Protein AF-0000000084883493 (afdb_homodimer)

pLDDT: mean 83.19, std 15.55, range [22.94, 98.25]

Radius of gyration: 39.5 Å; Cα contacts (8 Å, |Δi|>4): 1509; chains: 2; bounding box: 116×111×92 Å

Nearest PDB structures (foldseek):
  8zsb-assembly1_B  TM=2.677E-01  e=6.516E+00  Homo sapiens
  8zsb-assembly1_B  TM=2.677E-01  e=6.451E+00  Homo sapiens
  4o9y-assembly2_G  TM=1.688E-01  e=7.300E+00  Photorhabdus luminescens

Sequence (1136 aa):
MTTHQEIVRIITDSEWGIKVLGTSVLQPDTGTILRQTISETWWTFSQLDKDPIPSRAKPVTLIHGACPGRDTFSSETNCTQVCTNPDSLFASWKTLWQCLSLAALTIGNATFSDSLKQPHKELGALSPSVQINDALWEFGILYDSDFDGREVLNLTYQCAAASCREMSMGECSIGQLDAGFFQSENLEWIEMSKSLQFLCRGLESDINIDIAGPGVLITYITQTAMAVFAWLFFLVLAASNLIQNSISIFSRVFGKKNLGSDVLARRESVLEFLGRTNLAHATSTFLAEFHEAQCFFVAAIEIALINANSRPAIFTGADNWQSLLWNRDSVRFLAGMGVWPIILAQISLRRAQLNSMYYLLLSTIAVVLAGVAADTASRPDPDSIYKMFKNLNNLEECGGHPSLRTFCVDQRDGIYWVVFPAEIIYAFLGLLAILWWIKLWDLIVGSSWFIQRHKSLSNEQHEHWERLKRIAFGFSLALIHAAEVGVFVCMCIGLVAIRGPLLNLLLRGESGTWSVGQLVAVLIWAPVISKYAHLVILGVEKGFRLRLSRAFEIVKKPEIGVMNNHDLMTTHQEIVRIITDSEWGIKVLGTSVLQPDTGTILRQTISETWWTFSQLDKDPIPSRAKPVTLIHGACPGRDTFSSETNCTQVCTNPDSLFASWKTLWQCLSLAALTIGNATFSDSLKQPHKELGALSPSVQINDALWEFGILYDSDFDGREVLNLTYQCAAASCREMSMGECSIGQLDAGFFQSENLEWIEMSKSLQFLCRGLESDINIDIAGPGVLITYITQTAMAVFAWLFFLVLAASNLIQNSISIFSRVFGKKNLGSDVLARRESVLEFLGRTNLAHATSTFLAEFHEAQCFFVAAIEIALINANSRPAIFTGADNWQSLLWNRDSVRFLAGMGVWPIILAQISLRRAQLNSMYYLLLSTIAVVLAGVAADTASRPDPDSIYKMFKNLNNLEECGGHPSLRTFCVDQRDGIYWVVFPAEIIYAFLGLLAILWWIKLWDLIVGSSWFIQRHKSLSNEQHEHWERLKRIAFGFSLALIHAAEVGVFVCMCIGLVAIRGPLLNLLLRGESGTWSVGQLVAVLIWAPVISKYAHLVILGVEKGFRLRLSRAFEIVKKPEIGVMNNHDL

Secondary structure (DSSP, 8-state):
---PPPSEEEE-HHHIIIIITSSTTPPP-HHHHHIIIIIHHHHHHHHTTSSSPPTT-PPEEEETT-S----SS-----HHHHHTSHHHHTS-HHHHHHHHHHHHHHHHHHHTHHHHTS--GGG-SS-HHHHHHHHHHHTT--SGGG--HHHHHHHHHHHHHHHHHT-TTS----PPPPTTGGG-SS--THHHHHHHTTTTTT------HHHH-HHHHHHHHHHHHHHHHHHHHHHHHHHHHHHHHHHHHHHHHS---SSTHHHHHHHHHHHHHHHTSHHHHHHHHHHHHHHHHHHHHHHHHHHHHHHHTTS-HHHHT--SHHHHHHHHHHHHHHHHHHHHHHHHHHHHHHHTT---HHHHHHHHHHHHHHHHHHHHHHS--HHHHHHHTTTSSB-GGGTTSBPGGGG--S--S-SSS----HHHHHHHHHHHHHHHHHHHHHHHHTSHHHHHHHHTS-HHHHHHHHHHHHHHHHHHHHHHHHHHHHHHHHHHHHHHHHHHHHHHHHHTTTSS---HHHHHHHTTTHHHHHHHHHHHHH-HHHHHHTTS-TTEEEEEPP------TT--/---PPPSEEEE-HHHIIIIITSSTTPPP-HHHHHIIIIIHHHHHHHHTTSSSPPTT-PPEEEETT-S----SS-----HHHHHTSHHHHTS-HHHHHHHHHHHHHHHHHHHTHHHHTS--GGG-SS-HHHHHHHHHHHTT--SGGG--HHHHHHHHHHHHHHHHHT-TTS----PPPPTTGGG-SS--THHHHHHHTTTTTT------HHHH-HHHHHHHHHHHHHHHHHHHHHHHHHHHHHHHHHHHHHHHHS---SSTHHHHHHHHHHHHHHHTSHHHHHHHHHHHHHHHHHHHHHHHHHHHHHHHTTS-HHHHT--SHHHHHHHHHHHHHHHHHHHHHHHHHHHHHHHTT---HHHHHHHHHHHHHHHHHHHHHHS--HHHHHHHTTTSSB-GGGTTSBPGGGG--S--S-SSS----HHHHHHHHHHHHHHHHHHHHHHHHTSHHHHHHHHTS-HHHHHHHHHHHHHHHHHHHHHHHHHHHHHHHHHHHHHHHHHHHHHHHHHTTTTT---HHHHHHHGGGHHHHHHHHHHHHH-HHHHHHTTS-TTEEEEEPP------TT--

Foldseek 3Di:
DQPFAAQEAEDEPVCCCPPLVPHVADFDALLSLLCLLQVLLLVQLVQLLPPPRDPPRHHLYAYPCLQDDPPVPDPQLPLQVQLLALQRCLLASNSVSRLSNLLSLLLSCQQSVPSQCDDDVSNPDHGNSVSSQVVCVVNNCNDSVSHLSLSSLVLLLLLLVVLQVVCPFFHAAFDDDDDCQSVDSNRNSVVVSRRCNCSQPGGHWDAQCLLPFLLQLLLLVVLLVLLVVLLVLLVVLVVLVVVVVVCVVCCVVVVDPDDPCVVNVVVNCVSVCCCVDLQVVLSLVLLVVSLLLLLVVLLVSLVVLLVVLQAAPVSRPTQADQNLLQSLQSLQLVLLSSLLSNLSSQLSCVSVVNRDPVSLVSSLSSLVSSLSSNVSSRDDDSRSNLVSCQQHCADVSSVRGHRSNRRHDDDPDHQFPDGHHSVVSVVCVVLSVLVVVVVVVVVVCPDPVVVVVVVPDDPVVVVVVVVVVVVSVVVSVVVSVVVNVVSVVSNVSSVVRSVRNSVVSVVVPPPPSDDPVSVVSNCSCVVSVVLSVVCSVVNPQVSCVVVDDPVDHDDDDPPPPPPPVPVD/DQPFAAQEAEDEPVCCCPPLVPHVADFDALLSLLCLLQVLLLVQLVQLLPPPRDPPRHHLYAYPCLQPDPPVPDPQLVLQVQLLALQRCLLASNSVSRLSNLLSLLLSCQQSVPSQCDDDVRNPDHGNNVSSQVVCVVNNNNDSVSHLSLSSLVLLLLLLVVLQVVCPFFHAAFDDDDDCQSVDSNRNSNVVSRRCNCSQPGGHWDAQCLLPFLLQLLLLVVLLVLLVVLLVLLVVLVVLVVVVVVCVVCCVVVVDPDDPCPVNVVVNCVSVCCCVDLQVVLSLVLLVVSLLLLLVVLLVSLVVLLVVLQAAPVSRPTQADQNLLQSLQSLQLVLLSSLLSNLSSQLSCVSVVNRDPVSLVSSLSSLVSSLSSNVSSRDDDSRSNLVSCQQHCADVSSVRGHRSNRRHDDDPDHQFPDGHHSVVSVVCSVLSVLVVVVVVVVVVCPDPVVVVVVVPDDPVVVVVVVVVVVVSVVVSVVVSVVVNVVSVVSNVSSVVRSVRNSVVSVVVPPPPSDDPVSVVSNCSCVVSVVLSVVCSVVNDQVSCVVVDDPVDHDDDDDPPPPPPVPVD

Solvent-accessible surface area (backbone atoms only — not comparable to full-atom values): 59844 Å² total; per-residue (Å²): 128,80,81,57,51,57,66,61,42,80,42,51,59,87,40,44,69,44,58,74,42,65,43,88,78,45,74,91,30,44,58,57,48,48,40,58,30,39,40,46,45,49,49,34,61,64,37,55,70,40,90,73,62,60,87,77,56,66,45,49,64,40,52,49,77,36,62,81,72,77,52,87,76,70,82,74,52,57,44,48,63,35,36,71,29,46,56,48,23,52,65,39,71,54,27,37,47,37,42,41,30,52,19,43,51,56,44,40,52,64,55,41,41,76,52,26,62,46,66,38,81,67,47,37,90,51,20,55,45,55,52,50,47,55,56,35,42,76,47,56,35,80,48,76,83,61,44,67,29,48,56,34,52,49,48,49,49,47,20,48,52,53,38,34,68,64,46,84,51,32,63,45,62,64,56,84,76,62,92,56,54,71,71,44,89,71,56,64,61,53,59,55,36,64,24,50,66,39,53,34,44,61,59,60,67,54,67,31,49,72,75,65,15,59,24,47,52,49,35,49,51,50,50,41,49,52,29,49,50,53,35,51,53,52,47,51,53,49,46,50,49,48,50,50,50,46,48,52,47,43,37,62,68,65,63,65,84,72,75,68,51,60,66,50,44,47,53,44,46,50,49,52,40,42,63,77,25,58,56,40,44,24,47,46,28,36,48,42,53,44,47,56,50,50,31,49,51,41,35,35,47,26,55,24,49,46,54,50,71,74,43,44,28,61,40,54,60,29,82,31,45,45,14,44,51,44,40,29,48,45,45,15,30,48,31,45,57,53,39,36,34,52,53,49,37,51,52,38,28,47,76,68,71,46,66,44,71,67,58,50,48,42,49,50,51,26,44,52,40,24,24,51,29,14,50,62,39,69,70,71,53,67,70,56,52,56,58,30,39,48,89,40,67,57,30,72,62,27,38,53,21,39,32,52,56,36,36,20,60,67,69,82,68,65,75,44,90,59,66,43,56,31,65,63,51,50,51,52,49,54,53,51,48,50,53,49,48,52,53,51,48,54,53,45,62,69,30,69,69,45,48,57,57,55,67,69,49,53,74,68,56,50,52,52,50,50,51,51,50,51,50,52,49,51,52,49,51,51,50,50,53,49,47,52,54,49,40,50,51,51,46,52,51,45,56,61,38,48,47,58,51,46,50,53,51,60,65,59,43,92,72,54,57,58,35,50,50,29,51,32,39,57,45,64,59,46,62,58,53,49,51,38,53,48,16,55,74,67,23,55,63,63,51,46,54,54,40,44,42,90,58,51,42,74,42,69,60,77,76,76,70,78,72,71,65,68,81,108,128,81,82,57,52,56,67,62,40,79,40,50,62,86,40,44,70,46,54,74,39,64,44,90,77,48,72,90,30,43,58,57,48,49,40,59,33,38,39,44,45,48,51,36,63,63,38,55,71,40,88,73,63,60,87,78,53,66,46,50,64,39,52,50,76,38,62,77,72,74,52,87,75,70,82,73,48,58,44,49,63,35,35,70,28,46,56,49,23,52,67,39,71,55,26,36,46,36,42,42,32,50,20,44,51,56,45,41,52,64,56,40,40,78,52,27,62,45,68,38,81,66,48,37,89,51,21,54,44,56,52,50,48,54,56,36,44,74,47,54,36,80,48,76,84,60,44,66,29,51,55,34,52,49,47,51,49,50,19,47,51,53,38,36,68,64,47,82,51,32,63,45,62,62,56,85,75,62,92,56,54,72,71,46,87,70,55,62,61,52,59,55,38,63,23,50,65,38,53,33,43,60,59,59,69,53,67,33,48,70,76,66,14,59,23,45,50,48,35,49,51,50,49,41,49,52,28,49,52,50,35,52,52,54,48,52,52,51,47,49,49,48,49,51,49,46,48,51,47,44,39,64,68,63,63,64,85,72,75,69,49,60,67,49,44,47,53,44,46,49,48,51,40,42,63,74,25,56,56,41,44,24,48,46,28,36,50,42,53,44,48,54,49,50,30,50,49,43,34,34,49,25,53,24,49,46,53,49,68,73,43,46,30,60,40,54,60,29,82,32,44,45,14,44,50,45,40,28,47,45,46,17,30,48,31,45,57,54,39,36,36,52,53,50,39,53,54,39,29,46,74,68,71,45,65,46,71,68,57,51,50,42,48,49,52,25,41,52,37,24,22,50,30,15,50,64,39,68,70,70,53,66,70,57,51,55,59,30,37,51,91,40,67,56,31,71,64,28,37,52,21,42,30,54,55,36,36,20,59,66,70,82,67,64,75,44,90,61,66,42,57,31,65,64,50,49,54,51,49,54,53,50,48,50,54,48,49,54,55,51,47,54,52,45,61,68,29,68,69,46,48,56,56,55,66,69,49,54,73,67,55,51,53,52,51,52,51,51,48,51,49,52,50,50,52,49,50,52,51,51,52,49,45,51,52,50,40,52,51,51,47,51,52,45,56,62,38,48,45,57,50,47,50,52,50,61,66,59,43,91,73,53,58,59,36,49,52,28,50,32,39,55,45,66,56,48,62,60,53,49,51,37,53,47,17,54,73,66,23,57,62,62,50,47,53,54,41,45,42,90,58,51,43,73,41,70,60,76,77,75,71,79,71,70,67,68,84,107

Structure (mmCIF, N/CA/C/O backbone):
data_AF-0000000084883493-model_v1
#
loop_
_entity.id
_entity.type
_entity.pdbx_description
1 polymer 'Uncharacterized protein'
#
loop_
_atom_site.group_PDB
_atom_site.id
_atom_site.type_symbol
_atom_site.label_atom_id
_atom_site.label_alt_id
_atom_site.label_comp_id
_atom_site.label_asym_id
_atom_site.label_entity_id
_atom_site.label_seq_id
_atom_site.pdbx_PDB_ins_code
_atom_site.Cartn_x
_atom_site.Cartn_y
_atom_site.Cartn_z
_atom_site.occupancy
_atom_site.B_iso_or_equiv
_atom_site.auth_seq_id
_atom_site.auth_comp_id
_atom_site.auth_asym_id
_atom_site.auth_atom_id
_atom_site.pdbx_PDB_model_num
ATOM 1 N N . MET A 1 1 ? 59.812 -11.172 -10.633 1 29.02 1 MET A N 1
ATOM 2 C CA . MET A 1 1 ? 58.938 -12.273 -10.188 1 29.02 1 MET A CA 1
ATOM 3 C C . MET A 1 1 ? 57.844 -12.539 -11.195 1 29.02 1 MET A C 1
ATOM 5 O O . MET A 1 1 ? 57 -11.656 -11.469 1 29.02 1 MET A O 1
ATOM 9 N N . THR A 1 2 ? 58 -13.242 -12.18 1 39.44 2 THR A N 1
ATOM 10 C CA . THR A 1 2 ? 57.031 -13.539 -13.25 1 39.44 2 THR A CA 1
ATOM 11 C C . THR A 1 2 ? 55.688 -13.977 -12.672 1 39.44 2 THR A C 1
ATOM 13 O O . THR A 1 2 ? 55.625 -14.938 -11.906 1 39.44 2 THR A O 1
ATOM 16 N N . THR A 1 3 ? 54.875 -13.172 -12.508 1 48.91 3 THR A N 1
ATOM 17 C CA . THR A 1 3 ? 53.531 -13.438 -11.984 1 48.91 3 THR A CA 1
ATOM 18 C C . THR A 1 3 ? 52.875 -14.594 -12.742 1 48.91 3 THR A C 1
ATOM 20 O O . THR A 1 3 ? 52.562 -14.469 -13.93 1 48.91 3 THR A O 1
ATOM 23 N N . HIS A 1 4 ? 53.219 -15.812 -12.484 1 58 4 HIS A N 1
ATOM 24 C CA . HIS A 1 4 ? 52.625 -17 -13.094 1 58 4 HIS A CA 1
ATOM 25 C C . HIS A 1 4 ? 51.125 -17.047 -12.867 1 58 4 HIS A C 1
ATOM 27 O O . HIS A 1 4 ? 50.625 -16.641 -11.805 1 58 4 HIS A O 1
ATOM 33 N N . GLN A 1 5 ? 50.438 -17.25 -13.992 1 70.62 5 GLN A N 1
ATOM 34 C CA . GLN A 1 5 ? 49 -17.422 -13.938 1 70.62 5 GLN A CA 1
ATOM 35 C C . GLN A 1 5 ? 48.625 -18.781 -13.359 1 70.62 5 GLN A C 1
ATOM 37 O O . GLN A 1 5 ? 49.281 -19.797 -13.648 1 70.62 5 GLN A O 1
ATOM 42 N N . GLU A 1 6 ? 47.875 -18.906 -12.297 1 81.75 6 GLU A N 1
ATOM 43 C CA . GLU A 1 6 ? 47.375 -20.156 -11.734 1 81.75 6 GLU A CA 1
ATOM 44 C C . GLU A 1 6 ? 46.031 -20.562 -12.359 1 81.75 6 GLU A C 1
ATOM 46 O O . GLU A 1 6 ? 45.25 -19.703 -12.758 1 81.75 6 GLU A O 1
ATOM 51 N N . ILE A 1 7 ? 45.875 -21.828 -12.656 1 87 7 ILE A N 1
ATOM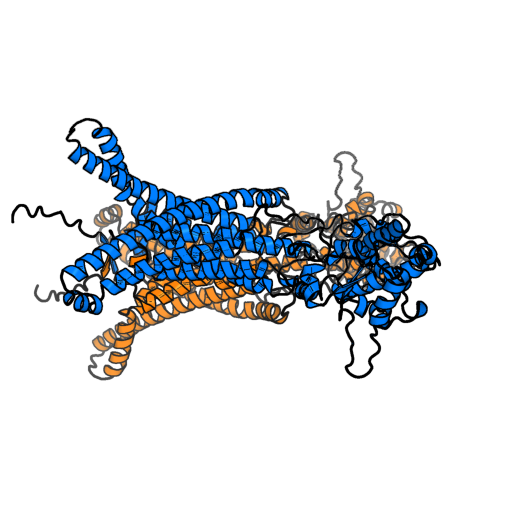 52 C CA . ILE A 1 7 ? 44.656 -22.328 -13.242 1 87 7 ILE A CA 1
ATOM 53 C C . ILE A 1 7 ? 43.562 -22.391 -12.18 1 87 7 ILE A C 1
ATOM 55 O O . ILE A 1 7 ? 42.375 -22.328 -12.492 1 87 7 ILE A O 1
ATOM 59 N N . VAL A 1 8 ? 44.031 -22.625 -10.961 1 91.19 8 VAL A N 1
ATOM 60 C CA . VAL A 1 8 ? 43.094 -22.656 -9.844 1 91.19 8 VAL A CA 1
ATOM 61 C C . VAL A 1 8 ? 43.531 -21.656 -8.781 1 91.19 8 VAL A C 1
ATOM 63 O O . VAL A 1 8 ? 44.719 -21.516 -8.484 1 91.19 8 VAL A O 1
ATOM 66 N N . ARG A 1 9 ? 42.594 -20.922 -8.312 1 89.06 9 ARG A N 1
ATOM 67 C CA . ARG A 1 9 ? 42.844 -19.953 -7.246 1 89.06 9 ARG A CA 1
ATOM 68 C C . ARG A 1 9 ? 41.906 -20.219 -6.066 1 89.06 9 ARG A C 1
ATOM 70 O O . ARG A 1 9 ? 40.719 -20.438 -6.25 1 89.06 9 ARG A O 1
ATOM 77 N N . ILE A 1 10 ? 42.438 -20.266 -4.848 1 87.94 10 ILE A N 1
ATOM 78 C CA . ILE A 1 10 ? 41.656 -20.453 -3.641 1 87.94 10 ILE A CA 1
ATOM 79 C C . ILE A 1 10 ? 41.562 -19.141 -2.867 1 87.94 10 ILE A C 1
ATOM 81 O O . ILE A 1 10 ? 42.562 -18.516 -2.559 1 87.94 10 ILE A O 1
ATOM 85 N N . ILE A 1 11 ? 40.344 -18.719 -2.629 1 85.56 11 ILE A N 1
ATOM 86 C CA . ILE A 1 11 ? 40.125 -17.453 -1.92 1 85.56 11 ILE A CA 1
ATOM 87 C C . ILE A 1 11 ? 39.469 -17.734 -0.576 1 85.56 11 ILE A C 1
ATOM 89 O O . ILE A 1 11 ? 38.969 -18.828 -0.339 1 85.56 11 ILE A O 1
ATOM 93 N N . THR A 1 12 ? 39.469 -16.688 0.311 1 81.88 12 THR A N 1
ATOM 94 C CA . THR A 1 12 ? 38.812 -16.781 1.602 1 81.88 12 THR A CA 1
ATOM 95 C C . THR A 1 12 ? 37.344 -16.344 1.49 1 81.88 12 THR A C 1
ATOM 97 O O . THR A 1 12 ? 36.969 -15.688 0.517 1 81.88 12 THR A O 1
ATOM 100 N N . ASP A 1 13 ? 36.562 -16.734 2.465 1 75.88 13 ASP A N 1
ATOM 101 C CA . ASP A 1 13 ? 35.125 -16.438 2.5 1 75.88 13 ASP A CA 1
ATOM 102 C C . ASP A 1 13 ? 34.875 -14.93 2.482 1 75.88 13 ASP A C 1
ATOM 104 O O . ASP A 1 13 ? 33.938 -14.453 1.822 1 75.88 13 ASP A O 1
ATOM 108 N N . SER A 1 14 ? 35.688 -14.25 3.227 1 69.94 14 SER A N 1
ATOM 109 C CA . SER A 1 14 ? 35.531 -12.805 3.352 1 69.94 14 SER A CA 1
ATOM 110 C C . SER A 1 14 ? 35.781 -12.102 2.023 1 69.94 14 SER A C 1
ATOM 112 O O . SER A 1 14 ? 35.25 -11 1.79 1 69.94 14 SER A O 1
ATOM 114 N N . GLU A 1 15 ? 36.438 -12.836 1.118 1 69.31 15 GLU A N 1
ATOM 115 C CA . GLU A 1 15 ? 36.844 -12.234 -0.156 1 69.31 15 GLU A CA 1
ATOM 116 C C . GLU A 1 15 ? 35.781 -12.5 -1.231 1 69.31 15 GLU A C 1
ATOM 118 O O . GLU A 1 15 ? 35.812 -11.883 -2.297 1 69.31 15 GLU A O 1
ATOM 123 N N . TRP A 1 16 ? 34.906 -13.375 -0.909 1 70.19 16 TRP A N 1
ATOM 124 C CA . TRP A 1 16 ? 33.938 -13.828 -1.89 1 70.19 16 TRP A CA 1
ATOM 125 C C . TRP A 1 16 ? 33.125 -12.656 -2.41 1 70.19 16 TRP A C 1
ATOM 127 O O . TRP A 1 16 ? 32.906 -12.523 -3.619 1 70.19 16 TRP A O 1
ATOM 137 N N . GLY A 1 17 ? 32.656 -11.867 -1.551 1 60.38 17 GLY A N 1
ATOM 138 C CA . GLY A 1 17 ? 31.828 -10.75 -1.981 1 60.38 17 GLY A CA 1
ATOM 139 C C . GLY A 1 17 ? 32.562 -9.797 -2.908 1 60.38 17 GLY A C 1
ATOM 140 O O . GLY A 1 17 ? 31.984 -9.32 -3.891 1 60.38 17 GLY A O 1
ATOM 141 N N . ILE A 1 18 ? 33.906 -9.664 -2.643 1 55.31 18 ILE A N 1
ATOM 142 C CA . ILE A 1 18 ? 34.688 -8.656 -3.359 1 55.31 18 ILE A CA 1
ATOM 143 C C . ILE A 1 18 ? 35.281 -9.273 -4.621 1 55.31 18 ILE A C 1
ATOM 145 O O . ILE A 1 18 ? 35.25 -8.664 -5.695 1 55.31 18 ILE A O 1
ATOM 149 N N . LYS A 1 19 ? 35.938 -10.344 -4.523 1 54.56 19 LYS A N 1
ATOM 150 C CA . LYS A 1 19 ? 36.812 -10.828 -5.586 1 54.56 19 LYS A CA 1
ATOM 151 C C . LYS A 1 19 ? 36.031 -11.594 -6.645 1 54.56 19 LYS A C 1
ATOM 153 O O . LYS A 1 19 ? 36.406 -11.609 -7.816 1 54.56 19 LYS A O 1
ATOM 158 N N . VAL A 1 20 ? 35.219 -12.5 -6.195 1 53.28 20 VAL A N 1
ATOM 159 C CA . VAL A 1 20 ? 34.562 -13.289 -7.23 1 53.28 20 VAL A CA 1
ATOM 160 C C . VAL A 1 20 ? 33.75 -12.367 -8.156 1 53.28 20 VAL A C 1
ATOM 162 O O . VAL A 1 20 ? 33.656 -12.625 -9.359 1 53.28 20 VAL A O 1
ATOM 165 N N . LEU A 1 21 ? 33.219 -11.359 -7.625 1 52.19 21 LEU A N 1
ATOM 166 C CA . LEU A 1 21 ? 32.375 -10.617 -8.555 1 52.19 21 LEU A CA 1
ATOM 167 C C . LEU A 1 21 ? 33.156 -9.492 -9.219 1 52.19 21 LEU A C 1
ATOM 169 O O . LEU A 1 21 ? 32.594 -8.758 -10.047 1 52.19 21 LEU A O 1
ATOM 173 N N . GLY A 1 22 ? 34.469 -9.844 -9.172 1 49.03 22 GLY A N 1
ATOM 174 C CA . GLY A 1 22 ? 35.438 -8.953 -9.797 1 49.03 22 GLY A CA 1
ATOM 175 C C . GLY A 1 22 ? 35.25 -7.5 -9.391 1 49.03 22 GLY A C 1
ATOM 176 O O . GLY A 1 22 ? 36.219 -6.727 -9.391 1 49.03 22 GLY A O 1
ATOM 177 N N . THR A 1 23 ? 34.125 -6.828 -9.805 1 45.78 23 THR A N 1
ATOM 178 C CA . THR A 1 23 ? 33.844 -5.414 -9.539 1 45.78 23 THR A CA 1
ATOM 179 C C . THR A 1 23 ? 32.938 -5.25 -8.336 1 45.78 23 THR A C 1
ATOM 181 O O . THR A 1 23 ? 32.031 -6.074 -8.117 1 45.78 23 THR A O 1
ATOM 184 N N . SER A 1 24 ? 33.531 -4.551 -7.309 1 44.97 24 SER A N 1
ATOM 185 C CA . SER A 1 24 ? 32.844 -4.125 -6.102 1 44.97 24 SER A CA 1
ATOM 186 C C . SER A 1 24 ? 31.344 -3.922 -6.371 1 44.97 24 SER A C 1
ATOM 188 O O . SER A 1 24 ? 30.547 -3.824 -5.434 1 44.97 24 SER A O 1
ATOM 190 N N . VAL A 1 25 ? 30.984 -3.896 -7.668 1 51.97 25 VAL A N 1
ATOM 191 C CA . VAL A 1 25 ? 29.672 -3.367 -7.98 1 51.97 25 VAL A CA 1
ATOM 192 C C . VAL A 1 25 ? 28.703 -4.52 -8.273 1 51.97 25 VAL A C 1
ATOM 194 O O . VAL A 1 25 ? 27.5 -4.406 -8.031 1 51.97 25 VAL A O 1
ATOM 197 N N . LEU A 1 26 ? 29.281 -5.777 -8.609 1 59.06 26 LEU A N 1
ATOM 198 C CA . LEU A 1 26 ? 28.266 -6.676 -9.148 1 59.06 26 LEU A CA 1
ATOM 199 C C . LEU A 1 26 ? 27.828 -7.691 -8.102 1 59.06 26 LEU A C 1
ATOM 201 O O . LEU A 1 26 ? 28.672 -8.289 -7.418 1 59.06 26 LEU A O 1
ATOM 205 N N . GLN A 1 27 ? 26.672 -7.734 -7.742 1 72.81 27 GLN A N 1
ATOM 206 C CA . GLN A 1 27 ? 26.031 -8.695 -6.852 1 72.81 27 GLN A CA 1
ATOM 207 C C . GLN A 1 27 ? 25.859 -10.047 -7.535 1 72.81 27 GLN A C 1
ATOM 209 O O . GLN A 1 27 ? 25.656 -10.109 -8.75 1 72.81 27 GLN A O 1
ATOM 214 N N . PRO A 1 28 ? 26.203 -11.047 -6.742 1 83.38 28 PRO A N 1
ATOM 215 C CA . PRO A 1 28 ? 26.031 -12.375 -7.344 1 83.38 28 PRO A CA 1
ATOM 216 C C . PRO A 1 28 ? 24.594 -12.664 -7.734 1 83.38 28 PRO A C 1
ATOM 218 O O . PRO A 1 28 ? 23.656 -12.172 -7.094 1 83.38 28 PRO A O 1
ATOM 221 N N . ASP A 1 29 ? 24.484 -13.336 -8.859 1 90.31 29 ASP A N 1
ATOM 222 C CA . ASP A 1 29 ? 23.188 -13.844 -9.305 1 90.31 29 ASP A CA 1
ATOM 223 C C . ASP A 1 29 ? 23.344 -15.203 -9.984 1 90.31 29 ASP A C 1
ATOM 225 O O . ASP A 1 29 ? 24.453 -15.648 -10.258 1 90.31 29 ASP A O 1
ATOM 229 N N . THR A 1 30 ? 22.297 -15.852 -10.18 1 93.94 30 THR A N 1
ATOM 230 C CA . THR A 1 30 ? 22.312 -17.203 -10.75 1 93.94 30 THR A CA 1
ATOM 231 C C . THR A 1 30 ? 22.984 -17.188 -12.125 1 93.94 30 THR A C 1
ATOM 233 O O . THR A 1 30 ? 23.812 -18.062 -12.414 1 93.94 30 THR A O 1
ATOM 236 N N . GLY A 1 31 ? 22.688 -16.234 -12.922 1 91.19 31 GLY A N 1
ATOM 237 C CA . GLY A 1 31 ? 23.297 -16.156 -14.242 1 91.19 31 GLY A CA 1
ATOM 238 C C . GLY A 1 31 ? 24.797 -16.016 -14.211 1 91.19 31 GLY A C 1
ATOM 239 O O . GLY A 1 31 ? 25.5 -16.703 -14.945 1 91.19 31 GLY A O 1
ATOM 240 N N . THR A 1 32 ? 25.266 -15.211 -13.375 1 89.12 32 THR A N 1
ATOM 241 C CA . THR A 1 32 ? 26.703 -14.992 -13.242 1 89.12 32 THR A CA 1
ATOM 242 C C . THR A 1 32 ? 27.391 -16.219 -12.672 1 89.12 32 THR A C 1
ATOM 244 O O . THR A 1 32 ? 28.5 -16.578 -13.094 1 89.12 32 THR A O 1
ATOM 247 N N . ILE A 1 33 ? 26.797 -16.844 -11.742 1 91.62 33 ILE A N 1
ATOM 248 C CA . ILE A 1 33 ? 27.375 -18.031 -11.125 1 91.62 33 ILE A CA 1
ATOM 249 C C . ILE A 1 33 ? 27.5 -19.156 -12.164 1 91.62 33 ILE A C 1
ATOM 251 O O . ILE A 1 33 ? 28.547 -19.766 -12.312 1 91.62 33 ILE A O 1
ATOM 255 N N . LEU A 1 34 ? 26.469 -19.359 -12.898 1 94.25 34 LEU A N 1
ATOM 256 C CA . LEU A 1 34 ? 26.484 -20.406 -13.914 1 94.25 34 LEU A CA 1
ATOM 257 C C . LEU A 1 34 ? 27.484 -20.094 -15.016 1 94.25 34 LEU A C 1
ATOM 259 O O . LEU A 1 34 ? 28.203 -20.969 -15.492 1 94.25 34 LEU A O 1
ATOM 263 N N . ARG A 1 35 ? 27.578 -18.875 -15.406 1 91.94 35 ARG A N 1
ATOM 264 C CA . ARG A 1 35 ? 28.5 -18.469 -16.453 1 91.94 35 ARG A CA 1
ATOM 265 C C . ARG A 1 35 ? 29.953 -18.656 -16 1 91.94 35 ARG A C 1
ATOM 267 O O . ARG A 1 35 ? 30.766 -19.203 -16.734 1 91.94 35 ARG A O 1
ATOM 274 N N . GLN A 1 36 ? 30.188 -18.281 -14.805 1 90.25 36 GLN A N 1
ATOM 275 C CA . GLN A 1 36 ? 31.562 -18.281 -14.32 1 90.25 36 GLN A CA 1
ATOM 276 C C . GLN A 1 36 ? 32 -19.672 -13.914 1 90.25 36 GLN A C 1
ATOM 278 O O . GLN A 1 36 ? 33.188 -20.031 -14.055 1 90.25 36 GLN A O 1
ATOM 283 N N . THR A 1 37 ? 31.125 -20.484 -13.508 1 94.12 37 THR A N 1
ATOM 284 C CA . THR A 1 37 ? 31.531 -21.797 -12.992 1 94.12 37 THR A CA 1
ATOM 285 C C . THR A 1 37 ? 31.375 -22.875 -14.062 1 94.12 37 THR A C 1
ATOM 287 O O . THR A 1 37 ? 32.031 -23.922 -13.984 1 94.12 37 THR A O 1
ATOM 290 N N . ILE A 1 38 ? 30.562 -22.672 -15.016 1 94.56 38 ILE A N 1
ATOM 291 C CA . ILE A 1 38 ? 30.328 -23.719 -16.016 1 94.56 38 ILE A CA 1
ATOM 292 C C . ILE A 1 38 ? 30.859 -23.266 -17.375 1 94.56 38 ILE A C 1
ATOM 294 O O . ILE A 1 38 ? 31.812 -23.844 -17.906 1 94.56 38 ILE A O 1
ATOM 298 N N . SER A 1 39 ? 30.438 -22.172 -17.812 1 93.19 39 SER A N 1
ATOM 299 C CA . SER A 1 39 ? 30.797 -21.703 -19.156 1 93.19 39 SER A CA 1
ATOM 300 C C . SER A 1 39 ? 32.25 -21.281 -19.203 1 93.19 39 SER A C 1
ATOM 302 O O . SER A 1 39 ? 33 -21.734 -20.078 1 93.19 39 SER A O 1
ATOM 304 N N . GLU A 1 40 ? 32.656 -20.484 -18.344 1 91.38 40 GLU A N 1
ATOM 305 C CA . GLU A 1 40 ? 34 -19.938 -18.375 1 91.38 40 GLU A CA 1
ATOM 306 C C . GLU A 1 40 ? 35.031 -21.031 -18.094 1 91.38 40 GLU A C 1
ATOM 308 O O . GLU A 1 40 ? 36.125 -20.984 -18.641 1 91.38 40 GLU A O 1
ATOM 313 N N . THR A 1 41 ? 34.719 -21.938 -17.281 1 92.81 41 THR A N 1
ATOM 314 C CA . THR A 1 41 ? 35.656 -23 -16.984 1 92.81 41 THR A CA 1
ATOM 315 C C . THR A 1 41 ? 35.875 -23.875 -18.219 1 92.81 41 THR A C 1
ATOM 317 O O . THR A 1 41 ? 37 -24.312 -18.484 1 92.81 41 THR A O 1
ATOM 320 N N . TRP A 1 42 ? 34.812 -24.203 -18.891 1 92.81 42 TRP A N 1
ATOM 321 C CA . TRP A 1 42 ? 34.969 -24.938 -20.125 1 92.81 42 TRP A CA 1
ATOM 322 C C . TRP A 1 42 ? 35.906 -24.203 -21.094 1 92.81 42 TRP A C 1
ATOM 324 O O . TRP A 1 42 ? 36.781 -24.797 -21.719 1 92.81 42 TRP A O 1
ATOM 334 N N . TRP A 1 43 ? 35.594 -22.938 -21.188 1 90.88 43 TRP A N 1
ATOM 335 C CA . TRP A 1 43 ? 36.406 -22.109 -22.078 1 90.88 43 TRP A CA 1
ATOM 336 C C . TRP A 1 43 ? 37.875 -22.156 -21.672 1 90.88 43 TRP A C 1
ATOM 338 O O . TRP A 1 43 ? 38.75 -22.312 -22.531 1 90.88 43 TRP A O 1
ATOM 348 N N . THR A 1 44 ? 38.094 -22.016 -20.438 1 89.12 44 THR A N 1
ATOM 349 C CA . THR A 1 44 ? 39.469 -22.031 -19.938 1 89.12 44 THR A CA 1
ATOM 350 C C . THR A 1 44 ? 40.156 -23.359 -20.266 1 89.12 44 THR A C 1
ATOM 352 O O . THR A 1 44 ? 41.281 -23.391 -20.75 1 89.12 44 THR A O 1
ATOM 355 N N . PHE A 1 45 ? 39.531 -24.484 -20.094 1 90.31 45 PHE A N 1
ATOM 356 C CA . PHE A 1 45 ? 40.094 -25.797 -20.328 1 90.31 45 PHE A CA 1
ATOM 357 C C . PHE A 1 45 ? 40.281 -26.031 -21.828 1 90.31 45 PHE A C 1
ATOM 359 O O . PHE A 1 45 ? 41.25 -26.688 -22.234 1 90.31 45 PHE A O 1
ATOM 366 N N . SER A 1 46 ? 39.344 -25.469 -22.531 1 87.81 46 SER A N 1
ATOM 367 C CA . SER A 1 46 ? 39.438 -25.656 -23.969 1 87.81 46 SER A CA 1
ATOM 368 C C . SER A 1 46 ? 40.594 -24.859 -24.562 1 87.81 46 SER A C 1
ATOM 370 O O . SER A 1 46 ? 41.125 -25.219 -25.625 1 87.81 46 SER A O 1
ATOM 372 N N . GLN A 1 47 ? 40.969 -23.812 -23.906 1 84.56 47 GLN A N 1
ATOM 373 C CA . GLN A 1 47 ? 42.031 -22.969 -24.422 1 84.56 47 GLN A CA 1
ATOM 374 C C . GLN A 1 47 ? 43.406 -23.484 -24 1 84.56 47 GLN A C 1
ATOM 376 O O . GLN A 1 47 ? 44.406 -23.062 -24.562 1 84.56 47 GLN A O 1
ATOM 381 N N . LEU A 1 48 ? 43.438 -24.359 -23.109 1 80.62 48 LEU A N 1
ATOM 382 C CA . LEU A 1 48 ? 44.719 -24.828 -22.609 1 80.62 48 LEU A CA 1
ATOM 383 C C . LEU A 1 48 ? 45.438 -25.656 -23.656 1 80.62 48 LEU A C 1
ATOM 385 O O . LEU A 1 48 ? 46.656 -25.859 -23.562 1 80.62 48 LEU A O 1
ATOM 389 N N . ASP A 1 49 ? 44.656 -26.094 -24.656 1 71.62 49 ASP A N 1
ATOM 390 C CA . ASP A 1 49 ? 45.312 -26.844 -25.734 1 71.62 49 ASP A CA 1
ATOM 391 C C . ASP A 1 49 ? 46 -25.906 -26.719 1 71.62 49 ASP A C 1
ATOM 393 O O . ASP A 1 49 ? 46.781 -26.344 -27.562 1 71.62 49 ASP A O 1
ATOM 397 N N . LYS A 1 50 ? 45.625 -24.609 -26.438 1 71.12 50 LYS A N 1
ATOM 398 C CA . LYS A 1 50 ? 46.219 -23.641 -27.359 1 71.12 50 LYS A CA 1
ATOM 399 C C . LYS A 1 50 ? 47.531 -23.078 -26.828 1 71.12 50 LYS A C 1
ATOM 401 O O . LYS A 1 50 ? 47.719 -22.953 -25.625 1 71.12 50 LYS A O 1
ATOM 406 N N . ASP A 1 51 ? 48.562 -23.047 -27.531 1 63.97 51 ASP A N 1
ATOM 407 C CA . ASP A 1 51 ? 49.844 -22.438 -27.219 1 63.97 51 ASP A CA 1
ATOM 408 C C . ASP A 1 51 ? 50.062 -21.141 -28 1 63.97 51 ASP A C 1
ATOM 410 O O . ASP A 1 51 ? 50.188 -21.156 -29.234 1 63.97 51 ASP A O 1
ATOM 414 N N . PRO A 1 52 ? 50.031 -19.859 -27.234 1 65.94 52 PRO A N 1
ATOM 415 C CA . PRO A 1 52 ? 50.031 -19.688 -25.781 1 65.94 52 PRO A CA 1
ATOM 416 C C . PRO A 1 52 ? 48.625 -19.594 -25.188 1 65.94 52 PRO A C 1
ATOM 418 O O . PRO A 1 52 ? 47.656 -19.328 -25.922 1 65.94 52 PRO A O 1
ATOM 421 N N . ILE A 1 53 ? 48.625 -19.938 -23.906 1 69.44 53 ILE A N 1
ATOM 422 C CA . ILE A 1 53 ? 47.344 -19.797 -23.219 1 69.44 53 ILE A CA 1
ATOM 423 C C . ILE A 1 53 ? 46.906 -18.328 -23.234 1 69.44 53 ILE A C 1
ATOM 425 O O . ILE A 1 53 ? 47.656 -17.453 -22.828 1 69.44 53 ILE A O 1
ATOM 429 N N . PRO A 1 54 ? 45.719 -18.031 -23.781 1 70.38 54 PRO A N 1
ATOM 430 C CA . PRO A 1 54 ? 45.25 -16.656 -23.859 1 70.38 54 PRO A CA 1
ATOM 431 C C . PRO A 1 54 ? 45.188 -15.961 -22.5 1 70.38 54 PRO A C 1
ATOM 433 O O . PRO A 1 54 ? 44.938 -16.609 -21.484 1 70.38 54 PRO A O 1
ATOM 436 N N . SER A 1 55 ? 45.562 -14.672 -22.453 1 63.97 55 SER A N 1
ATOM 437 C CA . SER A 1 55 ? 45.562 -13.844 -21.266 1 63.97 55 SER A CA 1
ATOM 438 C C . SER A 1 55 ? 44.188 -13.766 -20.625 1 63.97 55 SER A C 1
ATOM 440 O O . SER A 1 55 ? 44.062 -13.492 -19.438 1 63.97 55 SER A O 1
ATOM 442 N N . ARG A 1 56 ? 43.219 -14.133 -21.359 1 65.69 56 ARG A N 1
ATOM 443 C CA . ARG A 1 56 ? 41.875 -13.984 -20.891 1 65.69 56 ARG A CA 1
ATOM 444 C C . ARG A 1 56 ? 41.406 -15.195 -20.078 1 65.69 56 ARG A C 1
ATOM 446 O O . ARG A 1 56 ? 40.344 -15.195 -19.484 1 65.69 56 ARG A O 1
ATOM 453 N N . ALA A 1 57 ? 42.188 -16.156 -20 1 74.31 57 ALA A N 1
ATOM 454 C CA . ALA A 1 57 ? 41.781 -17.344 -19.234 1 74.31 57 ALA A CA 1
ATOM 455 C C . ALA A 1 57 ? 41.812 -17.062 -17.734 1 74.31 57 ALA A C 1
ATOM 457 O O . ALA A 1 57 ? 42.844 -16.688 -17.188 1 74.31 57 ALA A O 1
ATOM 458 N N . LYS A 1 58 ? 40.625 -17.031 -17.125 1 81.75 58 LYS A N 1
ATOM 459 C CA . LYS A 1 58 ? 40.5 -16.812 -15.68 1 81.75 58 LYS A CA 1
ATOM 460 C C . LYS A 1 58 ? 40.656 -18.125 -14.914 1 81.75 58 LYS A C 1
ATOM 462 O O . LYS A 1 58 ? 40.156 -19.156 -15.352 1 81.75 58 LYS A O 1
ATOM 467 N N . PRO A 1 59 ? 41.375 -18.047 -13.898 1 87.81 59 PRO A N 1
ATOM 468 C CA . PRO A 1 59 ? 41.469 -19.266 -13.086 1 87.81 59 PRO A CA 1
ATOM 469 C C . PRO A 1 59 ? 40.156 -19.656 -12.445 1 87.81 59 PRO A C 1
ATOM 471 O O . PRO A 1 59 ? 39.281 -18.812 -12.234 1 87.81 59 PRO A O 1
ATOM 474 N N . VAL A 1 60 ? 40.031 -20.922 -12.273 1 91.5 60 VAL A N 1
ATOM 475 C CA . VAL A 1 60 ? 38.875 -21.406 -11.539 1 91.5 60 VAL A CA 1
ATOM 476 C C . VAL A 1 60 ? 39.031 -21.078 -10.055 1 91.5 60 VAL A C 1
ATOM 478 O O . VAL A 1 60 ? 40.031 -21.391 -9.438 1 91.5 60 VAL A O 1
ATOM 481 N N . THR A 1 61 ? 38.062 -20.406 -9.492 1 90.69 61 THR A N 1
ATOM 482 C CA . THR A 1 61 ? 38.156 -19.906 -8.125 1 90.69 61 THR A CA 1
ATOM 483 C C . THR A 1 61 ? 37.438 -20.844 -7.16 1 90.69 61 THR A C 1
ATOM 485 O O . THR A 1 61 ? 36.281 -21.203 -7.387 1 90.69 61 THR A O 1
ATOM 488 N N . LEU A 1 62 ? 38.094 -21.266 -6.164 1 91.62 62 LEU A N 1
ATOM 489 C CA . LEU A 1 62 ? 37.5 -22.031 -5.062 1 91.62 62 LEU A CA 1
ATOM 490 C C . LEU A 1 62 ? 37.5 -21.203 -3.779 1 91.62 62 LEU A C 1
ATOM 492 O O . LEU A 1 62 ? 38.25 -20.25 -3.635 1 91.62 62 LEU A O 1
ATOM 496 N N . ILE A 1 63 ? 36.562 -21.5 -2.943 1 88.5 63 ILE A N 1
ATOM 497 C CA . ILE A 1 63 ? 36.375 -20.719 -1.719 1 88.5 63 ILE A CA 1
ATOM 498 C C . ILE A 1 63 ? 36.688 -21.609 -0.507 1 88.5 63 ILE A C 1
ATOM 500 O O . ILE A 1 63 ? 36.031 -22.641 -0.316 1 88.5 63 ILE A O 1
ATOM 504 N N . HIS A 1 64 ? 37.469 -21.016 0.287 1 84.12 64 HIS A N 1
ATOM 505 C CA . HIS A 1 64 ? 37.75 -21.734 1.523 1 84.12 64 HIS A CA 1
ATOM 506 C C . HIS A 1 64 ? 36.594 -21.656 2.496 1 84.12 64 HIS A C 1
ATOM 508 O O . HIS A 1 64 ? 36.031 -20.578 2.734 1 84.12 64 HIS A O 1
ATOM 514 N N . GLY A 1 65 ? 36.062 -22.672 2.986 1 77.69 65 GLY A N 1
ATOM 515 C CA . GLY A 1 65 ? 35.031 -22.688 3.996 1 77.69 65 GLY A CA 1
ATOM 516 C C . GLY A 1 65 ? 33.625 -22.703 3.404 1 77.69 65 GLY A C 1
ATOM 517 O O . GLY A 1 65 ? 32.625 -22.547 4.129 1 77.69 65 GLY A O 1
ATOM 518 N N . ALA A 1 66 ? 33.469 -22.75 2.109 1 80.56 66 ALA A N 1
ATOM 519 C CA . ALA A 1 66 ? 32.188 -22.703 1.458 1 80.56 66 ALA A CA 1
ATOM 520 C C . ALA A 1 66 ? 31.406 -24 1.687 1 80.56 66 ALA A C 1
ATOM 522 O O . ALA A 1 66 ? 30.188 -24.031 1.56 1 80.56 66 ALA A O 1
ATOM 523 N N . CYS A 1 67 ? 31.969 -25.078 1.966 1 78.81 67 CYS A N 1
ATOM 524 C CA . CYS A 1 67 ? 31.297 -26.328 2.309 1 78.81 67 CYS A CA 1
ATOM 525 C C . CYS A 1 67 ? 31.156 -26.484 3.82 1 78.81 67 CYS A C 1
ATOM 527 O O . CYS A 1 67 ? 32.156 -26.734 4.516 1 78.81 67 CYS A O 1
ATOM 529 N N . PRO A 1 68 ? 29.781 -26.016 4.273 1 63.12 68 PRO A N 1
ATOM 530 C CA . PRO A 1 68 ? 29.578 -26.094 5.719 1 63.12 68 PRO A CA 1
ATOM 531 C C . PRO A 1 68 ? 29.609 -27.516 6.25 1 63.12 68 PRO A C 1
ATOM 533 O O . PRO A 1 68 ? 29.297 -28.453 5.516 1 63.12 68 PRO A O 1
ATOM 536 N N . GLY A 1 69 ? 30 -27.875 7.695 1 57.22 69 GLY A N 1
ATOM 537 C CA . GLY A 1 69 ? 30 -29.156 8.383 1 57.22 69 GLY A CA 1
ATOM 538 C C . GLY A 1 69 ? 31.344 -29.484 9.008 1 57.22 69 GLY A C 1
ATOM 539 O O . GLY A 1 69 ? 31.609 -30.641 9.359 1 57.22 69 GLY A O 1
ATOM 540 N N . ARG A 1 70 ? 32.219 -28.578 9.086 1 45.66 70 ARG A N 1
ATOM 541 C CA . ARG A 1 70 ? 33.344 -29.016 9.922 1 45.66 70 ARG A CA 1
ATOM 542 C C . ARG A 1 70 ? 32.844 -29.438 11.305 1 45.66 70 ARG A C 1
ATOM 544 O O . ARG A 1 70 ? 32.438 -28.594 12.109 1 45.66 70 ARG A O 1
ATOM 551 N N . ASP A 1 71 ? 32.125 -30.453 11.438 1 40.66 71 ASP A N 1
ATOM 552 C CA . ASP A 1 71 ? 32.281 -30.922 12.812 1 40.66 71 ASP A CA 1
ATOM 553 C C . ASP A 1 71 ? 33.75 -30.75 13.281 1 40.66 71 ASP A C 1
ATOM 555 O O . ASP A 1 71 ? 34.688 -30.969 12.516 1 40.66 71 ASP A O 1
ATOM 559 N N . THR A 1 72 ? 34 -29.953 14.227 1 39.38 72 THR A N 1
ATOM 560 C CA . THR A 1 72 ? 35.281 -29.781 14.891 1 39.38 72 THR A CA 1
ATOM 561 C C . THR A 1 72 ? 36.125 -31.047 14.805 1 39.38 72 THR A C 1
ATOM 563 O O . THR A 1 72 ? 37.344 -31.016 15.008 1 39.38 72 THR A O 1
ATOM 566 N N . PHE A 1 73 ? 35.625 -32.219 15.242 1 37 73 PHE A N 1
ATOM 567 C CA . PHE A 1 73 ? 36.5 -33.375 15.477 1 37 73 PHE A CA 1
ATOM 568 C C . PHE A 1 73 ? 36.969 -33.969 14.156 1 37 73 PHE A C 1
ATOM 570 O O . PHE A 1 73 ? 38 -34.625 14.102 1 37 73 PHE A O 1
ATOM 577 N N . SER A 1 74 ? 36.062 -34.688 13.297 1 38.41 74 SER A N 1
ATOM 578 C CA . SER A 1 74 ? 36.688 -35.469 12.227 1 38.41 74 SER A CA 1
ATOM 579 C C . SER A 1 74 ? 37.125 -34.562 11.07 1 38.41 74 SER A C 1
ATOM 581 O O . SER A 1 74 ? 36.406 -33.656 10.688 1 38.41 74 SER A O 1
ATOM 583 N N . SER A 1 75 ? 38.375 -34.219 10.711 1 41.16 75 SER A N 1
ATOM 584 C CA . SER A 1 75 ? 39.219 -33.594 9.711 1 41.16 75 SER A CA 1
ATOM 585 C C . SER A 1 75 ? 38.562 -33.594 8.336 1 41.16 75 SER A C 1
ATOM 587 O O . SER A 1 75 ? 39.156 -33.094 7.363 1 41.16 75 SER A O 1
ATOM 589 N N . GLU A 1 76 ? 37.938 -34.688 7.664 1 44.16 76 GLU A N 1
ATOM 590 C CA . GLU A 1 76 ? 37.719 -34.906 6.234 1 44.16 76 GLU A CA 1
ATOM 591 C C . GLU A 1 76 ? 36.719 -33.906 5.66 1 44.16 76 GLU A C 1
ATOM 593 O O . GLU A 1 76 ? 35.625 -33.75 6.172 1 44.16 76 GLU A O 1
ATOM 598 N N . THR A 1 77 ? 37.25 -32.781 5.086 1 54.25 77 THR A N 1
ATOM 599 C CA . THR A 1 77 ? 36.531 -31.781 4.301 1 54.25 77 THR A CA 1
ATOM 600 C C . THR A 1 77 ? 35.469 -32.406 3.412 1 54.25 77 THR A C 1
ATOM 602 O O . THR A 1 77 ? 35.812 -33.188 2.506 1 54.25 77 THR A O 1
ATOM 605 N N . ASN A 1 78 ? 34.188 -32.688 3.797 1 73.69 78 ASN A N 1
ATOM 606 C CA . ASN A 1 78 ? 33 -33.406 3.377 1 73.69 78 ASN A CA 1
ATOM 607 C C . ASN A 1 78 ? 32.219 -32.625 2.314 1 73.69 78 ASN A C 1
ATOM 609 O O . ASN A 1 78 ? 30.984 -32.594 2.332 1 73.69 78 ASN A O 1
ATOM 613 N N . CYS A 1 79 ? 32.906 -31.922 1.296 1 86.44 79 CYS A N 1
ATOM 614 C CA . CYS A 1 79 ? 32.25 -31.234 0.193 1 86.44 79 CYS A CA 1
ATOM 615 C C . CYS A 1 79 ? 31.484 -32.219 -0.686 1 86.44 79 CYS A C 1
ATOM 617 O O . CYS A 1 79 ? 30.5 -31.859 -1.335 1 86.44 79 CYS A O 1
ATOM 619 N N . THR A 1 80 ? 31.938 -33.469 -0.59 1 87.38 80 THR A N 1
ATOM 620 C CA . THR A 1 80 ? 31.281 -34.469 -1.396 1 87.38 80 THR A CA 1
ATOM 621 C C . THR A 1 80 ? 29.844 -34.688 -0.94 1 87.38 80 THR A C 1
ATOM 623 O O . THR A 1 80 ? 28.922 -34.688 -1.761 1 87.38 80 THR A O 1
ATOM 626 N N . GLN A 1 81 ? 29.688 -34.75 0.312 1 86.69 81 GLN A N 1
ATOM 627 C CA . GLN A 1 81 ? 28.344 -34.938 0.852 1 86.69 81 GLN A CA 1
ATOM 628 C C . GLN A 1 81 ? 27.484 -33.688 0.649 1 86.69 81 GLN A C 1
ATOM 630 O O . GLN A 1 81 ? 26.297 -33.812 0.336 1 86.69 81 GLN A O 1
ATOM 635 N N . VAL A 1 82 ? 28.062 -32.562 0.764 1 91.75 82 VAL A N 1
ATOM 636 C CA . VAL A 1 82 ? 27.344 -31.297 0.648 1 91.75 82 VAL A CA 1
ATOM 637 C C . VAL A 1 82 ? 26.859 -31.109 -0.789 1 91.75 82 VAL A C 1
ATOM 639 O O . VAL A 1 82 ? 25.734 -30.656 -1.02 1 91.75 82 VAL A O 1
ATOM 642 N N . CYS A 1 83 ? 27.656 -31.469 -1.691 1 94.44 83 CYS A N 1
ATOM 643 C CA . CYS A 1 83 ? 27.406 -31.141 -3.094 1 94.44 83 CYS A CA 1
ATOM 644 C C . CYS A 1 83 ? 26.516 -32.188 -3.734 1 94.44 83 CYS A C 1
ATOM 646 O O . CYS A 1 83 ? 25.969 -31.984 -4.816 1 94.44 83 CYS A O 1
ATOM 648 N N . THR A 1 84 ? 26.359 -33.344 -3.143 1 91.81 84 THR A N 1
ATOM 649 C CA . THR A 1 84 ? 25.547 -34.406 -3.744 1 91.81 84 THR A CA 1
ATOM 650 C C . THR A 1 84 ? 24.188 -34.5 -3.07 1 91.81 84 THR A C 1
ATOM 652 O O . THR A 1 84 ? 23.422 -35.438 -3.316 1 91.81 84 THR A O 1
ATOM 655 N N . ASN A 1 85 ? 23.891 -33.531 -2.234 1 92.31 85 ASN A N 1
ATOM 656 C CA . ASN A 1 85 ? 22.594 -33.406 -1.59 1 92.31 85 ASN A CA 1
ATOM 657 C C . ASN A 1 85 ? 21.953 -32.062 -1.937 1 92.31 85 ASN A C 1
ATOM 659 O O . ASN A 1 85 ? 22.5 -31 -1.623 1 92.31 85 ASN A O 1
ATOM 663 N N . PRO A 1 86 ? 20.781 -32.156 -2.518 1 94.12 86 PRO A N 1
ATOM 664 C CA . PRO A 1 86 ? 20.141 -30.891 -2.936 1 94.12 86 PRO A CA 1
ATOM 665 C C . PRO A 1 86 ? 19.875 -29.953 -1.766 1 94.12 86 PRO A C 1
ATOM 667 O O . PRO A 1 86 ? 19.875 -28.734 -1.939 1 94.12 86 PRO A O 1
ATOM 670 N N . ASP A 1 87 ? 19.688 -30.453 -0.556 1 92.69 87 ASP A N 1
ATOM 671 C CA . ASP A 1 87 ? 19.406 -29.625 0.615 1 92.69 87 ASP A CA 1
ATOM 672 C C . ASP A 1 87 ? 20.594 -28.75 0.972 1 92.69 87 ASP A C 1
ATOM 674 O O . ASP A 1 87 ? 20.422 -27.625 1.459 1 92.69 87 ASP A O 1
ATOM 678 N N . SER A 1 88 ? 21.719 -29.234 0.731 1 92.75 88 SER A N 1
ATOM 679 C CA . SER A 1 88 ? 22.922 -28.484 1.087 1 92.75 88 SER A CA 1
ATOM 680 C C . SER A 1 88 ? 23.5 -27.766 -0.129 1 92.75 88 SER A C 1
ATOM 682 O O . SER A 1 88 ? 24.062 -26.688 -0.008 1 92.75 88 SER A O 1
ATOM 684 N N . LEU A 1 89 ? 23.359 -28.312 -1.27 1 95 89 LEU A N 1
ATOM 685 C CA . LEU A 1 89 ? 23.938 -27.781 -2.498 1 95 89 LEU A CA 1
ATOM 686 C C . LEU A 1 89 ? 23.391 -26.375 -2.791 1 95 89 LEU A C 1
ATOM 688 O O . LEU A 1 89 ? 24.156 -25.484 -3.154 1 95 89 LEU A O 1
ATOM 692 N N . PHE A 1 90 ? 22.094 -26.219 -2.551 1 95.38 90 PHE A N 1
ATOM 693 C CA . PHE A 1 90 ? 21.438 -24.969 -2.936 1 95.38 90 PHE A CA 1
ATOM 694 C C . PHE A 1 90 ? 21.188 -24.094 -1.717 1 95.38 90 PHE A C 1
ATOM 696 O O . PHE A 1 90 ? 20.344 -23.203 -1.752 1 95.38 90 PHE A O 1
ATOM 703 N N . ALA A 1 91 ? 21.953 -24.312 -0.676 1 90.94 91 ALA A N 1
ATOM 704 C CA . ALA A 1 91 ? 21.719 -23.609 0.587 1 90.94 91 ALA A CA 1
ATOM 705 C C . ALA A 1 91 ? 22.25 -22.188 0.532 1 90.94 91 ALA A C 1
ATOM 707 O O . ALA A 1 91 ? 21.828 -21.328 1.302 1 90.94 91 ALA A O 1
ATOM 708 N N . SER A 1 92 ? 23.25 -21.969 -0.284 1 89.56 92 SER A N 1
ATOM 709 C CA . SER A 1 92 ? 23.812 -20.641 -0.436 1 89.56 92 SER A CA 1
ATOM 710 C C . SER A 1 92 ? 24.469 -20.453 -1.808 1 89.56 92 SER A C 1
ATOM 712 O O . SER A 1 92 ? 24.734 -21.438 -2.5 1 89.56 92 SER A O 1
ATOM 714 N N . TRP A 1 93 ? 24.688 -19.219 -2.143 1 89.44 93 TRP A N 1
ATOM 715 C CA . TRP A 1 93 ? 25.406 -18.938 -3.381 1 89.44 93 TRP A CA 1
ATOM 716 C C . TRP A 1 93 ? 26.828 -19.5 -3.326 1 89.44 93 TRP A C 1
ATOM 718 O O . TRP A 1 93 ? 27.344 -20.016 -4.324 1 89.44 93 TRP A O 1
ATOM 728 N N . LYS A 1 94 ? 27.391 -19.406 -2.213 1 88.81 94 LYS A N 1
ATOM 729 C CA . LYS A 1 94 ? 28.766 -19.844 -2.037 1 88.81 94 LYS A CA 1
ATOM 730 C C . LYS A 1 94 ? 28.906 -21.344 -2.217 1 88.81 94 LYS A C 1
ATOM 732 O O . LYS A 1 94 ? 29.828 -21.828 -2.869 1 88.81 94 LYS A O 1
ATOM 737 N N . THR A 1 95 ? 28 -21.984 -1.628 1 91.62 95 THR A N 1
ATOM 738 C CA . THR A 1 95 ? 28.031 -23.438 -1.742 1 91.62 95 THR A CA 1
ATOM 739 C C . THR A 1 95 ? 27.797 -23.875 -3.188 1 91.62 95 THR A C 1
ATOM 741 O O . THR A 1 95 ? 28.469 -24.781 -3.688 1 91.62 95 THR A O 1
ATOM 744 N N . LEU A 1 96 ? 26.891 -23.219 -3.77 1 93.81 96 LEU A N 1
ATOM 745 C CA . LEU A 1 96 ? 26.609 -23.531 -5.168 1 93.81 96 LEU A CA 1
ATOM 746 C C . LEU A 1 96 ? 27.844 -23.266 -6.031 1 93.81 96 LEU A C 1
ATOM 748 O O . LEU A 1 96 ? 28.234 -24.094 -6.852 1 93.81 96 LEU A O 1
ATOM 752 N N . TRP A 1 97 ? 28.438 -22.156 -5.84 1 92.75 97 TRP A N 1
ATOM 753 C CA . TRP A 1 97 ? 29.656 -21.797 -6.562 1 92.75 97 TRP A CA 1
ATOM 754 C C . TRP A 1 97 ? 30.75 -22.828 -6.352 1 92.75 97 TRP A C 1
ATOM 756 O O . TRP A 1 97 ? 31.375 -23.297 -7.309 1 92.75 97 TRP A O 1
ATOM 766 N N . GLN A 1 98 ? 30.938 -23.203 -5.145 1 93.06 98 GLN A N 1
ATOM 767 C CA . GLN A 1 98 ? 31.984 -24.141 -4.77 1 93.06 98 GLN A CA 1
ATOM 768 C C . GLN A 1 98 ? 31.75 -25.5 -5.414 1 93.06 98 GLN A C 1
ATOM 770 O O . GLN A 1 98 ? 32.688 -26.094 -5.984 1 93.06 98 GLN A O 1
ATOM 775 N N . CYS A 1 99 ? 30.578 -25.953 -5.281 1 95.62 99 CYS A N 1
ATOM 776 C CA . CYS A 1 99 ? 30.234 -27.281 -5.785 1 95.62 99 CYS A CA 1
ATOM 777 C C . CYS A 1 99 ? 30.359 -27.328 -7.305 1 95.62 99 CYS A C 1
ATOM 779 O O . CYS A 1 99 ? 30.875 -28.297 -7.863 1 95.62 99 CYS A O 1
ATOM 781 N N . LEU A 1 100 ? 29.938 -26.328 -7.965 1 96.38 100 LEU A N 1
ATOM 782 C CA . LEU A 1 100 ? 30.016 -26.281 -9.422 1 96.38 100 LEU A CA 1
ATOM 783 C C . LEU A 1 100 ? 31.469 -26.172 -9.883 1 96.38 100 LEU A C 1
ATOM 785 O O . LEU A 1 100 ? 31.859 -26.781 -10.867 1 96.38 100 LEU A O 1
ATOM 789 N N . SER A 1 101 ? 32.219 -25.359 -9.195 1 94.62 101 SER A N 1
ATOM 790 C CA . SER A 1 101 ? 33.625 -25.219 -9.531 1 94.62 101 SER A CA 1
ATOM 791 C C . SER A 1 101 ? 34.375 -26.547 -9.336 1 94.62 101 SER A C 1
ATOM 793 O O . SER A 1 101 ? 35.188 -26.922 -10.18 1 94.62 101 SER A O 1
ATOM 795 N N . LEU A 1 102 ? 34.062 -27.188 -8.25 1 94.62 102 LEU A N 1
ATOM 796 C CA . LEU A 1 102 ? 34.688 -28.484 -7.996 1 94.62 102 LEU A CA 1
ATOM 797 C C . LEU A 1 102 ? 34.281 -29.5 -9.055 1 94.62 102 LEU A C 1
ATOM 799 O O . LEU A 1 102 ? 35.094 -30.297 -9.5 1 94.62 102 LEU A O 1
ATOM 803 N N . ALA A 1 103 ? 33.031 -29.453 -9.406 1 95.38 103 ALA A N 1
ATOM 804 C CA . ALA A 1 103 ? 32.562 -30.344 -10.453 1 95.38 103 ALA A CA 1
ATOM 805 C C . ALA A 1 103 ? 33.281 -30.094 -11.766 1 95.38 103 ALA A C 1
ATOM 807 O O . ALA A 1 103 ? 33.719 -31.031 -12.438 1 95.38 103 ALA A O 1
ATOM 808 N N . ALA A 1 104 ? 33.469 -28.844 -12.125 1 94.25 104 ALA A N 1
ATOM 809 C CA . ALA A 1 104 ? 34.156 -28.484 -13.367 1 94.25 104 ALA A CA 1
ATOM 810 C C . ALA A 1 104 ? 35.594 -28.953 -13.344 1 94.25 104 ALA A C 1
ATOM 812 O O . ALA A 1 104 ? 36.094 -29.453 -14.352 1 94.25 104 ALA A O 1
ATOM 813 N N . LEU A 1 105 ? 36.219 -28.844 -12.234 1 93.56 105 LEU A N 1
ATOM 814 C CA . LEU A 1 105 ? 37.625 -29.234 -12.109 1 93.56 105 LEU A CA 1
ATOM 815 C C . LEU A 1 105 ? 37.75 -30.75 -12.219 1 93.56 105 LEU A C 1
ATOM 817 O O . LEU A 1 105 ? 38.625 -31.25 -12.93 1 93.56 105 LEU A O 1
ATOM 821 N N . THR A 1 106 ? 36.875 -31.469 -11.531 1 91.94 106 THR A N 1
ATOM 822 C CA . THR A 1 106 ? 36.969 -32.906 -11.523 1 91.94 106 THR A CA 1
ATOM 823 C C . THR A 1 106 ? 36.625 -33.5 -12.898 1 91.94 106 THR A C 1
ATOM 825 O O . THR A 1 106 ? 37.344 -34.344 -13.414 1 91.94 106 THR A O 1
ATOM 828 N N . ILE A 1 107 ? 35.594 -32.969 -13.469 1 91.81 107 ILE A N 1
ATOM 829 C CA . ILE A 1 107 ? 35.219 -33.438 -14.797 1 91.81 107 ILE A CA 1
ATOM 830 C C . ILE A 1 107 ? 36.219 -33 -15.828 1 91.81 107 ILE A C 1
ATOM 832 O O . ILE A 1 107 ? 36.562 -33.719 -16.766 1 91.81 107 ILE A O 1
ATOM 836 N N . GLY A 1 108 ? 36.719 -31.797 -15.672 1 90.62 108 GLY A N 1
ATOM 837 C CA . GLY A 1 108 ? 37.719 -31.266 -16.578 1 90.62 108 GLY A CA 1
ATOM 838 C C . GLY A 1 108 ? 39 -32.094 -16.594 1 90.62 108 GLY A C 1
ATOM 839 O O . GLY A 1 108 ? 39.594 -32.312 -17.656 1 90.62 108 GLY A O 1
ATOM 840 N N . ASN A 1 109 ? 39.406 -32.469 -15.43 1 87.38 109 ASN A N 1
ATOM 841 C CA . ASN A 1 109 ? 40.594 -33.281 -15.32 1 87.38 109 ASN A CA 1
ATOM 842 C C . ASN A 1 109 ? 40.469 -34.594 -16.109 1 87.38 109 ASN A C 1
ATOM 844 O O . ASN A 1 109 ? 41.438 -35.094 -16.688 1 87.38 109 ASN A O 1
ATOM 848 N N . ALA A 1 110 ? 39.219 -35.062 -16.141 1 84.88 110 ALA A N 1
ATOM 849 C CA . ALA A 1 110 ? 38.969 -36.312 -16.844 1 84.88 110 ALA A CA 1
ATOM 850 C C . ALA A 1 110 ? 38.781 -36.062 -18.344 1 84.88 110 ALA A C 1
ATOM 852 O O . ALA A 1 110 ? 39.312 -36.812 -19.172 1 84.88 110 ALA A O 1
ATOM 853 N N . THR A 1 111 ? 38.094 -35.062 -18.688 1 87.81 111 THR A N 1
ATOM 854 C CA . THR A 1 111 ? 37.719 -34.781 -20.062 1 87.81 111 THR A CA 1
ATOM 855 C C . THR A 1 111 ? 38.906 -34.25 -20.844 1 87.81 111 THR A C 1
ATOM 857 O O . THR A 1 111 ? 39.094 -34.594 -22.016 1 87.81 111 THR A O 1
ATOM 860 N N . PHE A 1 112 ? 39.781 -33.469 -20.203 1 89.44 112 PHE A N 1
ATOM 861 C CA . PHE A 1 112 ? 40.906 -32.812 -20.859 1 89.44 112 PHE A CA 1
ATOM 862 C C . PHE A 1 112 ? 42.219 -33.406 -20.359 1 89.44 112 PHE A C 1
ATOM 864 O O . PHE A 1 112 ? 43.219 -32.688 -20.234 1 89.44 112 PHE A O 1
ATOM 871 N N . SER A 1 113 ? 42.25 -34.656 -20.031 1 86.06 113 SER A N 1
ATOM 872 C CA . SER A 1 113 ? 43.406 -35.312 -19.391 1 86.06 113 SER A CA 1
ATOM 873 C C . SER A 1 113 ? 44.656 -35.125 -20.219 1 86.06 113 SER A C 1
ATOM 875 O O . SER A 1 113 ? 45.719 -34.875 -19.688 1 86.06 113 SER A O 1
ATOM 877 N N . ASP A 1 114 ? 44.625 -35.219 -21.531 1 84.81 114 ASP A N 1
ATOM 878 C CA . ASP A 1 114 ? 45.781 -35.156 -22.406 1 84.81 114 ASP A CA 1
ATOM 879 C C . ASP A 1 114 ? 46.375 -33.75 -22.422 1 84.81 114 ASP A C 1
ATOM 881 O O . ASP A 1 114 ? 47.594 -33.594 -22.344 1 84.81 114 ASP A O 1
ATOM 885 N N . SER A 1 115 ? 45.531 -32.812 -22.453 1 84.25 115 SER A N 1
ATOM 886 C CA . SER A 1 115 ? 45.969 -31.438 -22.547 1 84.25 115 SER A CA 1
ATOM 887 C C . SER A 1 115 ? 46.438 -30.922 -21.188 1 84.25 115 SER A C 1
ATOM 889 O O . SER A 1 115 ? 47.375 -30.109 -21.125 1 84.25 115 SER A O 1
ATOM 891 N N . LEU A 1 116 ? 45.938 -31.422 -20.094 1 88.12 116 LEU A N 1
ATOM 892 C CA . LEU A 1 116 ? 46.25 -30.906 -18.766 1 88.12 116 LEU A CA 1
ATOM 893 C C . LEU A 1 116 ? 47.531 -31.5 -18.203 1 88.12 116 LEU A C 1
ATOM 895 O O . LEU A 1 116 ? 48.156 -30.922 -17.312 1 88.12 116 LEU A O 1
ATOM 899 N N . LYS A 1 117 ? 47.938 -32.562 -18.688 1 86.38 117 LYS A N 1
ATOM 900 C CA . LYS A 1 117 ? 49.156 -33.219 -18.188 1 86.38 117 LYS A CA 1
ATOM 901 C C . LYS A 1 117 ? 50.406 -32.594 -18.781 1 86.38 117 LYS A C 1
ATOM 903 O O . LYS A 1 117 ? 51.5 -32.781 -18.266 1 86.38 117 LYS A O 1
ATOM 908 N N . GLN A 1 118 ? 50.188 -31.828 -19.812 1 82.5 118 GLN A N 1
ATOM 909 C CA . GLN A 1 118 ? 51.344 -31.188 -20.453 1 82.5 118 GLN A CA 1
ATOM 910 C C . GLN A 1 118 ? 51.719 -29.906 -19.719 1 82.5 118 GLN A C 1
ATOM 912 O O . GLN A 1 118 ? 50.844 -29.094 -19.406 1 82.5 118 GLN A O 1
ATOM 917 N N . PRO A 1 119 ? 53 -29.812 -19.406 1 79.75 119 PRO A N 1
ATOM 918 C CA . PRO A 1 119 ? 53.438 -28.578 -18.734 1 79.75 119 PRO A CA 1
ATOM 919 C C . PRO A 1 119 ? 53.375 -27.375 -19.672 1 79.75 119 PRO A C 1
ATOM 921 O O . PRO A 1 119 ? 53.656 -27.5 -20.875 1 79.75 119 PRO A O 1
ATOM 924 N N . HIS A 1 120 ? 52.906 -26.344 -19.188 1 78.31 120 HIS A N 1
ATOM 925 C CA . HIS A 1 120 ? 52.875 -25.078 -19.922 1 78.31 120 HIS A CA 1
ATOM 926 C C . HIS A 1 120 ? 53.75 -24.031 -19.25 1 78.31 120 HIS A C 1
ATOM 928 O O . HIS A 1 120 ? 53.688 -23.859 -18.031 1 78.31 120 HIS A O 1
ATOM 934 N N . LYS A 1 121 ? 54.5 -23.297 -19.984 1 73.94 121 LYS A N 1
ATOM 935 C CA . LYS A 1 121 ? 55.469 -22.312 -19.469 1 73.94 121 LYS A CA 1
ATOM 936 C C . LYS A 1 121 ? 54.75 -21.172 -18.75 1 73.94 121 LYS A C 1
ATOM 938 O O . LYS A 1 121 ? 55.25 -20.672 -17.734 1 73.94 121 LYS A O 1
ATOM 943 N N . GLU A 1 122 ? 53.594 -20.828 -19.234 1 76.56 122 GLU A N 1
ATOM 944 C CA . GLU A 1 122 ? 52.844 -19.672 -18.703 1 76.56 122 GLU A CA 1
ATOM 945 C C . GLU A 1 122 ? 52.25 -20 -17.328 1 76.56 122 GLU A C 1
ATOM 947 O O . GLU A 1 122 ? 51.969 -19.094 -16.547 1 76.56 122 GLU A O 1
ATOM 952 N N . LEU A 1 123 ? 52.125 -21.344 -17.062 1 78 123 LEU A N 1
ATOM 953 C CA . LEU A 1 123 ? 51.438 -21.734 -15.836 1 78 123 LEU A CA 1
ATOM 954 C C . LEU A 1 123 ? 52.406 -22.203 -14.781 1 78 123 LEU A C 1
ATOM 956 O O . LEU A 1 123 ? 52.031 -22.609 -13.68 1 78 123 LEU A O 1
ATOM 960 N N . GLY A 1 124 ? 53.656 -21.969 -15.086 1 73.06 124 GLY A N 1
ATOM 961 C CA . GLY A 1 124 ? 54.688 -22.328 -14.125 1 73.06 124 GLY A CA 1
ATOM 962 C C . GLY A 1 124 ? 55.312 -23.703 -14.383 1 73.06 124 GLY A C 1
ATOM 963 O O . GLY A 1 124 ? 55.156 -24.25 -15.477 1 73.06 124 GLY A O 1
ATOM 964 N N . ALA A 1 125 ? 55.906 -24.203 -13.305 1 74.38 125 ALA A N 1
ATOM 965 C CA . ALA A 1 125 ? 56.688 -25.422 -13.406 1 74.38 125 ALA A CA 1
ATOM 966 C C . ALA A 1 125 ? 55.781 -26.656 -13.328 1 74.38 125 ALA A C 1
ATOM 968 O O . ALA A 1 125 ? 56.125 -27.719 -13.875 1 74.38 125 ALA A O 1
ATOM 969 N N . LEU A 1 126 ? 54.625 -26.438 -12.766 1 83.25 126 LEU A N 1
ATOM 970 C CA . LEU A 1 126 ? 53.719 -27.578 -12.578 1 83.25 126 LEU A CA 1
ATOM 971 C C . LEU A 1 126 ? 52.719 -27.641 -13.711 1 83.25 126 LEU A C 1
ATOM 973 O O . LEU A 1 126 ? 52.25 -26.609 -14.188 1 83.25 126 LEU A O 1
ATOM 977 N N . SER A 1 127 ? 52.438 -28.812 -14.117 1 87.94 127 SER A N 1
ATOM 978 C CA . SER A 1 127 ? 51.375 -29 -15.109 1 87.94 127 SER A CA 1
ATOM 979 C C . SER A 1 127 ? 50 -28.625 -14.539 1 87.94 127 SER A C 1
ATOM 981 O O . SER A 1 127 ? 49.812 -28.656 -13.32 1 87.94 127 SER A O 1
ATOM 983 N N . PRO A 1 128 ? 49.125 -28.219 -15.359 1 88.56 128 PRO A N 1
ATOM 984 C CA . PRO A 1 128 ? 47.781 -27.859 -14.891 1 88.56 128 PRO A CA 1
ATOM 985 C C . PRO A 1 128 ? 47.094 -29 -14.141 1 88.56 128 PRO A C 1
ATOM 987 O O . PRO A 1 128 ? 46.375 -28.75 -13.164 1 88.56 128 PRO A O 1
ATOM 990 N N . SER A 1 129 ? 47.25 -30.219 -14.555 1 90.06 129 SER A N 1
ATOM 991 C CA . SER A 1 129 ? 46.656 -31.359 -13.898 1 90.06 129 SER A CA 1
ATOM 992 C C . SER A 1 129 ? 47.125 -31.484 -12.453 1 90.06 129 SER A C 1
ATOM 994 O O . SER A 1 129 ? 46.344 -31.828 -11.562 1 90.06 129 SER A O 1
ATOM 996 N N . VAL A 1 130 ? 48.406 -31.219 -12.234 1 90.12 130 VAL A N 1
ATOM 997 C CA . VAL A 1 130 ? 48.969 -31.297 -10.891 1 90.12 130 VAL A CA 1
ATOM 998 C C . VAL A 1 130 ? 48.406 -30.156 -10.039 1 90.12 130 VAL A C 1
ATOM 1000 O O . VAL A 1 130 ? 48.094 -30.344 -8.859 1 90.12 130 VAL A O 1
ATOM 1003 N N . GLN A 1 131 ? 48.281 -29.031 -10.633 1 90.06 131 GLN A N 1
ATOM 1004 C CA . GLN A 1 131 ? 47.719 -27.875 -9.922 1 90.06 131 GLN A CA 1
ATOM 1005 C C . GLN A 1 131 ? 46.281 -28.156 -9.484 1 90.06 131 GLN A C 1
ATOM 1007 O O . GLN A 1 131 ? 45.906 -27.812 -8.367 1 90.06 131 GLN A O 1
ATOM 1012 N N . ILE A 1 132 ? 45.531 -28.672 -10.375 1 92.12 132 ILE A N 1
ATOM 1013 C CA . ILE A 1 132 ? 44.125 -29 -10.094 1 92.12 132 ILE A CA 1
ATOM 1014 C C . ILE A 1 132 ? 44.062 -30.047 -8.977 1 92.12 132 ILE A C 1
ATOM 1016 O O . ILE A 1 132 ? 43.281 -29.891 -8.023 1 92.12 132 ILE A O 1
ATOM 1020 N N . ASN A 1 133 ? 44.875 -31.062 -9.078 1 91.44 133 ASN A N 1
ATOM 1021 C CA . ASN A 1 133 ? 44.875 -32.125 -8.062 1 91.44 133 ASN A CA 1
ATOM 1022 C C . ASN A 1 133 ? 45.312 -31.578 -6.703 1 91.44 133 ASN A C 1
ATOM 1024 O O . ASN A 1 133 ? 44.75 -31.969 -5.676 1 91.44 133 ASN A O 1
ATOM 1028 N N . ASP A 1 134 ? 46.281 -30.75 -6.68 1 89.94 134 ASP A N 1
ATOM 1029 C CA . ASP A 1 134 ? 46.688 -30.141 -5.43 1 89.94 134 ASP A CA 1
ATOM 1030 C C . ASP A 1 134 ? 45.562 -29.359 -4.777 1 89.94 134 ASP A C 1
ATOM 1032 O O . ASP A 1 134 ? 45.344 -29.438 -3.564 1 89.94 134 ASP A O 1
ATOM 1036 N N . ALA A 1 135 ? 44.844 -28.609 -5.594 1 90.19 135 ALA A N 1
ATOM 1037 C CA . ALA A 1 135 ? 43.688 -27.844 -5.086 1 90.19 135 ALA A CA 1
ATOM 1038 C C . ALA A 1 135 ? 42.594 -28.766 -4.566 1 90.19 135 ALA A C 1
ATOM 1040 O O . ALA A 1 135 ? 42.031 -28.5 -3.508 1 90.19 135 ALA A O 1
ATOM 1041 N N . LEU A 1 136 ? 42.281 -29.828 -5.285 1 90.56 136 LEU A N 1
ATOM 1042 C CA . LEU A 1 136 ? 41.25 -30.781 -4.879 1 90.56 136 LEU A CA 1
ATOM 1043 C C . LEU A 1 136 ? 41.625 -31.469 -3.58 1 90.56 136 LEU A C 1
ATOM 1045 O O . LEU A 1 136 ? 40.781 -31.734 -2.732 1 90.56 136 LEU A O 1
ATOM 1049 N N . TRP A 1 137 ? 42.938 -31.719 -3.383 1 89.19 137 TRP A N 1
ATOM 1050 C CA . TRP A 1 137 ? 43.406 -32.375 -2.174 1 89.19 137 TRP A CA 1
ATOM 1051 C C . TRP A 1 137 ? 43.188 -31.5 -0.95 1 89.19 137 TRP A C 1
ATOM 1053 O O . TRP A 1 137 ? 42.969 -32 0.151 1 89.19 137 TRP A O 1
ATOM 1063 N N . GLU A 1 138 ? 43.219 -30.281 -1.189 1 85.44 138 GLU A N 1
ATOM 1064 C CA . GLU A 1 138 ? 43 -29.344 -0.09 1 85.44 138 GLU A CA 1
ATOM 1065 C C . GLU A 1 138 ? 41.562 -29.453 0.425 1 85.44 138 GLU A C 1
ATOM 1067 O O . GLU A 1 138 ? 41.281 -29.109 1.575 1 85.44 138 GLU A O 1
ATOM 1072 N N . PHE A 1 139 ? 40.688 -29.922 -0.433 1 87.31 139 PHE A N 1
ATOM 1073 C CA . PHE A 1 139 ? 39.281 -30.031 -0.045 1 87.31 139 PHE A CA 1
ATOM 1074 C C . PHE A 1 139 ? 38.906 -31.484 0.205 1 87.31 139 PHE A C 1
ATOM 1076 O O . PHE A 1 139 ? 37.719 -31.844 0.189 1 87.31 139 PHE A O 1
ATOM 1083 N N . GLY A 1 140 ? 39.875 -32.281 0.347 1 82.44 140 GLY A N 1
ATOM 1084 C CA . GLY A 1 140 ? 39.688 -33.688 0.741 1 82.44 140 GLY A CA 1
ATOM 1085 C C . GLY A 1 140 ? 39.312 -34.594 -0.416 1 82.44 140 GLY A C 1
ATOM 1086 O O . GLY A 1 140 ? 38.781 -35.688 -0.208 1 82.44 140 GLY A O 1
ATOM 1087 N N . ILE A 1 141 ? 39.5 -34.094 -1.606 1 88.12 141 ILE A N 1
ATOM 1088 C CA . ILE A 1 141 ? 39.219 -34.906 -2.789 1 88.12 141 ILE A CA 1
ATOM 1089 C C . ILE A 1 141 ? 40.5 -35.469 -3.35 1 88.12 141 ILE A C 1
ATOM 1091 O O . ILE A 1 141 ? 41.25 -34.812 -4.082 1 88.12 141 ILE A O 1
ATOM 1095 N N . LEU A 1 142 ? 40.719 -36.719 -2.969 1 84.44 142 LEU A N 1
ATOM 1096 C CA . LEU A 1 142 ? 42 -37.312 -3.279 1 84.44 142 LEU A CA 1
ATOM 1097 C C . LEU A 1 142 ? 41.938 -38.062 -4.613 1 84.44 142 LEU A C 1
ATOM 1099 O O . LEU A 1 142 ? 42.938 -38.062 -5.363 1 84.44 142 LEU A O 1
ATOM 1103 N N . TYR A 1 143 ? 40.781 -38.688 -4.781 1 81.06 143 TYR A N 1
ATOM 1104 C CA . TYR A 1 143 ? 40.625 -39.438 -6.027 1 81.06 143 TYR A CA 1
ATOM 1105 C C . TYR A 1 143 ? 39.406 -38.938 -6.809 1 81.06 143 TYR A C 1
ATOM 1107 O O . TYR A 1 143 ? 38.531 -38.25 -6.25 1 81.06 143 TYR A O 1
ATOM 1115 N N . ASP A 1 144 ? 39.438 -39.156 -8.078 1 75.62 144 ASP A N 1
ATOM 1116 C CA . ASP A 1 144 ? 38.344 -38.75 -8.945 1 75.62 144 ASP A CA 1
ATOM 1117 C C . ASP A 1 144 ? 37 -39.344 -8.484 1 75.62 144 ASP A C 1
ATOM 1119 O O . ASP A 1 144 ? 35.969 -38.719 -8.609 1 75.62 144 ASP A O 1
ATOM 1123 N N . SER A 1 145 ? 37.125 -40.469 -7.887 1 78.94 145 SER A N 1
ATOM 1124 C CA . SER A 1 145 ? 35.938 -41.219 -7.469 1 78.94 145 SER A CA 1
ATOM 1125 C C . SER A 1 145 ? 35.344 -40.625 -6.184 1 78.94 145 SER A C 1
ATOM 1127 O O . SER A 1 145 ? 34.188 -40.875 -5.844 1 78.94 145 SER A O 1
ATOM 1129 N N . ASP A 1 146 ? 36.094 -39.781 -5.57 1 85.06 146 ASP A N 1
ATOM 1130 C CA . ASP A 1 146 ? 35.688 -39.25 -4.273 1 85.06 146 ASP A CA 1
ATOM 1131 C C . ASP A 1 146 ? 34.625 -38.156 -4.441 1 85.06 146 ASP A C 1
ATOM 1133 O O . ASP A 1 146 ? 33.875 -37.875 -3.506 1 85.06 146 ASP A O 1
ATOM 1137 N N . PHE A 1 147 ? 34.625 -37.562 -5.602 1 91.25 147 PHE A N 1
ATOM 1138 C CA . PHE A 1 147 ? 33.688 -36.469 -5.863 1 91.25 147 PHE A CA 1
ATOM 1139 C C . PHE A 1 147 ? 32.938 -36.688 -7.168 1 91.25 147 PHE A C 1
ATOM 1141 O O . PHE A 1 147 ? 33.531 -36.719 -8.242 1 91.25 147 PHE A O 1
ATOM 1148 N N . ASP A 1 148 ? 31.641 -36.844 -7.043 1 90.44 148 ASP A N 1
ATOM 1149 C CA . ASP A 1 148 ? 30.812 -37.062 -8.227 1 90.44 148 ASP A CA 1
ATOM 1150 C C . ASP A 1 148 ? 30.359 -35.75 -8.836 1 90.44 148 ASP A C 1
ATOM 1152 O O . ASP A 1 148 ? 29.25 -35.25 -8.531 1 90.44 148 ASP A O 1
ATOM 1156 N N . GLY A 1 149 ? 31.141 -35.188 -9.688 1 93 149 GLY A N 1
ATOM 1157 C CA . GLY A 1 149 ? 30.828 -33.938 -10.336 1 93 149 GLY A CA 1
ATOM 1158 C C . GLY A 1 149 ? 29.625 -34.031 -11.266 1 93 149 GLY A C 1
ATOM 1159 O O . GLY A 1 149 ? 28.906 -33.062 -11.477 1 93 149 GLY A O 1
ATOM 1160 N N . ARG A 1 150 ? 29.422 -35.188 -11.852 1 93.44 150 ARG A N 1
ATOM 1161 C CA . ARG A 1 150 ? 28.312 -35.406 -12.766 1 93.44 150 ARG A CA 1
ATOM 1162 C C . ARG A 1 150 ? 26.969 -35.281 -12.031 1 93.44 150 ARG A C 1
ATOM 1164 O O . ARG A 1 150 ? 26.016 -34.719 -12.562 1 93.44 150 ARG A O 1
ATOM 1171 N N . GLU A 1 151 ? 26.953 -35.844 -10.836 1 93.5 151 GLU A N 1
ATOM 1172 C CA . GLU A 1 151 ? 25.734 -35.719 -10.031 1 93.5 151 GLU A CA 1
ATOM 1173 C C . GLU A 1 151 ? 25.438 -34.281 -9.672 1 93.5 151 GLU A C 1
ATOM 1175 O O . GLU A 1 151 ? 24.266 -33.875 -9.664 1 93.5 151 GLU A O 1
ATOM 1180 N N . VAL A 1 152 ? 26.453 -33.531 -9.375 1 95.75 152 VAL A N 1
ATOM 1181 C CA . VAL A 1 152 ? 26.281 -32.125 -9.047 1 95.75 152 VAL A CA 1
ATOM 1182 C C . VAL A 1 152 ? 25.641 -31.406 -10.234 1 95.75 152 VAL A C 1
ATOM 1184 O O . VAL A 1 152 ? 24.703 -30.625 -10.062 1 95.75 152 VAL A O 1
ATOM 1187 N N . LEU A 1 153 ? 26.141 -31.609 -11.422 1 96.44 153 LEU A N 1
ATOM 1188 C CA . LEU A 1 153 ? 25.625 -30.969 -12.625 1 96.44 153 LEU A CA 1
ATOM 1189 C C . LEU A 1 153 ? 24.188 -31.422 -12.891 1 96.44 153 LEU A C 1
ATOM 1191 O O . LEU A 1 153 ? 23.344 -30.609 -13.273 1 96.44 153 LEU A O 1
ATOM 1195 N N . ASN A 1 154 ? 23.969 -32.719 -12.672 1 95.44 154 ASN A N 1
ATOM 1196 C CA . ASN A 1 154 ? 22.625 -33.25 -12.875 1 95.44 154 ASN A CA 1
ATOM 1197 C C . ASN A 1 154 ? 21.625 -32.594 -11.922 1 95.44 154 ASN A C 1
ATOM 1199 O O . ASN A 1 154 ? 20.547 -32.188 -12.344 1 95.44 154 ASN A O 1
ATOM 1203 N N . LEU A 1 155 ? 21.984 -32.531 -10.664 1 96.38 155 LEU A N 1
ATOM 1204 C CA . LEU A 1 155 ? 21.109 -31.906 -9.672 1 96.38 155 LEU A CA 1
ATOM 1205 C C . LEU A 1 155 ? 20.859 -30.438 -10.023 1 96.38 155 LEU A C 1
ATOM 1207 O O . LEU A 1 155 ? 19.734 -29.953 -9.875 1 96.38 155 LEU A O 1
ATOM 1211 N N . THR A 1 156 ? 21.859 -29.75 -10.461 1 97.19 156 THR A N 1
ATOM 1212 C CA . THR A 1 156 ? 21.719 -28.359 -10.852 1 97.19 156 THR A CA 1
ATOM 1213 C C . THR A 1 156 ? 20.781 -28.219 -12.055 1 97.19 156 THR A C 1
ATOM 1215 O O . THR A 1 156 ? 19.938 -27.328 -12.086 1 97.19 156 THR A O 1
ATOM 1218 N N . TYR A 1 157 ? 20.938 -29.078 -12.992 1 96.69 157 TYR A N 1
ATOM 1219 C CA . TYR A 1 157 ? 20.078 -29.062 -14.172 1 96.69 157 TYR A CA 1
ATOM 1220 C C . TYR A 1 157 ? 18.625 -29.328 -13.781 1 96.69 157 TYR A C 1
ATOM 1222 O O . TYR A 1 157 ? 17.703 -28.688 -14.289 1 96.69 157 TYR A O 1
ATOM 1230 N N . GLN A 1 158 ? 18.406 -30.266 -12.922 1 95.31 158 GLN A N 1
ATOM 1231 C CA . GLN A 1 158 ? 17.062 -30.594 -12.469 1 95.31 158 GLN A CA 1
ATOM 1232 C C . GLN A 1 158 ? 16.422 -29.406 -11.75 1 95.31 158 GLN A C 1
ATOM 1234 O O . GLN A 1 158 ? 15.242 -29.109 -11.953 1 95.31 158 GLN A O 1
ATOM 1239 N N . CYS A 1 159 ? 17.188 -28.797 -10.922 1 96.62 159 CYS A N 1
ATOM 1240 C CA . CYS A 1 159 ? 16.688 -27.625 -10.234 1 96.62 159 CYS A CA 1
ATOM 1241 C C . CYS A 1 159 ? 16.359 -26.5 -11.219 1 96.62 159 CYS A C 1
ATOM 1243 O O . CYS A 1 159 ? 15.32 -25.844 -11.102 1 96.62 159 CYS A O 1
ATOM 1245 N N . ALA A 1 160 ? 17.188 -26.266 -12.133 1 96.56 160 ALA A N 1
ATOM 1246 C CA . ALA A 1 160 ? 16.984 -25.234 -13.148 1 96.56 160 ALA A CA 1
ATOM 1247 C C . ALA A 1 160 ? 15.727 -25.531 -13.977 1 96.56 160 ALA A C 1
ATOM 1249 O O . ALA A 1 160 ? 14.922 -24.641 -14.242 1 96.56 160 ALA A O 1
ATOM 1250 N N . ALA A 1 161 ? 15.578 -26.75 -14.32 1 94.5 161 ALA A N 1
ATOM 1251 C CA . ALA A 1 161 ? 14.414 -27.156 -15.102 1 94.5 161 ALA A CA 1
ATOM 1252 C C . ALA A 1 161 ? 13.125 -26.953 -14.312 1 94.5 161 ALA A C 1
ATOM 1254 O O . ALA A 1 161 ? 12.141 -26.438 -14.852 1 94.5 161 ALA A O 1
ATOM 1255 N N . ALA A 1 162 ? 13.188 -27.344 -13.117 1 93.25 162 ALA A N 1
ATOM 1256 C CA . ALA A 1 162 ? 12.023 -27.141 -12.258 1 93.25 162 ALA A CA 1
ATOM 1257 C C . ALA A 1 162 ? 11.727 -25.656 -12.062 1 93.25 162 ALA A C 1
ATOM 1259 O O . ALA A 1 162 ? 10.57 -25.25 -12.023 1 93.25 162 ALA A O 1
ATOM 1260 N N . SER A 1 163 ? 12.781 -24.9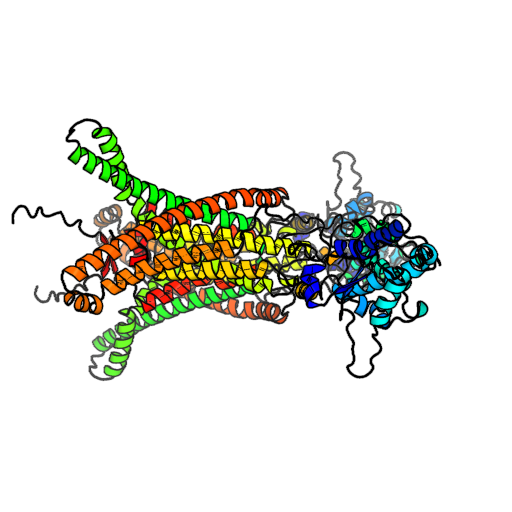06 -11.938 1 94.44 163 SER A N 1
ATOM 1261 C CA . SER A 1 163 ? 12.633 -23.453 -11.781 1 94.44 163 SER A CA 1
ATOM 1262 C C . SER A 1 163 ? 11.961 -22.844 -13 1 94.44 163 SER A C 1
ATOM 1264 O O . SER A 1 163 ? 11.18 -21.891 -12.875 1 94.44 163 SER A O 1
ATOM 1266 N N . CYS A 1 164 ? 12.211 -23.281 -14.078 1 92.31 164 CYS A N 1
ATOM 1267 C CA . CYS A 1 164 ? 11.648 -22.75 -15.312 1 92.31 164 CYS A CA 1
ATOM 1268 C C . CYS A 1 164 ? 10.219 -23.234 -15.516 1 92.31 164 CYS A C 1
ATOM 1270 O O . CYS A 1 164 ? 9.398 -22.531 -16.094 1 92.31 164 CYS A O 1
ATOM 1272 N N . 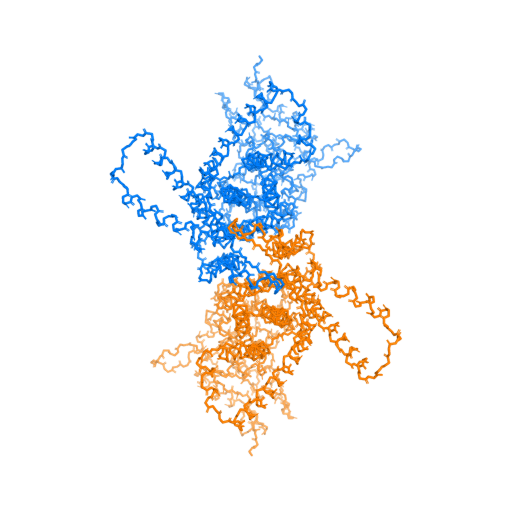ARG A 1 165 ? 9.867 -24.312 -15.047 1 84.81 165 ARG A N 1
ATOM 1273 C CA . ARG A 1 165 ? 8.531 -24.891 -15.211 1 84.81 165 ARG A CA 1
ATOM 1274 C C . ARG A 1 165 ? 7.512 -24.141 -14.367 1 84.81 165 ARG A C 1
ATOM 1276 O O . ARG A 1 165 ? 6.336 -24.047 -14.734 1 84.81 165 ARG A O 1
ATOM 1283 N N . GLU A 1 166 ? 7.809 -23.594 -13.219 1 77.81 166 GLU A N 1
ATOM 1284 C CA . GLU A 1 166 ? 6.895 -22.906 -12.32 1 77.81 166 GLU A CA 1
ATOM 1285 C C . GLU A 1 166 ? 6.41 -21.594 -12.93 1 77.81 166 GLU A C 1
ATOM 1287 O O . GLU A 1 166 ? 5.305 -21.141 -12.633 1 77.81 166 GLU A O 1
ATOM 1292 N N . MET A 1 167 ? 6.594 -21.047 -13.914 1 73.69 167 MET A N 1
ATOM 1293 C CA . MET A 1 167 ? 6.293 -19.891 -14.734 1 73.69 167 MET A CA 1
ATOM 1294 C C . MET A 1 167 ? 5.75 -18.75 -13.875 1 73.69 167 MET A C 1
ATOM 1296 O O . MET A 1 167 ? 5.156 -17.797 -14.398 1 73.69 167 MET A O 1
ATOM 1300 N N . SER A 1 168 ? 5.793 -18.719 -12.562 1 75.69 168 SER A N 1
ATOM 1301 C CA . SER A 1 168 ? 5.285 -17.672 -11.68 1 75.69 168 SER A CA 1
ATOM 1302 C C . SER A 1 168 ? 6.055 -16.375 -11.859 1 75.69 168 SER A C 1
ATOM 1304 O O . SER A 1 168 ? 5.523 -15.289 -11.602 1 75.69 168 SER A O 1
ATOM 1306 N N . MET A 1 169 ? 7.27 -16.5 -12.312 1 87.12 169 MET A N 1
ATOM 1307 C CA . MET A 1 169 ? 8.109 -15.312 -12.477 1 87.12 169 MET A CA 1
ATOM 1308 C C . MET A 1 169 ? 8.344 -15.008 -13.945 1 87.12 169 MET A C 1
ATOM 1310 O O . MET A 1 169 ? 9.438 -14.578 -14.336 1 87.12 169 MET A O 1
ATOM 1314 N N . GLY A 1 170 ? 7.43 -15.406 -14.75 1 85.69 170 GLY A N 1
ATOM 1315 C CA . GLY A 1 170 ? 7.539 -15.109 -16.172 1 85.69 170 GLY A CA 1
ATOM 1316 C C . GLY A 1 170 ? 7.832 -16.344 -17.016 1 85.69 170 GLY A C 1
ATOM 1317 O O . GLY A 1 170 ? 8.031 -17.438 -16.484 1 85.69 170 GLY A O 1
ATOM 1318 N N . GLU A 1 171 ? 7.883 -16.094 -18.281 1 86.62 171 GLU A N 1
ATOM 1319 C CA . GLU A 1 171 ? 8.125 -17.188 -19.219 1 86.62 171 GLU A CA 1
ATOM 1320 C C . GLU A 1 171 ? 9.586 -17.609 -19.203 1 86.62 171 GLU A C 1
ATOM 1322 O O . GLU A 1 171 ? 10.484 -16.766 -19.109 1 86.62 171 GLU A O 1
ATOM 1327 N N . CYS A 1 172 ? 9.781 -18.859 -19.188 1 91.25 172 CYS A N 1
ATOM 1328 C CA . CYS A 1 172 ? 11.117 -19.438 -19.141 1 91.25 172 CYS A CA 1
ATOM 1329 C C . CYS A 1 172 ? 11.219 -20.672 -20.016 1 91.25 172 CYS A C 1
ATOM 1331 O O . CYS A 1 172 ? 10.266 -21.438 -20.125 1 91.25 172 CYS A O 1
ATOM 1333 N N . SER A 1 173 ? 12.297 -20.734 -20.797 1 89.88 173 SER A N 1
ATOM 1334 C CA . SER A 1 173 ? 12.586 -21.906 -21.594 1 89.88 173 SER A CA 1
ATOM 1335 C C . SER A 1 173 ? 14.055 -22.297 -21.516 1 89.88 173 SER A C 1
ATOM 1337 O O . SER A 1 173 ? 14.938 -21.453 -21.625 1 89.88 173 SER A O 1
ATOM 1339 N N . ILE A 1 174 ? 14.258 -23.562 -21.203 1 91.75 174 ILE A N 1
ATOM 1340 C CA . ILE A 1 174 ? 15.633 -24.062 -21.203 1 91.75 174 ILE A CA 1
ATOM 1341 C C . ILE A 1 174 ? 15.781 -25.172 -22.234 1 91.75 174 ILE A C 1
ATOM 1343 O O . ILE A 1 174 ? 14.797 -25.766 -22.656 1 91.75 174 ILE A O 1
ATOM 1347 N N . GLY A 1 175 ? 17 -25.391 -22.656 1 90.56 175 GLY A N 1
ATOM 1348 C CA . GLY A 1 175 ? 17.281 -26.469 -23.578 1 90.56 175 GLY A CA 1
ATOM 1349 C C . GLY A 1 175 ? 17.156 -27.844 -22.969 1 90.56 175 GLY A C 1
ATOM 1350 O O . GLY A 1 175 ? 17.375 -28.016 -21.766 1 90.56 175 GLY A O 1
ATOM 1351 N N . GLN A 1 176 ? 16.688 -28.781 -23.812 1 89.88 176 GLN A N 1
ATOM 1352 C CA . GLN A 1 176 ? 16.594 -30.156 -23.359 1 89.88 176 GLN A CA 1
ATOM 1353 C C . GLN A 1 176 ? 17.891 -30.922 -23.625 1 89.88 176 GLN A C 1
ATOM 1355 O O . GLN A 1 176 ? 18.5 -30.766 -24.688 1 89.88 176 GLN A O 1
ATOM 1360 N N . LEU A 1 177 ? 18.391 -31.562 -22.562 1 91.62 177 LEU A N 1
ATOM 1361 C CA . LEU A 1 177 ? 19.562 -32.406 -22.703 1 91.62 177 LEU A CA 1
ATOM 1362 C C . LEU A 1 177 ? 19.172 -33.844 -23.031 1 91.62 177 LEU A C 1
ATOM 1364 O O . LEU A 1 177 ? 18.094 -34.312 -22.641 1 91.62 177 LEU A O 1
ATOM 1368 N N . ASP A 1 178 ? 20.016 -34.469 -23.906 1 85.44 178 ASP A N 1
ATOM 1369 C CA . ASP A 1 178 ? 19.75 -35.844 -24.281 1 85.44 178 ASP A CA 1
ATOM 1370 C C . ASP A 1 178 ? 19.703 -36.75 -23.062 1 85.44 178 ASP A C 1
ATOM 1372 O O . ASP A 1 178 ? 20.328 -36.469 -22.031 1 85.44 178 ASP A O 1
ATOM 1376 N N . ALA A 1 179 ? 18.938 -37.844 -23.438 1 79.94 179 ALA A N 1
ATOM 1377 C CA . ALA A 1 179 ? 18.859 -38.844 -22.375 1 79.94 179 ALA A CA 1
ATOM 1378 C C . ALA A 1 179 ? 20.219 -39.469 -22.094 1 79.94 179 ALA A C 1
ATOM 1380 O O . ALA A 1 179 ? 20.969 -39.781 -23.031 1 79.94 179 ALA A O 1
ATOM 1381 N N . GLY A 1 180 ? 20.844 -39.344 -21.062 1 83.38 180 GLY A N 1
ATOM 1382 C CA . GLY A 1 180 ? 22.125 -39.938 -20.688 1 83.38 180 GLY A CA 1
ATOM 1383 C C . GLY A 1 180 ? 23.266 -38.969 -20.688 1 83.38 180 GLY A C 1
ATOM 1384 O O . GLY A 1 180 ? 24.438 -39.344 -20.594 1 83.38 180 GLY A O 1
ATOM 1385 N N . PHE A 1 181 ? 22.984 -37.812 -20.984 1 89.88 181 PHE A N 1
ATOM 1386 C CA . PHE A 1 181 ? 24.016 -36.781 -21.062 1 89.88 181 PHE A CA 1
ATOM 1387 C C . PHE A 1 181 ? 24.953 -36.875 -19.844 1 89.88 181 PHE A C 1
ATOM 1389 O O . PHE A 1 181 ? 26.172 -36.875 -20 1 89.88 181 PHE A O 1
ATOM 1396 N N . PHE A 1 182 ? 24.469 -37.125 -18.688 1 89.5 182 PHE A N 1
ATOM 1397 C CA . PHE A 1 182 ? 25.25 -37.062 -17.469 1 89.5 182 PHE A CA 1
ATOM 1398 C C . PHE A 1 182 ? 25.969 -38.375 -17.219 1 89.5 182 PHE A C 1
ATOM 1400 O O . PHE A 1 182 ? 26.828 -38.438 -16.328 1 89.5 182 PHE A O 1
ATOM 1407 N N . GLN A 1 183 ? 25.688 -39.406 -18.047 1 84.75 183 GLN A N 1
ATOM 1408 C CA . GLN A 1 183 ? 26.328 -40.688 -17.891 1 84.75 183 GLN A CA 1
ATOM 1409 C C . GLN A 1 183 ? 27.469 -40.875 -18.891 1 84.75 183 GLN A C 1
ATOM 1411 O O . GLN A 1 183 ? 28.219 -41.844 -18.828 1 84.75 183 GLN A O 1
ATOM 1416 N N . SER A 1 184 ? 27.672 -39.844 -19.656 1 82.25 184 SER A N 1
ATOM 1417 C CA . SER A 1 184 ? 28.734 -39.938 -20.656 1 82.25 184 SER A CA 1
ATOM 1418 C C . SER A 1 184 ? 30.109 -39.875 -20 1 82.25 184 SER A C 1
ATOM 1420 O O . SER A 1 184 ? 30.297 -39.188 -19 1 82.25 184 SER A O 1
ATOM 1422 N N . GLU A 1 185 ? 31.047 -40.688 -20.469 1 76.62 185 GLU A N 1
ATOM 1423 C CA . GLU A 1 185 ? 32.406 -40.719 -19.938 1 76.62 185 GLU A CA 1
ATOM 1424 C C . GLU A 1 185 ? 33.125 -39.406 -20.172 1 76.62 185 GLU A C 1
ATOM 1426 O O . GLU A 1 185 ? 33.844 -38.906 -19.281 1 76.62 185 GLU A O 1
ATOM 1431 N N . ASN A 1 186 ? 32.969 -38.844 -21.453 1 82.94 186 ASN A N 1
ATOM 1432 C CA . ASN A 1 186 ? 33.531 -37.531 -21.766 1 82.94 186 ASN A CA 1
ATOM 1433 C C . ASN A 1 186 ? 32.438 -36.469 -21.766 1 82.94 186 ASN A C 1
ATOM 1435 O O . ASN A 1 186 ? 32 -36.031 -22.812 1 82.94 186 ASN A O 1
ATOM 1439 N N . LEU A 1 187 ? 32.188 -36 -20.562 1 89.31 187 LEU A N 1
ATOM 1440 C CA . LEU A 1 187 ? 31.078 -35.062 -20.406 1 89.31 187 LEU A CA 1
ATOM 1441 C C . LEU A 1 187 ? 31.484 -33.656 -20.844 1 89.31 187 LEU A C 1
ATOM 1443 O O . LEU A 1 187 ? 32.438 -33.094 -20.328 1 89.31 187 LEU A O 1
ATOM 1447 N N . GLU A 1 188 ? 30.875 -33.188 -21.906 1 90.44 188 GLU A N 1
ATOM 1448 C CA . GLU A 1 188 ? 31.047 -31.812 -22.328 1 90.44 188 GLU A CA 1
ATOM 1449 C C . GLU A 1 188 ? 30.016 -30.906 -21.672 1 90.44 188 GLU A C 1
ATOM 1451 O O . GLU A 1 188 ? 28.969 -30.625 -22.25 1 90.44 188 GLU A O 1
ATOM 1456 N N . TRP A 1 189 ? 30.422 -30.406 -20.562 1 92.75 189 TRP A N 1
ATOM 1457 C CA . TRP A 1 189 ? 29.453 -29.672 -19.75 1 92.75 189 TRP A CA 1
ATOM 1458 C C . TRP A 1 189 ? 29.125 -28.328 -20.391 1 92.75 189 TRP A C 1
ATOM 1460 O O . TRP A 1 189 ? 28.281 -27.578 -19.875 1 92.75 189 TRP A O 1
ATOM 1470 N N . ILE A 1 190 ? 29.75 -27.922 -21.547 1 92.25 190 ILE A N 1
ATOM 1471 C CA . ILE A 1 190 ? 29.375 -26.734 -22.297 1 92.25 190 ILE A CA 1
ATOM 1472 C C . ILE A 1 190 ? 27.953 -26.875 -22.828 1 92.25 190 ILE A C 1
ATOM 1474 O O . ILE A 1 190 ? 27.234 -25.875 -22.969 1 92.25 190 ILE A O 1
ATOM 1478 N N . GLU A 1 191 ? 27.609 -28.047 -23.156 1 93.38 191 GLU A N 1
ATOM 1479 C CA . GLU A 1 191 ? 26.25 -28.281 -23.625 1 93.38 191 GLU A CA 1
ATOM 1480 C C . GLU A 1 191 ? 25.219 -27.938 -22.562 1 93.38 191 GLU A C 1
ATOM 1482 O O . GLU A 1 191 ? 24.141 -27.422 -22.875 1 93.38 191 GLU A O 1
ATOM 1487 N N . MET A 1 192 ? 25.516 -28.219 -21.344 1 94.5 192 MET A N 1
ATOM 1488 C CA . MET A 1 192 ? 24.641 -27.828 -20.234 1 94.5 192 MET A CA 1
ATOM 1489 C C . MET A 1 192 ? 24.609 -26.297 -20.094 1 94.5 192 MET A C 1
ATOM 1491 O O . MET A 1 192 ? 23.547 -25.719 -19.859 1 94.5 192 MET A O 1
ATOM 1495 N N . SER A 1 193 ? 25.734 -25.719 -20.25 1 94.44 193 SER A N 1
ATOM 1496 C CA . SER A 1 193 ? 25.781 -24.266 -20.188 1 94.44 193 SER A CA 1
ATOM 1497 C C . SER A 1 193 ? 24.891 -23.625 -21.266 1 94.44 193 SER A C 1
ATOM 1499 O O . SER A 1 193 ? 24.172 -22.672 -20.984 1 94.44 193 SER A O 1
ATOM 1501 N N . LYS A 1 194 ? 24.969 -24.156 -22.438 1 93.5 194 LYS A N 1
ATOM 1502 C CA . LYS A 1 194 ? 24.141 -23.656 -23.531 1 93.5 194 LYS A CA 1
ATOM 1503 C C . LYS A 1 194 ? 22.656 -23.875 -23.234 1 93.5 194 LYS A C 1
ATOM 1505 O O . LYS A 1 194 ? 21.828 -23 -23.547 1 93.5 194 LYS A O 1
ATOM 1510 N N . SER A 1 195 ? 22.359 -24.969 -22.641 1 94.5 195 SER A N 1
ATOM 1511 C CA . SER A 1 195 ? 20.984 -25.281 -22.312 1 94.5 195 SER A CA 1
ATOM 1512 C C . SER A 1 195 ? 20.438 -24.328 -21.266 1 94.5 195 SER A C 1
ATOM 1514 O O . SER A 1 195 ? 19.234 -24.016 -21.25 1 94.5 195 SER A O 1
ATOM 1516 N N . LEU A 1 196 ? 21.281 -23.859 -20.391 1 95.38 196 LEU A N 1
ATOM 1517 C CA . LEU A 1 196 ? 20.844 -23.047 -19.266 1 95.38 196 LEU A CA 1
ATOM 1518 C C . LEU A 1 196 ? 21.062 -21.562 -19.531 1 95.38 196 LEU A C 1
ATOM 1520 O O . LEU A 1 196 ? 20.797 -20.719 -18.672 1 95.38 196 LEU A O 1
ATOM 1524 N N . GLN A 1 197 ? 21.484 -21.203 -20.672 1 91.31 197 GLN A N 1
ATOM 1525 C CA . GLN A 1 197 ? 21.891 -19.844 -21.016 1 91.31 197 GLN A CA 1
ATOM 1526 C C . GLN A 1 197 ? 20.703 -18.891 -20.891 1 91.31 197 GLN A C 1
ATOM 1528 O O . GLN A 1 197 ? 20.891 -17.719 -20.547 1 91.31 197 GLN A O 1
ATOM 1533 N N . PHE A 1 198 ? 19.484 -19.344 -21.094 1 92 198 PHE A N 1
ATOM 1534 C CA . PHE A 1 198 ? 18.328 -18.453 -21.141 1 92 198 PHE A CA 1
ATOM 1535 C C . PHE A 1 198 ? 17.484 -18.609 -19.875 1 92 198 PHE A C 1
ATOM 1537 O O . PHE A 1 198 ? 16.328 -18.188 -19.859 1 92 198 PHE A O 1
ATOM 1544 N N . LEU A 1 199 ? 18.062 -19.219 -18.875 1 95 199 LEU A N 1
ATOM 1545 C CA . LEU A 1 199 ? 17.328 -19.453 -17.625 1 95 199 LEU A CA 1
ATOM 1546 C C . LEU A 1 199 ? 16.828 -18.141 -17.047 1 95 199 LEU A C 1
ATOM 1548 O O . LEU A 1 199 ? 15.703 -18.062 -16.547 1 95 199 LEU A O 1
ATOM 1552 N N . CYS A 1 200 ? 17.656 -17.094 -17.109 1 94.12 200 CYS A N 1
ATOM 1553 C CA . CYS A 1 200 ? 17.328 -15.82 -16.469 1 94.12 200 CYS A CA 1
ATOM 1554 C C . CYS A 1 200 ? 16.641 -14.875 -17.453 1 94.12 200 CYS A C 1
ATOM 1556 O O . CYS A 1 200 ? 16.203 -13.789 -17.078 1 94.12 200 CYS A O 1
ATOM 1558 N N . ARG A 1 201 ? 16.531 -15.266 -18.656 1 92.38 201 ARG A N 1
ATOM 1559 C CA . ARG A 1 201 ? 15.875 -14.414 -19.656 1 92.38 201 ARG A CA 1
ATOM 1560 C C . ARG A 1 201 ? 14.359 -14.43 -19.484 1 92.38 201 ARG A C 1
ATOM 1562 O O . ARG A 1 201 ? 13.773 -15.477 -19.188 1 92.38 201 ARG A O 1
ATOM 1569 N N . GLY A 1 202 ? 13.773 -13.281 -19.688 1 91.06 202 GLY A N 1
ATOM 1570 C CA . GLY A 1 202 ? 12.32 -13.203 -19.609 1 91.06 202 GLY A CA 1
ATOM 1571 C C . GLY A 1 202 ? 11.812 -13.102 -18.188 1 91.06 202 GLY A C 1
ATOM 1572 O O . GLY A 1 202 ? 10.625 -13.312 -17.922 1 91.06 202 GLY A O 1
ATOM 1573 N N . LEU A 1 203 ? 12.672 -12.812 -17.281 1 92.81 203 LEU A N 1
ATOM 1574 C CA . LEU A 1 203 ? 12.312 -12.68 -15.875 1 92.81 203 LEU A CA 1
ATOM 1575 C C . LEU A 1 203 ? 11.383 -11.484 -15.664 1 92.81 203 LEU A C 1
ATOM 1577 O O . LEU A 1 203 ? 11.695 -10.375 -16.094 1 92.81 203 LEU A O 1
ATOM 1581 N N . GLU A 1 204 ? 10.211 -11.758 -15.086 1 89.56 204 GLU A N 1
ATOM 1582 C CA . GLU A 1 204 ? 9.297 -10.672 -14.75 1 89.56 204 GLU A CA 1
ATOM 1583 C C . GLU A 1 204 ? 9.562 -10.141 -13.344 1 89.56 204 GLU A C 1
ATOM 1585 O O . GLU A 1 204 ? 9.5 -10.891 -12.367 1 89.56 204 GLU A O 1
ATOM 1590 N N . SER A 1 205 ? 9.945 -8.953 -13.312 1 89.12 205 SER A N 1
ATOM 1591 C CA . SER A 1 205 ? 10.242 -8.297 -12.039 1 89.12 205 SER A CA 1
ATOM 1592 C C . SER A 1 205 ? 9.438 -7.008 -11.883 1 89.12 205 SER A C 1
ATOM 1594 O O . SER A 1 205 ? 9.148 -6.328 -12.867 1 89.12 205 SER A O 1
ATOM 1596 N N . ASP A 1 206 ? 8.984 -6.766 -10.609 1 85 206 ASP A N 1
ATOM 1597 C CA . ASP A 1 206 ? 8.211 -5.559 -10.336 1 85 206 ASP A CA 1
ATOM 1598 C C . ASP A 1 206 ? 8.781 -4.812 -9.125 1 85 206 ASP A C 1
ATOM 1600 O O . ASP A 1 206 ? 9.406 -5.422 -8.258 1 85 206 ASP A O 1
ATOM 1604 N N . ILE A 1 207 ? 8.547 -3.555 -9.227 1 88.19 207 ILE A N 1
ATOM 1605 C CA . ILE A 1 207 ? 8.891 -2.723 -8.078 1 88.19 207 ILE A CA 1
ATOM 1606 C C . ILE A 1 207 ? 7.742 -2.723 -7.07 1 88.19 207 ILE A C 1
ATOM 1608 O O . ILE A 1 207 ? 6.574 -2.791 -7.457 1 88.19 207 ILE A O 1
ATOM 1612 N N . ASN A 1 208 ? 8.148 -2.709 -5.852 1 90.31 208 ASN A N 1
ATOM 1613 C CA . ASN A 1 208 ? 7.109 -2.545 -4.84 1 90.31 208 ASN A CA 1
ATOM 1614 C C . ASN A 1 208 ? 6.426 -1.187 -4.953 1 90.31 208 ASN A C 1
ATOM 1616 O O . ASN A 1 208 ? 7.07 -0.147 -4.801 1 90.31 208 ASN A O 1
ATOM 1620 N N . ILE A 1 209 ? 5.188 -1.185 -5.102 1 89.31 209 ILE A N 1
ATOM 1621 C CA . ILE A 1 209 ? 4.445 0.035 -5.402 1 89.31 209 ILE A CA 1
ATOM 1622 C C . ILE A 1 209 ? 4.391 0.924 -4.164 1 89.31 209 ILE A C 1
ATOM 1624 O O . ILE A 1 209 ? 4.18 2.135 -4.27 1 89.31 209 ILE A O 1
ATOM 1628 N N . ASP A 1 210 ? 4.602 0.407 -2.975 1 89.19 210 ASP A N 1
ATOM 1629 C CA . ASP A 1 210 ? 4.652 1.219 -1.762 1 89.19 210 ASP A CA 1
ATOM 1630 C C . ASP A 1 210 ? 5.934 2.051 -1.712 1 89.19 210 ASP A C 1
ATOM 1632 O O . ASP A 1 210 ? 5.984 3.08 -1.034 1 89.19 210 ASP A O 1
ATOM 1636 N N . ILE A 1 211 ? 6.871 1.518 -2.385 1 90.5 211 ILE A N 1
ATOM 1637 C CA . ILE A 1 211 ? 8.156 2.201 -2.371 1 90.5 211 ILE A CA 1
ATOM 1638 C C . ILE A 1 211 ? 8.227 3.195 -3.527 1 90.5 211 ILE A C 1
ATOM 1640 O O . ILE A 1 211 ? 8.5 4.379 -3.318 1 90.5 211 ILE A O 1
ATOM 1644 N N . ALA A 1 212 ? 7.906 2.635 -4.684 1 92.12 212 ALA A N 1
ATOM 1645 C CA . ALA A 1 212 ? 8.078 3.488 -5.855 1 92.12 212 ALA A CA 1
ATOM 1646 C C . ALA A 1 212 ? 6.922 3.305 -6.84 1 92.12 212 ALA A C 1
ATOM 1648 O O . ALA A 1 212 ? 7.141 3.125 -8.039 1 92.12 212 ALA A O 1
ATOM 1649 N N . GLY A 1 213 ? 5.773 3.318 -6.363 1 91.81 213 GLY A N 1
ATOM 1650 C CA . GLY A 1 213 ? 4.609 3.309 -7.238 1 91.81 213 GLY A CA 1
ATOM 1651 C C . GLY A 1 213 ? 4.312 4.664 -7.852 1 91.81 213 GLY A C 1
ATOM 1652 O O . GLY A 1 213 ? 4.945 5.664 -7.496 1 91.81 213 GLY A O 1
ATOM 1653 N N . PRO A 1 214 ? 3.396 4.727 -8.75 1 92.56 214 PRO A N 1
ATOM 1654 C CA . PRO A 1 214 ? 3.111 5.988 -9.43 1 92.56 214 PRO A CA 1
ATOM 1655 C C . PRO A 1 214 ? 2.631 7.082 -8.477 1 92.56 214 PRO A C 1
ATOM 1657 O O . PRO A 1 214 ? 3.047 8.234 -8.594 1 92.56 214 PRO A O 1
ATOM 1660 N N . GLY A 1 215 ? 1.72 6.73 -7.605 1 93.5 215 GLY A N 1
ATOM 1661 C CA . GLY A 1 215 ? 1.25 7.711 -6.641 1 93.5 215 GLY A CA 1
ATOM 1662 C C . GLY A 1 215 ? 2.355 8.25 -5.754 1 93.5 215 GLY A C 1
ATOM 1663 O O . GLY A 1 215 ? 2.402 9.453 -5.469 1 93.5 215 GLY A O 1
ATOM 1664 N N . VAL A 1 216 ? 3.234 7.414 -5.297 1 94.31 216 VAL A N 1
ATOM 1665 C CA . VAL A 1 216 ? 4.359 7.805 -4.457 1 94.31 216 VAL A CA 1
ATOM 1666 C C . VAL A 1 216 ? 5.281 8.742 -5.227 1 94.31 216 VAL A C 1
ATOM 1668 O O . VAL A 1 216 ? 5.688 9.789 -4.711 1 94.31 216 VAL A O 1
ATOM 1671 N N . LEU A 1 217 ? 5.578 8.422 -6.473 1 95.88 217 LEU A N 1
ATOM 1672 C CA . LEU A 1 217 ? 6.461 9.25 -7.285 1 95.88 217 LEU A CA 1
ATOM 1673 C C . LEU A 1 217 ? 5.84 10.617 -7.535 1 95.88 217 LEU A C 1
ATOM 1675 O O . LEU A 1 217 ? 6.535 11.641 -7.48 1 95.88 217 LEU A O 1
ATOM 1679 N N . ILE A 1 218 ? 4.57 10.672 -7.707 1 95.94 218 ILE A N 1
ATOM 1680 C CA . ILE A 1 218 ? 3.869 11.93 -7.922 1 95.94 218 ILE A CA 1
ATOM 1681 C C . ILE A 1 218 ? 3.934 12.781 -6.656 1 95.94 218 ILE A C 1
ATOM 1683 O O . ILE A 1 218 ? 4.051 14 -6.727 1 95.94 218 ILE A O 1
ATOM 1687 N N . THR A 1 219 ? 3.857 12.117 -5.562 1 96.44 219 THR A N 1
ATOM 1688 C CA . THR A 1 219 ? 3.945 12.82 -4.289 1 96.44 219 THR A CA 1
ATOM 1689 C C . THR A 1 219 ? 5.285 13.539 -4.156 1 96.44 219 THR A C 1
ATOM 1691 O O . THR A 1 219 ? 5.344 14.688 -3.719 1 96.44 219 THR A O 1
ATOM 1694 N N . TYR A 1 220 ? 6.359 12.883 -4.555 1 97.25 220 TYR A N 1
ATOM 1695 C CA . TYR A 1 220 ? 7.676 13.508 -4.5 1 97.25 220 TYR A CA 1
ATOM 1696 C C . TYR A 1 220 ? 7.781 14.656 -5.496 1 97.25 220 TYR A C 1
ATOM 1698 O O . TYR A 1 220 ? 8.406 15.68 -5.211 1 97.25 220 TYR A O 1
ATOM 1706 N N . ILE A 1 221 ? 7.188 14.516 -6.594 1 96.88 221 ILE A N 1
ATOM 1707 C CA . ILE A 1 221 ? 7.199 15.57 -7.602 1 96.88 221 ILE A CA 1
ATOM 1708 C C . ILE A 1 221 ? 6.426 16.781 -7.082 1 96.88 221 ILE A C 1
ATOM 1710 O O . ILE A 1 221 ? 6.883 17.922 -7.223 1 96.88 221 ILE A O 1
ATOM 1714 N N . THR A 1 222 ? 5.289 16.531 -6.496 1 97.31 222 THR A N 1
ATOM 1715 C CA . THR A 1 222 ? 4.488 17.609 -5.941 1 97.31 222 THR A CA 1
ATOM 1716 C C . THR A 1 222 ? 5.227 18.297 -4.797 1 97.31 222 THR A C 1
ATOM 1718 O O . THR A 1 222 ? 5.184 19.531 -4.672 1 97.31 222 THR A O 1
ATOM 1721 N N . GLN A 1 223 ? 5.848 17.5 -3.971 1 97.62 223 GLN A N 1
ATOM 1722 C CA . GLN A 1 223 ? 6.688 18.047 -2.908 1 97.62 223 GLN A CA 1
ATOM 1723 C C . GLN A 1 223 ? 7.742 18.984 -3.471 1 97.62 223 GLN A C 1
ATOM 1725 O O . GLN A 1 223 ? 7.918 20.094 -2.967 1 97.62 223 GLN A O 1
ATOM 1730 N N . THR A 1 224 ? 8.383 18.531 -4.488 1 97.69 224 THR A N 1
ATOM 1731 C CA . THR A 1 224 ? 9.43 19.312 -5.129 1 97.69 224 THR A CA 1
ATOM 1732 C C . THR A 1 224 ? 8.859 20.594 -5.742 1 97.69 224 THR A C 1
ATOM 1734 O O . THR A 1 224 ? 9.438 21.672 -5.594 1 97.69 224 THR A O 1
ATOM 1737 N N . ALA A 1 225 ? 7.77 20.469 -6.336 1 96.88 225 ALA A N 1
ATOM 1738 C CA . ALA A 1 225 ? 7.133 21.625 -6.961 1 96.88 225 ALA A CA 1
ATOM 1739 C C . ALA A 1 225 ? 6.77 22.688 -5.918 1 96.88 225 ALA A C 1
ATOM 1741 O O . ALA A 1 225 ? 6.965 23.875 -6.145 1 96.88 225 ALA A O 1
ATOM 1742 N N . MET A 1 226 ? 6.258 22.25 -4.82 1 97.5 226 MET A N 1
ATOM 1743 C CA . MET A 1 226 ? 5.875 23.172 -3.762 1 97.5 226 MET A CA 1
ATOM 1744 C C . MET A 1 226 ? 7.102 23.844 -3.156 1 97.5 226 MET A C 1
ATOM 1746 O O . MET A 1 226 ? 7.078 25.047 -2.861 1 97.5 226 MET A O 1
ATOM 1750 N N . ALA A 1 227 ? 8.172 23.094 -2.988 1 97.31 227 ALA A N 1
ATOM 1751 C CA . ALA A 1 227 ? 9.406 23.672 -2.455 1 97.31 227 ALA A CA 1
ATOM 1752 C C . ALA A 1 227 ? 9.984 24.703 -3.412 1 97.31 227 ALA A C 1
ATOM 1754 O O . ALA A 1 227 ? 10.406 25.781 -2.988 1 97.31 227 ALA A O 1
ATOM 1755 N N . VAL A 1 228 ? 9.969 24.406 -4.688 1 96.44 228 VAL A N 1
ATOM 1756 C CA . VAL A 1 228 ? 10.5 25.312 -5.691 1 96.44 228 VAL A CA 1
ATOM 1757 C C . VAL A 1 228 ? 9.633 26.578 -5.762 1 96.44 228 VAL A C 1
ATOM 1759 O O . VAL A 1 228 ? 10.148 27.688 -5.887 1 96.44 228 VAL A O 1
ATOM 1762 N N . PHE A 1 229 ? 8.391 26.391 -5.672 1 95.69 229 PHE A N 1
ATOM 1763 C CA . PHE A 1 229 ? 7.473 27.516 -5.68 1 95.69 229 PHE A CA 1
ATOM 1764 C C . PHE A 1 229 ? 7.785 28.484 -4.539 1 95.69 229 PHE A C 1
ATOM 1766 O O . PHE A 1 229 ? 7.922 29.688 -4.758 1 95.69 229 PHE A O 1
ATOM 1773 N N . ALA A 1 230 ? 7.871 27.906 -3.352 1 94.69 230 ALA A N 1
ATOM 1774 C CA . ALA A 1 230 ? 8.164 28.734 -2.189 1 94.69 230 ALA A CA 1
ATOM 1775 C C . ALA A 1 230 ? 9.531 29.391 -2.312 1 94.69 230 ALA A C 1
ATOM 1777 O O . ALA A 1 230 ? 9.695 30.578 -2 1 94.69 230 ALA A O 1
ATOM 1778 N N . TRP A 1 231 ? 10.469 28.641 -2.732 1 95.12 231 TRP A N 1
ATOM 1779 C CA . TRP A 1 231 ? 11.828 29.141 -2.898 1 95.12 231 TRP A CA 1
ATOM 1780 C C . TRP A 1 231 ? 11.875 30.281 -3.91 1 95.12 231 TRP A C 1
ATOM 1782 O O . TRP A 1 231 ? 12.469 31.328 -3.648 1 95.12 231 TRP A O 1
ATOM 1792 N N . LEU A 1 232 ? 11.25 30.109 -5.086 1 93.19 232 LEU A N 1
ATOM 1793 C CA . LEU A 1 232 ? 11.227 31.141 -6.121 1 93.19 232 LEU A CA 1
ATOM 1794 C C . LEU A 1 232 ? 10.523 32.375 -5.617 1 93.19 232 LEU A C 1
ATOM 1796 O O . LEU A 1 232 ? 10.953 33.5 -5.914 1 93.19 232 LEU A O 1
ATOM 1800 N N . PHE A 1 233 ? 9.508 32.219 -4.898 1 91.81 233 PHE A N 1
ATOM 1801 C CA . PHE A 1 233 ? 8.742 33.312 -4.359 1 91.81 233 PHE A CA 1
ATOM 1802 C C . PHE A 1 233 ? 9.625 34.219 -3.479 1 91.81 233 PHE A C 1
ATOM 1804 O O . PHE A 1 233 ? 9.664 35.438 -3.654 1 91.81 233 PHE A O 1
ATOM 1811 N N . PHE A 1 234 ? 10.359 33.656 -2.58 1 89.88 234 PHE A N 1
ATOM 1812 C CA . PHE A 1 234 ? 11.148 34.438 -1.628 1 89.88 234 PHE A CA 1
ATOM 1813 C C . PHE A 1 234 ? 12.453 34.906 -2.262 1 89.88 234 PHE A C 1
ATOM 1815 O O . PHE A 1 234 ? 13.039 35.875 -1.82 1 89.88 234 PHE A O 1
ATOM 1822 N N . LEU A 1 235 ? 12.891 34.156 -3.285 1 88.12 235 LEU A N 1
ATOM 1823 C CA . LEU A 1 235 ? 14.047 34.625 -4.035 1 88.12 235 LEU A CA 1
ATOM 1824 C C . LEU A 1 235 ? 13.727 35.906 -4.785 1 88.12 235 LEU A C 1
ATOM 1826 O O . LEU A 1 235 ? 14.523 36.844 -4.785 1 88.12 235 LEU A O 1
ATOM 1830 N N . VAL A 1 236 ? 12.625 35.906 -5.387 1 83.94 236 VAL A N 1
ATOM 1831 C CA . VAL A 1 236 ? 12.195 37.094 -6.141 1 83.94 236 VAL A CA 1
ATOM 1832 C C . VAL A 1 236 ? 11.969 38.25 -5.188 1 83.94 236 VAL A C 1
ATOM 1834 O O . VAL A 1 236 ? 12.336 39.406 -5.492 1 83.94 236 VAL A O 1
ATOM 1837 N N . LEU A 1 237 ? 11.414 37.969 -4.035 1 80.25 237 LEU A N 1
ATOM 1838 C CA . LEU A 1 237 ? 11.195 39.031 -3.041 1 80.25 237 LEU A CA 1
ATOM 1839 C C . LEU A 1 237 ? 12.523 39.562 -2.531 1 80.25 237 LEU A C 1
ATOM 1841 O O . LEU A 1 237 ? 12.672 40.781 -2.355 1 80.25 237 LEU A O 1
ATOM 1845 N N . ALA A 1 238 ? 13.406 38.719 -2.316 1 76.25 238 ALA A N 1
ATOM 1846 C CA . ALA A 1 238 ? 14.727 39.156 -1.842 1 76.25 238 ALA A CA 1
ATOM 1847 C C . ALA A 1 238 ? 15.477 39.906 -2.924 1 76.25 238 ALA A C 1
ATOM 1849 O O . ALA A 1 238 ? 16.172 40.875 -2.629 1 76.25 238 ALA A O 1
ATOM 1850 N N . ALA A 1 239 ? 15.391 39.438 -4.137 1 70.19 239 ALA A N 1
ATOM 1851 C CA . ALA A 1 239 ? 16.047 40.094 -5.258 1 70.19 239 ALA A CA 1
ATOM 1852 C C . ALA A 1 239 ? 15.453 41.5 -5.484 1 70.19 239 ALA A C 1
ATOM 1854 O O . ALA A 1 239 ? 16.188 42.438 -5.777 1 70.19 239 ALA A O 1
ATOM 1855 N N . SER A 1 240 ? 14.203 41.531 -5.332 1 66.12 240 SER A N 1
ATOM 1856 C CA . SER A 1 240 ? 13.539 42.812 -5.496 1 66.12 240 SER A CA 1
ATOM 1857 C C . SER A 1 240 ? 13.984 43.812 -4.422 1 66.12 240 SER A C 1
ATOM 1859 O O . SER A 1 240 ? 14.227 44.969 -4.711 1 66.12 240 SER A O 1
ATOM 1861 N N . ASN A 1 241 ? 14.203 43.25 -3.32 1 60.25 241 ASN A N 1
ATOM 1862 C CA . ASN A 1 241 ? 14.711 44.094 -2.242 1 60.25 241 ASN A CA 1
ATOM 1863 C C . ASN A 1 241 ? 16.156 44.531 -2.498 1 60.25 241 ASN A C 1
ATOM 1865 O O . ASN A 1 241 ? 16.516 45.656 -2.229 1 60.25 241 ASN A O 1
ATOM 1869 N N . LEU A 1 242 ? 16.859 43.531 -3.053 1 54.78 242 LEU A N 1
ATOM 1870 C CA . LEU A 1 242 ? 18.25 43.844 -3.365 1 54.78 242 LEU A CA 1
ATOM 1871 C C . LEU A 1 242 ? 18.328 44.875 -4.488 1 54.78 242 LEU A C 1
ATOM 1873 O O . LEU A 1 242 ? 19.172 45.781 -4.441 1 54.78 242 LEU A O 1
ATOM 1877 N N . ILE A 1 243 ? 17.531 44.656 -5.508 1 51.5 243 ILE A N 1
ATOM 1878 C CA . ILE A 1 243 ? 17.531 45.594 -6.625 1 51.5 243 ILE A CA 1
ATOM 1879 C C . ILE A 1 243 ? 17.094 46.969 -6.133 1 51.5 243 ILE A C 1
ATOM 1881 O O . ILE A 1 243 ? 17.688 48 -6.508 1 51.5 243 ILE A O 1
ATOM 1885 N N . GLN A 1 244 ? 16.125 47 -5.285 1 54.25 244 GLN A N 1
ATOM 1886 C CA . GLN A 1 244 ? 15.664 48.281 -4.754 1 54.25 244 GLN A CA 1
ATOM 1887 C C . GLN A 1 244 ? 16.734 48.938 -3.896 1 54.25 244 GLN A C 1
ATOM 1889 O O . GLN A 1 244 ? 16.969 50.156 -3.996 1 54.25 244 GLN A O 1
ATOM 1894 N N . ASN A 1 245 ? 17.344 48.125 -3.184 1 53.5 245 ASN A N 1
ATOM 1895 C CA . ASN A 1 245 ? 18.422 48.656 -2.354 1 53.5 245 ASN A CA 1
ATOM 1896 C C . ASN A 1 245 ? 19.594 49.125 -3.197 1 53.5 245 ASN A C 1
ATOM 1898 O O . ASN A 1 245 ? 20.203 50.156 -2.91 1 53.5 245 ASN A O 1
ATOM 1902 N N . SER A 1 246 ? 19.859 48.406 -4.203 1 53.22 246 SER A N 1
ATOM 1903 C CA . SER A 1 246 ? 20.969 48.75 -5.074 1 53.22 246 SER A CA 1
ATOM 1904 C C . SER A 1 246 ? 20.656 50.031 -5.871 1 53.22 246 SER A C 1
ATOM 1906 O O . SER A 1 246 ? 21.516 50.875 -6.055 1 53.22 246 SER A O 1
ATOM 1908 N N . ILE A 1 247 ? 19.5 50.031 -6.387 1 52.94 247 ILE A N 1
ATOM 1909 C CA . ILE A 1 247 ? 19.094 51.219 -7.141 1 52.94 247 ILE A CA 1
ATOM 1910 C C . ILE A 1 247 ? 19.094 52.438 -6.223 1 52.94 247 ILE A C 1
ATOM 1912 O O . ILE A 1 247 ? 19.516 53.531 -6.621 1 52.94 247 ILE A O 1
ATOM 1916 N N . SER A 1 248 ? 18.625 52.219 -5.039 1 54.16 248 SER A N 1
ATOM 1917 C CA . SER A 1 248 ? 18.609 53.312 -4.09 1 54.16 248 SER A CA 1
ATOM 1918 C C . SER A 1 248 ? 20.031 53.781 -3.756 1 54.16 248 SER A C 1
ATOM 1920 O O . SER A 1 248 ? 20.297 54.969 -3.656 1 54.16 248 SER A O 1
ATOM 1922 N N . ILE A 1 249 ? 20.859 52.844 -3.648 1 51.62 249 ILE A N 1
ATOM 1923 C CA . ILE A 1 249 ? 22.266 53.156 -3.367 1 51.62 249 ILE A CA 1
ATOM 1924 C C . ILE A 1 249 ? 22.891 53.844 -4.586 1 51.62 249 ILE A C 1
ATOM 1926 O O . ILE A 1 249 ? 23.594 54.844 -4.453 1 51.62 249 ILE A O 1
ATOM 1930 N N . PHE A 1 250 ? 22.688 53.125 -5.684 1 51.53 250 PHE A N 1
ATOM 1931 C CA . PHE A 1 250 ? 23.25 53.656 -6.918 1 51.53 250 PHE A CA 1
ATOM 1932 C C . PHE A 1 250 ? 22.703 55.062 -7.195 1 51.53 250 PHE A C 1
ATOM 1934 O O . PHE A 1 250 ? 23.422 55.938 -7.645 1 51.53 250 PHE A O 1
ATOM 1941 N N . SER A 1 251 ? 21.375 55.094 -7.082 1 51.47 251 SER A N 1
ATOM 1942 C CA . SER A 1 251 ? 20.781 56.406 -7.289 1 51.47 251 SER A CA 1
ATOM 1943 C C . SER A 1 251 ? 21.328 57.406 -6.293 1 51.47 251 SER A C 1
ATOM 1945 O O . SER A 1 251 ? 21.5 58.594 -6.629 1 51.47 251 SER A O 1
ATOM 1947 N N . ARG A 1 252 ? 21.594 57.031 -5.125 1 55.31 252 ARG A N 1
ATOM 1948 C CA . ARG A 1 252 ? 22.219 57.938 -4.164 1 55.31 252 ARG A CA 1
ATOM 1949 C C . ARG A 1 252 ? 23.641 58.281 -4.578 1 55.31 252 ARG A C 1
ATOM 1951 O O . ARG A 1 252 ? 24.094 59.406 -4.414 1 55.31 252 ARG A O 1
ATOM 1958 N N . VAL A 1 253 ? 24.297 57.25 -4.996 1 52.28 253 VAL A N 1
ATOM 1959 C CA . VAL A 1 253 ? 25.703 57.438 -5.348 1 52.28 253 VAL A CA 1
ATOM 1960 C C . VAL A 1 253 ? 25.797 58.188 -6.676 1 52.28 253 VAL A C 1
ATOM 1962 O O . VAL A 1 253 ? 26.641 59.094 -6.832 1 52.28 253 VAL A O 1
ATOM 1965 N N . PHE A 1 254 ? 25.156 57.594 -7.691 1 52.06 254 PHE A N 1
ATOM 1966 C CA . PHE A 1 254 ? 25.375 58.219 -8.992 1 52.06 254 PHE A CA 1
ATOM 1967 C C . PHE A 1 254 ? 24.344 59.312 -9.227 1 52.06 254 PHE A C 1
ATOM 1969 O O . PHE A 1 254 ? 24.266 59.875 -10.328 1 52.06 254 PHE A O 1
ATOM 1976 N N . GLY A 1 255 ? 23.875 60.094 -8.242 1 46.09 255 GLY A N 1
ATOM 1977 C CA . GLY A 1 255 ? 23.156 61.375 -8.234 1 46.09 255 GLY A CA 1
ATOM 1978 C C . GLY A 1 255 ? 21.969 61.375 -9.172 1 46.09 255 GLY A C 1
ATOM 1979 O O . GLY A 1 255 ? 21.422 62.438 -9.469 1 46.09 255 GLY A O 1
ATOM 1980 N N . LYS A 1 256 ? 21.906 60.625 -10.219 1 49.41 256 LYS A N 1
ATOM 1981 C CA . LYS A 1 256 ? 20.969 60.938 -11.305 1 49.41 256 LYS A CA 1
ATOM 1982 C C . LYS A 1 256 ? 19.531 60.656 -10.883 1 49.41 256 LYS A C 1
ATOM 1984 O O . LYS A 1 256 ? 19.203 59.531 -10.508 1 49.41 256 LYS A O 1
ATOM 1989 N N . LYS A 1 257 ? 18.688 61.656 -10.672 1 48.91 257 LYS A N 1
ATOM 1990 C CA . LYS A 1 257 ? 17.328 61.938 -10.211 1 48.91 257 LYS A CA 1
ATOM 1991 C C . LYS A 1 257 ? 16.297 61.094 -10.938 1 48.91 257 LYS A C 1
ATOM 1993 O O . LYS A 1 257 ? 15.344 60.594 -10.328 1 48.91 257 LYS A O 1
ATOM 1998 N N . ASN A 1 258 ? 16 61.344 -12.406 1 39.59 258 ASN A N 1
ATOM 1999 C CA . ASN A 1 258 ? 14.734 61.344 -13.117 1 39.59 258 ASN A CA 1
ATOM 2000 C C . ASN A 1 258 ? 14.43 59.969 -13.695 1 39.59 258 ASN A C 1
ATOM 2002 O O . ASN A 1 258 ? 13.445 59.781 -14.422 1 39.59 258 ASN A O 1
ATOM 2006 N N . LEU A 1 259 ? 15.438 59.344 -14.273 1 39.44 259 LEU A N 1
ATOM 2007 C CA . LEU A 1 259 ? 15 58.5 -15.367 1 39.44 259 LEU A CA 1
ATOM 2008 C C . LEU A 1 259 ? 13.945 57.5 -14.891 1 39.44 259 LEU A C 1
ATOM 2010 O O . LEU A 1 259 ? 12.883 57.375 -15.508 1 39.44 259 LEU A O 1
ATOM 2014 N N . GLY A 1 260 ? 14.289 56.219 -14.758 1 42.44 260 GLY A N 1
ATOM 2015 C CA . GLY A 1 260 ? 13.516 55 -14.703 1 42.44 260 GLY A CA 1
ATOM 2016 C C . GLY A 1 260 ? 12.719 54.844 -13.422 1 42.44 260 GLY A C 1
ATOM 2017 O O . GLY A 1 260 ? 12.359 53.719 -13.039 1 42.44 260 GLY A O 1
ATOM 2018 N N . SER A 1 261 ? 12.406 55.844 -12.867 1 43.84 261 SER A N 1
ATOM 2019 C CA . SER A 1 261 ? 11.734 56 -11.578 1 43.84 261 SER A CA 1
ATOM 2020 C C . SER A 1 261 ? 10.32 55.438 -11.625 1 43.84 261 SER A C 1
ATOM 2022 O O . SER A 1 261 ? 9.867 54.844 -10.656 1 43.84 261 SER A O 1
ATOM 2024 N N . ASP A 1 262 ? 9.641 55.812 -12.75 1 45.81 262 ASP A N 1
ATOM 2025 C CA . ASP A 1 262 ? 8.219 55.469 -12.727 1 45.81 262 ASP A CA 1
ATOM 2026 C C . ASP A 1 262 ? 8.008 53.969 -12.82 1 45.81 262 ASP A C 1
ATOM 2028 O O . ASP A 1 262 ? 7.137 53.406 -12.148 1 45.81 262 ASP A O 1
ATOM 2032 N N . VAL A 1 263 ? 8.539 53.406 -14 1 45.91 263 VAL A N 1
ATOM 2033 C CA . VAL A 1 263 ? 8.289 51.969 -14.211 1 45.91 263 VAL A CA 1
ATOM 2034 C C . VAL A 1 263 ? 8.875 51.188 -13.055 1 45.91 263 VAL A C 1
ATOM 2036 O O . VAL A 1 263 ? 8.266 50.219 -12.586 1 45.91 263 VAL A O 1
ATOM 2039 N N . LEU A 1 264 ? 10.062 51.562 -12.688 1 45.88 264 LEU A N 1
ATOM 2040 C CA . LEU A 1 264 ? 10.664 50.938 -11.508 1 45.88 264 LEU A CA 1
ATOM 2041 C C . LEU A 1 264 ? 9.867 51.281 -10.25 1 45.88 264 LEU A C 1
ATOM 2043 O O . LEU A 1 264 ? 9.719 50.438 -9.359 1 45.88 264 LEU A O 1
ATOM 2047 N N . ALA A 1 265 ? 9.359 52.5 -10.164 1 46.59 265 ALA A N 1
ATOM 2048 C CA . ALA A 1 265 ? 8.445 52.844 -9.086 1 46.59 265 ALA A CA 1
ATOM 2049 C C . ALA A 1 265 ? 7.195 51.969 -9.109 1 46.59 265 ALA A C 1
ATOM 2051 O O . ALA A 1 265 ? 6.684 51.594 -8.055 1 46.59 265 ALA A O 1
ATOM 2052 N N . ARG A 1 266 ? 6.668 51.812 -10.242 1 49.94 266 ARG A N 1
ATOM 2053 C CA . ARG A 1 266 ? 5.473 51 -10.367 1 49.94 266 ARG A CA 1
ATOM 2054 C C . ARG A 1 266 ? 5.77 49.531 -10.039 1 49.94 266 ARG A C 1
ATOM 2056 O O . ARG A 1 266 ? 4.953 48.875 -9.414 1 49.94 266 ARG A O 1
ATOM 2063 N N . ARG A 1 267 ? 6.715 48.906 -10.719 1 47.44 267 ARG A N 1
ATOM 2064 C CA . ARG A 1 267 ? 7.164 47.562 -10.391 1 47.44 267 ARG A CA 1
ATOM 2065 C C . ARG A 1 267 ? 7.523 47.438 -8.914 1 47.44 267 ARG A C 1
ATOM 2067 O O . ARG A 1 267 ? 7.254 46.438 -8.289 1 47.44 267 ARG A O 1
ATOM 2074 N N . GLU A 1 268 ? 8.195 48.438 -8.43 1 50.38 268 GLU A N 1
ATOM 2075 C CA . GLU A 1 268 ? 8.508 48.562 -7.012 1 50.38 268 GLU A CA 1
ATOM 2076 C C . GLU A 1 268 ? 7.238 48.594 -6.164 1 50.38 268 GLU A C 1
ATOM 2078 O O . GLU A 1 268 ? 7.195 48 -5.078 1 50.38 268 GLU A O 1
ATOM 2083 N N . SER A 1 269 ? 6.266 49.281 -6.645 1 49.81 269 SER A N 1
ATOM 2084 C CA . SER A 1 269 ? 4.984 49.344 -5.953 1 49.81 269 SER A CA 1
ATOM 2085 C C . SER A 1 269 ? 4.312 47.969 -5.922 1 49.81 269 SER A C 1
ATOM 2087 O O . SER A 1 269 ? 3.721 47.594 -4.91 1 49.81 269 SER A O 1
ATOM 2089 N N . VAL A 1 270 ? 4.367 47.281 -6.992 1 48.47 270 VAL A N 1
ATOM 2090 C CA . VAL A 1 270 ? 3.67 46 -7.059 1 48.47 270 VAL A CA 1
ATOM 2091 C C . VAL A 1 270 ? 4.395 44.969 -6.195 1 48.47 270 VAL A C 1
ATOM 2093 O O . VAL A 1 270 ? 3.762 44.219 -5.477 1 48.47 270 VAL A O 1
ATOM 2096 N N . LEU A 1 271 ? 5.656 45 -6.34 1 49.41 271 LEU A N 1
ATOM 2097 C CA . LEU A 1 271 ? 6.43 44.031 -5.559 1 49.41 271 LEU A CA 1
ATOM 2098 C C . LEU A 1 271 ? 6.398 44.406 -4.074 1 49.41 271 LEU A C 1
ATOM 2100 O O . LEU A 1 271 ? 6.324 43.5 -3.221 1 49.41 271 LEU A O 1
ATOM 2104 N N . GLU A 1 272 ? 6.656 45.656 -3.742 1 51.56 272 GLU A N 1
ATOM 2105 C CA . GLU A 1 272 ? 6.395 46.125 -2.383 1 51.56 272 GLU A CA 1
ATOM 2106 C C . GLU A 1 272 ? 4.961 45.812 -1.961 1 51.56 272 GLU A C 1
ATOM 2108 O O . GLU A 1 272 ? 4.711 45.469 -0.804 1 51.56 272 GLU A O 1
ATOM 2113 N N . PHE A 1 273 ? 4.125 46 -2.932 1 47.97 273 PHE A N 1
ATOM 2114 C CA . PHE A 1 273 ? 2.73 45.625 -2.721 1 47.97 273 PHE A CA 1
ATOM 2115 C C . PHE A 1 273 ? 2.594 44.125 -2.479 1 47.97 273 PHE A C 1
ATOM 2117 O O . PHE A 1 273 ? 1.869 43.719 -1.575 1 47.97 273 PHE A O 1
ATOM 2124 N N . LEU A 1 274 ? 3.295 43.406 -3.258 1 50.53 274 LEU A N 1
ATOM 2125 C CA . LEU A 1 274 ? 3.221 41.938 -3.084 1 50.53 274 LEU A CA 1
ATOM 2126 C C . LEU A 1 274 ? 3.785 41.531 -1.73 1 50.53 274 LEU A C 1
ATOM 2128 O O . LEU A 1 274 ? 3.273 40.594 -1.097 1 50.53 274 LEU A O 1
ATOM 2132 N N . GLY A 1 275 ? 4.93 42.156 -1.298 1 50.53 275 GLY A N 1
ATOM 2133 C CA . GLY A 1 275 ? 5.559 41.906 -0.009 1 50.53 275 GLY A CA 1
ATOM 2134 C C . GLY A 1 275 ? 4.691 42.312 1.166 1 50.53 275 GLY A C 1
ATOM 2135 O O . GLY A 1 275 ? 4.797 41.75 2.252 1 50.53 275 GLY A O 1
ATOM 2136 N N . ARG A 1 276 ? 3.98 43.469 1.002 1 56.5 276 ARG A N 1
ATOM 2137 C CA . ARG A 1 276 ? 3.111 44 2.057 1 56.5 276 ARG A CA 1
ATOM 2138 C C . ARG A 1 276 ? 1.684 43.469 1.887 1 56.5 276 ARG A C 1
ATOM 2140 O O . ARG A 1 276 ? 0.779 43.906 2.611 1 56.5 276 ARG A O 1
ATOM 2147 N N . THR A 1 277 ? 1.625 42.406 0.967 1 68.44 277 THR A N 1
ATOM 2148 C CA . THR A 1 277 ? 0.298 41.906 0.594 1 68.44 277 THR A CA 1
ATOM 2149 C C . THR A 1 277 ? -0.033 40.625 1.322 1 68.44 277 THR A C 1
ATOM 2151 O O . THR A 1 277 ? 0.85 39.969 1.901 1 68.44 277 THR A O 1
ATOM 2154 N N . ASN A 1 278 ? -1.195 40.406 1.465 1 78.19 278 ASN A N 1
ATOM 2155 C CA . ASN A 1 278 ? -1.788 39.188 2.021 1 78.19 278 ASN A CA 1
ATOM 2156 C C . ASN A 1 278 ? -1.15 37.938 1.434 1 78.19 278 ASN A C 1
ATOM 2158 O O . ASN A 1 278 ? -0.992 36.938 2.131 1 78.19 278 ASN A O 1
ATOM 2162 N N . LEU A 1 279 ? -0.528 38.156 0.236 1 83.5 279 LEU A N 1
ATOM 2163 C CA . LEU A 1 279 ? 0.037 36.969 -0.439 1 83.5 279 LEU A CA 1
ATOM 2164 C C . LEU A 1 279 ? 1.387 36.594 0.162 1 83.5 279 LEU A C 1
ATOM 2166 O O . LEU A 1 279 ? 1.691 35.406 0.326 1 83.5 279 LEU A O 1
ATOM 2170 N N . ALA A 1 280 ? 2.23 37.531 0.484 1 84.81 280 ALA A N 1
ATOM 2171 C CA . ALA A 1 280 ? 3.545 37.25 1.062 1 84.81 280 ALA A CA 1
ATOM 2172 C C . ALA A 1 280 ? 3.416 36.625 2.451 1 84.81 280 ALA A C 1
ATOM 2174 O O . ALA A 1 280 ? 4.148 35.719 2.793 1 84.81 280 ALA A O 1
ATOM 2175 N N . HIS A 1 281 ? 2.471 37.188 3.197 1 86.25 281 HIS A N 1
ATOM 2176 C CA . HIS A 1 281 ? 2.246 36.625 4.535 1 86.25 281 HIS A CA 1
ATOM 2177 C C . HIS A 1 281 ? 1.665 35.219 4.473 1 86.25 281 HIS A C 1
ATOM 2179 O O . HIS A 1 281 ? 2.057 34.344 5.25 1 86.25 281 HIS A O 1
ATOM 2185 N N . ALA A 1 282 ? 0.781 35.031 3.533 1 89.69 282 ALA A N 1
ATOM 2186 C CA . ALA A 1 282 ? 0.203 33.719 3.346 1 89.69 282 ALA A CA 1
ATOM 2187 C C . ALA A 1 282 ? 1.264 32.719 2.895 1 89.69 282 ALA A C 1
ATOM 2189 O O . ALA A 1 282 ? 1.256 31.562 3.324 1 89.69 282 ALA A O 1
ATOM 2190 N N . THR A 1 283 ? 2.145 33.156 2.051 1 91.62 283 THR A N 1
ATOM 2191 C CA . THR A 1 283 ? 3.176 32.281 1.536 1 91.62 283 THR A CA 1
ATOM 2192 C C . THR A 1 283 ? 4.195 31.938 2.623 1 91.62 283 THR A C 1
ATOM 2194 O O . THR A 1 283 ? 4.738 30.828 2.65 1 91.62 283 THR A O 1
ATOM 2197 N N . SER A 1 284 ? 4.457 32.875 3.547 1 91.38 284 SER A N 1
ATOM 2198 C CA . SER A 1 284 ? 5.34 32.562 4.672 1 91.38 284 SER A CA 1
ATOM 2199 C C . SER A 1 284 ? 4.75 31.5 5.57 1 91.38 284 SER A C 1
ATOM 2201 O O . SER A 1 284 ? 5.453 30.578 5.992 1 91.38 284 SER A O 1
ATOM 2203 N N . THR A 1 285 ? 3.473 31.594 5.785 1 90.38 285 THR A N 1
ATOM 2204 C CA . THR A 1 285 ? 2.801 30.578 6.582 1 90.38 285 THR A CA 1
ATOM 2205 C C . THR A 1 285 ? 2.766 29.25 5.836 1 90.38 285 THR A C 1
ATOM 2207 O O . THR A 1 285 ? 2.93 28.188 6.441 1 90.38 285 THR A O 1
ATOM 2210 N N . PHE A 1 286 ? 2.566 29.375 4.582 1 93.44 286 PHE A N 1
ATOM 2211 C CA . PHE A 1 286 ? 2.578 28.188 3.744 1 93.44 286 PHE A CA 1
ATOM 2212 C C . PHE A 1 286 ? 3.928 27.484 3.822 1 93.44 286 PHE A C 1
ATOM 2214 O O . PHE A 1 286 ? 3.99 26.266 3.982 1 93.44 286 PHE A O 1
ATOM 2221 N N . LEU A 1 287 ? 4.961 28.219 3.709 1 95.44 287 LEU A N 1
ATOM 2222 C CA . LEU A 1 287 ? 6.309 27.656 3.74 1 95.44 287 LEU A CA 1
ATOM 2223 C C . LEU A 1 287 ? 6.562 26.938 5.059 1 95.44 287 LEU A C 1
ATOM 2225 O O . LEU A 1 287 ? 7.113 25.828 5.07 1 95.44 287 LEU A O 1
ATOM 2229 N N . ALA A 1 288 ? 6.168 27.516 6.137 1 93.06 288 ALA A N 1
ATOM 2230 C CA . ALA A 1 288 ? 6.367 26.922 7.453 1 93.06 288 ALA A CA 1
ATOM 2231 C C . ALA A 1 288 ? 5.559 25.641 7.598 1 93.06 288 ALA A C 1
ATOM 2233 O O . ALA A 1 288 ? 6.086 24.609 8.031 1 93.06 288 ALA A O 1
ATOM 2234 N N . GLU A 1 289 ? 4.316 25.656 7.184 1 92.31 289 GLU A N 1
ATOM 2235 C CA . GLU A 1 289 ? 3.443 24.5 7.289 1 92.31 289 GLU A CA 1
ATOM 2236 C C . GLU A 1 289 ? 3.904 23.375 6.363 1 92.31 289 GLU A C 1
ATOM 2238 O O . GLU A 1 289 ? 3.883 22.203 6.738 1 92.31 289 GLU A O 1
ATOM 2243 N N . PHE A 1 290 ? 4.238 23.781 5.234 1 95.75 290 PHE A N 1
ATOM 2244 C CA . PHE A 1 290 ? 4.719 22.812 4.254 1 95.75 290 PHE A CA 1
ATOM 2245 C C . PHE A 1 290 ? 6 22.141 4.738 1 95.75 290 PHE A C 1
ATOM 2247 O O . PHE A 1 290 ? 6.141 20.922 4.633 1 95.75 290 PHE A O 1
ATOM 2254 N N . HIS A 1 291 ? 6.902 22.953 5.238 1 96.5 291 HIS A N 1
ATOM 2255 C CA . HIS A 1 291 ? 8.18 22.422 5.695 1 96.5 291 HIS A CA 1
ATOM 2256 C C . HIS A 1 291 ? 7.992 21.422 6.824 1 96.5 291 HIS A C 1
ATOM 2258 O O . HIS A 1 291 ? 8.633 20.359 6.836 1 96.5 291 HIS A O 1
ATOM 2264 N N . GLU A 1 292 ? 7.164 21.766 7.707 1 94.38 292 GLU A N 1
ATOM 2265 C CA . GLU A 1 292 ? 6.867 20.828 8.789 1 94.38 292 GLU A CA 1
ATOM 2266 C C . GLU A 1 292 ? 6.266 19.531 8.25 1 94.38 292 GLU A C 1
ATOM 2268 O O . GLU A 1 292 ? 6.699 18.438 8.625 1 94.38 292 GLU A O 1
ATOM 2273 N N . ALA A 1 293 ? 5.352 19.688 7.363 1 94.56 293 ALA A N 1
ATOM 2274 C CA . ALA A 1 293 ? 4.664 18.531 6.801 1 94.56 293 ALA A CA 1
ATOM 2275 C C . ALA A 1 293 ? 5.633 17.656 6.02 1 94.56 293 ALA A C 1
ATOM 2277 O O . ALA A 1 293 ? 5.594 16.422 6.129 1 94.56 293 ALA A O 1
ATOM 2278 N N . GLN A 1 294 ? 6.445 18.203 5.223 1 97.44 294 GLN A N 1
ATOM 2279 C CA . GLN A 1 294 ? 7.336 17.391 4.387 1 97.44 294 GLN A CA 1
ATOM 2280 C C . GLN A 1 294 ? 8.398 16.703 5.227 1 97.44 294 GLN A C 1
ATOM 2282 O O . GLN A 1 294 ? 8.828 15.586 4.898 1 97.44 294 GLN A O 1
ATOM 2287 N N . CYS A 1 295 ? 8.852 17.359 6.32 1 97.5 295 CYS A N 1
ATOM 2288 C CA . CYS A 1 295 ? 9.82 16.703 7.195 1 97.5 295 CYS A CA 1
ATOM 2289 C C . CYS A 1 295 ? 9.234 15.445 7.82 1 97.5 295 CYS A C 1
ATOM 2291 O O . CYS A 1 295 ? 9.891 14.406 7.863 1 97.5 295 CYS A O 1
ATOM 2293 N N . PHE A 1 296 ? 8.039 15.523 8.25 1 95.75 296 PHE A N 1
ATOM 2294 C CA . PHE A 1 296 ? 7.402 14.352 8.836 1 95.75 296 PHE A CA 1
ATOM 2295 C C . PHE A 1 296 ? 7.102 13.305 7.766 1 95.75 296 PHE A C 1
ATOM 2297 O O . PHE A 1 296 ? 7.18 12.102 8.031 1 95.75 296 PHE A O 1
ATOM 2304 N N . PHE A 1 297 ? 6.73 13.789 6.637 1 95.06 297 PHE A N 1
ATOM 2305 C CA . PHE A 1 297 ? 6.484 12.891 5.516 1 95.06 297 PHE A CA 1
ATOM 2306 C C . PHE A 1 297 ? 7.73 12.07 5.199 1 95.06 297 PHE A C 1
ATOM 2308 O O . PHE A 1 297 ? 7.672 10.836 5.145 1 95.06 297 PHE A O 1
ATOM 2315 N N . VAL A 1 298 ? 8.812 12.734 5.023 1 97.06 298 VAL A N 1
ATOM 2316 C CA . VAL A 1 298 ? 10.055 12.078 4.66 1 97.06 298 VAL A CA 1
ATOM 2317 C C . VAL A 1 298 ? 10.539 11.203 5.816 1 97.06 298 VAL A C 1
ATOM 2319 O O . VAL A 1 298 ? 10.992 10.078 5.609 1 97.06 298 VAL A O 1
ATOM 2322 N N . ALA A 1 299 ? 10.43 11.688 7 1 96.5 299 ALA A N 1
ATOM 2323 C CA . ALA A 1 299 ? 10.844 10.906 8.156 1 96.5 299 ALA A CA 1
ATOM 2324 C C . ALA A 1 299 ? 10.062 9.602 8.242 1 96.5 299 ALA A C 1
ATOM 2326 O O . ALA A 1 299 ? 10.633 8.539 8.5 1 96.5 299 ALA A O 1
ATOM 2327 N N . ALA A 1 300 ? 8.812 9.688 8.031 1 94.81 300 ALA A N 1
ATOM 2328 C CA . ALA A 1 300 ? 7.969 8.5 8.102 1 94.81 300 ALA A CA 1
ATOM 2329 C C . ALA A 1 300 ? 8.367 7.477 7.047 1 94.81 300 ALA A C 1
ATOM 2331 O O . ALA A 1 300 ? 8.492 6.285 7.34 1 94.81 300 ALA A O 1
ATOM 2332 N N . ILE A 1 301 ? 8.547 7.918 5.875 1 95.81 301 ILE A N 1
ATOM 2333 C CA . ILE A 1 301 ? 8.906 7.027 4.777 1 95.81 301 ILE A CA 1
ATOM 2334 C C . ILE A 1 301 ? 10.273 6.402 5.043 1 95.81 301 ILE A C 1
ATOM 2336 O O . ILE A 1 301 ? 10.469 5.199 4.852 1 95.81 301 ILE A O 1
ATOM 2340 N N . GLU A 1 302 ? 11.195 7.262 5.504 1 97.12 302 GLU A N 1
ATOM 2341 C CA . GLU A 1 302 ? 12.547 6.762 5.727 1 97.12 302 GLU A CA 1
ATOM 2342 C C . GLU A 1 302 ? 12.586 5.746 6.863 1 97.12 302 GLU A C 1
ATOM 2344 O O . GLU A 1 302 ? 13.328 4.77 6.809 1 97.12 302 GLU A O 1
ATOM 2349 N N . ILE A 1 303 ? 11.812 5.93 7.844 1 94.88 303 ILE A N 1
ATOM 2350 C CA . ILE A 1 303 ? 11.719 4.949 8.922 1 94.88 303 ILE A CA 1
ATOM 2351 C C . ILE A 1 303 ? 11.188 3.627 8.367 1 94.88 303 ILE A C 1
ATOM 2353 O O . ILE A 1 303 ? 11.719 2.559 8.68 1 94.88 303 ILE A O 1
ATOM 2357 N N . ALA A 1 304 ? 10.227 3.676 7.551 1 93.56 304 ALA A N 1
ATOM 2358 C CA . ALA A 1 304 ? 9.648 2.482 6.938 1 93.56 304 ALA A CA 1
ATOM 2359 C C . ALA A 1 304 ? 10.656 1.78 6.039 1 93.56 304 ALA A C 1
ATOM 2361 O O . ALA A 1 304 ? 10.758 0.552 6.047 1 93.56 304 ALA A O 1
ATOM 2362 N N . LEU A 1 305 ? 11.391 2.572 5.316 1 93.62 305 LEU A N 1
ATOM 2363 C CA . LEU A 1 305 ? 12.344 2.004 4.367 1 93.62 305 LEU A CA 1
ATOM 2364 C C . LEU A 1 305 ? 13.539 1.393 5.09 1 93.62 305 LEU A C 1
ATOM 2366 O O . LEU A 1 305 ? 14.062 0.36 4.668 1 93.62 305 LEU A O 1
ATOM 2370 N N . ILE A 1 306 ? 14 1.988 6.141 1 93.44 306 ILE A N 1
ATOM 2371 C CA . ILE A 1 306 ? 15.078 1.429 6.953 1 93.44 306 ILE A CA 1
ATOM 2372 C C . ILE A 1 306 ? 14.641 0.077 7.52 1 93.44 306 ILE A C 1
ATOM 2374 O O . ILE A 1 306 ? 15.414 -0.887 7.492 1 93.44 306 ILE A O 1
ATOM 2378 N N . ASN A 1 307 ? 13.406 -0.021 7.922 1 89.5 307 ASN A N 1
ATOM 2379 C CA . ASN A 1 307 ? 12.875 -1.281 8.43 1 89.5 307 ASN A CA 1
ATOM 2380 C C . ASN A 1 307 ? 12.758 -2.324 7.32 1 89.5 307 ASN A C 1
ATOM 2382 O O . ASN A 1 307 ? 13.039 -3.502 7.539 1 89.5 307 ASN A O 1
ATOM 2386 N N . ALA A 1 308 ? 12.359 -1.899 6.195 1 86.25 308 ALA A N 1
ATOM 2387 C CA . ALA A 1 308 ? 12.164 -2.793 5.059 1 86.25 308 ALA A CA 1
ATOM 2388 C C . ALA A 1 308 ? 13.484 -3.42 4.621 1 86.25 308 ALA A C 1
ATOM 2390 O O . ALA A 1 308 ? 13.516 -4.562 4.16 1 86.25 308 ALA A O 1
ATOM 2391 N N . ASN A 1 309 ? 14.523 -2.727 4.766 1 85.56 309 ASN A N 1
ATOM 2392 C CA . ASN A 1 309 ? 15.828 -3.191 4.305 1 85.56 309 ASN A CA 1
ATOM 2393 C C . ASN A 1 309 ? 16.344 -4.355 5.148 1 85.56 309 ASN A C 1
ATOM 2395 O O . ASN A 1 309 ? 17.234 -5.094 4.719 1 85.56 309 ASN A O 1
ATOM 2399 N N . SER A 1 310 ? 15.773 -4.602 6.254 1 82.38 310 SER A N 1
ATOM 2400 C CA . SER A 1 310 ? 16.234 -5.68 7.121 1 82.38 310 SER A CA 1
ATOM 2401 C C . SER A 1 310 ? 15.195 -6.797 7.211 1 82.38 310 SER A C 1
ATOM 2403 O O . SER A 1 310 ? 15.406 -7.793 7.91 1 82.38 310 SER A O 1
ATOM 2405 N N . ARG A 1 311 ? 14.203 -6.707 6.484 1 85.5 311 ARG A N 1
ATOM 2406 C CA . ARG A 1 311 ? 13.125 -7.688 6.566 1 85.5 311 ARG A CA 1
ATOM 2407 C C . ARG A 1 311 ? 13.18 -8.664 5.395 1 85.5 311 ARG A C 1
ATOM 2409 O O . ARG A 1 311 ? 13.906 -8.438 4.426 1 85.5 311 ARG A O 1
ATOM 2416 N N . PRO A 1 312 ? 12.484 -9.727 5.605 1 86.62 312 PRO A N 1
ATOM 2417 C CA . PRO A 1 312 ? 12.43 -10.695 4.508 1 86.62 312 PRO A CA 1
ATOM 2418 C C . PRO A 1 312 ? 11.797 -10.117 3.244 1 86.62 312 PRO A C 1
ATOM 2420 O O . PRO A 1 312 ? 11.078 -9.117 3.314 1 86.62 312 PRO A O 1
ATOM 2423 N N . ALA A 1 313 ? 12.062 -10.734 2.152 1 86.19 313 ALA A N 1
ATOM 2424 C CA . ALA A 1 313 ? 11.633 -10.25 0.844 1 86.19 313 ALA A CA 1
ATOM 2425 C C . ALA A 1 313 ? 10.117 -10.164 0.758 1 86.19 313 ALA A C 1
ATOM 2427 O O . ALA A 1 313 ? 9.57 -9.305 0.06 1 86.19 313 ALA A O 1
ATOM 2428 N N . ILE A 1 314 ? 9.477 -10.977 1.473 1 79.31 314 ILE A N 1
ATOM 2429 C CA . ILE A 1 314 ? 8.016 -10.992 1.454 1 79.31 314 ILE A CA 1
ATOM 2430 C C . ILE A 1 314 ? 7.477 -9.664 1.984 1 79.31 314 ILE A C 1
ATOM 2432 O O . ILE A 1 314 ? 6.438 -9.18 1.53 1 79.31 314 ILE A O 1
ATOM 2436 N N . PHE A 1 315 ? 8.18 -9.023 2.828 1 81.06 315 PHE A N 1
ATOM 2437 C CA . PHE A 1 315 ? 7.801 -7.746 3.414 1 81.06 315 PHE A CA 1
ATOM 2438 C C . PHE A 1 315 ? 7.84 -6.637 2.367 1 81.06 315 PHE A C 1
ATOM 2440 O O . PHE A 1 315 ? 6.98 -5.754 2.359 1 81.06 315 PHE A O 1
ATOM 2447 N N . THR A 1 316 ? 8.82 -6.754 1.486 1 81.44 316 THR A N 1
ATOM 2448 C CA . THR A 1 316 ? 8.969 -5.727 0.462 1 81.44 316 THR A CA 1
ATOM 2449 C C . THR A 1 316 ? 8.227 -6.125 -0.813 1 81.44 316 THR A C 1
ATOM 2451 O O . THR A 1 316 ? 8.25 -5.391 -1.804 1 81.44 316 THR A O 1
ATOM 2454 N N . GLY A 1 317 ? 7.668 -7.195 -0.757 1 81.06 317 GLY A N 1
ATOM 2455 C CA . GLY A 1 317 ? 6.922 -7.652 -1.917 1 81.06 317 GLY A CA 1
ATOM 2456 C C . GLY A 1 317 ? 7.809 -8.039 -3.084 1 81.06 317 GLY A C 1
ATOM 2457 O O . GLY A 1 317 ? 7.371 -8.039 -4.234 1 81.06 317 GLY A O 1
ATOM 2458 N N . ALA A 1 318 ? 9.016 -8.281 -2.793 1 89 318 ALA A N 1
ATOM 2459 C CA . ALA A 1 318 ? 9.93 -8.695 -3.855 1 89 318 ALA A CA 1
ATOM 2460 C C . ALA A 1 318 ? 9.828 -10.195 -4.102 1 89 318 ALA A C 1
ATOM 2462 O O . ALA A 1 318 ? 10.031 -11 -3.186 1 89 318 ALA A O 1
ATOM 2463 N N . ASP A 1 319 ? 9.641 -10.516 -5.336 1 89.81 319 ASP A N 1
ATOM 2464 C CA . ASP A 1 319 ? 9.484 -11.93 -5.676 1 89.81 319 ASP A CA 1
ATOM 2465 C C . ASP A 1 319 ? 10.82 -12.547 -6.086 1 89.81 319 ASP A C 1
ATOM 2467 O O . ASP A 1 319 ? 10.977 -13.766 -6.066 1 89.81 319 ASP A O 1
ATOM 2471 N N . ASN A 1 320 ? 11.672 -11.734 -6.508 1 93.56 320 ASN A N 1
ATOM 2472 C CA . ASN A 1 320 ? 12.977 -12.211 -6.941 1 93.56 320 ASN A CA 1
ATOM 2473 C C . ASN A 1 320 ? 14.07 -11.188 -6.656 1 93.56 320 ASN A C 1
ATOM 2475 O O . ASN A 1 320 ? 13.789 -10.078 -6.203 1 93.56 320 ASN A O 1
ATOM 2479 N N . TRP A 1 321 ? 15.242 -11.562 -6.934 1 92.62 321 TRP A N 1
ATOM 2480 C CA . TRP A 1 321 ? 16.422 -10.781 -6.609 1 92.62 321 TRP A CA 1
ATOM 2481 C C . TRP A 1 321 ? 16.453 -9.477 -7.402 1 92.62 321 TRP A C 1
ATOM 2483 O O . TRP A 1 321 ? 16.781 -8.422 -6.867 1 92.62 321 TRP A O 1
ATOM 2493 N N . GLN A 1 322 ? 16.094 -9.531 -8.609 1 92.06 322 GLN A N 1
ATOM 2494 C CA . GLN A 1 322 ? 16.062 -8.328 -9.43 1 92.06 322 GLN A CA 1
ATOM 2495 C C . GLN A 1 322 ? 15.078 -7.305 -8.859 1 92.06 322 GLN A C 1
ATOM 2497 O O . GLN A 1 322 ? 15.375 -6.109 -8.812 1 92.06 322 GLN A O 1
ATOM 2502 N N . SER A 1 323 ? 13.938 -7.754 -8.453 1 92.19 323 SER A N 1
ATOM 2503 C CA . SER A 1 323 ? 12.953 -6.875 -7.82 1 92.19 323 SER A CA 1
ATOM 2504 C C . SER A 1 323 ? 13.523 -6.219 -6.566 1 92.19 323 SER A C 1
ATOM 2506 O O . SER A 1 323 ? 13.281 -5.039 -6.312 1 92.19 323 SER A O 1
ATOM 2508 N N . LEU A 1 324 ? 14.219 -7.008 -5.809 1 91.88 324 LEU A N 1
ATOM 2509 C CA . LEU A 1 324 ? 14.812 -6.473 -4.594 1 91.88 324 LEU A CA 1
ATOM 2510 C C . LEU A 1 324 ? 15.859 -5.414 -4.926 1 91.88 324 LEU A C 1
ATOM 2512 O O . LEU A 1 324 ? 15.953 -4.391 -4.242 1 91.88 324 LEU A O 1
ATOM 2516 N N . LEU A 1 325 ? 16.625 -5.645 -5.922 1 90 325 LEU A N 1
ATOM 2517 C CA . LEU A 1 325 ? 17.625 -4.672 -6.355 1 90 325 LEU A CA 1
ATOM 2518 C C . LEU A 1 325 ? 16.953 -3.381 -6.824 1 90 325 LEU A C 1
ATOM 2520 O O . LEU A 1 325 ? 17.422 -2.285 -6.5 1 90 325 LEU A O 1
ATOM 2524 N N . TRP A 1 326 ? 15.891 -3.523 -7.555 1 91 326 TRP A N 1
ATOM 2525 C CA . TRP A 1 326 ? 15.148 -2.357 -8.023 1 91 326 TRP A CA 1
ATOM 2526 C C . TRP A 1 326 ? 14.57 -1.578 -6.848 1 91 326 TRP A C 1
ATOM 2528 O O . TRP A 1 326 ? 14.562 -0.345 -6.855 1 91 326 TRP A O 1
ATOM 2538 N N . ASN A 1 327 ? 14.062 -2.275 -5.898 1 92.31 327 ASN A N 1
ATOM 2539 C CA . ASN A 1 327 ? 13.555 -1.627 -4.691 1 92.31 327 ASN A CA 1
ATOM 2540 C C . ASN A 1 327 ? 14.656 -0.847 -3.977 1 92.31 327 ASN A C 1
ATOM 2542 O O . ASN A 1 327 ? 14.438 0.283 -3.537 1 92.31 327 ASN A O 1
ATOM 2546 N N . ARG A 1 328 ? 15.758 -1.45 -3.842 1 91.31 328 ARG A N 1
ATOM 2547 C CA . ARG A 1 328 ? 16.875 -0.806 -3.152 1 91.31 328 ARG A CA 1
ATOM 2548 C C . ARG A 1 328 ? 17.359 0.414 -3.924 1 91.31 328 ARG A C 1
ATOM 2550 O O . ARG A 1 328 ? 17.703 1.438 -3.326 1 91.31 328 ARG A O 1
ATOM 2557 N N . ASP A 1 329 ? 17.391 0.325 -5.207 1 91.38 329 ASP A N 1
ATOM 2558 C CA . ASP A 1 329 ? 17.734 1.482 -6.035 1 91.38 329 ASP A CA 1
ATOM 2559 C C . ASP A 1 329 ? 16.719 2.605 -5.84 1 91.38 329 ASP A C 1
ATOM 2561 O O . ASP A 1 329 ? 17.078 3.779 -5.773 1 91.38 329 ASP A O 1
ATOM 2565 N N . SER A 1 330 ? 15.539 2.209 -5.793 1 93.56 330 SER A N 1
ATOM 2566 C CA . SER A 1 330 ? 14.477 3.195 -5.59 1 93.56 330 SER A CA 1
ATOM 2567 C C . SER A 1 330 ? 14.625 3.887 -4.238 1 93.56 330 SER A C 1
ATOM 2569 O O . SER A 1 330 ? 14.398 5.094 -4.129 1 93.56 330 SER A O 1
ATOM 2571 N N . VAL A 1 331 ? 14.984 3.115 -3.264 1 94.31 331 VAL A N 1
ATOM 2572 C CA . VAL A 1 331 ? 15.164 3.674 -1.928 1 94.31 331 VAL A CA 1
ATOM 2573 C C . VAL A 1 331 ? 16.266 4.727 -1.954 1 94.31 331 VAL A C 1
ATOM 2575 O O . VAL A 1 331 ? 16.109 5.828 -1.425 1 94.31 331 VAL A O 1
ATOM 2578 N N . ARG A 1 332 ? 17.328 4.441 -2.594 1 94.25 332 ARG A N 1
ATOM 2579 C CA . ARG A 1 332 ? 18.453 5.371 -2.676 1 94.25 332 ARG A CA 1
ATOM 2580 C C . ARG A 1 332 ? 18.062 6.617 -3.467 1 94.25 332 ARG A C 1
ATOM 2582 O O . ARG A 1 332 ? 18.422 7.734 -3.08 1 94.25 332 ARG A O 1
ATOM 2589 N N . PHE A 1 333 ? 17.438 6.418 -4.48 1 95.31 333 PHE A N 1
ATOM 2590 C CA . PHE A 1 333 ? 17.016 7.523 -5.328 1 95.31 333 PHE A CA 1
ATOM 2591 C C . PHE A 1 333 ? 16.031 8.43 -4.59 1 95.31 333 PHE A C 1
ATOM 2593 O O . PHE A 1 333 ? 16.188 9.648 -4.582 1 95.31 333 PHE A O 1
ATOM 2600 N N . LEU A 1 334 ? 15.039 7.859 -3.996 1 95.25 334 LEU A N 1
ATOM 2601 C CA . LEU A 1 334 ? 13.969 8.617 -3.363 1 95.25 334 LEU A CA 1
ATOM 2602 C C . LEU A 1 334 ? 14.453 9.266 -2.068 1 95.25 334 LEU A C 1
ATOM 2604 O O . LEU A 1 334 ? 13.906 10.289 -1.642 1 95.25 334 LEU A O 1
ATOM 2608 N N . ALA A 1 335 ? 15.414 8.641 -1.435 1 96.12 335 ALA A N 1
ATOM 2609 C CA . ALA A 1 335 ? 16.016 9.289 -0.27 1 96.12 335 ALA A CA 1
ATOM 2610 C C . ALA A 1 335 ? 16.562 10.672 -0.628 1 96.12 335 ALA A C 1
ATOM 2612 O O . ALA A 1 335 ? 16.344 11.641 0.099 1 96.12 335 ALA A O 1
ATOM 2613 N N . GLY A 1 336 ? 17.203 10.734 -1.742 1 94.56 336 GLY A N 1
ATOM 2614 C CA . GLY A 1 336 ? 17.688 12.023 -2.221 1 94.56 336 GLY A CA 1
ATOM 2615 C C . GLY A 1 336 ? 16.562 12.961 -2.639 1 94.56 336 GLY A C 1
ATOM 2616 O O . GLY A 1 336 ? 16.531 14.117 -2.227 1 94.56 336 GLY A O 1
ATOM 2617 N N . MET A 1 337 ? 15.609 12.438 -3.328 1 95.12 337 MET A N 1
ATOM 2618 C CA . MET A 1 337 ? 14.492 13.227 -3.83 1 95.12 337 MET A CA 1
ATOM 2619 C C . MET A 1 337 ? 13.711 13.867 -2.682 1 95.12 337 MET A C 1
ATOM 2621 O O . MET A 1 337 ? 13.164 14.953 -2.828 1 95.12 337 MET A O 1
ATOM 2625 N N . GLY A 1 338 ? 13.672 13.148 -1.587 1 95.94 338 GLY A N 1
ATOM 2626 C CA . GLY A 1 338 ? 12.93 13.648 -0.441 1 95.94 338 GLY A CA 1
ATOM 2627 C C . GLY A 1 338 ? 13.68 14.703 0.346 1 95.94 338 GLY A C 1
ATOM 2628 O O . GLY A 1 338 ? 13.07 15.586 0.959 1 95.94 338 GLY A O 1
ATOM 2629 N N . VAL A 1 339 ? 14.938 14.688 0.319 1 97.12 339 VAL A N 1
ATOM 2630 C CA . VAL A 1 339 ? 15.773 15.531 1.171 1 97.12 339 VAL A CA 1
ATOM 2631 C C . VAL A 1 339 ? 15.984 16.891 0.51 1 97.12 339 VAL A C 1
ATOM 2633 O O . VAL A 1 339 ? 16.016 17.922 1.19 1 97.12 339 VAL A O 1
ATOM 2636 N N . TRP A 1 340 ? 16.094 16.969 -0.754 1 97.31 340 TRP A N 1
ATOM 2637 C CA . TRP A 1 340 ? 16.453 18.188 -1.448 1 97.31 340 TRP A CA 1
ATOM 2638 C C . TRP A 1 340 ? 15.414 19.281 -1.216 1 97.31 340 TRP A C 1
ATOM 2640 O O . TRP A 1 340 ? 15.758 20.406 -0.858 1 97.31 340 TRP A O 1
ATOM 2650 N N . PRO A 1 341 ? 14.133 18.906 -1.361 1 97.81 341 PRO A N 1
ATOM 2651 C CA . PRO A 1 341 ? 13.141 19.953 -1.081 1 97.81 341 PRO A CA 1
ATOM 2652 C C . PRO A 1 341 ? 13.18 20.438 0.368 1 97.81 341 PRO A C 1
ATOM 2654 O O . PRO A 1 341 ? 12.883 21.594 0.645 1 97.81 341 PRO A O 1
ATOM 2657 N N . ILE A 1 342 ? 13.523 19.594 1.271 1 98.25 342 ILE A N 1
ATOM 2658 C CA . ILE A 1 342 ? 13.609 19.969 2.68 1 98.25 342 ILE A CA 1
ATOM 2659 C C . ILE A 1 342 ? 14.719 21 2.873 1 98.25 342 ILE A C 1
ATOM 2661 O O . ILE A 1 342 ? 14.523 22 3.562 1 98.25 342 ILE A O 1
ATOM 2665 N N . ILE A 1 343 ? 15.836 20.781 2.236 1 97.69 343 ILE A N 1
ATOM 2666 C CA . ILE A 1 343 ? 16.969 21.703 2.348 1 97.69 343 ILE A CA 1
ATOM 2667 C C . ILE A 1 343 ? 16.625 23.031 1.697 1 97.69 343 ILE A C 1
ATOM 2669 O O . ILE A 1 343 ? 16.906 24.094 2.262 1 97.69 343 ILE A O 1
ATOM 2673 N N . LEU A 1 344 ? 16.047 22.938 0.565 1 96.62 344 LEU A N 1
ATOM 2674 C CA . LEU A 1 344 ? 15.656 24.172 -0.126 1 96.62 344 LEU A CA 1
ATOM 2675 C C . LEU A 1 344 ? 14.664 24.969 0.706 1 96.62 344 LEU A C 1
ATOM 2677 O O . LEU A 1 344 ? 14.766 26.203 0.788 1 96.62 344 LEU A O 1
ATOM 2681 N N . ALA A 1 345 ? 13.711 24.281 1.293 1 96.94 345 ALA A N 1
ATOM 2682 C CA . ALA A 1 345 ? 12.719 24.938 2.131 1 96.94 345 ALA A CA 1
ATOM 2683 C C . ALA A 1 345 ? 13.359 25.531 3.383 1 96.94 345 ALA A C 1
ATOM 2685 O O . ALA A 1 345 ? 12.969 26.609 3.834 1 96.94 345 ALA A O 1
ATOM 2686 N N . GLN A 1 346 ? 14.305 24.844 3.938 1 96.81 346 GLN A N 1
ATOM 2687 C CA . GLN A 1 346 ? 14.992 25.344 5.125 1 96.81 346 GLN A CA 1
ATOM 2688 C C . GLN A 1 346 ? 15.742 26.641 4.82 1 96.81 346 GLN A C 1
ATOM 2690 O O . GLN A 1 346 ? 15.75 27.562 5.633 1 96.81 346 GLN A O 1
ATOM 2695 N N . ILE A 1 347 ? 16.375 26.688 3.695 1 94.88 347 ILE A N 1
ATOM 2696 C CA . ILE A 1 347 ? 17.078 27.891 3.27 1 94.88 347 ILE A CA 1
ATOM 2697 C C . ILE A 1 347 ? 16.062 29.016 3.049 1 94.88 347 ILE A C 1
ATOM 2699 O O . ILE A 1 347 ? 16.328 30.156 3.428 1 94.88 347 ILE A O 1
ATOM 2703 N N . SER A 1 348 ? 14.961 28.656 2.494 1 94.25 348 SER A N 1
ATOM 2704 C CA . SER A 1 348 ? 13.922 29.641 2.254 1 94.25 348 SER A CA 1
ATOM 2705 C C . SER A 1 348 ? 13.352 30.172 3.564 1 94.25 348 SER A C 1
ATOM 2707 O O . SER A 1 348 ? 12.984 31.344 3.656 1 94.25 348 SER A O 1
ATOM 2709 N N . LEU A 1 349 ? 13.242 29.297 4.527 1 94.62 349 LEU A N 1
ATOM 2710 C CA . LEU A 1 349 ? 12.781 29.719 5.844 1 94.62 349 LEU A CA 1
ATOM 2711 C C . LEU A 1 349 ? 13.734 30.75 6.449 1 94.62 349 LEU A C 1
ATOM 2713 O O . LEU A 1 349 ? 13.297 31.703 7.09 1 94.62 349 LEU A O 1
ATOM 2717 N N . ARG A 1 350 ? 14.984 30.547 6.266 1 90.62 350 ARG A N 1
ATOM 2718 C CA . ARG A 1 350 ? 15.977 31.5 6.75 1 90.62 350 ARG A CA 1
ATOM 2719 C C . ARG A 1 350 ? 15.82 32.844 6.047 1 90.62 350 ARG A C 1
ATOM 2721 O O . ARG A 1 350 ? 15.875 33.906 6.688 1 90.62 350 ARG A O 1
ATOM 2728 N N . ARG A 1 351 ? 15.617 32.781 4.766 1 87.25 351 ARG A N 1
ATOM 2729 C CA . ARG A 1 351 ? 15.438 34 3.988 1 87.25 351 ARG A CA 1
ATOM 2730 C C . ARG A 1 351 ? 14.188 34.75 4.434 1 87.25 351 ARG A C 1
ATOM 2732 O O . ARG A 1 351 ? 14.164 35.969 4.422 1 87.25 351 ARG A O 1
ATOM 2739 N N . ALA A 1 352 ? 13.188 34 4.863 1 87.81 352 ALA A N 1
ATOM 2740 C CA . ALA A 1 352 ? 11.93 34.594 5.32 1 87.81 352 ALA A CA 1
ATOM 2741 C C . ALA A 1 352 ? 12 34.938 6.801 1 87.81 352 ALA A C 1
ATOM 2743 O O . ALA A 1 352 ? 11.023 35.438 7.375 1 87.81 352 ALA A O 1
ATOM 2744 N N . GLN A 1 353 ? 13.125 34.688 7.484 1 87.06 353 GLN A N 1
ATOM 2745 C CA . GLN A 1 353 ? 13.359 34.969 8.891 1 87.06 353 GLN A CA 1
ATOM 2746 C C . GLN A 1 353 ? 12.406 34.188 9.781 1 87.06 353 GLN A C 1
ATOM 2748 O O . GLN A 1 353 ? 11.867 34.719 10.75 1 87.06 353 GLN A O 1
ATOM 2753 N N . LEU A 1 354 ? 12.133 33 9.32 1 88.06 354 LEU A N 1
ATOM 2754 C CA . LEU A 1 354 ? 11.281 32.094 10.078 1 88.06 354 LEU A CA 1
ATOM 2755 C C . LEU A 1 354 ? 12.062 30.875 10.539 1 88.06 354 LEU A C 1
ATOM 2757 O O . LEU A 1 354 ? 11.469 29.844 10.891 1 88.06 354 LEU A O 1
ATOM 2761 N N . ASN A 1 355 ? 13.305 31 10.438 1 85 355 ASN A N 1
ATOM 2762 C CA . ASN A 1 355 ? 14.125 29.859 10.828 1 85 355 ASN A CA 1
ATOM 2763 C C . ASN A 1 355 ? 14.102 29.641 12.336 1 85 355 ASN A C 1
ATOM 2765 O O . ASN A 1 355 ? 14.383 30.562 13.109 1 85 355 ASN A O 1
ATOM 2769 N N . SER A 1 356 ? 13.586 28.547 12.805 1 89 356 SER A N 1
ATOM 2770 C CA . SER A 1 356 ? 13.508 28.188 14.219 1 89 356 SER A CA 1
ATOM 2771 C C . SER A 1 356 ? 14.297 26.922 14.508 1 89 356 SER A C 1
ATOM 2773 O O . SER A 1 356 ? 14.648 26.172 13.594 1 89 356 SER A O 1
ATOM 2775 N N . MET A 1 357 ? 14.641 26.734 15.789 1 90.75 357 MET A N 1
ATOM 2776 C CA . MET A 1 357 ? 15.328 25.531 16.219 1 90.75 357 MET A CA 1
ATOM 2777 C C . MET A 1 357 ? 14.469 24.297 15.969 1 90.75 357 MET A C 1
ATOM 2779 O O . MET A 1 357 ? 14.984 23.219 15.664 1 90.75 357 MET A O 1
ATOM 2783 N N . TYR A 1 358 ? 13.172 24.469 16.047 1 91.06 358 TYR A N 1
ATOM 2784 C CA . TYR A 1 358 ? 12.227 23.375 15.82 1 91.06 358 TYR A CA 1
ATOM 2785 C C . TYR A 1 358 ? 12.328 22.859 14.391 1 91.06 358 TYR A C 1
ATOM 2787 O O . TYR A 1 358 ? 12.453 21.656 14.172 1 91.06 358 TYR A O 1
ATOM 2795 N N . TYR A 1 359 ? 12.312 23.734 13.422 1 94.19 359 TYR A N 1
ATOM 2796 C CA . TYR A 1 359 ? 12.375 23.344 12.016 1 94.19 359 TYR A CA 1
ATOM 2797 C C . TYR A 1 359 ? 13.75 22.797 11.664 1 94.19 359 TYR A C 1
ATOM 2799 O O . TYR A 1 359 ? 13.867 21.859 10.859 1 94.19 359 TYR A O 1
ATOM 2807 N N . LEU A 1 360 ? 14.758 23.375 12.273 1 95.75 360 LEU A N 1
ATOM 2808 C CA . LEU A 1 360 ? 16.109 22.875 12.039 1 95.75 360 LEU A CA 1
ATOM 2809 C C . LEU A 1 360 ? 16.266 21.453 12.578 1 95.75 360 LEU A C 1
ATOM 2811 O O . LEU A 1 360 ? 16.938 20.625 11.961 1 95.75 360 LEU A O 1
ATOM 2815 N N . LEU A 1 361 ? 15.672 21.234 13.703 1 95.75 361 LEU A N 1
ATOM 2816 C CA . LEU A 1 361 ? 15.711 19.891 14.273 1 95.75 361 LEU A CA 1
ATOM 2817 C C . LEU A 1 361 ? 14.984 18.906 13.367 1 95.75 361 LEU A C 1
ATOM 2819 O O . LEU A 1 361 ? 15.484 17.812 13.109 1 95.75 361 LEU A O 1
ATOM 2823 N N . LEU A 1 362 ? 13.828 19.297 12.906 1 96.06 362 LEU A N 1
ATOM 2824 C CA . LEU A 1 362 ? 13.055 18.422 12.031 1 96.06 362 LEU A CA 1
ATOM 2825 C C . LEU A 1 362 ? 13.805 18.141 10.742 1 96.06 362 LEU A C 1
ATOM 2827 O O . LEU A 1 362 ? 13.844 17 10.281 1 96.06 362 LEU A O 1
ATOM 2831 N N . SER A 1 363 ? 14.406 19.141 10.195 1 97.69 363 SER A N 1
ATOM 2832 C CA . SER A 1 363 ? 15.188 18.953 8.977 1 97.69 363 SER A CA 1
ATOM 2833 C C . SER A 1 363 ? 16.359 18.016 9.211 1 97.69 363 SER A C 1
ATOM 2835 O O . SER A 1 363 ? 16.641 17.156 8.375 1 97.69 363 SER A O 1
ATOM 2837 N N . THR A 1 364 ? 17.016 18.203 10.336 1 97.94 364 THR A N 1
ATOM 2838 C CA . THR A 1 364 ? 18.172 17.375 10.641 1 97.94 364 THR A CA 1
ATOM 2839 C C . THR A 1 364 ? 17.781 15.906 10.797 1 97.94 364 THR A C 1
ATOM 2841 O O . THR A 1 364 ? 18.438 15.016 10.25 1 97.94 364 THR A O 1
ATOM 2844 N N . ILE A 1 365 ? 16.688 15.695 11.461 1 97.56 365 ILE A N 1
ATOM 2845 C CA . ILE A 1 365 ? 16.203 14.336 11.664 1 97.56 365 ILE A CA 1
ATOM 2846 C C . ILE A 1 365 ? 15.852 13.703 10.32 1 97.56 365 ILE A C 1
ATOM 2848 O O . ILE A 1 365 ? 16.234 12.562 10.047 1 97.56 365 ILE A O 1
ATOM 2852 N N . ALA A 1 366 ? 15.148 14.406 9.484 1 97.81 366 ALA A N 1
ATOM 2853 C CA . ALA A 1 366 ? 14.734 13.891 8.18 1 97.81 366 ALA A CA 1
ATOM 2854 C C . ALA A 1 366 ? 15.938 13.562 7.305 1 97.81 366 ALA A C 1
ATOM 2856 O O . ALA A 1 366 ? 15.977 12.516 6.664 1 97.81 366 ALA A O 1
ATOM 2857 N N . VAL A 1 367 ? 16.953 14.406 7.32 1 97.94 367 VAL A N 1
ATOM 2858 C CA . VAL A 1 367 ? 18.125 14.211 6.477 1 97.94 367 VAL A CA 1
ATOM 2859 C C . VAL A 1 367 ? 18.953 13.039 6.996 1 97.94 367 VAL A C 1
ATOM 2861 O O . VAL A 1 367 ? 19.469 12.234 6.215 1 97.94 367 VAL A O 1
ATOM 2864 N N . VAL A 1 368 ? 19.094 12.938 8.281 1 98.06 368 VAL A N 1
ATOM 2865 C CA . VAL A 1 368 ? 19.844 11.828 8.867 1 98.06 368 VAL A CA 1
ATOM 2866 C C . VAL A 1 368 ? 19.156 10.508 8.523 1 98.06 368 VAL A C 1
ATOM 2868 O O . VAL A 1 368 ? 19.812 9.555 8.094 1 98.06 368 VAL A O 1
ATOM 2871 N N . LEU A 1 369 ? 17.891 10.5 8.664 1 97.81 369 LEU A N 1
ATOM 2872 C CA . LEU A 1 369 ? 17.156 9.273 8.375 1 97.81 369 LEU A CA 1
ATOM 2873 C C . LEU A 1 369 ? 17.266 8.914 6.898 1 97.81 369 LEU A C 1
ATOM 2875 O O . LEU A 1 369 ? 17.406 7.738 6.551 1 97.81 369 LEU A O 1
ATOM 2879 N N . ALA A 1 370 ? 17.188 9.891 6.074 1 97.69 370 ALA A N 1
ATOM 2880 C CA . ALA A 1 370 ? 17.328 9.641 4.641 1 97.69 370 ALA A CA 1
ATOM 2881 C C . ALA A 1 370 ? 18.719 9.102 4.312 1 97.69 370 ALA A C 1
ATOM 2883 O O . ALA A 1 370 ? 18.859 8.195 3.488 1 97.69 370 ALA A O 1
ATOM 2884 N N . GLY A 1 371 ? 19.703 9.656 4.922 1 96.69 371 GLY A N 1
ATOM 2885 C CA . GLY A 1 371 ? 21.062 9.156 4.738 1 96.69 371 GLY A CA 1
ATOM 2886 C C . GLY A 1 371 ? 21.234 7.715 5.176 1 96.69 371 GLY A C 1
ATOM 2887 O O . GLY A 1 371 ? 21.812 6.902 4.457 1 96.69 371 GLY A O 1
ATOM 2888 N N . VAL A 1 372 ? 20.672 7.402 6.281 1 95.81 372 VAL A N 1
ATOM 2889 C CA . VAL A 1 372 ? 20.766 6.047 6.812 1 95.81 372 VAL A CA 1
ATOM 2890 C C . VAL A 1 372 ? 20.016 5.082 5.898 1 95.81 372 VAL A C 1
ATOM 2892 O O . VAL A 1 372 ? 20.484 3.967 5.645 1 95.81 372 VAL A O 1
ATOM 2895 N N . ALA A 1 373 ? 18.859 5.488 5.434 1 95.31 373 ALA A N 1
ATOM 2896 C CA . ALA A 1 373 ? 18.094 4.652 4.516 1 95.31 373 ALA A CA 1
ATOM 2897 C C . ALA A 1 373 ? 18.891 4.355 3.244 1 95.31 373 ALA A C 1
ATOM 2899 O O . ALA A 1 373 ? 18.938 3.213 2.789 1 95.31 373 ALA A O 1
ATOM 2900 N N . ALA A 1 374 ? 19.5 5.355 2.723 1 95.06 374 ALA A N 1
ATOM 2901 C CA . ALA A 1 374 ? 20.312 5.184 1.516 1 95.06 374 ALA A CA 1
ATOM 2902 C C . ALA A 1 374 ? 21.516 4.293 1.784 1 95.06 374 ALA A C 1
ATOM 2904 O O . ALA A 1 374 ? 21.875 3.455 0.954 1 95.06 374 ALA A O 1
ATOM 2905 N N . ASP A 1 375 ? 22.078 4.41 2.904 1 92.94 375 ASP A N 1
ATOM 2906 C CA . ASP A 1 375 ? 23.266 3.633 3.277 1 92.94 375 ASP A CA 1
ATOM 2907 C C . ASP A 1 375 ? 22.906 2.154 3.439 1 92.94 375 ASP A C 1
ATOM 2909 O O . ASP A 1 375 ? 23.641 1.284 2.957 1 92.94 375 ASP A O 1
ATOM 2913 N N . THR A 1 376 ? 21.859 1.921 4.008 1 89.56 376 THR A N 1
ATOM 2914 C CA . THR A 1 376 ? 21.453 0.542 4.266 1 89.56 376 THR A CA 1
ATOM 2915 C C . THR A 1 376 ? 21.016 -0.144 2.973 1 89.56 376 THR A C 1
ATOM 2917 O O . THR A 1 376 ? 21.156 -1.362 2.836 1 89.56 376 THR A O 1
ATOM 2920 N N . ALA A 1 377 ? 20.578 0.614 2.039 1 89.81 377 ALA A N 1
ATOM 2921 C CA . ALA A 1 377 ? 20.109 0.057 0.771 1 89.81 377 ALA A CA 1
ATOM 2922 C C . ALA A 1 377 ? 21.266 -0.166 -0.192 1 89.81 377 ALA A C 1
ATOM 2924 O O . ALA A 1 377 ? 21.141 -0.905 -1.171 1 89.81 377 ALA A O 1
ATOM 2925 N N . SER A 1 378 ? 22.422 0.368 -0.188 1 84 378 SER A N 1
ATOM 2926 C CA . SER A 1 378 ? 23.5 0.39 -1.17 1 84 378 SER A CA 1
ATOM 2927 C C . SER A 1 378 ? 24.219 -0.95 -1.222 1 84 378 SER A C 1
ATOM 2929 O O . SER A 1 378 ? 24.594 -1.419 -2.301 1 84 378 SER A O 1
ATOM 2931 N N . ARG A 1 379 ? 24.734 -1.529 -0.162 1 73.81 379 ARG A N 1
ATOM 2932 C CA . ARG A 1 379 ? 25.562 -2.727 -0.296 1 73.81 379 ARG A CA 1
ATOM 2933 C C . ARG A 1 379 ? 25 -3.873 0.54 1 73.81 379 ARG A C 1
ATOM 2935 O O . ARG A 1 379 ? 25.453 -4.105 1.663 1 73.81 379 ARG A O 1
ATOM 2942 N N . PRO A 1 380 ? 24.141 -4.488 -0.295 1 74.31 380 PRO A N 1
ATOM 2943 C CA . PRO A 1 380 ? 23.578 -5.605 0.473 1 74.31 380 PRO A CA 1
ATOM 2944 C C . PRO A 1 380 ? 24.547 -6.789 0.573 1 74.31 380 PRO A C 1
ATOM 2946 O O . PRO A 1 380 ? 25.312 -7.047 -0.358 1 74.31 380 PRO A O 1
ATOM 2949 N N . ASP A 1 381 ? 24.578 -7.328 1.78 1 76.12 381 ASP A N 1
ATOM 2950 C CA . ASP A 1 381 ? 25.328 -8.562 1.972 1 76.12 381 ASP A CA 1
ATOM 2951 C C . ASP A 1 381 ? 24.688 -9.727 1.228 1 76.12 381 ASP A C 1
ATOM 2953 O O . ASP A 1 381 ? 23.516 -10.031 1.452 1 76.12 381 ASP A O 1
ATOM 2957 N N . PRO A 1 382 ? 25.453 -10.352 0.39 1 77.88 382 PRO A N 1
ATOM 2958 C CA . PRO A 1 382 ? 24.875 -11.445 -0.398 1 77.88 382 PRO A CA 1
ATOM 2959 C C . PRO A 1 382 ? 24.281 -12.547 0.471 1 77.88 382 PRO A C 1
ATOM 2961 O O . PRO A 1 382 ? 23.266 -13.148 0.109 1 77.88 382 PRO A O 1
ATOM 2964 N N . ASP A 1 383 ? 24.906 -12.82 1.538 1 79.75 383 ASP A N 1
ATOM 2965 C CA . ASP A 1 383 ? 24.391 -13.867 2.418 1 79.75 383 ASP A CA 1
ATOM 2966 C C . ASP A 1 383 ? 23.047 -13.477 3.021 1 79.75 383 ASP A C 1
ATOM 2968 O O . ASP A 1 383 ? 22.156 -14.312 3.174 1 79.75 383 ASP A O 1
ATOM 2972 N N . SER A 1 384 ? 23.016 -12.273 3.242 1 82.44 384 SER A N 1
ATOM 2973 C CA . SER A 1 384 ? 21.766 -11.781 3.816 1 82.44 384 SER A CA 1
ATOM 2974 C C . SER A 1 384 ? 20.641 -11.82 2.793 1 82.44 384 SER A C 1
ATOM 2976 O O . SER A 1 384 ? 19.484 -12.078 3.141 1 82.44 384 SER A O 1
ATOM 2978 N N . ILE A 1 385 ? 21.062 -11.648 1.626 1 84.31 385 ILE A N 1
ATOM 2979 C CA . ILE A 1 385 ? 20.062 -11.617 0.563 1 84.31 385 ILE A CA 1
ATOM 2980 C C . ILE A 1 385 ? 19.484 -13.016 0.351 1 84.31 385 ILE A C 1
ATOM 2982 O O . ILE A 1 385 ? 18.266 -13.18 0.177 1 84.31 385 ILE A O 1
ATOM 2986 N N . TYR A 1 386 ? 20.344 -13.922 0.342 1 87.69 386 TYR A N 1
ATOM 2987 C CA . TYR A 1 386 ? 19.875 -15.297 0.17 1 87.69 386 TYR A CA 1
ATOM 2988 C C . TYR A 1 386 ? 18.906 -15.688 1.27 1 87.69 386 TYR A C 1
ATOM 2990 O O . TYR A 1 386 ? 17.875 -16.312 1.002 1 87.69 386 TYR A O 1
ATOM 2998 N N . LYS A 1 387 ? 19.203 -15.227 2.43 1 86.31 387 LYS A N 1
ATOM 2999 C CA . LYS A 1 387 ? 18.359 -15.531 3.586 1 86.31 387 LYS A CA 1
ATOM 3000 C C . LYS A 1 387 ? 17.016 -14.828 3.49 1 86.31 387 LYS A C 1
ATOM 3002 O O . LYS A 1 387 ? 16 -15.352 3.963 1 86.31 387 LYS A O 1
ATOM 3007 N N . MET A 1 388 ? 17.016 -13.742 2.83 1 89 388 MET A N 1
ATOM 3008 C CA . MET A 1 388 ? 15.789 -12.969 2.699 1 89 388 MET A CA 1
ATOM 3009 C C . MET A 1 388 ? 14.758 -13.719 1.86 1 89 388 MET A C 1
ATOM 3011 O O . MET A 1 388 ? 13.555 -13.523 2.023 1 89 388 MET A O 1
ATOM 3015 N N . PHE A 1 389 ? 15.211 -14.602 0.999 1 92.12 389 PHE A N 1
ATOM 3016 C CA . PHE A 1 389 ? 14.305 -15.312 0.103 1 92.12 389 PHE A CA 1
ATOM 3017 C C . PHE A 1 389 ? 14.07 -16.734 0.582 1 92.12 389 PHE A C 1
ATOM 3019 O O . PHE A 1 389 ? 13.516 -17.562 -0.15 1 92.12 389 PHE A O 1
ATOM 3026 N N . LYS A 1 390 ? 14.445 -17.094 1.697 1 88.56 390 LYS A N 1
ATOM 3027 C CA . LYS A 1 390 ? 14.469 -18.469 2.188 1 88.56 390 LYS A CA 1
ATOM 3028 C C . LYS A 1 390 ? 13.078 -19.094 2.152 1 88.56 390 LYS A C 1
ATOM 3030 O O . LYS A 1 390 ? 12.93 -20.281 1.852 1 88.56 390 LYS A O 1
ATOM 3035 N N . ASN A 1 391 ? 12.055 -18.344 2.307 1 83.94 391 ASN A N 1
ATOM 3036 C CA . ASN A 1 391 ? 10.711 -18.922 2.393 1 83.94 391 ASN A CA 1
ATOM 3037 C C . ASN A 1 391 ? 9.859 -18.547 1.186 1 83.94 391 ASN A C 1
ATOM 3039 O O . ASN A 1 391 ? 8.633 -18.578 1.253 1 83.94 391 ASN A O 1
ATOM 3043 N N . LEU A 1 392 ? 10.578 -18.234 0.116 1 88 392 LEU A N 1
ATOM 3044 C CA . LEU A 1 392 ? 9.859 -17.844 -1.089 1 88 392 LEU A CA 1
ATOM 3045 C C . LEU A 1 392 ? 10.273 -18.703 -2.277 1 88 392 LEU A C 1
ATOM 3047 O O . LEU A 1 392 ? 11.461 -18.938 -2.5 1 88 392 LEU A O 1
ATOM 3051 N N . ASN A 1 393 ? 9.289 -19.141 -3.006 1 89.19 393 ASN A N 1
ATOM 3052 C CA . ASN A 1 393 ? 9.508 -19.875 -4.242 1 89.19 393 ASN A CA 1
ATOM 3053 C C . ASN A 1 393 ? 10.32 -21.141 -3.994 1 89.19 393 ASN A C 1
ATOM 3055 O O . ASN A 1 393 ? 11.289 -21.422 -4.711 1 89.19 393 ASN A O 1
ATOM 3059 N N . ASN A 1 394 ? 9.977 -21.859 -2.998 1 91.69 394 ASN A N 1
ATOM 3060 C CA . ASN A 1 394 ? 10.695 -23.078 -2.672 1 91.69 394 ASN A CA 1
ATOM 3061 C C . ASN A 1 394 ? 10.297 -24.234 -3.598 1 91.69 394 ASN A C 1
ATOM 3063 O O . ASN A 1 394 ? 9.125 -24.375 -3.943 1 91.69 394 ASN A O 1
ATOM 3067 N N . LEU A 1 395 ? 11.305 -24.969 -3.959 1 93.38 395 LEU A N 1
ATOM 3068 C CA . LEU A 1 395 ? 11.086 -26.125 -4.828 1 93.38 395 LEU A CA 1
ATOM 3069 C C . LEU A 1 395 ? 11.719 -27.375 -4.234 1 93.38 395 LEU A C 1
ATOM 3071 O O . LEU A 1 395 ? 12.82 -27.312 -3.676 1 93.38 395 LEU A O 1
ATOM 3075 N N . GLU A 1 396 ? 11.141 -28.484 -4.438 1 92.44 396 GLU A N 1
ATOM 3076 C CA . GLU A 1 396 ? 11.664 -29.75 -3.941 1 92.44 396 GLU A CA 1
ATOM 3077 C C . GLU A 1 396 ? 12.938 -30.156 -4.68 1 92.44 396 GLU A C 1
ATOM 3079 O O . GLU A 1 396 ? 13.883 -30.672 -4.074 1 92.44 396 GLU A O 1
ATOM 3084 N N . GLU A 1 397 ? 12.977 -29.906 -5.984 1 94.62 397 GLU A N 1
ATOM 3085 C CA . GLU A 1 397 ? 14.133 -30.266 -6.801 1 94.62 397 GLU A CA 1
ATOM 3086 C C . GLU A 1 397 ? 15.367 -29.469 -6.402 1 94.62 397 GLU A C 1
ATOM 3088 O O . GLU A 1 397 ? 16.5 -29.844 -6.734 1 94.62 397 GLU A O 1
ATOM 3093 N N . CYS A 1 398 ? 15.062 -28.422 -5.738 1 96.12 398 CYS A N 1
ATOM 3094 C CA . CYS A 1 398 ? 16.172 -27.594 -5.266 1 96.12 398 CYS A CA 1
ATOM 3095 C C . CYS A 1 398 ? 16.406 -27.797 -3.775 1 96.12 398 CYS A C 1
ATOM 3097 O O . CYS A 1 398 ? 16.922 -26.906 -3.09 1 96.12 398 CYS A O 1
ATOM 3099 N N . GLY A 1 399 ? 15.93 -28.891 -3.242 1 94.94 399 GLY A N 1
ATOM 3100 C CA . GLY A 1 399 ? 16.172 -29.25 -1.853 1 94.94 399 GLY A CA 1
ATOM 3101 C C . GLY A 1 399 ? 15.32 -28.469 -0.877 1 94.94 399 GLY A C 1
ATOM 3102 O O . GLY A 1 399 ? 15.711 -28.25 0.274 1 94.94 399 GLY A O 1
ATOM 3103 N N . GLY A 1 400 ? 14.336 -27.922 -1.333 1 93.44 400 GLY A N 1
ATOM 3104 C CA . GLY A 1 400 ? 13.477 -27.109 -0.475 1 93.44 400 GLY A CA 1
ATOM 3105 C C . GLY A 1 400 ? 13.914 -25.656 -0.386 1 93.44 400 GLY A C 1
ATOM 3106 O O . GLY A 1 400 ? 13.359 -24.891 0.403 1 93.44 400 GLY A O 1
ATOM 3107 N N . HIS A 1 401 ? 14.906 -25.359 -1.155 1 94.81 401 HIS A N 1
ATOM 3108 C CA . HIS A 1 401 ? 15.375 -23.984 -1.214 1 94.81 401 HIS A CA 1
ATOM 3109 C C . HIS A 1 401 ? 14.703 -23.219 -2.346 1 94.81 401 HIS A C 1
ATOM 3111 O O . HIS A 1 401 ? 13.984 -23.797 -3.158 1 94.81 401 HIS A O 1
ATOM 3117 N N . PRO A 1 402 ? 14.945 -21.891 -2.334 1 94.38 402 PRO A N 1
ATOM 3118 C CA . PRO A 1 402 ? 14.352 -21.094 -3.416 1 94.38 402 PRO A CA 1
ATOM 3119 C C . PRO A 1 402 ? 14.852 -21.516 -4.797 1 94.38 402 PRO A C 1
ATOM 3121 O O . PRO A 1 402 ? 15.984 -21.984 -4.93 1 94.38 402 PRO A O 1
ATOM 3124 N N . SER A 1 403 ? 14 -21.297 -5.738 1 95.38 403 SER A N 1
ATOM 3125 C CA . SER A 1 403 ? 14.344 -21.625 -7.121 1 95.38 403 SER A CA 1
ATOM 3126 C C . SER A 1 403 ? 15.578 -20.844 -7.578 1 95.38 403 SER A C 1
ATOM 3128 O O . SER A 1 403 ? 15.875 -19.781 -7.047 1 95.38 403 SER A O 1
ATOM 3130 N N . LEU A 1 404 ? 16.219 -21.344 -8.516 1 95.81 404 LEU A N 1
ATOM 3131 C CA . LEU A 1 404 ? 17.391 -20.672 -9.055 1 95.81 404 LEU A CA 1
ATOM 3132 C C . LEU A 1 404 ? 17 -19.375 -9.766 1 95.81 404 LEU A C 1
ATOM 3134 O O . LEU A 1 404 ? 17.766 -18.422 -9.805 1 95.81 404 LEU A O 1
ATOM 3138 N N . ARG A 1 405 ? 15.82 -19.406 -10.281 1 95.56 405 ARG A N 1
ATOM 3139 C CA . ARG A 1 405 ? 15.344 -18.234 -11.016 1 95.56 405 ARG A CA 1
ATOM 3140 C C . ARG A 1 405 ? 15.055 -17.078 -10.07 1 95.56 405 ARG A C 1
ATOM 3142 O O . ARG A 1 405 ? 15.008 -15.914 -10.492 1 95.56 405 ARG A O 1
ATOM 3149 N N . THR A 1 406 ? 14.812 -17.359 -8.805 1 95.06 406 THR A N 1
ATOM 3150 C CA . THR A 1 406 ? 14.586 -16.328 -7.801 1 95.06 406 THR A CA 1
ATOM 3151 C C . THR A 1 406 ? 15.797 -15.406 -7.695 1 95.06 406 THR A C 1
ATOM 3153 O O . THR A 1 406 ? 15.648 -14.211 -7.41 1 95.06 406 THR A O 1
ATOM 3156 N N . PHE A 1 407 ? 16.938 -15.961 -8.008 1 94.56 407 PHE A N 1
ATOM 3157 C CA . PHE A 1 407 ? 18.156 -15.203 -7.84 1 94.56 407 PHE A CA 1
ATOM 3158 C C . PHE A 1 407 ? 18.719 -14.758 -9.188 1 94.56 407 PHE A C 1
ATOM 3160 O O . PHE A 1 407 ? 19.906 -14.484 -9.312 1 94.56 407 PHE A O 1
ATOM 3167 N N . CYS A 1 408 ? 17.906 -14.711 -10.18 1 94.38 408 CYS A N 1
ATOM 3168 C CA . CYS A 1 408 ? 18.281 -14.25 -11.508 1 94.38 408 CYS A CA 1
ATOM 3169 C C . CYS A 1 408 ? 18.188 -12.727 -11.609 1 94.38 408 CYS A C 1
ATOM 3171 O O . CYS A 1 408 ? 17.406 -12.109 -10.891 1 94.38 408 CYS A O 1
ATOM 3173 N N . VAL A 1 409 ? 19.031 -12.211 -12.453 1 91.94 409 VAL A N 1
ATOM 3174 C CA . VAL A 1 409 ? 18.969 -10.805 -12.859 1 91.94 409 VAL A CA 1
ATOM 3175 C C . VAL A 1 409 ? 19.031 -10.703 -14.375 1 91.94 409 VAL A C 1
ATOM 3177 O O . VAL A 1 409 ? 20.031 -11.047 -14.992 1 91.94 409 VAL A O 1
ATOM 3180 N N . ASP A 1 410 ? 17.953 -10.266 -14.93 1 91.31 410 ASP A N 1
ATOM 3181 C CA . ASP A 1 410 ? 17.891 -10.156 -16.391 1 91.31 410 ASP A CA 1
ATOM 3182 C C . ASP A 1 410 ? 18.328 -8.773 -16.844 1 91.31 410 ASP A C 1
ATOM 3184 O O . ASP A 1 410 ? 19.109 -8.648 -17.797 1 91.31 410 ASP A O 1
ATOM 3188 N N . GLN A 1 411 ? 17.859 -7.789 -16.094 1 84.75 411 GLN A N 1
ATOM 3189 C CA . GLN A 1 411 ? 18.234 -6.414 -16.406 1 84.75 411 GLN A CA 1
ATOM 3190 C C . GLN A 1 411 ? 19.156 -5.836 -15.328 1 84.75 411 GLN A C 1
ATOM 3192 O O . GLN A 1 411 ? 18.703 -5.52 -14.227 1 84.75 411 GLN A O 1
ATOM 3197 N N . ARG A 1 412 ? 20.359 -5.699 -15.695 1 76.75 412 ARG A N 1
ATOM 3198 C CA . ARG A 1 412 ? 21.328 -5.242 -14.711 1 76.75 412 ARG A CA 1
ATOM 3199 C C . ARG A 1 412 ? 21.297 -3.723 -14.562 1 76.75 412 ARG A C 1
ATOM 3201 O O . ARG A 1 412 ? 21.672 -3.184 -13.523 1 76.75 412 ARG A O 1
ATOM 3208 N N . ASP A 1 413 ? 20.688 -3.209 -15.602 1 78.31 413 ASP A N 1
ATOM 3209 C CA . ASP A 1 413 ? 20.625 -1.754 -15.492 1 78.31 413 ASP A CA 1
ATOM 3210 C C . ASP A 1 413 ? 19.547 -1.326 -14.492 1 78.31 413 ASP A C 1
ATOM 3212 O O . ASP A 1 413 ? 18.5 -1.97 -14.375 1 78.31 413 ASP A O 1
ATOM 3216 N N . GLY A 1 414 ? 19.984 -0.432 -13.695 1 77.69 414 GLY A N 1
ATOM 3217 C CA . GLY A 1 414 ? 19.047 0.09 -12.719 1 77.69 414 GLY A CA 1
ATOM 3218 C C . GLY A 1 414 ? 17.828 0.75 -13.344 1 77.69 414 GLY A C 1
ATOM 3219 O O . GLY A 1 414 ? 17.828 1.045 -14.539 1 77.69 414 GLY A O 1
ATOM 3220 N N . ILE A 1 415 ? 16.844 0.856 -12.578 1 81.94 415 ILE A N 1
ATOM 3221 C CA . ILE A 1 415 ? 15.602 1.474 -13.031 1 81.94 415 ILE A CA 1
ATOM 3222 C C . ILE A 1 415 ? 15.797 2.98 -13.18 1 81.94 415 ILE A C 1
ATOM 3224 O O . ILE A 1 415 ? 15.18 3.611 -14.039 1 81.94 415 ILE A O 1
ATOM 3228 N N . TYR A 1 416 ? 16.688 3.467 -12.367 1 87.56 416 TYR A N 1
ATOM 3229 C CA . TYR A 1 416 ? 17.016 4.887 -12.422 1 87.56 416 TYR A CA 1
ATOM 3230 C C . TYR A 1 416 ? 18.391 5.105 -13.055 1 87.56 416 TYR A C 1
ATOM 3232 O O . TYR A 1 416 ? 19.328 4.355 -12.789 1 87.56 416 TYR A O 1
ATOM 3240 N N . TRP A 1 417 ? 18.453 6.074 -13.953 1 84.5 417 TRP A N 1
ATOM 3241 C CA . TRP A 1 417 ? 19.734 6.367 -14.594 1 84.5 417 TRP A CA 1
ATOM 3242 C C . TRP A 1 417 ? 20.75 6.863 -13.57 1 84.5 417 TRP A C 1
ATOM 3244 O O . TRP A 1 417 ? 21.953 6.691 -13.75 1 84.5 417 TRP A O 1
ATOM 3254 N N . VAL A 1 418 ? 20.188 7.426 -12.508 1 86.44 418 VAL A N 1
ATOM 3255 C CA . VAL A 1 418 ? 21.062 7.914 -11.445 1 86.44 418 VAL A CA 1
ATOM 3256 C C . VAL A 1 418 ? 20.453 7.617 -10.086 1 86.44 418 VAL A C 1
ATOM 3258 O O . VAL A 1 418 ? 19.234 7.695 -9.922 1 86.44 418 VAL A O 1
ATOM 3261 N N . VAL A 1 419 ? 21.328 7.148 -9.172 1 88.31 419 VAL A N 1
ATOM 3262 C CA . VAL A 1 419 ? 20.953 7.016 -7.77 1 88.31 419 VAL A CA 1
ATOM 3263 C C . VAL A 1 419 ? 21.812 7.922 -6.902 1 88.31 419 VAL A C 1
ATOM 3265 O O . VAL A 1 419 ? 22.938 8.258 -7.281 1 88.31 419 VAL A O 1
ATOM 3268 N N . PHE A 1 420 ? 21.266 8.344 -5.855 1 90.69 420 PHE A N 1
ATOM 3269 C CA . PHE A 1 420 ? 22 9.25 -4.98 1 90.69 420 PHE A CA 1
ATOM 3270 C C . PHE A 1 420 ? 22.672 8.484 -3.85 1 90.69 420 PHE A C 1
ATOM 3272 O O . PHE A 1 420 ? 22 7.922 -2.982 1 90.69 420 PHE A O 1
ATOM 3279 N N . PRO A 1 421 ? 23.984 8.539 -3.906 1 91.12 421 PRO A N 1
ATOM 3280 C CA . PRO A 1 421 ? 24.688 7.879 -2.801 1 91.12 421 PRO A CA 1
ATOM 3281 C C . PRO A 1 421 ? 24.469 8.586 -1.463 1 91.12 421 PRO A C 1
ATOM 3283 O O . PRO A 1 421 ? 24.172 9.781 -1.433 1 91.12 421 PRO A O 1
ATOM 3286 N N . ALA A 1 422 ? 24.609 7.852 -0.395 1 93 422 ALA A N 1
ATOM 3287 C CA . ALA A 1 422 ? 24.391 8.391 0.947 1 93 422 ALA A CA 1
ATOM 3288 C C . ALA A 1 422 ? 25.344 9.539 1.235 1 93 422 ALA A C 1
ATOM 3290 O O . ALA A 1 422 ? 25.016 10.461 1.98 1 93 422 ALA A O 1
ATOM 3291 N N . GLU A 1 423 ? 26.484 9.562 0.601 1 93.19 423 GLU A N 1
ATOM 3292 C CA . GLU A 1 423 ? 27.516 10.578 0.829 1 93.19 423 GLU A CA 1
ATOM 3293 C C . GLU A 1 423 ? 27.016 11.961 0.41 1 93.19 423 GLU A C 1
ATOM 3295 O O . GLU A 1 423 ? 27.328 12.961 1.061 1 93.19 423 GLU A O 1
ATOM 3300 N N . ILE A 1 424 ? 26.328 11.961 -0.636 1 93.12 424 ILE A N 1
ATOM 3301 C CA . ILE A 1 424 ? 25.797 13.242 -1.108 1 93.12 424 ILE A CA 1
ATOM 3302 C C . ILE A 1 424 ? 24.766 13.766 -0.118 1 93.12 424 ILE A C 1
ATOM 3304 O O . ILE A 1 424 ? 24.719 14.969 0.166 1 93.12 424 ILE A O 1
ATOM 3308 N N . ILE A 1 425 ? 23.953 12.953 0.42 1 94.56 425 ILE A N 1
ATOM 3309 C CA . ILE A 1 425 ? 22.953 13.336 1.398 1 94.56 425 ILE A CA 1
ATOM 3310 C C . ILE A 1 425 ? 23.625 13.828 2.674 1 94.56 425 ILE A C 1
ATOM 3312 O O . ILE A 1 425 ? 23.266 14.883 3.213 1 94.56 425 ILE A O 1
ATOM 3316 N N . TYR A 1 426 ? 24.703 13.109 3.039 1 94.12 426 TYR A N 1
ATOM 3317 C CA . TYR A 1 426 ? 25.422 13.492 4.25 1 94.12 426 TYR A CA 1
ATOM 3318 C C . TYR A 1 426 ? 26.141 14.82 4.059 1 94.12 426 TYR A C 1
ATOM 3320 O O . TYR A 1 426 ? 26.328 15.57 5.02 1 94.12 426 TYR A O 1
ATOM 3328 N N . ALA A 1 427 ? 26.516 15.086 2.871 1 93.44 427 ALA A N 1
ATOM 3329 C CA . ALA A 1 427 ? 27.156 16.375 2.592 1 93.44 427 ALA A CA 1
ATOM 3330 C C . ALA A 1 427 ? 26.25 17.531 2.975 1 93.44 427 ALA A C 1
ATOM 3332 O O . ALA A 1 427 ? 26.734 18.562 3.461 1 93.44 427 ALA A O 1
ATOM 3333 N N . PHE A 1 428 ? 25.031 17.391 2.852 1 94.06 428 PHE A N 1
ATOM 3334 C CA . PHE A 1 428 ? 24.109 18.469 3.164 1 94.06 428 PHE A CA 1
ATOM 3335 C C . PHE A 1 428 ? 23.859 18.547 4.664 1 94.06 428 PHE A C 1
ATOM 3337 O O . PHE A 1 428 ? 23.266 19.516 5.152 1 94.06 428 PHE A O 1
ATOM 3344 N N . LEU A 1 429 ? 24.266 17.531 5.387 1 94.5 429 LEU A N 1
ATOM 3345 C CA . LEU A 1 429 ? 24.297 17.656 6.84 1 94.5 429 LEU A CA 1
ATOM 3346 C C . LEU A 1 429 ? 25.297 18.719 7.281 1 94.5 429 LEU A C 1
ATOM 3348 O O . LEU A 1 429 ? 25.094 19.375 8.305 1 94.5 429 LEU A O 1
ATOM 3352 N N . GLY A 1 430 ? 26.375 18.844 6.461 1 92.25 430 GLY A N 1
ATOM 3353 C CA . GLY A 1 430 ? 27.297 19.938 6.707 1 92.25 430 GLY A CA 1
ATOM 3354 C C . GLY A 1 430 ? 26.656 21.312 6.629 1 92.25 430 GLY A C 1
ATOM 3355 O O . GLY A 1 430 ? 26.906 22.172 7.465 1 92.25 430 GLY A O 1
ATOM 3356 N N . LEU A 1 431 ? 25.781 21.484 5.641 1 93.38 431 LEU A N 1
ATOM 3357 C CA . LEU A 1 431 ? 25.047 22.734 5.52 1 93.38 431 LEU A CA 1
ATOM 3358 C C . LEU A 1 431 ? 24.156 22.953 6.742 1 93.38 431 LEU A C 1
ATOM 3360 O O . LEU A 1 431 ? 24.094 24.062 7.27 1 93.38 431 LEU A O 1
ATOM 3364 N N . LEU A 1 432 ? 23.469 21.953 7.176 1 95.81 432 LEU A N 1
ATOM 3365 C CA . LEU A 1 432 ? 22.609 22.078 8.352 1 95.81 432 LEU A CA 1
ATOM 3366 C C . LEU A 1 432 ? 23.438 22.406 9.594 1 95.81 432 LEU A C 1
ATOM 3368 O O . LEU A 1 432 ? 22.984 23.172 10.453 1 95.81 432 LEU A O 1
ATOM 3372 N N . ALA A 1 433 ? 24.625 21.875 9.617 1 95.12 433 ALA A N 1
ATOM 3373 C CA . ALA A 1 433 ? 25.516 22.203 10.727 1 95.12 433 ALA A CA 1
ATOM 3374 C C . ALA A 1 433 ? 25.859 23.688 10.734 1 95.12 433 ALA A C 1
ATOM 3376 O O . ALA A 1 433 ? 25.938 24.312 11.797 1 95.12 433 ALA A O 1
ATOM 3377 N N . ILE A 1 434 ? 26.047 24.203 9.602 1 94 434 ILE A N 1
ATOM 3378 C CA . ILE A 1 434 ? 26.328 25.625 9.484 1 94 434 ILE A CA 1
ATOM 3379 C C . ILE A 1 434 ? 25.125 26.438 9.945 1 94 434 ILE A C 1
ATOM 3381 O O . ILE A 1 434 ? 25.266 27.406 10.688 1 94 434 ILE A O 1
ATOM 3385 N N . LEU A 1 435 ? 23.969 26.031 9.516 1 93.88 435 LEU A N 1
ATOM 3386 C CA . LEU A 1 435 ? 22.75 26.734 9.922 1 93.88 435 LEU A CA 1
ATOM 3387 C C . LEU A 1 435 ? 22.547 26.625 11.422 1 93.88 435 LEU A C 1
ATOM 3389 O O . LEU A 1 435 ? 22.125 27.578 12.07 1 93.88 435 LEU A O 1
ATOM 3393 N N . TRP A 1 436 ? 22.812 25.438 11.953 1 94.5 436 TRP A N 1
ATOM 3394 C CA . TRP A 1 436 ? 22.766 25.266 13.398 1 94.5 436 TRP A CA 1
ATOM 3395 C C . TRP A 1 436 ? 23.75 26.203 14.094 1 94.5 436 TRP A C 1
ATOM 3397 O O . TRP A 1 436 ? 23.422 26.828 15.102 1 94.5 436 TRP A O 1
ATOM 3407 N N . TRP A 1 437 ? 24.938 26.312 13.555 1 91.69 437 TRP A N 1
ATOM 3408 C CA . TRP A 1 437 ? 25.969 27.172 14.141 1 91.69 437 TRP A CA 1
ATOM 3409 C C . TRP A 1 437 ? 25.531 28.625 14.148 1 91.69 437 TRP A C 1
ATOM 3411 O O . TRP A 1 437 ? 25.734 29.328 15.148 1 91.69 437 TRP A O 1
ATOM 3421 N N . ILE A 1 438 ? 24.969 29.047 13.117 1 89.31 438 ILE A N 1
ATOM 3422 C CA . ILE A 1 438 ? 24.516 30.422 13.031 1 89.31 438 ILE A CA 1
ATOM 3423 C C . ILE A 1 438 ? 23.422 30.672 14.07 1 89.31 438 ILE A C 1
ATOM 3425 O O . ILE A 1 438 ? 23.453 31.688 14.781 1 89.31 438 ILE A O 1
ATOM 3429 N N . LYS A 1 439 ? 22.531 29.781 14.156 1 89.31 439 LYS A N 1
ATOM 3430 C CA . LYS A 1 439 ? 21.406 29.938 15.078 1 89.31 439 LYS A CA 1
ATOM 3431 C C . LYS A 1 439 ? 21.891 29.906 16.531 1 89.31 439 LYS A C 1
ATOM 3433 O O . LYS A 1 439 ? 21.438 30.703 17.359 1 89.31 439 LYS A O 1
ATOM 3438 N N . LEU A 1 440 ? 22.734 29 16.812 1 89.44 440 LEU A N 1
ATOM 3439 C CA . LEU A 1 440 ? 23.25 28.875 18.172 1 89.44 440 LEU A CA 1
ATOM 3440 C C . LEU A 1 440 ? 24.141 30.062 18.516 1 89.44 440 LEU A C 1
ATOM 3442 O O . LEU A 1 440 ? 24.141 30.516 19.672 1 89.44 440 LEU A O 1
ATOM 3446 N N . TRP A 1 441 ? 24.859 30.547 17.578 1 85.56 441 TRP A N 1
ATOM 3447 C CA . TRP A 1 441 ? 25.688 31.719 17.797 1 85.56 441 TRP A CA 1
ATOM 3448 C C . TRP A 1 441 ? 24.828 32.938 18.156 1 85.56 441 TRP A C 1
ATOM 3450 O O . TRP A 1 441 ? 25.172 33.688 19.062 1 85.56 441 TRP A O 1
ATOM 3460 N N . ASP A 1 442 ? 23.75 33.062 17.453 1 82.44 442 ASP A N 1
ATOM 3461 C CA . ASP A 1 442 ? 22.828 34.156 17.734 1 82.44 442 ASP A CA 1
ATOM 3462 C C . ASP A 1 442 ? 22.266 34.031 19.156 1 82.44 442 ASP A C 1
ATOM 3464 O O . ASP A 1 442 ? 22.062 35.062 19.828 1 82.44 442 ASP A O 1
ATOM 3468 N N . LEU A 1 443 ? 22.078 32.875 19.562 1 84.19 443 LEU A N 1
ATOM 3469 C CA . LEU A 1 443 ? 21.531 32.625 20.906 1 84.19 443 LEU A CA 1
ATOM 3470 C C . LEU A 1 443 ? 22.578 32.906 21.969 1 84.19 443 LEU A C 1
ATOM 3472 O O . LEU A 1 443 ? 22.266 33.438 23.031 1 84.19 443 LEU A O 1
ATOM 3476 N N . ILE A 1 444 ? 23.75 32.594 21.672 1 83.12 444 ILE A N 1
ATOM 3477 C CA . ILE A 1 444 ? 24.828 32.719 22.641 1 83.12 444 ILE A CA 1
ATOM 3478 C C . ILE A 1 444 ? 25.203 34.188 22.766 1 83.12 444 ILE A C 1
ATOM 3480 O O . ILE A 1 444 ? 25.406 34.688 23.891 1 83.12 444 ILE A O 1
ATOM 3484 N N . VAL A 1 445 ? 25.297 34.875 21.688 1 80.69 445 VAL A N 1
ATOM 3485 C CA . VAL A 1 445 ? 25.656 36.312 21.703 1 80.69 445 VAL A CA 1
ATOM 3486 C C . VAL A 1 445 ? 24.562 37.094 22.406 1 80.69 445 VAL A C 1
ATOM 3488 O O . VAL A 1 445 ? 24.859 38.094 23.078 1 80.69 445 VAL A O 1
ATOM 3491 N N . GLY A 1 446 ? 23.344 36.594 22.219 1 77.94 446 GLY A N 1
ATOM 3492 C CA . GLY A 1 446 ? 22.234 37.281 22.875 1 77.94 446 GLY A CA 1
ATOM 3493 C C . GLY A 1 446 ? 22.109 36.938 24.344 1 77.94 446 GLY A C 1
ATOM 3494 O O . GLY A 1 446 ? 21.359 37.594 25.078 1 77.94 446 GLY A O 1
ATOM 3495 N N . SER A 1 447 ? 22.922 36.094 24.781 1 82.88 447 SER A N 1
ATOM 3496 C CA . SER A 1 447 ? 22.859 35.656 26.172 1 82.88 447 SER A CA 1
ATOM 3497 C C . SER A 1 447 ? 23.562 36.656 27.078 1 82.88 447 SER A C 1
ATOM 3499 O O . SER A 1 447 ? 24.5 37.344 26.656 1 82.88 447 SER A O 1
ATOM 3501 N N . SER A 1 448 ? 23.078 36.875 28.297 1 82.31 448 SER A N 1
ATOM 3502 C CA . SER A 1 448 ? 23.609 37.812 29.281 1 82.31 448 SER A CA 1
ATOM 3503 C C . SER A 1 448 ? 25.047 37.469 29.641 1 82.31 448 SER A C 1
ATOM 3505 O O . SER A 1 448 ? 25.875 38.344 29.844 1 82.31 448 SER A O 1
ATOM 3507 N N . TRP A 1 449 ? 25.281 36.219 29.688 1 80.38 449 TRP A N 1
ATOM 3508 C CA . TRP A 1 449 ? 26.625 35.75 30.031 1 80.38 449 TRP A CA 1
ATOM 3509 C C . TRP A 1 449 ? 27.641 36.25 29.016 1 80.38 449 TRP A C 1
ATOM 3511 O O . TRP A 1 449 ? 28.703 36.781 29.391 1 80.38 449 TRP A O 1
ATOM 3521 N N . PHE A 1 450 ? 27.406 36.156 27.703 1 78.88 450 PHE A N 1
ATOM 3522 C CA . PHE A 1 450 ? 28.312 36.562 26.641 1 78.88 450 PHE A CA 1
ATOM 3523 C C . PHE A 1 450 ? 28.469 38.062 26.625 1 78.88 450 PHE A C 1
ATOM 3525 O O . PHE A 1 450 ? 29.578 38.562 26.438 1 78.88 450 PHE A O 1
ATOM 3532 N N . ILE A 1 451 ? 27.375 38.75 26.875 1 78.06 451 ILE A N 1
ATOM 3533 C CA . ILE A 1 451 ? 27.422 40.219 26.891 1 78.06 451 ILE A CA 1
ATOM 3534 C C . ILE A 1 451 ? 28.328 40.688 28.031 1 78.06 451 ILE A C 1
ATOM 3536 O O . ILE A 1 451 ? 29.125 41.625 27.859 1 78.06 451 ILE A O 1
ATOM 3540 N N . GLN A 1 452 ? 28.297 40.094 29.141 1 78.88 452 GLN A N 1
ATOM 3541 C CA . GLN A 1 452 ? 29.109 40.469 30.297 1 78.88 452 GLN A CA 1
ATOM 3542 C C . GLN A 1 452 ? 30.578 40.156 30.047 1 78.88 452 GLN A C 1
ATOM 3544 O O . GLN A 1 452 ? 31.453 40.969 30.406 1 78.88 452 GLN A O 1
ATOM 3549 N N . ARG A 1 453 ? 30.797 39.125 29.484 1 80.25 453 ARG A N 1
ATOM 3550 C CA . ARG A 1 453 ? 32.188 38.75 29.219 1 80.25 453 ARG A CA 1
ATOM 3551 C C . ARG A 1 453 ? 32.812 39.625 28.156 1 80.25 453 ARG A C 1
ATOM 3553 O O . ARG A 1 453 ? 34 39.906 28.203 1 80.25 453 ARG A O 1
ATOM 3560 N N . HIS A 1 454 ? 32.062 40.031 27.219 1 76.5 454 HIS A N 1
ATOM 3561 C CA . HIS A 1 454 ? 32.531 40.844 26.109 1 76.5 454 HIS A CA 1
ATOM 3562 C C . HIS A 1 454 ? 32.781 42.281 26.531 1 76.5 454 HIS A C 1
ATOM 3564 O O . HIS A 1 454 ? 33.594 42.969 25.938 1 76.5 454 HIS A O 1
ATOM 3570 N N . LYS A 1 455 ? 32.062 42.625 27.562 1 75.69 455 LYS A N 1
ATOM 3571 C CA . LYS A 1 455 ? 32.281 43.969 28.078 1 75.69 455 LYS A CA 1
ATOM 3572 C C . LYS A 1 455 ? 33.688 44.094 28.688 1 75.69 455 LYS A C 1
ATOM 3574 O O . LYS A 1 455 ? 34.25 45.188 28.719 1 75.69 455 LYS A O 1
ATOM 3579 N N . SER A 1 456 ? 34.156 42.969 29.031 1 78.06 456 SER A N 1
ATOM 3580 C CA . SER A 1 456 ? 35.469 43.031 29.703 1 78.06 456 SER A CA 1
ATOM 3581 C C . SER A 1 456 ? 36.625 42.969 28.719 1 78.06 456 SER A C 1
ATOM 3583 O O . SER A 1 456 ? 37.781 43.094 29.094 1 78.06 456 SER A O 1
ATOM 3585 N N . LEU A 1 457 ? 36.281 42.75 27.516 1 76.25 457 LEU A N 1
ATOM 3586 C CA . LEU A 1 457 ? 37.344 42.625 26.516 1 76.25 457 LEU A CA 1
ATOM 3587 C C . LEU A 1 457 ? 37.906 44 26.109 1 76.25 457 LEU A C 1
ATOM 3589 O O . LEU A 1 457 ? 37.156 44.969 26.094 1 76.25 457 LEU A O 1
ATOM 3593 N N . SER A 1 458 ? 39.219 44.094 25.906 1 79.06 458 SER A N 1
ATOM 3594 C CA . SER A 1 458 ? 39.875 45.312 25.453 1 79.06 458 SER A CA 1
ATOM 3595 C C . SER A 1 458 ? 39.375 45.719 24.062 1 79.06 458 SER A C 1
ATOM 3597 O O . SER A 1 458 ? 38.781 44.906 23.344 1 79.06 458 SER A O 1
ATOM 3599 N N . ASN A 1 459 ? 39.5 47 23.609 1 80.25 459 ASN A N 1
ATOM 3600 C CA . ASN A 1 459 ? 39.062 47.562 22.328 1 80.25 459 ASN A CA 1
ATOM 3601 C C . ASN A 1 459 ? 39.688 46.812 21.156 1 80.25 459 ASN A C 1
ATOM 3603 O O . ASN A 1 459 ? 39.031 46.562 20.141 1 80.25 459 ASN A O 1
ATOM 3607 N N . GLU A 1 460 ? 40.938 46.406 21.312 1 82.88 460 GLU A N 1
ATOM 3608 C CA . GLU A 1 460 ? 41.625 45.688 20.25 1 82.88 460 GLU A CA 1
ATOM 3609 C C . GLU A 1 460 ? 41.062 44.281 20.062 1 82.88 460 GLU A C 1
ATOM 3611 O O . GLU A 1 460 ? 40.875 43.812 18.938 1 82.88 460 GLU A O 1
ATOM 3616 N N . GLN A 1 461 ? 40.75 43.688 21.172 1 82.25 461 GLN A N 1
ATOM 3617 C CA . GLN A 1 461 ? 40.188 42.344 21.109 1 82.25 461 GLN A CA 1
ATOM 3618 C C . GLN A 1 461 ? 38.781 42.344 20.516 1 82.25 461 GLN A C 1
ATOM 3620 O O . GLN A 1 461 ? 38.406 41.438 19.781 1 82.25 461 GLN A O 1
ATOM 3625 N N . HIS A 1 462 ? 38.094 43.438 20.75 1 82.31 462 HIS A N 1
ATOM 3626 C CA . HIS A 1 462 ? 36.75 43.594 20.203 1 82.31 462 HIS A CA 1
ATOM 3627 C C . HIS A 1 462 ? 36.812 43.719 18.672 1 82.31 462 HIS A C 1
ATOM 3629 O O . HIS A 1 462 ? 35.938 43.188 17.969 1 82.31 462 HIS A O 1
ATOM 3635 N N . GLU A 1 463 ? 37.812 44.438 18.219 1 84.25 463 GLU A N 1
ATOM 3636 C CA . GLU A 1 463 ? 37.938 44.656 16.781 1 84.25 463 GLU A CA 1
ATOM 3637 C C . GLU A 1 463 ? 38.312 43.344 16.078 1 84.25 463 GLU A C 1
ATOM 3639 O O . GLU A 1 463 ? 37.812 43.062 14.977 1 84.25 463 GLU A O 1
ATOM 3644 N N . HIS A 1 464 ? 39.156 42.562 16.719 1 83 464 HIS A N 1
ATOM 3645 C CA . HIS A 1 464 ? 39.531 41.281 16.141 1 83 464 HIS A CA 1
ATOM 3646 C C . HIS A 1 464 ? 38.375 40.312 16.109 1 83 464 HIS A C 1
ATOM 3648 O O . HIS A 1 464 ? 38.188 39.594 15.141 1 83 464 HIS A O 1
ATOM 3654 N N . TRP A 1 465 ? 37.625 40.375 17.188 1 81.06 465 TRP A N 1
ATOM 3655 C CA . TRP A 1 465 ? 36.438 39.531 17.281 1 81.06 465 TRP A CA 1
ATOM 3656 C C . TRP A 1 465 ? 35.406 39.906 16.234 1 81.06 465 TRP A C 1
ATOM 3658 O O . TRP A 1 465 ? 34.781 39.031 15.625 1 81.06 465 TRP A O 1
ATOM 3668 N N . GLU A 1 466 ? 35.25 41.125 16.016 1 83.38 466 GLU A N 1
ATOM 3669 C CA . GLU A 1 466 ? 34.281 41.594 15.023 1 83.38 466 GLU A CA 1
ATOM 3670 C C . GLU A 1 466 ? 34.719 41.25 13.609 1 83.38 466 GLU A C 1
ATOM 3672 O O . GLU A 1 466 ? 33.906 40.938 12.75 1 83.38 466 GLU A O 1
ATOM 3677 N N . ARG A 1 467 ? 36 41.312 13.398 1 85.75 467 ARG A N 1
ATOM 3678 C CA . ARG A 1 467 ? 36.562 40.938 12.102 1 85.75 467 ARG A CA 1
ATOM 3679 C C . ARG A 1 467 ? 36.375 39.438 11.852 1 85.75 467 ARG A C 1
ATOM 3681 O O . ARG A 1 467 ? 35.969 39.031 10.758 1 85.75 467 ARG A O 1
ATOM 3688 N N . LEU A 1 468 ? 36.625 38.625 12.844 1 84.56 468 LEU A N 1
ATOM 3689 C CA . LEU A 1 468 ? 36.469 37.188 12.727 1 84.56 468 LEU A CA 1
ATOM 3690 C C . LEU A 1 468 ? 35 36.812 12.508 1 84.56 468 LEU A C 1
ATOM 3692 O O . LEU A 1 468 ? 34.688 35.875 11.734 1 84.56 468 LEU A O 1
ATOM 3696 N N . LYS A 1 469 ? 34.188 37.469 13.164 1 82.81 469 LYS A N 1
ATOM 3697 C CA . LYS A 1 469 ? 32.75 37.25 13.016 1 82.81 469 LYS A CA 1
ATOM 3698 C C . LYS A 1 469 ? 32.312 37.562 11.594 1 82.81 469 LYS A C 1
ATOM 3700 O O . LYS A 1 469 ? 31.531 36.812 10.992 1 82.81 469 LYS A O 1
ATOM 3705 N N . ARG A 1 470 ? 32.781 38.594 11.086 1 86.12 470 ARG A N 1
ATOM 3706 C CA . ARG A 1 470 ? 32.406 39.031 9.742 1 86.12 470 ARG A CA 1
ATOM 3707 C C . ARG A 1 470 ? 32.906 38.062 8.688 1 86.12 470 ARG A C 1
ATOM 3709 O O . ARG A 1 470 ? 32.188 37.719 7.734 1 86.12 470 ARG A O 1
ATOM 3716 N N . ILE A 1 471 ? 34.031 37.625 8.891 1 88.62 471 ILE A N 1
ATOM 3717 C CA . ILE A 1 471 ? 34.625 36.656 7.957 1 88.62 471 ILE A CA 1
ATOM 3718 C C . ILE A 1 471 ? 33.906 35.344 8.055 1 88.62 471 ILE A C 1
ATOM 3720 O O . ILE A 1 471 ? 33.562 34.719 7.031 1 88.62 471 ILE A O 1
ATOM 3724 N N . ALA A 1 472 ? 33.656 34.875 9.227 1 88.06 472 ALA A N 1
ATOM 3725 C CA . ALA A 1 472 ? 32.969 33.625 9.438 1 88.06 472 ALA A CA 1
ATOM 3726 C C . ALA A 1 472 ? 31.547 33.688 8.859 1 88.06 472 ALA A C 1
ATOM 3728 O O . ALA A 1 472 ? 31.078 32.719 8.242 1 88.06 472 ALA A O 1
ATOM 3729 N N . PHE A 1 473 ? 30.953 34.75 9.031 1 86.94 473 PHE A N 1
ATOM 3730 C CA . PHE A 1 473 ? 29.594 34.875 8.523 1 86.94 473 PHE A CA 1
ATOM 3731 C C . PHE A 1 473 ? 29.594 35 7 1 86.94 473 PHE A C 1
ATOM 3733 O O . PHE A 1 473 ? 28.703 34.469 6.336 1 86.94 473 PHE A O 1
ATOM 3740 N N . GLY A 1 474 ? 30.578 35.719 6.512 1 88.31 474 GLY A N 1
ATOM 3741 C CA . GLY A 1 474 ? 30.703 35.781 5.066 1 88.31 474 GLY A CA 1
ATOM 3742 C C . GLY A 1 474 ? 30.953 34.438 4.41 1 88.31 474 GLY A C 1
ATOM 3743 O O . GLY A 1 474 ? 30.359 34.125 3.385 1 88.31 474 GLY A O 1
ATOM 3744 N N . PHE A 1 475 ? 31.797 33.781 5.027 1 91 475 PHE A N 1
ATOM 3745 C CA . PHE A 1 475 ? 32.094 32.438 4.527 1 91 475 PHE A CA 1
ATOM 3746 C C . PHE A 1 475 ? 30.875 31.531 4.641 1 91 475 PHE A C 1
ATOM 3748 O O . PHE A 1 475 ? 30.609 30.719 3.744 1 91 475 PHE A O 1
ATOM 3755 N N . SER A 1 476 ? 30.188 31.625 5.715 1 91.31 476 SER A N 1
ATOM 3756 C CA . SER A 1 476 ? 28.984 30.828 5.906 1 91.31 476 SER A CA 1
ATOM 3757 C C . SER A 1 476 ? 27.922 31.172 4.859 1 91.31 476 SER A C 1
ATOM 3759 O O . SER A 1 476 ? 27.25 30.297 4.344 1 91.31 476 SER A O 1
ATOM 3761 N N . LEU A 1 477 ? 27.797 32.375 4.535 1 90.88 477 LEU A N 1
ATOM 3762 C CA . LEU A 1 477 ? 26.828 32.781 3.535 1 90.88 477 LEU A CA 1
ATOM 3763 C C . LEU A 1 477 ? 27.203 32.25 2.154 1 90.88 477 LEU A C 1
ATOM 3765 O O . LEU A 1 477 ? 26.328 31.859 1.385 1 90.88 477 LEU A O 1
ATOM 3769 N N . ALA A 1 478 ? 28.469 32.25 1.912 1 92.56 478 ALA A N 1
ATOM 3770 C CA . ALA A 1 478 ? 28.938 31.719 0.639 1 92.56 478 ALA A CA 1
ATOM 3771 C C . ALA A 1 478 ? 28.641 30.234 0.536 1 92.56 478 ALA A C 1
ATOM 3773 O O . ALA A 1 478 ? 28.25 29.734 -0.525 1 92.56 478 ALA A O 1
ATOM 3774 N N . LEU A 1 479 ? 28.828 29.578 1.593 1 92.62 479 LEU A N 1
ATOM 3775 C CA . LEU A 1 479 ? 28.562 28.141 1.622 1 92.62 479 LEU A CA 1
ATOM 3776 C C . LEU A 1 479 ? 27.078 27.875 1.478 1 92.62 479 LEU A C 1
ATOM 3778 O O . LEU A 1 479 ? 26.688 26.891 0.844 1 92.62 479 LEU A O 1
ATOM 3782 N N . ILE A 1 480 ? 26.25 28.672 2.051 1 93 480 ILE A N 1
ATOM 3783 C CA . ILE A 1 480 ? 24.812 28.516 1.948 1 93 480 ILE A CA 1
ATOM 3784 C C . ILE A 1 480 ? 24.359 28.734 0.504 1 93 480 ILE A C 1
ATOM 3786 O O . ILE A 1 480 ? 23.547 27.969 -0.025 1 93 480 ILE A O 1
ATOM 3790 N N . HIS A 1 481 ? 24.969 29.734 -0.146 1 92.19 481 HIS A N 1
ATOM 3791 C CA . HIS A 1 481 ? 24.625 29.984 -1.541 1 92.19 481 HIS A CA 1
ATOM 3792 C C . HIS A 1 481 ? 25.094 28.844 -2.439 1 92.19 481 HIS A C 1
ATOM 3794 O O . HIS A 1 481 ? 24.406 28.469 -3.379 1 92.19 481 HIS A O 1
ATOM 3800 N N . ALA A 1 482 ? 26.234 28.359 -2.109 1 93.44 482 ALA A N 1
ATOM 3801 C CA . ALA A 1 482 ? 26.734 27.219 -2.863 1 93.44 482 ALA A CA 1
ATOM 3802 C C . ALA A 1 482 ? 25.828 26 -2.678 1 93.44 482 ALA A C 1
ATOM 3804 O O . ALA A 1 482 ? 25.562 25.266 -3.637 1 93.44 482 ALA A O 1
ATOM 3805 N N . ALA A 1 483 ? 25.453 25.797 -1.474 1 93.5 483 ALA A N 1
ATOM 3806 C CA . ALA A 1 483 ? 24.547 24.688 -1.172 1 93.5 483 ALA A CA 1
ATOM 3807 C C . ALA A 1 483 ? 23.203 24.859 -1.863 1 93.5 483 ALA A C 1
ATOM 3809 O O . ALA A 1 483 ? 22.578 23.891 -2.295 1 93.5 483 ALA A O 1
ATOM 3810 N N . GLU A 1 484 ? 22.734 26.047 -1.891 1 94.56 484 GLU A N 1
ATOM 3811 C CA . GLU A 1 484 ? 21.484 26.344 -2.566 1 94.56 484 GLU A CA 1
ATOM 3812 C C . GLU A 1 484 ? 21.547 25.969 -4.043 1 94.56 484 GLU A C 1
ATOM 3814 O O . GLU A 1 484 ? 20.625 25.328 -4.559 1 94.56 484 GLU A O 1
ATOM 3819 N N . VAL A 1 485 ? 22.594 26.344 -4.668 1 94.38 485 VAL A N 1
ATOM 3820 C CA . VAL A 1 485 ? 22.781 25.984 -6.07 1 94.38 485 VAL A CA 1
ATOM 3821 C C . VAL A 1 485 ? 22.938 24.469 -6.207 1 94.38 485 VAL A C 1
ATOM 3823 O O . VAL A 1 485 ? 22.375 23.859 -7.113 1 94.38 485 VAL A O 1
ATOM 3826 N N . GLY A 1 486 ? 23.703 23.906 -5.32 1 94.62 486 GLY A N 1
ATOM 3827 C CA . GLY A 1 486 ? 23.891 22.469 -5.34 1 94.62 486 GLY A CA 1
ATOM 3828 C C . GLY A 1 486 ? 22.609 21.688 -5.191 1 94.62 486 GLY A C 1
ATOM 3829 O O . GLY A 1 486 ? 22.375 20.719 -5.914 1 94.62 486 GLY A O 1
ATOM 3830 N N . VAL A 1 487 ? 21.812 22.094 -4.23 1 95.69 487 VAL A N 1
ATOM 3831 C CA . VAL A 1 487 ? 20.547 21.406 -3.992 1 95.69 487 VAL A CA 1
ATOM 3832 C C . VAL A 1 487 ? 19.641 21.547 -5.215 1 95.69 487 VAL A C 1
ATOM 3834 O O . VAL A 1 487 ? 18.953 20.609 -5.598 1 95.69 487 VAL A O 1
ATOM 3837 N N . PHE A 1 488 ? 19.672 22.703 -5.801 1 94.5 488 PHE A N 1
ATOM 3838 C CA . PHE A 1 488 ? 18.859 22.953 -6.98 1 94.5 488 PHE A CA 1
ATOM 3839 C C . PHE A 1 488 ? 19.281 22.047 -8.133 1 94.5 488 PHE A C 1
ATOM 3841 O O . PHE A 1 488 ? 18.438 21.5 -8.844 1 94.5 488 PHE A O 1
ATOM 3848 N N . VAL A 1 489 ? 20.531 21.906 -8.312 1 95.06 489 VAL A N 1
ATOM 3849 C CA . VAL A 1 489 ? 21.062 21.031 -9.352 1 95.06 489 VAL A CA 1
ATOM 3850 C C . VAL A 1 489 ? 20.656 19.594 -9.078 1 95.06 489 VAL A C 1
ATOM 3852 O O . VAL A 1 489 ? 20.203 18.875 -9.984 1 95.06 489 VAL A O 1
ATOM 3855 N N . CYS A 1 490 ? 20.766 19.188 -7.812 1 94.81 490 CYS A N 1
ATOM 3856 C CA . CYS A 1 490 ? 20.359 17.828 -7.441 1 94.81 490 CYS A CA 1
ATOM 3857 C C . CYS A 1 490 ? 18.875 17.609 -7.707 1 94.81 490 CYS A C 1
ATOM 3859 O O . CYS A 1 490 ? 18.484 16.531 -8.156 1 94.81 490 CYS A O 1
ATOM 3861 N N . MET A 1 491 ? 18.094 18.609 -7.414 1 95.94 491 MET A N 1
ATOM 3862 C CA . MET A 1 491 ? 16.641 18.516 -7.648 1 95.94 491 MET A CA 1
ATOM 3863 C C . MET A 1 491 ? 16.344 18.375 -9.133 1 95.94 491 MET A C 1
ATOM 3865 O O . MET A 1 491 ? 15.492 17.578 -9.523 1 95.94 491 MET A O 1
ATOM 3869 N N . CYS A 1 492 ? 17.062 19.109 -9.961 1 95.19 492 CYS A N 1
ATOM 3870 C CA . CYS A 1 492 ? 16.875 19.031 -11.398 1 95.19 492 CYS A CA 1
ATOM 3871 C C . CYS A 1 492 ? 17.266 17.656 -11.93 1 95.19 492 CYS A C 1
ATOM 3873 O O . CYS A 1 492 ? 16.547 17.062 -12.734 1 95.19 492 CYS A O 1
ATOM 3875 N N . ILE A 1 493 ? 18.312 17.172 -11.469 1 95.38 493 ILE A N 1
ATOM 3876 C CA . ILE A 1 493 ? 18.766 15.836 -11.859 1 95.38 493 ILE A CA 1
ATOM 3877 C C . ILE A 1 493 ? 17.734 14.797 -11.43 1 95.38 493 ILE A C 1
ATOM 3879 O O . ILE A 1 493 ? 17.406 13.883 -12.195 1 95.38 493 ILE A O 1
ATOM 3883 N N . GLY A 1 494 ? 17.281 14.969 -10.234 1 94.75 494 GLY A N 1
ATOM 3884 C CA . GLY A 1 494 ? 16.281 14.055 -9.734 1 94.75 494 GLY A CA 1
ATOM 3885 C C . GLY A 1 494 ? 15.008 14.062 -10.562 1 94.75 494 GLY A C 1
ATOM 3886 O O . GLY A 1 494 ? 14.438 13.008 -10.852 1 94.75 494 GLY A O 1
ATOM 3887 N N . LEU A 1 495 ? 14.57 15.219 -11 1 95.12 495 LEU A N 1
ATOM 3888 C CA . LEU A 1 495 ? 13.344 15.336 -11.781 1 95.12 495 LEU A CA 1
ATOM 3889 C C . LEU A 1 495 ? 13.523 14.727 -13.172 1 95.12 495 LEU A C 1
ATOM 3891 O O . LEU A 1 495 ? 12.594 14.109 -13.703 1 95.12 495 LEU A O 1
ATOM 3895 N N . VAL A 1 496 ? 14.664 14.883 -13.711 1 94.56 496 VAL A N 1
ATOM 3896 C CA . VAL A 1 496 ? 14.938 14.281 -15.016 1 94.56 496 VAL A CA 1
ATOM 3897 C C . VAL A 1 496 ? 15 12.766 -14.883 1 94.56 496 VAL A C 1
ATOM 3899 O O . VAL A 1 496 ? 14.469 12.039 -15.734 1 94.56 496 VAL A O 1
ATOM 3902 N N . ALA A 1 497 ? 15.578 12.297 -13.805 1 94.38 497 ALA A N 1
ATOM 3903 C CA . ALA A 1 497 ? 15.781 10.867 -13.602 1 94.38 497 ALA A CA 1
ATOM 3904 C C . ALA A 1 497 ? 14.461 10.156 -13.297 1 94.38 497 ALA A C 1
ATOM 3906 O O . ALA A 1 497 ? 14.289 8.984 -13.625 1 94.38 497 ALA A O 1
ATOM 3907 N N . ILE A 1 498 ? 13.531 10.836 -12.656 1 94.81 498 ILE A N 1
ATOM 3908 C CA . ILE A 1 498 ? 12.281 10.211 -12.234 1 94.81 498 ILE A CA 1
ATOM 3909 C C . ILE A 1 498 ? 11.344 10.07 -13.438 1 94.81 498 ILE A C 1
ATOM 3911 O O . ILE A 1 498 ? 10.414 9.266 -13.414 1 94.81 498 ILE A O 1
ATOM 3915 N N . ARG A 1 499 ? 11.531 10.75 -14.531 1 92.12 499 ARG A N 1
ATOM 3916 C CA . ARG A 1 499 ? 10.656 10.789 -15.695 1 92.12 499 ARG A CA 1
ATOM 3917 C C . ARG A 1 499 ? 10.539 9.414 -16.344 1 92.12 499 ARG A C 1
ATOM 3919 O O . ARG A 1 499 ? 9.438 8.953 -16.641 1 92.12 499 ARG A O 1
ATOM 3926 N N . GLY A 1 500 ? 11.594 8.734 -16.469 1 89.31 500 GLY A N 1
ATOM 3927 C CA . GLY A 1 500 ? 11.578 7.434 -17.125 1 89.31 500 GLY A CA 1
ATOM 3928 C C . GLY A 1 500 ? 10.734 6.41 -16.375 1 89.31 500 GLY A C 1
ATOM 3929 O O . GLY A 1 500 ? 9.742 5.918 -16.922 1 89.31 500 GLY A O 1
ATOM 3930 N N . PRO A 1 501 ? 11.141 6.188 -15.141 1 89.94 501 PRO A N 1
ATOM 3931 C CA . PRO A 1 501 ? 10.367 5.211 -14.367 1 89.94 501 PRO A CA 1
ATOM 3932 C C . PRO A 1 501 ? 8.898 5.598 -14.219 1 89.94 501 PRO A C 1
ATOM 3934 O O . PRO A 1 501 ? 8.023 4.734 -14.266 1 89.94 501 PRO A O 1
ATOM 3937 N N . LEU A 1 502 ? 8.578 6.844 -14.031 1 91.62 502 LEU A N 1
ATOM 3938 C CA . LEU A 1 502 ? 7.195 7.281 -13.898 1 91.62 502 LEU A CA 1
ATOM 3939 C C . LEU A 1 502 ? 6.418 7.039 -15.188 1 91.62 502 LEU A C 1
ATOM 3941 O O . LEU A 1 502 ? 5.297 6.531 -15.156 1 91.62 502 LEU A O 1
ATOM 3945 N N . LEU A 1 503 ? 7.012 7.375 -16.312 1 89.5 503 LEU A N 1
ATOM 3946 C CA . LEU A 1 503 ? 6.352 7.172 -17.609 1 89.5 503 LEU A CA 1
ATOM 3947 C C . LEU A 1 503 ? 6.121 5.688 -17.875 1 89.5 503 LEU A C 1
ATOM 3949 O O . LEU A 1 503 ? 5.066 5.301 -18.375 1 89.5 503 LEU A O 1
ATOM 3953 N N . ASN A 1 504 ? 7.047 4.902 -17.453 1 85.31 504 ASN A N 1
ATOM 3954 C CA . ASN A 1 504 ? 6.906 3.457 -17.625 1 85.31 504 ASN A CA 1
ATOM 3955 C C . ASN A 1 504 ? 5.762 2.91 -16.766 1 85.31 504 ASN A C 1
ATOM 3957 O O . ASN A 1 504 ? 5.008 2.045 -17.219 1 85.31 504 ASN A O 1
ATOM 3961 N N . LEU A 1 505 ? 5.641 3.416 -15.586 1 85.62 505 LEU A N 1
ATOM 3962 C CA . LEU A 1 505 ? 4.582 2.963 -14.688 1 85.62 505 LEU A CA 1
ATOM 3963 C C . LEU A 1 505 ? 3.217 3.439 -15.18 1 85.62 505 LEU A C 1
ATOM 3965 O O . LEU A 1 505 ? 2.23 2.705 -15.086 1 85.62 505 LEU A O 1
ATOM 3969 N N . LEU A 1 506 ? 3.186 4.633 -15.734 1 84.38 506 LEU A N 1
ATOM 3970 C CA . LEU A 1 506 ? 1.93 5.207 -16.203 1 84.38 506 LEU A CA 1
ATOM 3971 C C . LEU A 1 506 ? 1.473 4.531 -17.484 1 84.38 506 LEU A C 1
ATOM 3973 O O . LEU A 1 506 ? 0.271 4.371 -17.719 1 84.38 506 LEU A O 1
ATOM 3977 N N . LEU A 1 507 ? 2.422 4.148 -18.312 1 78.81 507 LEU A N 1
ATOM 3978 C CA . LEU A 1 507 ? 2.104 3.508 -19.594 1 78.81 507 LEU A CA 1
ATOM 3979 C C . LEU A 1 507 ? 1.703 2.051 -19.375 1 78.81 507 LEU A C 1
ATOM 3981 O O . LEU A 1 507 ? 0.961 1.484 -20.188 1 78.81 507 LEU A O 1
ATOM 3985 N N . ARG A 1 508 ? 2.318 1.466 -18.453 1 70.19 508 ARG A N 1
ATOM 3986 C CA . ARG A 1 508 ? 1.893 0.098 -18.172 1 70.19 508 ARG A CA 1
ATOM 3987 C C . ARG A 1 508 ? 0.415 0.049 -17.812 1 70.19 508 ARG A C 1
ATOM 3989 O O . ARG A 1 508 ? -0.222 -1.002 -17.906 1 70.19 508 ARG A O 1
ATOM 3996 N N . GLY A 1 509 ? -0.255 1.217 -17.953 1 54.31 509 GLY A N 1
ATOM 3997 C CA . GLY A 1 509 ? -1.699 1.346 -17.844 1 54.31 509 GLY A CA 1
ATOM 3998 C C . GLY A 1 509 ? -2.256 0.769 -16.562 1 54.31 509 GLY A C 1
ATOM 3999 O O . GLY A 1 509 ? -1.622 0.86 -15.5 1 54.31 509 GLY A O 1
ATOM 4000 N N . GLU A 1 510 ? -3.658 0.229 -16.75 1 53.06 510 GLU A N 1
ATOM 4001 C CA . GLU A 1 510 ? -4.602 -0.362 -15.797 1 53.06 510 GLU A CA 1
ATOM 4002 C C . GLU A 1 510 ? -4.035 -1.639 -15.188 1 53.06 510 GLU A C 1
ATOM 4004 O O . GLU A 1 510 ? -4.652 -2.23 -14.297 1 53.06 510 GLU A O 1
ATOM 4009 N N . SER A 1 511 ? -2.803 -2.047 -15.727 1 54.88 511 SER A N 1
ATOM 4010 C CA . SER A 1 511 ? -2.436 -3.418 -15.383 1 54.88 511 SER A CA 1
ATOM 4011 C C . SER A 1 511 ? -1.771 -3.486 -14.016 1 54.88 511 SER A C 1
ATOM 4013 O O . SER A 1 511 ? -0.557 -3.684 -13.914 1 54.88 511 SER A O 1
ATOM 4015 N N . GLY A 1 512 ? -2.371 -3.008 -12.906 1 62.59 512 GLY A N 1
ATOM 4016 C CA . GLY A 1 512 ? -2.045 -3.516 -11.586 1 62.59 512 GLY A CA 1
ATOM 4017 C C . GLY A 1 512 ? -1.122 -2.6 -10.805 1 62.59 512 GLY A C 1
ATOM 4018 O O . GLY A 1 512 ? -0.768 -2.893 -9.664 1 62.59 512 GLY A O 1
ATOM 4019 N N . THR A 1 513 ? -0.792 -1.431 -11.5 1 75.69 513 THR A N 1
ATOM 4020 C CA . THR A 1 513 ? 0.181 -0.672 -10.719 1 75.69 513 THR A CA 1
ATOM 4021 C C . THR A 1 513 ? -0.52 0.342 -9.82 1 75.69 513 THR A C 1
ATOM 4023 O O . THR A 1 513 ? 0.016 0.732 -8.781 1 75.69 513 THR A O 1
ATOM 4026 N N . TRP A 1 514 ? -1.701 0.717 -10.219 1 83.81 514 TRP A N 1
ATOM 4027 C CA . TRP A 1 514 ? -2.449 1.638 -9.367 1 83.81 514 TRP A CA 1
ATOM 4028 C C . TRP A 1 514 ? -3.242 0.88 -8.312 1 83.81 514 TRP A C 1
ATOM 4030 O O . TRP A 1 514 ? -3.836 -0.162 -8.602 1 83.81 514 TRP A O 1
ATOM 4040 N N . SER A 1 515 ? -3.102 1.255 -7.168 1 88.25 515 SER A N 1
ATOM 4041 C CA . SER A 1 515 ? -3.836 0.672 -6.051 1 88.25 515 SER A CA 1
ATOM 4042 C C . SER A 1 515 ? -4.5 1.753 -5.203 1 88.25 515 SER A C 1
ATOM 4044 O O . SER A 1 515 ? -4.34 2.945 -5.469 1 88.25 515 SER A O 1
ATOM 4046 N N . VAL A 1 516 ? -5.285 1.372 -4.297 1 88.88 516 VAL A N 1
ATOM 4047 C CA . VAL A 1 516 ? -5.969 2.293 -3.393 1 88.88 516 VAL A CA 1
ATOM 4048 C C . VAL A 1 516 ? -4.945 3.146 -2.65 1 88.88 516 VAL A C 1
ATOM 4050 O O . VAL A 1 516 ? -5.098 4.367 -2.553 1 88.88 516 VAL A O 1
ATOM 4053 N N . GLY A 1 517 ? -3.945 2.523 -2.26 1 90.19 517 GLY A N 1
ATOM 4054 C CA . GLY A 1 517 ? -2.898 3.236 -1.546 1 90.19 517 GLY A CA 1
ATOM 4055 C C . GLY A 1 517 ? -2.219 4.297 -2.391 1 90.19 517 GLY A C 1
ATOM 4056 O O . GLY A 1 517 ? -1.843 5.355 -1.881 1 90.19 517 GLY A O 1
ATOM 4057 N N . GLN A 1 518 ? -2.117 4.082 -3.621 1 91.81 518 GLN A N 1
ATOM 4058 C CA . GLN A 1 518 ? -1.49 5.031 -4.535 1 91.81 518 GLN A CA 1
ATOM 4059 C C . GLN A 1 518 ? -2.354 6.281 -4.707 1 91.81 518 GLN A C 1
ATOM 4061 O O . GLN A 1 518 ? -1.833 7.391 -4.809 1 91.81 518 GLN A O 1
ATOM 4066 N N . LEU A 1 519 ? -3.605 6.098 -4.719 1 90.62 519 LEU A N 1
ATOM 4067 C CA . LEU A 1 519 ? -4.504 7.242 -4.832 1 90.62 519 LEU A CA 1
ATOM 4068 C C . LEU A 1 519 ? -4.469 8.086 -3.562 1 90.62 519 LEU A C 1
ATOM 4070 O O . LEU A 1 519 ? -4.473 9.32 -3.631 1 90.62 519 LEU A O 1
ATOM 4074 N N . VAL A 1 520 ? -4.41 7.445 -2.465 1 91 520 VAL A N 1
ATOM 4075 C CA . VAL A 1 520 ? -4.32 8.148 -1.189 1 91 520 VAL A CA 1
ATOM 4076 C C . VAL A 1 520 ? -3.004 8.922 -1.118 1 91 520 VAL A C 1
ATOM 4078 O O . VAL A 1 520 ? -2.969 10.055 -0.641 1 91 520 VAL A O 1
ATOM 4081 N N . ALA A 1 521 ? -1.98 8.312 -1.661 1 92.25 521 ALA A N 1
ATOM 4082 C CA . ALA A 1 521 ? -0.662 8.938 -1.647 1 92.25 521 ALA A CA 1
ATOM 4083 C C . ALA A 1 521 ? -0.669 10.242 -2.438 1 92.25 521 ALA A C 1
ATOM 4085 O O . ALA A 1 521 ? -0.07 11.234 -2.014 1 92.25 521 ALA A O 1
ATOM 4086 N N . VAL A 1 522 ? -1.411 10.328 -3.492 1 91.12 522 VAL A N 1
ATOM 4087 C CA . VAL A 1 522 ? -1.451 11.508 -4.348 1 91.12 522 VAL A CA 1
ATOM 4088 C C . VAL A 1 522 ? -2.1 12.672 -3.594 1 91.12 522 VAL A C 1
ATOM 4090 O O . VAL A 1 522 ? -1.76 13.836 -3.824 1 91.12 522 VAL A O 1
ATOM 4093 N N . LEU A 1 523 ? -2.891 12.367 -2.562 1 92.44 523 LEU A N 1
ATOM 4094 C CA . LEU A 1 523 ? -3.705 13.398 -1.926 1 92.44 523 LEU A CA 1
ATOM 4095 C C . LEU A 1 523 ? -3.094 13.836 -0.599 1 92.44 523 LEU A C 1
ATOM 4097 O O . LEU A 1 523 ? -3.689 14.625 0.134 1 92.44 523 LEU A O 1
ATOM 4101 N N . ILE A 1 524 ? -1.922 13.461 -0.4 1 91.75 524 ILE A N 1
ATOM 4102 C CA . ILE A 1 524 ? -1.325 13.688 0.913 1 91.75 524 ILE A CA 1
ATOM 4103 C C . ILE A 1 524 ? -1.095 15.18 1.126 1 91.75 524 ILE A C 1
ATOM 4105 O O . ILE A 1 524 ? -1.134 15.664 2.26 1 91.75 524 ILE A O 1
ATOM 4109 N N . TRP A 1 525 ? -0.881 15.93 0.081 1 95.25 525 TRP A N 1
ATOM 4110 C CA . TRP A 1 525 ? -0.539 17.344 0.207 1 95.25 525 TRP A CA 1
ATOM 4111 C C . TRP A 1 525 ? -1.789 18.219 0.146 1 95.25 525 TRP A C 1
ATOM 4113 O O . TRP A 1 525 ? -1.706 19.438 0.252 1 95.25 525 TRP A O 1
ATOM 4123 N N . ALA A 1 526 ? -2.941 17.641 0.07 1 92.31 526 ALA A N 1
ATOM 4124 C CA . ALA A 1 526 ? -4.191 18.391 -0.093 1 92.31 526 ALA A CA 1
ATOM 4125 C C . ALA A 1 526 ? -4.426 19.328 1.083 1 92.31 526 ALA A C 1
ATOM 4127 O O . ALA A 1 526 ? -4.809 20.484 0.893 1 92.31 526 ALA A O 1
ATOM 4128 N N . PRO A 1 527 ? -4.148 18.891 2.307 1 91.5 527 PRO A N 1
ATOM 4129 C CA . PRO A 1 527 ? -4.387 19.812 3.424 1 91.5 527 PRO A CA 1
ATOM 4130 C C . PRO A 1 527 ? -3.498 21.047 3.361 1 91.5 527 PRO A C 1
ATOM 4132 O O . PRO A 1 527 ? -3.961 22.156 3.648 1 91.5 527 PRO A O 1
ATOM 4135 N N . VAL A 1 528 ? -2.256 20.875 2.992 1 93.56 528 VAL A N 1
ATOM 4136 C CA . VAL A 1 528 ? -1.312 21.984 2.922 1 93.56 528 VAL A CA 1
ATOM 4137 C C . VAL A 1 528 ? -1.744 22.953 1.828 1 93.56 528 VAL A C 1
ATOM 4139 O O . VAL A 1 528 ? -1.746 24.172 2.039 1 93.56 528 VAL A O 1
ATOM 4142 N N . ILE A 1 529 ? -2.182 22.438 0.744 1 93.75 529 ILE A N 1
ATOM 4143 C CA . ILE A 1 529 ? -2.6 23.266 -0.388 1 93.75 529 ILE A CA 1
ATOM 4144 C C . ILE A 1 529 ? -3.906 23.969 -0.054 1 93.75 529 ILE A C 1
ATOM 4146 O O . ILE A 1 529 ? -4.066 25.156 -0.351 1 93.75 529 ILE A O 1
ATOM 4150 N N . SER A 1 530 ? -4.773 23.281 0.592 1 90.69 530 SER A N 1
ATOM 4151 C CA . SER A 1 530 ? -6.055 23.859 0.963 1 90.69 530 SER A CA 1
ATOM 4152 C C . SER A 1 530 ? -5.875 24.969 1.997 1 90.69 530 SER A C 1
ATOM 4154 O O . SER A 1 530 ? -6.527 26.016 1.916 1 90.69 530 SER A O 1
ATOM 4156 N N . LYS A 1 531 ? -5.07 24.781 2.939 1 90.38 531 LYS A N 1
ATOM 4157 C CA . LYS A 1 531 ? -4.789 25.812 3.938 1 90.38 531 LYS A CA 1
ATOM 4158 C C . LYS A 1 531 ? -4.207 27.062 3.287 1 90.38 531 LYS A C 1
ATOM 4160 O O . LYS A 1 531 ? -4.566 28.188 3.652 1 90.38 531 LYS A O 1
ATOM 4165 N N . TYR A 1 532 ? -3.303 26.812 2.389 1 92.31 532 TYR A N 1
ATOM 4166 C CA . TYR A 1 532 ? -2.705 27.938 1.674 1 92.31 532 TYR A CA 1
ATOM 4167 C C . TYR A 1 532 ? -3.764 28.734 0.909 1 92.31 532 TYR A C 1
ATOM 4169 O O . TYR A 1 532 ? -3.791 29.953 0.963 1 92.31 532 TYR A O 1
ATOM 4177 N N . ALA A 1 533 ? -4.637 28 0.207 1 90.12 533 ALA A N 1
ATOM 4178 C CA . ALA A 1 533 ? -5.707 28.641 -0.546 1 90.12 533 ALA A CA 1
ATOM 4179 C C . ALA A 1 533 ? -6.629 29.422 0.379 1 90.12 533 ALA A C 1
ATOM 4181 O O . ALA A 1 533 ? -7.031 30.547 0.059 1 90.12 533 ALA A O 1
ATOM 4182 N N . HIS A 1 534 ? -6.867 28.906 1.494 1 87.25 534 HIS A N 1
ATOM 4183 C CA . HIS A 1 534 ? -7.734 29.562 2.467 1 87.25 534 HIS A CA 1
ATOM 4184 C C . HIS A 1 534 ? -7.094 30.844 3 1 87.25 534 HIS A C 1
ATOM 4186 O O . HIS A 1 534 ? -7.777 31.859 3.17 1 87.25 534 HIS A O 1
ATOM 4192 N N . LEU A 1 535 ? -5.812 30.781 3.293 1 87.69 535 LEU A N 1
ATOM 4193 C CA . LEU A 1 535 ? -5.094 31.938 3.811 1 87.69 535 LEU A CA 1
ATOM 4194 C C . LEU A 1 535 ? -4.988 33.031 2.752 1 87.69 535 LEU A C 1
ATOM 4196 O O . LEU A 1 535 ? -5.043 34.219 3.074 1 87.69 535 LEU A O 1
ATOM 4200 N N . VAL A 1 536 ? -4.887 32.625 1.49 1 88.38 536 VAL A N 1
ATOM 4201 C CA . VAL A 1 536 ? -4.766 33.594 0.402 1 88.38 536 VAL A CA 1
ATOM 4202 C C . VAL A 1 536 ? -6.105 34.281 0.176 1 88.38 536 VAL A C 1
ATOM 4204 O O . VAL A 1 536 ? -6.156 35.5 -0.054 1 88.38 536 VAL A O 1
ATOM 4207 N N . ILE A 1 537 ? -7.191 33.594 0.361 1 85.12 537 ILE A N 1
ATOM 4208 C CA . ILE A 1 537 ? -8.516 34.125 0.046 1 85.12 537 ILE A CA 1
ATOM 4209 C C . ILE A 1 537 ? -9.047 34.938 1.224 1 85.12 537 ILE A C 1
ATOM 4211 O O . ILE A 1 537 ? -9.516 36.062 1.044 1 85.12 537 ILE A O 1
ATOM 4215 N N . LEU A 1 538 ? -8.922 34.469 2.492 1 83.75 538 LEU A N 1
ATOM 4216 C CA . LEU A 1 538 ? -9.555 35.094 3.646 1 83.75 538 LEU A CA 1
ATOM 4217 C C . LEU A 1 538 ? -8.562 36 4.379 1 83.75 538 LEU A C 1
ATOM 4219 O O . LEU A 1 538 ? -8.969 36.906 5.129 1 83.75 538 LEU A O 1
ATOM 4223 N N . GLY A 1 539 ? -7.316 35.75 4.207 1 82.31 539 GLY A N 1
ATOM 4224 C CA . GLY A 1 539 ? -6.305 36.5 4.926 1 82.31 539 GLY A CA 1
ATOM 4225 C C . GLY A 1 539 ? -5.734 35.75 6.117 1 82.31 539 GLY A C 1
ATOM 4226 O O . GLY A 1 539 ? -6.387 34.875 6.668 1 82.31 539 GLY A O 1
ATOM 4227 N N . VAL A 1 540 ? -4.609 36.094 6.535 1 81.81 540 VAL A N 1
ATOM 4228 C CA . VAL A 1 540 ? -3.865 35.375 7.574 1 81.81 540 VAL A CA 1
ATOM 4229 C C . VAL A 1 540 ? -4.543 35.594 8.93 1 81.81 540 VAL A C 1
ATOM 4231 O O . VAL A 1 540 ? -4.629 34.656 9.734 1 81.81 540 VAL A O 1
ATOM 4234 N N . GLU A 1 541 ? -5.086 36.75 9.211 1 81.5 541 GLU A N 1
ATOM 4235 C CA . GLU A 1 541 ? -5.715 37.062 10.492 1 81.5 541 GLU A CA 1
ATOM 4236 C C . GLU A 1 541 ? -6.957 36.219 10.711 1 81.5 541 GLU A C 1
ATOM 4238 O O . GLU A 1 541 ? -7.094 35.531 11.742 1 81.5 541 GLU A O 1
ATOM 4243 N N . LYS A 1 542 ? -7.797 36.125 9.688 1 79.12 542 LYS A N 1
ATOM 4244 C CA . LYS A 1 542 ? -9.023 35.375 9.789 1 79.12 542 LYS A CA 1
ATOM 4245 C C . LYS A 1 542 ? -8.734 33.875 9.781 1 79.12 542 LYS A C 1
ATOM 4247 O O . LYS A 1 542 ? -9.438 33.094 10.422 1 79.12 542 LYS A O 1
ATOM 4252 N N . GLY A 1 543 ? -7.695 33.5 9.102 1 79.81 543 GLY A N 1
ATOM 4253 C CA . GLY A 1 543 ? -7.328 32.094 9.031 1 79.81 543 GLY A CA 1
ATOM 4254 C C . GLY A 1 543 ? -6.809 31.547 10.352 1 79.81 543 GLY A C 1
ATOM 4255 O O . GLY A 1 543 ? -7.105 30.406 10.719 1 79.81 543 GLY A O 1
ATOM 4256 N N . PHE A 1 544 ? -6.09 32.344 11 1 80.31 544 PHE A N 1
ATOM 4257 C CA . PHE A 1 544 ? -5.516 31.875 12.266 1 80.31 544 PHE A CA 1
ATOM 4258 C C . PHE A 1 544 ? -6.531 31.984 13.391 1 80.31 544 PHE A C 1
ATOM 4260 O O . PHE A 1 544 ? -6.41 31.297 14.414 1 80.31 544 PHE A O 1
ATOM 4267 N N . ARG A 1 545 ? -7.473 32.875 13.258 1 78.19 545 ARG A N 1
ATOM 4268 C CA . ARG A 1 545 ? -8.508 33.031 14.273 1 78.19 545 ARG A CA 1
ATOM 4269 C C . ARG A 1 545 ? -9.305 31.734 14.438 1 78.19 545 ARG A C 1
ATOM 4271 O O . ARG A 1 545 ? -9.812 31.453 15.516 1 78.19 545 ARG A O 1
ATOM 4278 N N . LEU A 1 546 ? -9.281 30.984 13.398 1 78.25 546 LEU A N 1
ATOM 4279 C CA . LEU A 1 546 ? -10.016 29.719 13.422 1 78.25 546 LEU A CA 1
ATOM 4280 C C . LEU A 1 546 ? -9.273 28.672 14.258 1 78.25 546 LEU A C 1
ATOM 4282 O O . LEU A 1 546 ? -9.852 27.672 14.656 1 78.25 546 LEU A O 1
ATOM 4286 N N . ARG A 1 547 ? -8.031 28.953 14.523 1 80.12 547 ARG A N 1
ATOM 4287 C CA . ARG A 1 547 ? -7.199 27.938 15.148 1 80.12 547 ARG A CA 1
ATOM 4288 C C . ARG A 1 547 ? -6.777 28.359 16.547 1 80.12 547 ARG A C 1
ATOM 4290 O O . ARG A 1 547 ? -6.141 27.578 17.266 1 80.12 547 ARG A O 1
ATOM 4297 N N . LEU A 1 548 ? -7.078 29.562 16.875 1 79.06 548 LEU A N 1
ATOM 4298 C CA . LEU A 1 548 ? -6.676 30.094 18.172 1 79.06 548 LEU A CA 1
ATOM 4299 C C . LEU A 1 548 ? -7.879 30.25 19.094 1 79.06 548 LEU A C 1
ATOM 4301 O O . LEU A 1 548 ? -8.984 30.547 18.641 1 79.06 548 LEU A O 1
ATOM 4305 N N . SER A 1 549 ? -7.551 29.938 20.359 1 73.38 549 SER A N 1
ATOM 4306 C CA . SER A 1 549 ? -8.586 30.188 21.344 1 73.38 549 SER A CA 1
ATOM 4307 C C . SER A 1 549 ? -9.031 31.641 21.328 1 73.38 549 SER A C 1
ATOM 4309 O O . SER A 1 549 ? -8.273 32.531 20.922 1 73.38 549 SER A O 1
ATOM 4311 N N . ARG A 1 550 ? -10.195 31.984 21.766 1 75.44 550 ARG A N 1
ATOM 4312 C CA . ARG A 1 550 ? -10.773 33.312 21.75 1 75.44 550 ARG A CA 1
ATOM 4313 C C . ARG A 1 550 ? -10.023 34.25 22.703 1 75.44 550 ARG A C 1
ATOM 4315 O O . ARG A 1 550 ? -10.164 35.469 22.609 1 75.44 550 ARG A O 1
ATOM 4322 N N . ALA A 1 551 ? -9.125 33.656 23.406 1 74.38 551 ALA A N 1
ATOM 4323 C CA . ALA A 1 551 ? -8.352 34.438 24.359 1 74.38 551 ALA A CA 1
ATOM 4324 C C . ALA A 1 551 ? -7.207 35.188 23.672 1 74.38 551 ALA A C 1
ATOM 4326 O O . ALA A 1 551 ? -6.625 36.094 24.234 1 74.38 551 ALA A O 1
ATOM 4327 N N . PHE A 1 552 ? -6.965 34.75 22.391 1 78.81 552 PHE A N 1
ATOM 4328 C CA . PHE A 1 552 ? -5.832 35.344 21.703 1 78.81 552 PHE A CA 1
ATOM 4329 C C . PHE A 1 552 ? -6.297 36.094 20.453 1 78.81 552 PHE A C 1
ATOM 4331 O O . PHE A 1 552 ? -7.348 35.781 19.891 1 78.81 552 PHE A O 1
ATOM 4338 N N . GLU A 1 553 ? -5.648 37.219 20.172 1 80.75 553 GLU A N 1
ATOM 4339 C CA . GLU A 1 553 ? -5.902 37.969 18.938 1 80.75 553 GLU A CA 1
ATOM 4340 C C . GLU A 1 553 ? -4.609 38.219 18.172 1 80.75 553 GLU A C 1
ATOM 4342 O O . GLU A 1 553 ? -3.529 38.281 18.766 1 80.75 553 GLU A O 1
ATOM 4347 N N . ILE A 1 554 ? -4.691 38.156 16.922 1 81.88 554 ILE A N 1
ATOM 4348 C CA . ILE A 1 554 ? -3.555 38.469 16.047 1 81.88 554 ILE A CA 1
ATOM 4349 C C . ILE A 1 554 ? -3.596 39.906 15.617 1 81.88 554 ILE A C 1
ATOM 4351 O O . ILE A 1 554 ? -4.609 40.375 15.094 1 81.88 554 ILE A O 1
ATOM 4355 N N . VAL A 1 555 ? -2.572 40.656 16.016 1 80.56 555 VAL A N 1
ATOM 4356 C CA . VAL A 1 555 ? -2.521 42.062 15.664 1 80.56 555 VAL A CA 1
ATOM 4357 C C . VAL A 1 555 ? -1.296 42.344 14.797 1 80.56 555 VAL A C 1
ATOM 4359 O O . VAL A 1 555 ? -0.234 41.75 15.008 1 80.56 555 VAL A O 1
ATOM 4362 N N . LYS A 1 556 ? -1.51 43.125 13.766 1 79 556 LYS A N 1
ATOM 4363 C CA . LYS A 1 556 ? -0.382 43.562 12.961 1 79 556 LYS A CA 1
ATOM 4364 C C . LYS A 1 556 ? 0.47 44.594 13.719 1 79 556 LYS A C 1
ATOM 4366 O O . LYS A 1 556 ? -0.061 45.469 14.383 1 79 556 LYS A O 1
ATOM 4371 N N . LYS A 1 557 ? 1.74 44.469 13.82 1 75.38 557 LYS A N 1
ATOM 4372 C CA . LYS A 1 557 ? 2.633 45.406 14.484 1 75.38 557 LYS A CA 1
ATOM 4373 C C . LYS A 1 557 ? 2.596 46.781 13.805 1 75.38 557 LYS A C 1
ATOM 4375 O O . LYS A 1 557 ? 2.607 46.875 12.578 1 75.38 557 LYS A O 1
ATOM 4380 N N . PRO A 1 558 ? 2.256 47.812 14.727 1 64.88 558 PRO A N 1
ATOM 4381 C CA . PRO A 1 558 ? 2.252 49.125 14.133 1 64.88 558 PRO A CA 1
ATOM 4382 C C . PRO A 1 558 ? 3.57 49.469 13.445 1 64.88 558 PRO A C 1
ATOM 4384 O O . PRO A 1 558 ? 4.637 49.031 13.891 1 64.88 558 PRO A O 1
ATOM 4387 N N . GLU A 1 559 ? 3.535 49.812 12.227 1 53.53 559 GLU A N 1
ATOM 4388 C CA . GLU A 1 559 ? 4.734 50.281 11.539 1 53.53 559 GLU A CA 1
ATOM 4389 C C . GLU A 1 559 ? 5.457 51.375 12.344 1 53.53 559 GLU A C 1
ATOM 4391 O O . GLU A 1 559 ? 4.863 52.375 12.703 1 53.53 559 GLU A O 1
ATOM 4396 N N . ILE A 1 560 ? 6.234 51.188 13.273 1 46.59 560 ILE A N 1
ATOM 4397 C CA . ILE A 1 560 ? 7.012 52.281 13.867 1 46.59 560 ILE A CA 1
ATOM 4398 C C . ILE A 1 560 ? 7.508 53.219 12.766 1 46.59 560 ILE A C 1
ATOM 4400 O O . ILE A 1 560 ? 8.25 52.812 11.875 1 46.59 560 ILE A O 1
ATOM 4404 N N . GLY A 1 561 ? 6.832 54.312 12.445 1 40.34 561 GLY A N 1
ATOM 4405 C CA . GLY A 1 561 ? 7.422 55.406 11.727 1 40.34 561 GLY A CA 1
ATOM 4406 C C . GLY A 1 561 ? 8.852 55.719 12.141 1 40.34 561 GLY A C 1
ATOM 4407 O O . GLY A 1 561 ? 9.195 55.625 13.32 1 40.34 561 GLY A O 1
ATOM 4408 N N . VAL A 1 562 ? 9.828 55.562 11.297 1 39.84 562 VAL A N 1
ATOM 4409 C CA . VAL A 1 562 ? 11.109 56.219 11.453 1 39.84 562 VAL A CA 1
ATOM 4410 C C . VAL A 1 562 ? 10.891 57.625 12.047 1 39.84 562 VAL A C 1
ATOM 4412 O O . VAL A 1 562 ? 10.312 58.5 11.406 1 39.84 562 VAL A O 1
ATOM 4415 N N . MET A 1 563 ? 10.523 57.75 13.227 1 33.28 563 MET A N 1
ATOM 4416 C CA . MET A 1 563 ? 10.828 59.094 13.734 1 33.28 563 MET A CA 1
ATOM 4417 C C . MET A 1 563 ? 12.219 59.531 13.289 1 33.28 563 MET A C 1
ATOM 4419 O O . MET A 1 563 ? 13.203 58.844 13.508 1 33.28 563 MET A O 1
ATOM 4423 N N . ASN A 1 564 ? 12.266 60.375 12.219 1 32.78 564 ASN A N 1
ATOM 4424 C CA . ASN A 1 564 ? 13.375 61.281 11.93 1 32.78 564 ASN A CA 1
ATOM 4425 C C . ASN A 1 564 ? 13.914 61.938 13.195 1 32.78 564 ASN A C 1
ATOM 4427 O O . ASN A 1 564 ? 13.234 62.75 13.805 1 32.78 564 ASN A O 1
ATOM 4431 N N . ASN A 1 565 ? 14.508 61.25 13.969 1 30.09 565 ASN A N 1
ATOM 4432 C CA . ASN A 1 565 ? 15.32 61.938 14.969 1 30.09 565 ASN A CA 1
ATOM 4433 C C . ASN A 1 565 ? 16.141 63.062 14.344 1 30.09 565 ASN A C 1
ATOM 4435 O O . ASN A 1 565 ? 17.344 62.938 14.141 1 30.09 565 ASN A O 1
ATOM 4439 N N . HIS A 1 566 ? 15.695 63.688 13.242 1 29.3 566 HIS A N 1
ATOM 4440 C CA . HIS A 1 566 ? 16.422 64.938 13.023 1 29.3 566 HIS A CA 1
ATOM 4441 C C . HIS A 1 566 ? 16.234 65.875 14.188 1 29.3 566 HIS A C 1
ATOM 4443 O O . HIS A 1 566 ? 16.812 67 14.195 1 29.3 566 HIS A O 1
ATOM 4449 N N . ASP A 1 567 ? 15.109 65.812 15 1 29.2 567 ASP A N 1
ATOM 4450 C CA . ASP A 1 567 ? 15.094 66.938 15.867 1 29.2 567 ASP A CA 1
ATOM 4451 C C . ASP A 1 567 ? 16.094 66.812 17.016 1 29.2 567 ASP A C 1
ATOM 4453 O O . ASP A 1 567 ? 16.156 67.625 17.906 1 29.2 567 ASP A O 1
ATOM 4457 N N . LEU A 1 568 ? 16.688 65.562 17.328 1 22.94 568 LEU A N 1
ATOM 4458 C CA . LEU A 1 568 ? 17.797 65.875 18.203 1 22.94 568 LEU A CA 1
ATOM 4459 C C . LEU A 1 568 ? 19.062 66.125 17.391 1 22.94 568 LEU A C 1
ATOM 4461 O O . LEU A 1 568 ? 19.328 65.438 16.406 1 22.94 568 LEU A O 1
ATOM 4465 N N . MET B 1 1 ? -57.844 -20.484 -4.695 1 28.88 1 MET B N 1
ATOM 4466 C CA . MET B 1 1 ? -56.906 -20.766 -5.773 1 28.88 1 MET B CA 1
ATOM 4467 C C . MET B 1 1 ? -55.719 -21.594 -5.258 1 28.88 1 MET B C 1
ATOM 4469 O O . MET B 1 1 ? -55 -21.141 -4.379 1 28.88 1 MET B O 1
ATOM 4473 N N . THR B 1 2 ? -55.781 -22.797 -5.133 1 39 2 THR B N 1
ATOM 4474 C CA . THR B 1 2 ? -54.75 -23.688 -4.613 1 39 2 THR B CA 1
ATOM 4475 C C . THR B 1 2 ? -53.406 -23.406 -5.277 1 39 2 THR B C 1
ATOM 4477 O O . THR B 1 2 ? -53.281 -23.453 -6.504 1 39 2 THR B O 1
ATOM 4480 N N . THR B 1 3 ? -52.688 -22.672 -4.746 1 47.88 3 THR B N 1
ATOM 4481 C CA . THR B 1 3 ? -51.344 -22.328 -5.242 1 47.88 3 THR B CA 1
ATOM 4482 C C . THR B 1 3 ? -50.562 -23.594 -5.582 1 47.88 3 THR B C 1
ATOM 4484 O O . THR B 1 3 ? -50.219 -24.375 -4.695 1 47.88 3 THR B O 1
ATOM 4487 N N . HIS B 1 4 ? -50.812 -24.203 -6.68 1 56.84 4 HIS B N 1
ATOM 4488 C CA . HIS B 1 4 ? -50.094 -25.375 -7.148 1 56.84 4 HIS B CA 1
ATOM 4489 C C . HIS B 1 4 ? -48.594 -25.109 -7.262 1 56.84 4 HIS B C 1
ATOM 4491 O O . HIS B 1 4 ? -48.188 -24 -7.637 1 56.84 4 HIS B O 1
ATOM 4497 N N . GLN B 1 5 ? -47.844 -26.016 -6.625 1 69.88 5 GLN B N 1
ATOM 4498 C CA . GLN B 1 5 ? -46.406 -25.969 -6.73 1 69.88 5 GLN B CA 1
ATOM 4499 C C . GLN B 1 5 ? -45.938 -26.375 -8.125 1 69.88 5 GLN B C 1
ATOM 4501 O O . GLN B 1 5 ? -46.469 -27.297 -8.719 1 69.88 5 GLN B O 1
ATOM 4506 N N . GLU B 1 6 ? -45.219 -25.562 -8.883 1 81.38 6 GLU B N 1
ATOM 4507 C CA . GLU B 1 6 ? -44.656 -25.906 -10.18 1 81.38 6 GLU B CA 1
ATOM 4508 C C . GLU B 1 6 ? -43.25 -26.516 -10.023 1 81.38 6 GLU B C 1
ATOM 4510 O O . GLU B 1 6 ? -42.531 -26.188 -9.078 1 81.38 6 GLU B O 1
ATOM 4515 N N . ILE B 1 7 ? -42.969 -27.531 -10.773 1 86.5 7 ILE B N 1
ATOM 4516 C CA . ILE B 1 7 ? -41.656 -28.188 -10.719 1 86.5 7 ILE B CA 1
ATOM 4517 C C . ILE B 1 7 ? -40.625 -27.312 -11.398 1 86.5 7 ILE B C 1
ATOM 4519 O O . ILE B 1 7 ? -39.406 -27.406 -11.094 1 86.5 7 ILE B O 1
ATOM 4523 N N . VAL B 1 8 ? -41.125 -26.578 -12.375 1 91 8 VAL B N 1
ATOM 4524 C CA . VAL B 1 8 ? -40.25 -25.656 -13.078 1 91 8 VAL B CA 1
ATOM 4525 C C . VAL B 1 8 ? -40.781 -24.25 -13.008 1 91 8 VAL B C 1
ATOM 4527 O O . VAL B 1 8 ? -42 -24.031 -13.148 1 91 8 VAL B O 1
ATOM 4530 N N . ARG B 1 9 ? -39.969 -23.328 -12.703 1 89 9 ARG B N 1
ATOM 4531 C CA . ARG B 1 9 ? -40.344 -21.922 -12.656 1 89 9 ARG B CA 1
ATOM 4532 C C . ARG B 1 9 ? -39.438 -21.094 -13.578 1 89 9 ARG B C 1
ATOM 4534 O O . ARG B 1 9 ? -38.219 -21.266 -13.578 1 89 9 ARG B O 1
ATOM 4541 N N . ILE B 1 10 ? -40 -20.25 -14.422 1 87.75 10 ILE B N 1
ATOM 4542 C CA . ILE B 1 10 ? -39.25 -19.375 -15.32 1 87.75 10 ILE B CA 1
ATOM 4543 C C . ILE B 1 10 ? -39.312 -17.938 -14.805 1 87.75 10 ILE B C 1
ATOM 4545 O O . ILE B 1 10 ? -40.375 -17.391 -14.562 1 87.75 10 ILE B O 1
ATOM 4549 N N . ILE B 1 11 ? -38.156 -17.375 -14.586 1 85.25 11 ILE B N 1
ATOM 4550 C CA . ILE B 1 11 ? -38.094 -16 -14.07 1 85.25 11 ILE B CA 1
ATOM 4551 C C . ILE B 1 11 ? -37.438 -15.094 -15.117 1 85.25 11 ILE B C 1
ATOM 4553 O O . ILE B 1 11 ? -36.844 -15.578 -16.094 1 85.25 11 ILE B O 1
ATOM 4557 N N . THR B 1 12 ? -37.562 -13.758 -14.898 1 81.69 12 THR B N 1
ATOM 4558 C CA . THR B 1 12 ? -36.938 -12.781 -15.781 1 81.69 12 THR B CA 1
ATOM 4559 C C . THR B 1 12 ? -35.531 -12.453 -15.305 1 81.69 12 THR B C 1
ATOM 4561 O O . THR B 1 12 ? -35.188 -12.742 -14.164 1 81.69 12 THR B O 1
ATOM 4564 N N . ASP B 1 13 ? -34.75 -11.891 -16.219 1 75.88 13 ASP B N 1
ATOM 4565 C CA . ASP B 1 13 ? -33.344 -11.547 -15.945 1 75.88 13 ASP B CA 1
ATOM 4566 C C . ASP B 1 13 ? -33.25 -10.57 -14.773 1 75.88 13 ASP B C 1
ATOM 4568 O O . ASP B 1 13 ? -32.344 -10.688 -13.938 1 75.88 13 ASP B O 1
ATOM 4572 N N . SER B 1 14 ? -34.125 -9.633 -14.773 1 69.5 14 SER B N 1
ATOM 4573 C CA . SER B 1 14 ? -34.094 -8.594 -13.75 1 69.5 14 SER B CA 1
ATOM 4574 C C . SER B 1 14 ? -34.375 -9.18 -12.367 1 69.5 14 SER B C 1
ATOM 4576 O O . SER B 1 14 ? -33.969 -8.602 -11.352 1 69.5 14 SER B O 1
ATOM 4578 N N . GLU B 1 15 ? -34.938 -10.391 -12.383 1 68.94 15 GLU B N 1
ATOM 4579 C CA . GLU B 1 15 ? -35.344 -11.008 -11.117 1 68.94 15 GLU B CA 1
ATOM 4580 C C . GLU B 1 15 ? -34.219 -11.898 -10.578 1 68.94 15 GLU B C 1
ATOM 4582 O O . GLU B 1 15 ? -34.25 -12.297 -9.406 1 68.94 15 GLU B O 1
ATOM 4587 N N . TRP B 1 16 ? -33.344 -12.148 -11.422 1 69.25 16 TRP B N 1
ATOM 4588 C CA . TRP B 1 16 ? -32.281 -13.102 -11.078 1 69.25 16 TRP B CA 1
ATOM 4589 C C . TRP B 1 16 ? -31.531 -12.656 -9.82 1 69.25 16 TRP B C 1
ATOM 4591 O O . TRP B 1 16 ? -31.297 -13.461 -8.922 1 69.25 16 TRP B O 1
ATOM 4601 N N . GLY B 1 17 ? -31.188 -11.453 -9.781 1 59.44 17 GLY B N 1
ATOM 4602 C CA . GLY B 1 17 ? -30.453 -10.977 -8.617 1 59.44 17 GLY B CA 1
ATOM 4603 C C . GLY B 1 17 ? -31.219 -11.133 -7.316 1 59.44 17 GLY B C 1
ATOM 4604 O O . GLY B 1 17 ? -30.656 -11.555 -6.305 1 59.44 17 GLY B O 1
ATOM 4605 N N . ILE B 1 18 ? -32.562 -10.961 -7.438 1 54.38 18 ILE B N 1
ATOM 4606 C CA . ILE B 1 18 ? -33.406 -10.938 -6.238 1 54.38 18 ILE B CA 1
ATOM 4607 C C . ILE B 1 18 ? -33.875 -12.359 -5.902 1 54.38 18 ILE B C 1
ATOM 4609 O O . ILE B 1 18 ? -33.844 -12.766 -4.738 1 54.38 18 ILE B O 1
ATOM 4613 N N . LYS B 1 19 ? -34.375 -13.062 -6.801 1 53.97 19 LYS B N 1
ATOM 4614 C CA . LYS B 1 19 ? -35.125 -14.281 -6.512 1 53.97 19 LYS B CA 1
ATOM 4615 C C . LYS B 1 19 ? -34.219 -15.484 -6.363 1 53.97 19 LYS B C 1
ATOM 4617 O O . LYS B 1 19 ? -34.5 -16.406 -5.609 1 53.97 19 LYS B O 1
ATOM 4622 N N . VAL B 1 20 ? -33.375 -15.703 -7.348 1 52.56 20 VAL B N 1
ATOM 4623 C CA . VAL B 1 20 ? -32.562 -16.891 -7.195 1 52.56 20 VAL B CA 1
ATOM 4624 C C . VAL B 1 20 ? -31.844 -16.859 -5.844 1 52.56 20 VAL B C 1
ATOM 4626 O O . VAL B 1 20 ? -31.609 -17.906 -5.234 1 52.56 20 VAL B O 1
ATOM 4629 N N . LEU B 1 21 ? -31.469 -15.719 -5.449 1 51.47 21 LEU B N 1
ATOM 4630 C CA . LEU B 1 21 ? -30.656 -15.812 -4.234 1 51.47 21 LEU B CA 1
ATOM 4631 C C . LEU B 1 21 ? -31.531 -15.75 -2.992 1 51.47 21 LEU B C 1
ATOM 4633 O O . LEU B 1 21 ? -31.047 -15.836 -1.868 1 51.47 21 LEU B O 1
ATOM 4637 N N . GLY B 1 22 ? -32.781 -16.141 -3.344 1 48.09 22 GLY B N 1
ATOM 4638 C CA . GLY B 1 22 ? -33.781 -16.172 -2.301 1 48.09 22 GLY B CA 1
ATOM 4639 C C . GLY B 1 22 ? -33.812 -14.906 -1.456 1 48.09 22 GLY B C 1
ATOM 4640 O O . GLY B 1 22 ? -34.875 -14.5 -0.968 1 48.09 22 GLY B O 1
ATOM 4641 N N . THR B 1 23 ? -32.844 -14.688 -0.517 1 44.84 23 THR B N 1
ATOM 4642 C CA . THR B 1 23 ? -32.75 -13.547 0.385 1 44.84 23 THR B CA 1
ATOM 4643 C C . THR B 1 23 ? -31.844 -12.461 -0.213 1 44.84 23 THR B C 1
ATOM 4645 O O . THR B 1 23 ? -30.906 -12.758 -0.952 1 44.84 23 THR B O 1
ATOM 4648 N N . SER B 1 24 ? -32.5 -11.266 -0.38 1 44.53 24 SER B N 1
ATOM 4649 C CA . SER B 1 24 ? -31.859 -10.016 -0.794 1 44.53 24 SER B CA 1
ATOM 4650 C C . SER B 1 24 ? -30.375 -10 -0.425 1 44.53 24 SER B C 1
ATOM 4652 O O . SER B 1 24 ? -29.625 -9.156 -0.914 1 44.53 24 SER B O 1
ATOM 4654 N N . VAL B 1 25 ? -29.969 -10.922 0.449 1 51.31 25 VAL B N 1
ATOM 4655 C CA . VAL B 1 25 ? -28.688 -10.727 1.111 1 51.31 25 VAL B CA 1
ATOM 4656 C C . VAL B 1 25 ? -27.625 -11.594 0.444 1 51.31 25 VAL B C 1
ATOM 4658 O O . VAL B 1 25 ? -26.438 -11.234 0.423 1 51.31 25 VAL B O 1
ATOM 4661 N N . LEU B 1 26 ? -28.062 -12.734 -0.335 1 58.5 26 LEU B N 1
ATOM 4662 C CA . LEU B 1 26 ? -26.938 -13.625 -0.625 1 58.5 26 LEU B CA 1
ATOM 4663 C C . LEU B 1 26 ? -26.438 -13.422 -2.051 1 58.5 26 LEU B C 1
ATOM 4665 O O . LEU B 1 26 ? -27.234 -13.32 -2.986 1 58.5 26 LEU B O 1
ATOM 4669 N N . GLN B 1 27 ? -25.281 -13.078 -2.277 1 72.5 27 GLN B N 1
ATOM 4670 C CA . GLN B 1 27 ? -24.578 -12.945 -3.547 1 72.5 27 GLN B CA 1
ATOM 4671 C C . GLN B 1 27 ? -24.25 -14.312 -4.141 1 72.5 27 GLN B C 1
ATOM 4673 O O . GLN B 1 27 ? -24.016 -15.266 -3.406 1 72.5 27 GLN B O 1
ATOM 4678 N N . PRO B 1 28 ? -24.531 -14.352 -5.441 1 83.38 28 PRO B N 1
ATOM 4679 C CA . PRO B 1 28 ? -24.219 -15.641 -6.074 1 83.38 28 PRO B CA 1
ATOM 4680 C C . PRO B 1 28 ? -22.75 -16 -5.977 1 83.38 28 PRO B C 1
ATOM 4682 O O . PRO B 1 28 ? -21.891 -15.117 -5.961 1 83.38 28 PRO B O 1
ATOM 4685 N N . ASP B 1 29 ? -22.547 -17.297 -5.754 1 90.38 29 ASP B N 1
ATOM 4686 C CA . ASP B 1 29 ? -21.203 -17.844 -5.801 1 90.38 29 ASP B CA 1
ATOM 4687 C C . ASP B 1 29 ? -21.203 -19.234 -6.41 1 90.38 29 ASP B C 1
ATOM 4689 O O . ASP B 1 29 ? -22.266 -19.828 -6.621 1 90.38 29 ASP B O 1
ATOM 4693 N N . THR B 1 30 ? -20.109 -19.719 -6.742 1 93.88 30 THR B N 1
ATOM 4694 C CA . THR B 1 30 ? -19.984 -21.016 -7.398 1 93.88 30 THR B CA 1
ATOM 4695 C C . THR B 1 30 ? -20.594 -22.109 -6.539 1 93.88 30 THR B C 1
ATOM 4697 O O . THR B 1 30 ? -21.328 -22.969 -7.043 1 93.88 30 THR B O 1
ATOM 4700 N N . GLY B 1 31 ? -20.359 -22.078 -5.281 1 91.19 31 GLY B N 1
ATOM 4701 C CA . GLY B 1 31 ? -20.906 -23.094 -4.391 1 91.19 31 GLY B CA 1
ATOM 4702 C C . GLY B 1 31 ? -22.422 -23.109 -4.379 1 91.19 31 GLY B C 1
ATOM 4703 O O . GLY B 1 31 ? -23.047 -24.172 -4.457 1 91.19 31 GLY B O 1
ATOM 4704 N N . THR B 1 32 ? -22.984 -22 -4.332 1 88.94 32 THR B N 1
ATOM 4705 C CA . THR B 1 32 ? -24.438 -21.875 -4.309 1 88.94 32 THR B CA 1
ATOM 4706 C C . THR B 1 32 ? -25.047 -22.297 -5.648 1 88.94 32 THR B C 1
ATOM 4708 O O . THR B 1 32 ? -26.094 -22.938 -5.691 1 88.94 32 THR B O 1
ATOM 4711 N N . ILE B 1 33 ? -24.422 -21.938 -6.703 1 91.56 33 ILE B N 1
ATOM 4712 C CA . ILE B 1 33 ? -24.922 -22.281 -8.031 1 91.56 33 ILE B CA 1
ATOM 4713 C C . ILE B 1 33 ? -24.891 -23.797 -8.211 1 91.56 33 ILE B C 1
ATOM 4715 O O . ILE B 1 33 ? -25.891 -24.391 -8.641 1 91.56 33 ILE B O 1
ATOM 4719 N N . LEU B 1 34 ? -23.828 -24.406 -7.852 1 94.12 34 LEU B N 1
ATOM 4720 C CA . LEU B 1 34 ? -23.719 -25.844 -7.996 1 94.12 34 LEU B CA 1
ATOM 4721 C C . LEU B 1 34 ? -24.703 -26.578 -7.082 1 94.12 34 LEU B C 1
ATOM 4723 O O . LEU B 1 34 ? -25.312 -27.562 -7.48 1 94.12 34 LEU B O 1
ATOM 4727 N N . ARG B 1 35 ? -24.891 -26.094 -5.914 1 91.75 35 ARG B N 1
ATOM 4728 C CA . ARG B 1 35 ? -25.812 -26.719 -4.969 1 91.75 35 ARG B CA 1
ATOM 4729 C C . ARG B 1 35 ? -27.25 -26.625 -5.465 1 91.75 35 ARG B C 1
ATOM 4731 O O . ARG B 1 35 ? -27.984 -27.609 -5.445 1 91.75 35 ARG B O 1
ATOM 4738 N N . GLN B 1 36 ? -27.562 -25.5 -5.957 1 90 36 GLN B N 1
ATOM 4739 C CA . GLN B 1 36 ? -28.953 -25.25 -6.32 1 90 36 GLN B CA 1
ATOM 4740 C C . GLN B 1 36 ? -29.281 -25.875 -7.672 1 90 36 GLN B C 1
ATOM 4742 O O . GLN B 1 36 ? -30.422 -26.297 -7.898 1 90 36 GLN B O 1
ATOM 4747 N N . THR B 1 37 ? -28.344 -26 -8.516 1 93.94 37 THR B N 1
ATOM 4748 C CA . THR B 1 37 ? -28.656 -26.469 -9.859 1 93.94 37 THR B CA 1
ATOM 4749 C C . THR B 1 37 ? -28.359 -27.969 -9.992 1 93.94 37 THR B C 1
ATOM 4751 O O . THR B 1 37 ? -28.906 -28.641 -10.867 1 93.94 37 THR B O 1
ATOM 4754 N N . ILE B 1 38 ? -27.531 -28.5 -9.195 1 94.5 38 ILE B N 1
ATOM 4755 C CA . ILE B 1 38 ? -27.172 -29.906 -9.336 1 94.5 38 ILE B CA 1
ATOM 4756 C C . ILE B 1 38 ? -27.688 -30.703 -8.133 1 94.5 38 ILE B C 1
ATOM 4758 O O . ILE B 1 38 ? -28.547 -31.562 -8.281 1 94.5 38 ILE B O 1
ATOM 4762 N N . SER B 1 39 ? -27.328 -30.297 -7 1 93.06 39 SER B N 1
ATOM 4763 C CA . SER B 1 39 ? -27.688 -31.047 -5.801 1 93.06 39 SER B CA 1
ATOM 4764 C C . SER B 1 39 ? -29.188 -30.953 -5.508 1 93.06 39 SER B C 1
ATOM 4766 O O . SER B 1 39 ? -29.859 -31.969 -5.32 1 93.06 39 SER B O 1
ATOM 4768 N N . GLU B 1 40 ? -29.688 -29.812 -5.48 1 91.25 40 GLU B N 1
ATOM 4769 C CA . GLU B 1 40 ? -31.078 -29.609 -5.102 1 91.25 40 GLU B CA 1
ATOM 4770 C C . GLU B 1 40 ? -32.031 -30.172 -6.152 1 91.25 40 GLU B C 1
ATOM 4772 O O . GLU B 1 40 ? -33.094 -30.672 -5.824 1 91.25 40 GLU B O 1
ATOM 4777 N N . THR B 1 41 ? -31.641 -30.109 -7.355 1 92.69 41 THR B N 1
ATOM 4778 C CA . THR B 1 41 ? -32.5 -30.656 -8.398 1 92.69 41 THR B CA 1
ATOM 4779 C C . THR B 1 41 ? -32.562 -32.188 -8.289 1 92.69 41 THR B C 1
ATOM 4781 O O . THR B 1 41 ? -33.625 -32.781 -8.492 1 92.69 41 THR B O 1
ATOM 4784 N N . TRP B 1 42 ? -31.469 -32.812 -8.055 1 92.75 42 TRP B N 1
ATOM 4785 C CA . TRP B 1 42 ? -31.5 -34.25 -7.816 1 92.75 42 TRP B CA 1
ATOM 4786 C C . TRP B 1 42 ? -32.438 -34.594 -6.664 1 92.75 42 TRP B C 1
ATOM 4788 O O . TRP B 1 42 ? -33.25 -35.531 -6.758 1 92.75 42 TRP B O 1
ATOM 4798 N N . TRP B 1 43 ? -32.281 -33.812 -5.629 1 90.69 43 TRP B N 1
ATOM 4799 C CA . TRP B 1 43 ? -33.125 -34.031 -4.461 1 90.69 43 TRP B CA 1
ATOM 4800 C C . TRP B 1 43 ? -34.594 -33.875 -4.82 1 90.69 43 TRP B C 1
ATOM 4802 O O . TRP B 1 43 ? -35.438 -34.719 -4.438 1 90.69 43 TRP B O 1
ATOM 4812 N N . THR B 1 44 ? -34.875 -32.875 -5.539 1 88.94 44 THR B N 1
ATOM 4813 C CA . THR B 1 44 ? -36.25 -32.625 -5.938 1 88.94 44 THR B CA 1
ATOM 4814 C C . THR B 1 44 ? -36.812 -33.781 -6.773 1 88.94 44 THR B C 1
ATOM 4816 O O . THR B 1 44 ? -37.906 -34.281 -6.527 1 88.94 44 THR B O 1
ATOM 4819 N N . PHE B 1 45 ? -36.062 -34.312 -7.711 1 90.19 45 PHE B N 1
ATOM 4820 C CA . PHE B 1 45 ? -36.5 -35.406 -8.586 1 90.19 45 PHE B CA 1
ATOM 4821 C C . PHE B 1 45 ? -36.625 -36.719 -7.809 1 90.19 45 PHE B C 1
ATOM 4823 O O . PHE B 1 45 ? -37.5 -37.531 -8.086 1 90.19 45 PHE B O 1
ATOM 4830 N N . SER B 1 46 ? -35.688 -36.812 -6.871 1 87.69 46 SER B N 1
ATOM 4831 C CA . SER B 1 46 ? -35.719 -38.031 -6.09 1 87.69 46 SER B CA 1
ATOM 4832 C C . SER B 1 46 ? -36.906 -38.062 -5.152 1 87.69 46 SER B C 1
ATOM 4834 O O . SER B 1 46 ? -37.375 -39.156 -4.77 1 87.69 46 SER B O 1
ATOM 4836 N N . GLN B 1 47 ? -37.406 -36.938 -4.801 1 84.25 47 GLN B N 1
ATOM 4837 C CA . GLN B 1 47 ? -38.531 -36.875 -3.861 1 84.25 47 GLN B CA 1
ATOM 4838 C C . GLN B 1 47 ? -39.844 -37 -4.586 1 84.25 47 GLN B C 1
ATOM 4840 O O . GLN B 1 47 ? -40.875 -37.281 -3.955 1 84.25 47 GLN B O 1
ATOM 4845 N N . LEU B 1 48 ? -39.844 -36.906 -5.824 1 80.44 48 LEU B N 1
ATOM 4846 C CA . LEU B 1 48 ? -41.125 -36.938 -6.562 1 80.44 48 LEU B CA 1
ATOM 4847 C C . LEU B 1 48 ? -41.719 -38.344 -6.555 1 80.44 48 LEU B C 1
ATOM 4849 O O . LEU B 1 48 ? -42.906 -38.531 -6.828 1 80.44 48 LEU B O 1
ATOM 4853 N N . ASP B 1 49 ? -40.844 -39.312 -6.223 1 71.38 49 ASP B N 1
ATOM 4854 C CA . ASP B 1 49 ? -41.344 -40.688 -6.133 1 71.38 49 ASP B CA 1
ATOM 4855 C C . ASP B 1 49 ? -42.062 -40.906 -4.809 1 71.38 49 ASP B C 1
ATOM 4857 O O . ASP B 1 49 ? -42.781 -41.906 -4.645 1 71.38 49 ASP B O 1
ATOM 4861 N N . LYS B 1 50 ? -41.875 -39.812 -3.984 1 71 50 LYS B N 1
ATOM 4862 C CA . LYS B 1 50 ? -42.5 -39.969 -2.67 1 71 50 LYS B CA 1
ATOM 4863 C C . LYS B 1 50 ? -43.875 -39.312 -2.637 1 71 50 LYS B C 1
ATOM 4865 O O . LYS B 1 50 ? -44.125 -38.344 -3.332 1 71 50 LYS B O 1
ATOM 4870 N N . ASP B 1 51 ? -44.875 -39.938 -2.219 1 63.88 51 ASP B N 1
ATOM 4871 C CA . ASP B 1 51 ? -46.25 -39.438 -2.004 1 63.88 51 ASP B CA 1
ATOM 4872 C C . ASP B 1 51 ? -46.5 -39.219 -0.518 1 63.88 51 ASP B C 1
ATOM 4874 O O . ASP B 1 51 ? -46.594 -40.156 0.255 1 63.88 51 ASP B O 1
ATOM 4878 N N . PRO B 1 52 ? -46.625 -37.812 -0.056 1 65.38 52 PRO B N 1
ATOM 4879 C CA . PRO B 1 52 ? -46.719 -36.594 -0.865 1 65.38 52 PRO B CA 1
ATOM 4880 C C . PRO B 1 52 ? -45.375 -35.938 -1.119 1 65.38 52 PRO B C 1
ATOM 4882 O O . PRO B 1 52 ? -44.406 -36.219 -0.405 1 65.38 52 PRO B O 1
ATOM 4885 N N . ILE B 1 53 ? -45.406 -35.188 -2.207 1 68.88 53 ILE B N 1
ATOM 4886 C CA . ILE B 1 53 ? -44.188 -34.438 -2.502 1 68.88 53 ILE B CA 1
ATOM 4887 C C . ILE B 1 53 ? -43.875 -33.469 -1.366 1 68.88 53 ILE B C 1
ATOM 4889 O O . ILE B 1 53 ? -44.75 -32.688 -0.982 1 68.88 53 ILE B O 1
ATOM 4893 N N . PRO B 1 54 ? -42.719 -33.594 -0.716 1 69.81 54 PRO B N 1
ATOM 4894 C CA . PRO B 1 54 ? -42.375 -32.719 0.408 1 69.81 54 PRO B CA 1
ATOM 4895 C C . PRO B 1 54 ? -42.469 -31.219 0.054 1 69.81 54 PRO B C 1
ATOM 4897 O O . PRO B 1 54 ? -42.188 -30.844 -1.087 1 69.81 54 PRO B O 1
ATOM 4900 N N . SER B 1 55 ? -42.969 -30.391 0.995 1 63.41 55 SER B N 1
ATOM 4901 C CA . SER B 1 55 ? -43.094 -28.953 0.847 1 63.41 55 SER B CA 1
ATOM 4902 C C . SER B 1 55 ? -41.75 -28.281 0.575 1 63.41 55 SER B C 1
ATOM 4904 O O . SER B 1 55 ? -41.719 -27.188 0.025 1 63.41 55 SER B O 1
ATOM 4906 N N . ARG B 1 56 ? -40.75 -28.984 0.813 1 64.75 56 ARG B N 1
ATOM 4907 C CA . ARG B 1 56 ? -39.406 -28.406 0.703 1 64.75 56 ARG B CA 1
ATOM 4908 C C . ARG B 1 56 ? -38.875 -28.531 -0.72 1 64.75 56 ARG B C 1
ATOM 4910 O O . ARG B 1 56 ? -37.812 -27.984 -1.038 1 64.75 56 ARG B O 1
ATOM 4917 N N . ALA B 1 57 ? -39.531 -29.141 -1.536 1 73.31 57 ALA B N 1
ATOM 4918 C CA . ALA B 1 57 ? -39.062 -29.281 -2.904 1 73.31 57 ALA B CA 1
ATOM 4919 C C . ALA B 1 57 ? -39.156 -27.969 -3.666 1 73.31 57 ALA B C 1
ATOM 4921 O O . ALA B 1 57 ? -40.25 -27.406 -3.795 1 73.31 57 ALA B O 1
ATOM 4922 N N . LYS B 1 58 ? -38 -27.375 -3.979 1 81.31 58 LYS B N 1
ATOM 4923 C CA . LYS B 1 58 ? -37.938 -26.125 -4.73 1 81.31 58 LYS B CA 1
ATOM 4924 C C . LYS B 1 58 ? -38 -26.391 -6.234 1 81.31 58 LYS B C 1
ATOM 4926 O O . LYS B 1 58 ? -37.406 -27.344 -6.723 1 81.31 58 LYS B O 1
ATOM 4931 N N . PRO B 1 59 ? -38.781 -25.641 -6.871 1 87.88 59 PRO B N 1
ATOM 4932 C CA . PRO B 1 59 ? -38.812 -25.797 -8.328 1 87.88 59 PRO B CA 1
ATOM 4933 C C . PRO B 1 59 ? -37.469 -25.453 -8.984 1 87.88 59 PRO B C 1
ATOM 4935 O O . PRO B 1 59 ? -36.688 -24.672 -8.438 1 87.88 59 PRO B O 1
ATOM 4938 N N . VAL B 1 60 ? -37.25 -26.109 -10.047 1 91.44 60 VAL B N 1
ATOM 4939 C CA . VAL B 1 60 ? -36.094 -25.766 -10.852 1 91.44 60 VAL B CA 1
ATOM 4940 C C . VAL B 1 60 ? -36.312 -24.422 -11.555 1 91.44 60 VAL B C 1
ATOM 4942 O O . VAL B 1 60 ? -37.344 -24.25 -12.242 1 91.44 60 VAL B O 1
ATOM 4945 N N . THR B 1 61 ? -35.469 -23.5 -11.359 1 90.56 61 THR B N 1
ATOM 4946 C CA . THR B 1 61 ? -35.656 -22.141 -11.859 1 90.56 61 THR B CA 1
ATOM 4947 C C . THR B 1 61 ? -34.875 -21.938 -13.164 1 90.56 61 THR B C 1
ATOM 4949 O O . THR B 1 61 ? -33.688 -22.234 -13.234 1 90.56 61 THR B O 1
ATOM 4952 N N . LEU B 1 62 ? -35.531 -21.5 -14.156 1 91.44 62 LEU B N 1
ATOM 4953 C CA . LEU B 1 62 ? -34.938 -21.094 -15.43 1 91.44 62 LEU B CA 1
ATOM 4954 C C . LEU B 1 62 ? -35.031 -19.594 -15.625 1 91.44 62 LEU B C 1
ATOM 4956 O O . LEU B 1 62 ? -35.875 -18.938 -15.031 1 91.44 62 LEU B O 1
ATOM 4960 N N . ILE B 1 63 ? -34.094 -19.062 -16.328 1 88.5 63 ILE B N 1
ATOM 4961 C CA . ILE B 1 63 ? -34.031 -17.625 -16.516 1 88.5 63 ILE B CA 1
ATOM 4962 C C . ILE B 1 63 ? -34.312 -17.281 -17.984 1 88.5 63 ILE B C 1
ATOM 4964 O O . ILE B 1 63 ? -33.594 -17.766 -18.875 1 88.5 63 ILE B O 1
ATOM 4968 N N . HIS B 1 64 ? -35.188 -16.375 -18.078 1 84.06 64 HIS B N 1
ATOM 4969 C CA . HIS B 1 64 ? -35.469 -15.914 -19.438 1 84.06 64 HIS B CA 1
ATOM 4970 C C . HIS B 1 64 ? -34.344 -15.031 -19.969 1 84.06 64 HIS B C 1
ATOM 4972 O O . HIS B 1 64 ? -33.906 -14.102 -19.281 1 84.06 64 HIS B O 1
ATOM 4978 N N . GLY B 1 65 ? -33.75 -15.273 -21.031 1 77.94 65 GLY B N 1
ATOM 4979 C CA . GLY B 1 65 ? -32.75 -14.43 -21.656 1 77.94 65 GLY B CA 1
ATOM 4980 C C . GLY B 1 65 ? -31.344 -14.766 -21.234 1 77.94 65 GLY B C 1
ATOM 4981 O O . GLY B 1 65 ? -30.406 -14.023 -21.531 1 77.94 65 GLY B O 1
ATOM 4982 N N . ALA B 1 66 ? -31.141 -15.758 -20.422 1 81.06 66 ALA B N 1
ATOM 4983 C CA . ALA B 1 66 ? -29.812 -16.109 -19.906 1 81.06 66 ALA B CA 1
ATOM 4984 C C . ALA B 1 66 ? -28.938 -16.719 -21.016 1 81.06 66 ALA B C 1
ATOM 4986 O O . ALA B 1 66 ? -27.719 -16.75 -20.891 1 81.06 66 ALA B O 1
ATOM 4987 N N . CYS B 1 67 ? -29.422 -17.234 -22.047 1 79.81 67 CYS B N 1
ATOM 4988 C CA . CYS B 1 67 ? -28.672 -17.719 -23.188 1 79.81 67 CYS B CA 1
ATOM 4989 C C . CYS B 1 67 ? -28.594 -16.641 -24.281 1 79.81 67 CYS B C 1
ATOM 4991 O O . CYS B 1 67 ? -29.578 -16.406 -24.984 1 79.81 67 CYS B O 1
ATOM 4993 N N . PRO B 1 68 ? -27.328 -15.852 -24.156 1 63.38 68 PRO B N 1
ATOM 4994 C CA . PRO B 1 68 ? -27.188 -14.773 -25.141 1 63.38 68 PRO B CA 1
ATOM 4995 C C . PRO B 1 68 ? -27.078 -15.289 -26.578 1 63.38 68 PRO B C 1
ATOM 4997 O O . PRO B 1 68 ? -26.609 -16.422 -26.781 1 63.38 68 PRO B O 1
ATOM 5000 N N . GLY B 1 69 ? -27.516 -14.5 -27.797 1 57.56 69 GLY B N 1
ATOM 5001 C CA . GLY B 1 69 ? -27.422 -14.812 -29.203 1 57.56 69 GLY B CA 1
ATOM 5002 C C . GLY B 1 69 ? -28.734 -14.703 -29.938 1 57.56 69 GLY B C 1
ATOM 5003 O O . GLY B 1 69 ? -28.875 -15.227 -31.047 1 57.56 69 GLY B O 1
ATOM 5004 N N . ARG B 1 70 ? -29.734 -14.172 -29.328 1 46.47 70 ARG B N 1
ATOM 5005 C CA . ARG B 1 70 ? -30.828 -13.961 -30.281 1 46.47 70 ARG B CA 1
ATOM 5006 C C . ARG B 1 70 ? -30.359 -13.133 -31.484 1 46.47 70 ARG B C 1
ATOM 5008 O O . ARG B 1 70 ? -30.094 -11.938 -31.344 1 46.47 70 ARG B O 1
ATOM 5015 N N . ASP B 1 71 ? -29.531 -13.594 -32.281 1 40.91 71 ASP B N 1
ATOM 5016 C CA . ASP B 1 71 ? -29.688 -12.852 -33.531 1 40.91 71 ASP B CA 1
ATOM 5017 C C . ASP B 1 71 ? -31.156 -12.516 -33.781 1 40.91 71 ASP B C 1
ATOM 5019 O O . ASP B 1 71 ? -32.031 -13.336 -33.5 1 40.91 71 ASP B O 1
ATOM 5023 N N . THR B 1 72 ? -31.531 -11.32 -33.781 1 39.5 72 THR B N 1
ATOM 5024 C CA . THR B 1 72 ? -32.844 -10.82 -34.125 1 39.5 72 THR B CA 1
ATOM 5025 C C . THR B 1 72 ? -33.531 -11.773 -35.125 1 39.5 72 THR B C 1
ATOM 5027 O O . THR B 1 72 ? -34.75 -11.719 -35.281 1 39.5 72 THR B O 1
ATOM 5030 N N . PHE B 1 73 ? -32.938 -12.117 -36.25 1 37.88 73 PHE B N 1
ATOM 5031 C CA . PHE B 1 73 ? -33.688 -12.758 -37.344 1 37.88 73 PHE B CA 1
ATOM 5032 C C . PHE B 1 73 ? -34.031 -14.195 -36.969 1 37.88 73 PHE B C 1
ATOM 5034 O O . PHE B 1 73 ? -35.031 -14.742 -37.438 1 37.88 73 PHE B O 1
ATOM 5041 N N . SER B 1 74 ? -33.062 -15.25 -36.938 1 38.97 74 SER B N 1
ATOM 5042 C CA . SER B 1 74 ? -33.562 -16.625 -36.875 1 38.97 74 SER B CA 1
ATOM 5043 C C . SER B 1 74 ? -34 -16.984 -35.469 1 38.97 74 SER B C 1
ATOM 5045 O O . SER B 1 74 ? -33.344 -16.672 -34.5 1 38.97 74 SER B O 1
ATOM 5047 N N . SER B 1 75 ? -35.25 -17.062 -34.969 1 40.97 75 SER B N 1
ATOM 5048 C CA . SER B 1 75 ? -36.125 -17.484 -33.875 1 40.97 75 SER B CA 1
ATOM 5049 C C . SER B 1 75 ? -35.469 -18.547 -33.031 1 40.97 75 SER B C 1
ATOM 5051 O O . SER B 1 75 ? -36.062 -19.062 -32.062 1 40.97 75 SER B O 1
ATOM 5053 N N . GLU B 1 76 ? -34.656 -19.625 -33.438 1 44.41 76 GLU B N 1
ATOM 5054 C CA . GLU B 1 76 ? -34.406 -20.859 -32.688 1 44.41 76 GLU B CA 1
ATOM 5055 C C . GLU B 1 76 ? -33.5 -20.578 -31.484 1 44.41 76 GLU B C 1
ATOM 5057 O O . GLU B 1 76 ? -32.469 -19.938 -31.609 1 44.41 76 GLU B O 1
ATOM 5062 N N . THR B 1 77 ? -34.125 -20.469 -30.297 1 54.16 77 THR B N 1
ATOM 5063 C CA . THR B 1 77 ? -33.531 -20.375 -28.953 1 54.16 77 THR B CA 1
ATOM 5064 C C . THR B 1 77 ? -32.312 -21.266 -28.828 1 54.16 77 THR B C 1
ATOM 5066 O O . THR B 1 77 ? -32.406 -22.484 -28.906 1 54.16 77 THR B O 1
ATOM 5069 N N . ASN B 1 78 ? -31.047 -20.938 -29.172 1 73.06 78 ASN B N 1
ATOM 5070 C CA . ASN B 1 78 ? -29.703 -21.469 -29.391 1 73.06 78 ASN B CA 1
ATOM 5071 C C . ASN B 1 78 ? -28.969 -21.703 -28.062 1 73.06 78 ASN B C 1
ATOM 5073 O O . ASN B 1 78 ? -27.766 -21.516 -27.969 1 73.06 78 ASN B O 1
ATOM 5077 N N . CYS B 1 79 ? -29.688 -22.156 -26.906 1 86.38 79 CYS B N 1
ATOM 5078 C CA . CYS B 1 79 ? -29.047 -22.5 -25.641 1 86.38 79 CYS B CA 1
ATOM 5079 C C . CYS B 1 79 ? -28.172 -23.734 -25.781 1 86.38 79 CYS B C 1
ATOM 5081 O O . CYS B 1 79 ? -27.203 -23.906 -25.047 1 86.38 79 CYS B O 1
ATOM 5083 N N . THR B 1 80 ? -28.516 -24.5 -26.797 1 87.5 80 THR B N 1
ATOM 5084 C CA . THR B 1 80 ? -27.734 -25.719 -27.031 1 87.5 80 THR B CA 1
ATOM 5085 C C . THR B 1 80 ? -26.297 -25.359 -27.406 1 87.5 80 THR B C 1
ATOM 5087 O O . THR B 1 80 ? -25.344 -25.906 -26.859 1 87.5 80 THR B O 1
ATOM 5090 N N . GLN B 1 81 ? -26.203 -24.422 -28.266 1 86.62 81 GLN B N 1
ATOM 5091 C CA . GLN B 1 81 ? -24.875 -24.016 -28.703 1 86.62 81 GLN B CA 1
ATOM 5092 C C . GLN B 1 81 ? -24.125 -23.297 -27.594 1 86.62 81 GLN B C 1
ATOM 5094 O O . GLN B 1 81 ? -22.906 -23.5 -27.422 1 86.62 81 GLN B O 1
ATOM 5099 N N . VAL B 1 82 ? -24.797 -22.547 -26.828 1 91.62 82 VAL B N 1
ATOM 5100 C CA . VAL B 1 82 ? -24.203 -21.766 -25.75 1 91.62 82 VAL B CA 1
ATOM 5101 C C . VAL B 1 82 ? -23.672 -22.703 -24.656 1 91.62 82 VAL B C 1
ATOM 5103 O O . VAL B 1 82 ? -22.578 -22.5 -24.125 1 91.62 82 VAL B O 1
ATOM 5106 N N . CYS B 1 83 ? -24.406 -23.672 -24.375 1 94.38 83 CYS B N 1
ATOM 5107 C CA . CYS B 1 83 ? -24.125 -24.516 -23.219 1 94.38 83 CYS B CA 1
ATOM 5108 C C . CYS B 1 83 ? -23.109 -25.609 -23.578 1 94.38 83 CYS B C 1
ATOM 5110 O O . CYS B 1 83 ? -22.531 -26.234 -22.688 1 94.38 83 CYS B O 1
ATOM 5112 N N . THR B 1 84 ? -22.891 -25.891 -24.828 1 91.75 84 THR B N 1
ATOM 5113 C CA . THR B 1 84 ? -21.969 -26.953 -25.219 1 91.75 84 THR B CA 1
ATOM 5114 C C . THR B 1 84 ? -20.625 -26.375 -25.672 1 91.75 84 THR B C 1
ATOM 5116 O O . THR B 1 84 ? -19.781 -27.094 -26.219 1 91.75 84 THR B O 1
ATOM 5119 N N . ASN B 1 85 ? -20.469 -25.109 -25.469 1 92.19 85 ASN B N 1
ATOM 5120 C CA . ASN B 1 85 ? -19.203 -24.406 -25.703 1 92.19 85 ASN B CA 1
ATOM 5121 C C . ASN B 1 85 ? -18.672 -23.766 -24.438 1 92.19 85 ASN B C 1
ATOM 5123 O O . ASN B 1 85 ? -19.312 -22.891 -23.859 1 92.19 85 ASN B O 1
ATOM 5127 N N . PRO B 1 86 ? -17.484 -24.141 -24.062 1 94 86 PRO B N 1
ATOM 5128 C CA . PRO B 1 86 ? -16.938 -23.609 -22.812 1 94 86 PRO B CA 1
ATOM 5129 C C . PRO B 1 86 ? -16.797 -22.094 -22.844 1 94 86 PRO B C 1
ATOM 5131 O O . PRO B 1 86 ? -16.875 -21.438 -21.797 1 94 86 PRO B O 1
ATOM 5134 N N . ASP B 1 87 ? -16.625 -21.469 -23.984 1 92.56 87 ASP B N 1
ATOM 5135 C CA . ASP B 1 87 ? -16.453 -20.031 -24.094 1 92.56 87 ASP B CA 1
ATOM 5136 C C . ASP B 1 87 ? -17.734 -19.297 -23.703 1 92.56 87 ASP B C 1
ATOM 5138 O O . ASP B 1 87 ? -17.672 -18.188 -23.141 1 92.56 87 ASP B O 1
ATOM 5142 N N . SER B 1 88 ? -18.797 -19.891 -23.969 1 92.69 88 SER B N 1
ATOM 5143 C CA . SER B 1 88 ? -20.062 -19.234 -23.672 1 92.69 88 SER B CA 1
ATOM 5144 C C . SER B 1 88 ? -20.672 -19.766 -22.375 1 92.69 88 SER B C 1
ATOM 5146 O O . SER B 1 88 ? -21.344 -19.031 -21.641 1 92.69 88 SER B O 1
ATOM 5148 N N . LEU B 1 89 ? -20.438 -20.969 -22.047 1 95 89 LEU B N 1
ATOM 5149 C CA . LEU B 1 89 ? -21 -21.625 -20.875 1 95 89 LEU B CA 1
ATOM 5150 C C . LEU B 1 89 ? -20.578 -20.906 -19.594 1 95 89 LEU B C 1
ATOM 5152 O O . LEU B 1 89 ? -21.391 -20.672 -18.703 1 95 89 LEU B O 1
ATOM 5156 N N . PHE B 1 90 ? -19.297 -20.516 -19.578 1 95.38 90 PHE B N 1
ATOM 5157 C CA . PHE B 1 90 ? -18.75 -19.953 -18.359 1 95.38 90 PHE B CA 1
ATOM 5158 C C . PHE B 1 90 ? -18.625 -18.438 -18.453 1 95.38 90 PHE B C 1
ATOM 5160 O O . PHE B 1 90 ? -17.859 -17.812 -17.719 1 95.38 90 PHE B O 1
ATOM 5167 N N . ALA B 1 91 ? -19.406 -17.859 -19.328 1 90.88 91 ALA B N 1
ATOM 5168 C CA . ALA B 1 91 ? -19.281 -16.422 -19.594 1 90.88 91 ALA B CA 1
ATOM 5169 C C . ALA B 1 91 ? -19.938 -15.594 -18.5 1 90.88 91 ALA B C 1
ATOM 5171 O O . ALA B 1 91 ? -19.625 -14.422 -18.328 1 90.88 91 ALA B O 1
ATOM 5172 N N . SER B 1 92 ? -20.922 -16.172 -17.844 1 89.5 92 SER B N 1
ATOM 5173 C CA . SER B 1 92 ? -21.594 -15.477 -16.75 1 89.5 92 SER B CA 1
ATOM 5174 C C . SER B 1 92 ? -22.188 -16.469 -15.758 1 89.5 92 SER B C 1
ATOM 5176 O O . SER B 1 92 ? -22.359 -17.641 -16.062 1 89.5 92 SER B O 1
ATOM 5178 N N . TRP B 1 93 ? -22.516 -15.945 -14.602 1 89.31 93 TRP B N 1
ATOM 5179 C CA . TRP B 1 93 ? -23.203 -16.781 -13.617 1 89.31 93 TRP B CA 1
ATOM 5180 C C . TRP B 1 93 ? -24.562 -17.219 -14.133 1 89.31 93 TRP B C 1
ATOM 5182 O O . TRP B 1 93 ? -24.984 -18.344 -13.906 1 89.31 93 TRP B O 1
ATOM 5192 N N . LYS B 1 94 ? -25.172 -16.359 -14.797 1 88.88 94 LYS B N 1
ATOM 5193 C CA . LYS B 1 94 ? -26.516 -16.625 -15.305 1 88.88 94 LYS B CA 1
ATOM 5194 C C . LYS B 1 94 ? -26.516 -17.734 -16.344 1 88.88 94 LYS B C 1
ATOM 5196 O O . LYS B 1 94 ? -27.359 -18.625 -16.312 1 88.88 94 LYS B O 1
ATOM 5201 N N . THR B 1 95 ? -25.594 -17.625 -17.188 1 91.62 95 THR B N 1
ATOM 5202 C CA . THR B 1 95 ? -25.484 -18.641 -18.219 1 91.62 95 THR B CA 1
ATOM 5203 C C . THR B 1 95 ? -25.156 -20 -17.609 1 91.62 95 THR B C 1
ATOM 5205 O O . THR B 1 95 ? -25.734 -21.016 -18 1 91.62 95 THR B O 1
ATOM 5208 N N . LEU B 1 96 ? -24.281 -19.953 -16.703 1 93.75 96 LEU B N 1
ATOM 5209 C CA . LEU B 1 96 ? -23.938 -21.188 -16.016 1 93.75 96 LEU B CA 1
ATOM 5210 C C . LEU B 1 96 ? -25.141 -21.781 -15.312 1 93.75 96 LEU B C 1
ATOM 5212 O O . LEU B 1 96 ? -25.422 -22.969 -15.438 1 93.75 96 LEU B O 1
ATOM 5216 N N . TRP B 1 97 ? -25.844 -20.984 -14.617 1 92.69 97 TRP B N 1
ATOM 5217 C CA . TRP B 1 97 ? -27.047 -21.406 -13.922 1 92.69 97 TRP B CA 1
ATOM 5218 C C . TRP B 1 97 ? -28.062 -22 -14.898 1 92.69 97 TRP B C 1
ATOM 5220 O O . TRP B 1 97 ? -28.594 -23.078 -14.664 1 92.69 97 TRP B O 1
ATOM 5230 N N . GLN B 1 98 ? -28.266 -21.328 -15.969 1 92.88 98 GLN B N 1
ATOM 5231 C CA . GLN B 1 98 ? -29.25 -21.734 -16.969 1 92.88 98 GLN B CA 1
ATOM 5232 C C . GLN B 1 98 ? -28.875 -23.078 -17.594 1 92.88 98 GLN B C 1
ATOM 5234 O O . GLN B 1 98 ? -29.703 -23.969 -17.719 1 92.88 98 GLN B O 1
ATOM 5239 N N . CYS B 1 99 ? -27.656 -23.172 -17.969 1 95.62 99 CYS B N 1
ATOM 5240 C CA . CYS B 1 99 ? -27.188 -24.375 -18.641 1 95.62 99 CYS B CA 1
ATOM 5241 C C . CYS B 1 99 ? -27.234 -25.578 -17.703 1 95.62 99 CYS B C 1
ATOM 5243 O O . CYS B 1 99 ? -27.641 -26.672 -18.109 1 95.62 99 CYS B O 1
ATOM 5245 N N . LEU B 1 100 ? -26.875 -25.406 -16.5 1 96.38 100 LEU B N 1
ATOM 5246 C CA . LEU B 1 100 ? -26.906 -26.5 -15.539 1 96.38 100 LEU B CA 1
ATOM 5247 C C . LEU B 1 100 ? -28.328 -26.891 -15.211 1 96.38 100 LEU B C 1
ATOM 5249 O O . LEU B 1 100 ? -28.641 -28.078 -15.07 1 96.38 100 LEU B O 1
ATOM 5253 N N . SER B 1 101 ? -29.188 -25.922 -15.07 1 94.44 101 SER B N 1
ATOM 5254 C CA . SER B 1 101 ? -30.594 -26.203 -14.812 1 94.44 101 SER B CA 1
ATOM 5255 C C . SER B 1 101 ? -31.219 -26.969 -15.977 1 94.44 101 SER B C 1
ATOM 5257 O O . SER B 1 101 ? -31.969 -27.938 -15.758 1 94.44 101 SER B O 1
ATOM 5259 N N . LEU B 1 102 ? -30.891 -26.531 -17.156 1 94.5 102 LEU B N 1
ATOM 5260 C CA . LEU B 1 102 ? -31.406 -27.219 -18.328 1 94.5 102 LEU B CA 1
ATOM 5261 C C . LEU B 1 102 ? -30.859 -28.641 -18.406 1 94.5 102 LEU B C 1
ATOM 5263 O O . LEU B 1 102 ? -31.578 -29.562 -18.781 1 94.5 102 LEU B O 1
ATOM 5267 N N . ALA B 1 103 ? -29.609 -28.766 -18.094 1 95.25 103 ALA B N 1
ATOM 5268 C CA . ALA B 1 103 ? -29.016 -30.094 -18.094 1 95.25 103 ALA B CA 1
ATOM 5269 C C . ALA B 1 103 ? -29.703 -31 -17.078 1 95.25 103 ALA B C 1
ATOM 5271 O O . ALA B 1 103 ? -30.031 -32.156 -17.391 1 95.25 103 ALA B O 1
ATOM 5272 N N . ALA B 1 104 ? -29.969 -30.5 -15.898 1 94.19 104 ALA B N 1
ATOM 5273 C CA . ALA B 1 104 ? -30.641 -31.281 -14.852 1 94.19 104 ALA B CA 1
ATOM 5274 C C . ALA B 1 104 ? -32.031 -31.688 -15.289 1 94.19 104 ALA B C 1
ATOM 5276 O O . ALA B 1 104 ? -32.469 -32.812 -15.039 1 94.19 104 ALA B O 1
ATOM 5277 N N . LEU B 1 105 ? -32.719 -30.828 -15.945 1 93.44 105 LEU B N 1
ATOM 5278 C CA . LEU B 1 105 ? -34.094 -31.109 -16.391 1 93.44 105 LEU B CA 1
ATOM 5279 C C . LEU B 1 105 ? -34.094 -32.156 -17.484 1 93.44 105 LEU B C 1
ATOM 5281 O O . LEU B 1 105 ? -34.875 -33.125 -17.438 1 93.44 105 LEU B O 1
ATOM 5285 N N . THR B 1 106 ? -33.156 -32.031 -18.422 1 91.88 106 THR B N 1
ATOM 5286 C CA . THR B 1 106 ? -33.125 -32.969 -19.547 1 91.88 106 THR B CA 1
ATOM 5287 C C . THR B 1 106 ? -32.688 -34.344 -19.078 1 91.88 106 THR B C 1
ATOM 5289 O O . THR B 1 106 ? -33.281 -35.344 -19.438 1 91.88 106 THR B O 1
ATOM 5292 N N . ILE B 1 107 ? -31.688 -34.375 -18.281 1 91.75 107 ILE B N 1
ATOM 5293 C CA . ILE B 1 107 ? -31.188 -35.625 -17.766 1 91.75 107 ILE B CA 1
ATOM 5294 C C . ILE B 1 107 ? -32.219 -36.219 -16.797 1 91.75 107 ILE B C 1
ATOM 5296 O O . ILE B 1 107 ? -32.438 -37.438 -16.781 1 91.75 107 ILE B O 1
ATOM 5300 N N . GLY B 1 108 ? -32.812 -35.406 -16.016 1 90.62 108 GLY B N 1
ATOM 5301 C CA . GLY B 1 108 ? -33.812 -35.844 -15.07 1 90.62 108 GLY B CA 1
ATOM 5302 C C . GLY B 1 108 ? -35.031 -36.469 -15.734 1 90.62 108 GLY B C 1
ATOM 5303 O O . GLY B 1 108 ? -35.531 -37.469 -15.242 1 90.62 108 GLY B O 1
ATOM 5304 N N . ASN B 1 109 ? -35.438 -35.875 -16.797 1 87.31 109 ASN B N 1
ATOM 5305 C CA . ASN B 1 109 ? -36.562 -36.406 -17.547 1 87.31 109 ASN B CA 1
ATOM 5306 C C . ASN B 1 109 ? -36.25 -37.844 -18.031 1 87.31 109 ASN B C 1
ATOM 5308 O O . ASN B 1 109 ? -37.156 -38.688 -18.062 1 87.31 109 ASN B O 1
ATOM 5312 N N . ALA B 1 110 ? -35 -38.062 -18.328 1 84.94 110 ALA B N 1
ATOM 5313 C CA . ALA B 1 110 ? -34.594 -39.375 -18.812 1 84.94 110 ALA B CA 1
ATOM 5314 C C . ALA B 1 110 ? -34.344 -40.344 -17.641 1 84.94 110 ALA B C 1
ATOM 5316 O O . ALA B 1 110 ? -34.781 -41.5 -17.688 1 84.94 110 ALA B O 1
ATOM 5317 N N . THR B 1 111 ? -33.75 -39.906 -16.625 1 87.88 111 THR B N 1
ATOM 5318 C CA . THR B 1 111 ? -33.344 -40.75 -15.508 1 87.88 111 THR B CA 1
ATOM 5319 C C . THR B 1 111 ? -34.562 -41.125 -14.648 1 87.88 111 THR B C 1
ATOM 5321 O O . THR B 1 111 ? -34.656 -42.25 -14.172 1 87.88 111 THR B O 1
ATOM 5324 N N . PHE B 1 112 ? -35.5 -40.188 -14.508 1 89.38 112 PHE B N 1
ATOM 5325 C CA . PHE B 1 112 ? -36.688 -40.406 -13.648 1 89.38 112 PHE B CA 1
ATOM 5326 C C . PHE B 1 112 ? -37.938 -40.5 -14.477 1 89.38 112 PHE B C 1
ATOM 5328 O O . PHE B 1 112 ? -39 -40.062 -14.055 1 89.38 112 PHE B O 1
ATOM 5335 N N . SER B 1 113 ? -37.875 -41.031 -15.641 1 86.19 113 SER B N 1
ATOM 5336 C CA . SER B 1 113 ? -39 -41.062 -16.594 1 86.19 113 SER B CA 1
ATOM 5337 C C . SER B 1 113 ? -40.219 -41.719 -15.992 1 86.19 113 SER B C 1
ATOM 5339 O O . SER B 1 113 ? -41.344 -41.25 -16.188 1 86.19 113 SER B O 1
ATOM 5341 N N . ASP B 1 114 ? -40.125 -42.781 -15.219 1 84.81 114 ASP B N 1
ATOM 5342 C CA . ASP B 1 114 ? -41.25 -43.5 -14.664 1 84.81 114 ASP B CA 1
ATOM 5343 C C . ASP B 1 114 ? -41.969 -42.688 -13.602 1 84.81 114 ASP B C 1
ATOM 5345 O O . ASP B 1 114 ? -43.219 -42.625 -13.578 1 84.81 114 ASP B O 1
ATOM 5349 N N . SER B 1 115 ? -41.188 -42.031 -12.844 1 84.25 115 SER B N 1
ATOM 5350 C CA . SER B 1 115 ? -41.75 -41.25 -11.742 1 84.25 115 SER B CA 1
ATOM 5351 C C . SER B 1 115 ? -42.344 -39.938 -12.234 1 84.25 115 SER B C 1
ATOM 5353 O O . SER B 1 115 ? -43.344 -39.469 -11.703 1 84.25 115 SER B O 1
ATOM 5355 N N . LEU B 1 116 ? -41.875 -39.375 -13.289 1 88.12 116 LEU B N 1
ATOM 5356 C CA . LEU B 1 116 ? -42.25 -38.031 -13.75 1 88.12 116 LEU B CA 1
ATOM 5357 C C . LEU B 1 116 ? -43.5 -38.125 -14.625 1 88.12 116 LEU B C 1
ATOM 5359 O O . LEU B 1 116 ? -44.219 -37.125 -14.781 1 88.12 116 LEU B O 1
ATOM 5363 N N . LYS B 1 117 ? -43.812 -39.188 -15.156 1 86.25 117 LYS B N 1
ATOM 5364 C CA . LYS B 1 117 ? -44.969 -39.344 -16.031 1 86.25 117 LYS B CA 1
ATOM 5365 C C . LYS B 1 117 ? -46.25 -39.5 -15.227 1 86.25 117 LYS B C 1
ATOM 5367 O O . LYS B 1 117 ? -47.344 -39.344 -15.758 1 86.25 117 LYS B O 1
ATOM 5372 N N . GLN B 1 118 ? -46.062 -39.781 -13.945 1 82.38 118 GLN B N 1
ATOM 5373 C CA . GLN B 1 118 ? -47.219 -39.969 -13.102 1 82.38 118 GLN B CA 1
ATOM 5374 C C . GLN B 1 118 ? -47.75 -38.625 -12.602 1 82.38 118 GLN B C 1
ATOM 5376 O O . GLN B 1 118 ? -46.969 -37.781 -12.148 1 82.38 118 GLN B O 1
ATOM 5381 N N . PRO B 1 119 ? -49.031 -38.438 -12.82 1 79.56 119 PRO B N 1
ATOM 5382 C CA . PRO B 1 119 ? -49.594 -37.188 -12.32 1 79.56 119 PRO B CA 1
ATOM 5383 C C . PRO B 1 119 ? -49.625 -37.125 -10.797 1 79.56 119 PRO B C 1
ATOM 5385 O O . PRO B 1 119 ? -49.844 -38.125 -10.141 1 79.56 119 PRO B O 1
ATOM 5388 N N . HIS B 1 120 ? -49.25 -36.031 -10.297 1 78.12 120 HIS B N 1
ATOM 5389 C CA . HIS B 1 120 ? -49.312 -35.781 -8.859 1 78.12 120 HIS B CA 1
ATOM 5390 C C . HIS B 1 120 ? -50.312 -34.688 -8.531 1 78.12 120 HIS B C 1
ATOM 5392 O O . HIS B 1 120 ? -50.344 -33.625 -9.188 1 78.12 120 HIS B O 1
ATOM 5398 N N . LYS B 1 121 ? -51.125 -34.844 -7.539 1 73.81 121 LYS B N 1
ATOM 5399 C CA . LYS B 1 121 ? -52.188 -33.906 -7.172 1 73.81 121 LYS B CA 1
ATOM 5400 C C . LYS B 1 121 ? -51.594 -32.562 -6.727 1 73.81 121 LYS B C 1
ATOM 5402 O O . LYS B 1 121 ? -52.188 -31.5 -7.008 1 73.81 121 LYS B O 1
ATOM 5407 N N . GLU B 1 122 ? -50.469 -32.625 -6.102 1 76.31 122 GLU B N 1
ATOM 5408 C CA . GLU B 1 122 ? -49.875 -31.422 -5.527 1 76.31 122 GLU B CA 1
ATOM 5409 C C . GLU B 1 122 ? -49.281 -30.516 -6.617 1 76.31 122 GLU B C 1
ATOM 5411 O O . GLU B 1 122 ? -49.125 -29.312 -6.41 1 76.31 122 GLU B O 1
ATOM 5416 N N . LEU B 1 123 ? -49.031 -31.141 -7.816 1 77.94 123 LEU B N 1
ATOM 5417 C CA . LEU B 1 123 ? -48.344 -30.406 -8.875 1 77.94 123 LEU B CA 1
ATOM 5418 C C . LEU B 1 123 ? -49.312 -29.969 -9.953 1 77.94 123 LEU B C 1
ATOM 5420 O O . LEU B 1 123 ? -48.938 -29.359 -10.953 1 77.94 123 LEU B O 1
ATOM 5424 N N . GLY B 1 124 ? -50.562 -30.188 -9.656 1 73.06 124 GLY B N 1
ATOM 5425 C CA . GLY B 1 124 ? -51.594 -29.781 -10.602 1 73.06 124 GLY B CA 1
ATOM 5426 C C . GLY B 1 124 ? -52.031 -30.906 -11.516 1 73.06 124 GLY B C 1
ATOM 5427 O O . GLY B 1 124 ? -51.781 -32.094 -11.234 1 73.06 124 GLY B O 1
ATOM 5428 N N . ALA B 1 125 ? -52.688 -30.469 -12.609 1 74.5 125 ALA B N 1
ATOM 5429 C CA . ALA B 1 125 ? -53.344 -31.406 -13.516 1 74.5 125 ALA B CA 1
ATOM 5430 C C . ALA B 1 125 ? -52.312 -32.031 -14.461 1 74.5 125 ALA B C 1
ATOM 5432 O O . ALA B 1 125 ? -52.531 -33.156 -14.922 1 74.5 125 ALA B O 1
ATOM 5433 N N . LEU B 1 126 ? -51.219 -31.359 -14.617 1 83.5 126 LEU B N 1
ATOM 5434 C CA . LEU B 1 126 ? -50.25 -31.859 -15.562 1 83.5 126 LEU B CA 1
ATOM 5435 C C . LEU B 1 126 ? -49.156 -32.688 -14.852 1 83.5 126 LEU B C 1
ATOM 5437 O O . LEU B 1 126 ? -48.781 -32.344 -13.734 1 83.5 126 LEU B O 1
ATOM 5441 N N . SER B 1 127 ? -48.781 -33.719 -15.469 1 87.94 127 SER B N 1
ATOM 5442 C CA . SER B 1 127 ? -47.656 -34.5 -14.922 1 87.94 127 SER B CA 1
ATOM 5443 C C . SER B 1 127 ? -46.375 -33.688 -14.93 1 87.94 127 SER B C 1
ATOM 5445 O O . SER B 1 127 ? -46.219 -32.75 -15.727 1 87.94 127 SER B O 1
ATOM 5447 N N . PRO B 1 128 ? -45.5 -34 -14.047 1 88.5 128 PRO B N 1
ATOM 5448 C CA . PRO B 1 128 ? -44.219 -33.281 -14.008 1 88.5 128 PRO B CA 1
ATOM 5449 C C . PRO B 1 128 ? -43.438 -33.375 -15.328 1 88.5 128 PRO B C 1
ATOM 5451 O O . PRO B 1 128 ? -42.812 -32.406 -15.734 1 88.5 128 PRO B O 1
ATOM 5454 N N . SER B 1 129 ? -43.5 -34.469 -15.992 1 90.06 129 SER B N 1
ATOM 5455 C CA . SER B 1 129 ? -42.812 -34.656 -17.266 1 90.06 129 SER B CA 1
ATOM 5456 C C . SER B 1 129 ? -43.344 -33.688 -18.312 1 90.06 129 SER B C 1
ATOM 5458 O O . SER B 1 129 ? -42.562 -33.125 -19.109 1 90.06 129 SER B O 1
ATOM 5460 N N . VAL B 1 130 ? -44.625 -33.438 -18.312 1 90.12 130 VAL B N 1
ATOM 5461 C CA . VAL B 1 130 ? -45.25 -32.531 -19.25 1 90.12 130 VAL B CA 1
ATOM 5462 C C . VAL B 1 130 ? -44.844 -31.094 -18.906 1 90.12 130 VAL B C 1
ATOM 5464 O O . VAL B 1 130 ? -44.531 -30.281 -19.781 1 90.12 130 VAL B O 1
ATOM 5467 N N . GLN B 1 131 ? -44.781 -30.812 -17.656 1 90.06 131 GLN B N 1
ATOM 5468 C CA . GLN B 1 131 ? -44.344 -29.5 -17.219 1 90.06 131 GLN B CA 1
ATOM 5469 C C . GLN B 1 131 ? -42.906 -29.203 -17.641 1 90.06 131 GLN B C 1
ATOM 5471 O O . GLN B 1 131 ? -42.625 -28.094 -18.094 1 90.06 131 GLN B O 1
ATOM 5476 N N . ILE B 1 132 ? -42.062 -30.141 -17.438 1 92.12 132 ILE B N 1
ATOM 5477 C CA . ILE B 1 132 ? -40.656 -30 -17.797 1 92.12 132 ILE B CA 1
ATOM 5478 C C . ILE B 1 132 ? -40.531 -29.812 -19.312 1 92.12 132 ILE B C 1
ATOM 5480 O O . ILE B 1 132 ? -39.844 -28.906 -19.766 1 92.12 132 ILE B O 1
ATOM 5484 N N . ASN B 1 133 ? -41.25 -30.609 -20.078 1 91.38 133 ASN B N 1
ATOM 5485 C CA . ASN B 1 133 ? -41.219 -30.516 -21.531 1 91.38 133 ASN B CA 1
ATOM 5486 C C . ASN B 1 133 ? -41.75 -29.172 -22.016 1 91.38 133 ASN B C 1
ATOM 5488 O O . ASN B 1 133 ? -41.219 -28.578 -22.953 1 91.38 133 ASN B O 1
ATOM 5492 N N . ASP B 1 134 ? -42.781 -28.703 -21.422 1 89.81 134 ASP B N 1
ATOM 5493 C CA . ASP B 1 134 ? -43.344 -27.406 -21.781 1 89.81 134 ASP B CA 1
ATOM 5494 C C . ASP B 1 134 ? -42.281 -26.297 -21.562 1 89.81 134 ASP B C 1
ATOM 5496 O O . ASP B 1 134 ? -42.156 -25.406 -22.391 1 89.81 134 ASP B O 1
ATOM 5500 N N . ALA B 1 135 ? -41.594 -26.375 -20.422 1 90.06 135 ALA B N 1
ATOM 5501 C CA . ALA B 1 135 ? -40.562 -25.391 -20.109 1 90.06 135 ALA B CA 1
ATOM 5502 C C . ALA B 1 135 ? -39.406 -25.484 -21.094 1 90.06 135 ALA B C 1
ATOM 5504 O O . ALA B 1 135 ? -38.906 -24.453 -21.562 1 90.06 135 ALA B O 1
ATOM 5505 N N . LEU B 1 136 ? -38.969 -26.672 -21.438 1 90.38 136 LEU B N 1
ATOM 5506 C CA . LEU B 1 136 ? -37.875 -26.875 -22.375 1 90.38 136 LEU B CA 1
ATOM 5507 C C . LEU B 1 136 ? -38.25 -26.359 -23.766 1 90.38 136 LEU B C 1
ATOM 5509 O O . LEU B 1 136 ? -37.406 -25.812 -24.469 1 90.38 136 LEU B O 1
ATOM 5513 N N . TRP B 1 137 ? -39.5 -26.484 -24.141 1 88.94 137 TRP B N 1
ATOM 5514 C CA . TRP B 1 137 ? -40 -26.016 -25.438 1 88.94 137 TRP B CA 1
ATOM 5515 C C . TRP B 1 137 ? -39.906 -24.5 -25.547 1 88.94 137 TRP B C 1
ATOM 5517 O O . TRP B 1 137 ? -39.656 -23.969 -26.625 1 88.94 137 TRP B O 1
ATOM 5527 N N . GLU B 1 138 ? -40.031 -23.922 -24.453 1 84.88 138 GLU B N 1
ATOM 5528 C CA . GLU B 1 138 ? -39.938 -22.469 -24.438 1 84.88 138 GLU B CA 1
ATOM 5529 C C . GLU B 1 138 ? -38.531 -22 -24.797 1 84.88 138 GLU B C 1
ATOM 5531 O O . GLU B 1 138 ? -38.312 -20.875 -25.25 1 84.88 138 GLU B O 1
ATOM 5536 N N . PHE B 1 139 ? -37.562 -22.891 -24.562 1 87.12 139 PHE B N 1
ATOM 5537 C CA . PHE B 1 139 ? -36.188 -22.531 -24.844 1 87.12 139 PHE B CA 1
ATOM 5538 C C . PHE B 1 139 ? -35.688 -23.234 -26.094 1 87.12 139 PHE B C 1
ATOM 5540 O O . PHE B 1 139 ? -34.469 -23.359 -26.312 1 87.12 139 PHE B O 1
ATOM 5547 N N . GLY B 1 140 ? -36.594 -23.719 -26.844 1 82.12 140 GLY B N 1
ATOM 5548 C CA . GLY B 1 140 ? -36.281 -24.281 -28.156 1 82.12 140 GLY B CA 1
ATOM 5549 C C . GLY B 1 140 ? -35.781 -25.703 -28.078 1 82.12 140 GLY B C 1
ATOM 5550 O O . GLY B 1 140 ? -35.156 -26.188 -29.031 1 82.12 140 GLY B O 1
ATOM 5551 N N . ILE B 1 141 ? -35.969 -26.312 -26.953 1 87.94 141 ILE B N 1
ATOM 5552 C CA . ILE B 1 141 ? -35.562 -27.703 -26.797 1 87.94 141 ILE B CA 1
ATOM 5553 C C . ILE B 1 141 ? -36.781 -28.625 -26.938 1 87.94 141 ILE B C 1
ATOM 5555 O O . ILE B 1 141 ? -37.531 -28.797 -25.984 1 87.94 141 ILE B O 1
ATOM 5559 N N . LEU B 1 142 ? -36.875 -29.172 -28.125 1 83.94 142 LEU B N 1
ATOM 5560 C CA . LEU B 1 142 ? -38.062 -29.906 -28.453 1 83.94 142 LEU B CA 1
ATOM 5561 C C . LEU B 1 142 ? -37.906 -31.391 -28.141 1 83.94 142 LEU B C 1
ATOM 5563 O O . LEU B 1 142 ? -38.844 -32.062 -27.703 1 83.94 142 LEU B O 1
ATOM 5567 N N . TYR B 1 143 ? -36.688 -31.844 -28.469 1 80.38 143 TYR B N 1
ATOM 5568 C CA . TYR B 1 143 ? -36.406 -33.25 -28.219 1 80.38 143 TYR B CA 1
ATOM 5569 C C . TYR B 1 143 ? -35.219 -33.438 -27.281 1 80.38 143 TYR B C 1
ATOM 5571 O O . TYR B 1 143 ? -34.438 -32.5 -27.094 1 80.38 143 TYR B O 1
ATOM 5579 N N . ASP B 1 144 ? -35.188 -34.562 -26.641 1 75.06 144 ASP B N 1
ATOM 5580 C CA . ASP B 1 144 ? -34.094 -34.844 -25.719 1 75.06 144 ASP B CA 1
ATOM 5581 C C . ASP B 1 144 ? -32.719 -34.781 -26.422 1 75.06 144 ASP B C 1
ATOM 5583 O O . ASP B 1 144 ? -31.734 -34.375 -25.812 1 75.06 144 ASP B O 1
ATOM 5587 N N . SER B 1 145 ? -32.781 -35.031 -27.688 1 78.75 145 SER B N 1
ATOM 5588 C CA . SER B 1 145 ? -31.547 -35.094 -28.453 1 78.75 145 SER B CA 1
ATOM 5589 C C . SER B 1 145 ? -31.078 -33.688 -28.812 1 78.75 145 SER B C 1
ATOM 5591 O O . SER B 1 145 ? -29.906 -33.469 -29.188 1 78.75 145 SER B O 1
ATOM 5593 N N . ASP B 1 146 ? -31.906 -32.75 -28.594 1 85 146 ASP B N 1
ATOM 5594 C CA . ASP B 1 146 ? -31.594 -31.375 -29 1 85 146 ASP B CA 1
ATOM 5595 C C . ASP B 1 146 ? -30.641 -30.703 -28.016 1 85 146 ASP B C 1
ATOM 5597 O O . ASP B 1 146 ? -29.969 -29.734 -28.359 1 85 146 ASP B O 1
ATOM 5601 N N . PHE B 1 147 ? -30.625 -31.203 -26.812 1 91.06 147 PHE B N 1
ATOM 5602 C CA . PHE B 1 147 ? -29.797 -30.609 -25.766 1 91.06 147 PHE B CA 1
ATOM 5603 C C . PHE B 1 147 ? -28.969 -31.688 -25.062 1 91.06 147 PHE B C 1
ATOM 5605 O O . PHE B 1 147 ? -29.531 -32.562 -24.422 1 91.06 147 PHE B O 1
ATOM 5612 N N . ASP B 1 148 ? -27.672 -31.562 -25.188 1 90.31 148 ASP B N 1
ATOM 5613 C CA . ASP B 1 148 ? -26.781 -32.531 -24.562 1 90.31 148 ASP B CA 1
ATOM 5614 C C . ASP B 1 148 ? -26.406 -32.125 -23.141 1 90.31 148 ASP B C 1
ATOM 5616 O O . ASP B 1 148 ? -25.375 -31.484 -22.922 1 90.31 148 ASP B O 1
ATOM 5620 N N . GLY B 1 149 ? -27.219 -32.469 -22.203 1 92.94 149 GLY B N 1
ATOM 5621 C CA . GLY B 1 149 ? -26.984 -32.125 -20.812 1 92.94 149 GLY B CA 1
ATOM 5622 C C . GLY B 1 149 ? -25.75 -32.812 -20.234 1 92.94 149 GLY B C 1
ATOM 5623 O O . GLY B 1 149 ? -25.109 -32.281 -19.328 1 92.94 149 GLY B O 1
ATOM 5624 N N . ARG B 1 150 ? -25.422 -33.969 -20.766 1 93.38 150 ARG B N 1
ATOM 5625 C CA . ARG B 1 150 ? -24.25 -34.719 -20.297 1 93.38 150 ARG B CA 1
ATOM 5626 C C . ARG B 1 150 ? -22.969 -33.969 -20.625 1 93.38 150 ARG B C 1
ATOM 5628 O O . ARG B 1 150 ? -22.031 -33.906 -19.797 1 93.38 150 ARG B O 1
ATOM 5635 N N . GLU B 1 151 ? -22.953 -33.406 -21.797 1 93.38 151 GLU B N 1
ATOM 5636 C CA . GLU B 1 151 ? -21.781 -32.594 -22.188 1 93.38 151 GLU B CA 1
ATOM 5637 C C . GLU B 1 151 ? -21.609 -31.375 -21.297 1 93.38 151 GLU B C 1
ATOM 5639 O O . GLU B 1 151 ? -20.5 -31 -20.938 1 93.38 151 GLU B O 1
ATOM 5644 N N . VAL B 1 152 ? -22.719 -30.781 -20.953 1 95.69 152 VAL B N 1
ATOM 5645 C CA . VAL B 1 152 ? -22.688 -29.609 -20.078 1 95.69 152 VAL B CA 1
ATOM 5646 C C . VAL B 1 152 ? -22.062 -29.984 -18.734 1 95.69 152 VAL B C 1
ATOM 5648 O O . VAL B 1 152 ? -21.188 -29.281 -18.219 1 95.69 152 VAL B O 1
ATOM 5651 N N . LEU B 1 153 ? -22.5 -31.078 -18.141 1 96.38 153 LEU B N 1
ATOM 5652 C CA . LEU B 1 153 ? -21.969 -31.547 -16.859 1 96.38 153 LEU B CA 1
ATOM 5653 C C . LEU B 1 153 ? -20.5 -31.906 -16.984 1 96.38 153 LEU B C 1
ATOM 5655 O O . LEU B 1 153 ? -19.703 -31.609 -16.078 1 96.38 153 LEU B O 1
ATOM 5659 N N . ASN B 1 154 ? -20.188 -32.562 -18.078 1 95.38 154 ASN B N 1
ATOM 5660 C CA . ASN B 1 154 ? -18.781 -32.938 -18.312 1 95.38 154 ASN B CA 1
ATOM 5661 C C . ASN B 1 154 ? -17.891 -31.688 -18.391 1 95.38 154 ASN B C 1
ATOM 5663 O O . ASN B 1 154 ? -16.828 -31.656 -17.766 1 95.38 154 ASN B O 1
ATOM 5667 N N . LEU B 1 155 ? -18.297 -30.719 -19.172 1 96.38 155 LEU B N 1
ATOM 5668 C CA . LEU B 1 155 ? -17.531 -29.484 -19.297 1 96.38 155 LEU B CA 1
ATOM 5669 C C . LEU B 1 155 ? -17.391 -28.797 -17.938 1 96.38 155 LEU B C 1
ATOM 5671 O O . LEU B 1 155 ? -16.312 -28.266 -17.625 1 96.38 155 LEU B O 1
ATOM 5675 N N . THR B 1 156 ? -18.422 -28.781 -17.172 1 97.19 156 THR B N 1
ATOM 5676 C CA . THR B 1 156 ? -18.391 -28.172 -15.852 1 97.19 156 THR B CA 1
ATOM 5677 C C . THR B 1 156 ? -17.438 -28.922 -14.93 1 97.19 156 THR B C 1
ATOM 5679 O O . THR B 1 156 ? -16.656 -28.297 -14.195 1 97.19 156 THR B O 1
ATOM 5682 N N . TYR B 1 157 ? -17.469 -30.203 -14.992 1 96.69 157 TYR B N 1
ATOM 5683 C CA . TYR B 1 157 ? -16.562 -31.016 -14.188 1 96.69 157 TYR B CA 1
ATOM 5684 C C . TYR B 1 157 ? -15.117 -30.766 -14.578 1 96.69 157 TYR B C 1
ATOM 5686 O O . TYR B 1 157 ? -14.242 -30.656 -13.719 1 96.69 157 TYR B O 1
ATOM 5694 N N . GLN B 1 158 ? -14.859 -30.688 -15.844 1 95.25 158 GLN B N 1
ATOM 5695 C CA . GLN B 1 158 ? -13.508 -30.438 -16.328 1 95.25 158 GLN B CA 1
ATOM 5696 C C . GLN B 1 158 ? -13 -29.078 -15.859 1 95.25 158 GLN B C 1
ATOM 5698 O O . GLN B 1 158 ? -11.844 -28.938 -15.445 1 95.25 158 GLN B O 1
ATOM 5703 N N . CYS B 1 159 ? -13.852 -28.125 -15.945 1 96.62 159 CYS B N 1
ATOM 5704 C CA . CYS B 1 159 ? -13.477 -26.797 -15.477 1 96.62 159 CYS B CA 1
ATOM 5705 C C . CYS B 1 159 ? -13.219 -26.797 -13.969 1 96.62 159 CYS B C 1
ATOM 5707 O O . CYS B 1 159 ? -12.25 -26.203 -13.5 1 96.62 159 CYS B O 1
ATOM 5709 N N . ALA B 1 160 ? -14.039 -27.422 -13.234 1 96.62 160 ALA B N 1
ATOM 5710 C CA . ALA B 1 160 ? -13.875 -27.531 -11.781 1 96.62 160 ALA B CA 1
ATOM 5711 C C . ALA B 1 160 ? -12.57 -28.234 -11.43 1 96.62 160 ALA B C 1
ATOM 5713 O O . ALA B 1 160 ? -11.844 -27.797 -10.539 1 96.62 160 ALA B O 1
ATOM 5714 N N . ALA B 1 161 ? -12.305 -29.266 -12.133 1 94.44 161 ALA B N 1
ATOM 5715 C CA . ALA B 1 161 ? -11.078 -30.031 -11.883 1 94.44 161 ALA B CA 1
ATOM 5716 C C . ALA B 1 161 ? -9.844 -29.188 -12.18 1 94.44 161 ALA B C 1
ATOM 5718 O O . ALA B 1 161 ? -8.883 -29.172 -11.398 1 94.44 161 ALA B O 1
ATOM 5719 N N . ALA B 1 162 ? -9.906 -28.5 -13.242 1 93.31 162 ALA B N 1
ATOM 5720 C CA . ALA B 1 162 ? -8.797 -27.625 -13.602 1 93.31 162 ALA B CA 1
ATOM 5721 C C . ALA B 1 162 ? -8.648 -26.5 -12.578 1 93.31 162 ALA B C 1
ATOM 5723 O O . ALA B 1 162 ? -7.527 -26.109 -12.25 1 93.31 162 ALA B O 1
ATOM 5724 N N . SER B 1 163 ? -9.766 -26.016 -12.117 1 94.5 163 SER B N 1
ATOM 5725 C CA . SER B 1 163 ? -9.75 -24.953 -11.109 1 94.5 163 SER B CA 1
ATOM 5726 C C . SER B 1 163 ? -9.086 -25.438 -9.82 1 94.5 163 SER B C 1
ATOM 5728 O O . SER B 1 163 ? -8.406 -24.656 -9.148 1 94.5 163 SER B O 1
ATOM 5730 N N . CYS B 1 164 ? -9.25 -26.562 -9.492 1 92.38 164 CYS B N 1
ATOM 5731 C CA . CYS B 1 164 ? -8.688 -27.125 -8.266 1 92.38 164 CYS B CA 1
ATOM 5732 C C . CYS B 1 164 ? -7.215 -27.453 -8.453 1 92.38 164 CYS B C 1
ATOM 5734 O O . CYS B 1 164 ? -6.438 -27.391 -7.5 1 92.38 164 CYS B O 1
ATOM 5736 N N . ARG B 1 165 ? -6.785 -27.75 -9.555 1 84.81 165 ARG B N 1
ATOM 5737 C CA . ARG B 1 165 ? -5.398 -28.125 -9.836 1 84.81 165 ARG B CA 1
ATOM 5738 C C . ARG B 1 165 ? -4.484 -26.906 -9.75 1 84.81 165 ARG B C 1
ATOM 5740 O O . ARG B 1 165 ? -3.311 -27.031 -9.398 1 84.81 165 ARG B O 1
ATOM 5747 N N . GLU B 1 166 ? -4.891 -25.703 -10.094 1 77.75 166 GLU B N 1
ATOM 5748 C CA . GLU B 1 166 ? -4.086 -24.484 -10.086 1 77.75 166 GLU B CA 1
ATOM 5749 C C . GLU B 1 166 ? -3.73 -24.062 -8.664 1 77.75 166 GLU B C 1
ATOM 5751 O O . GLU B 1 166 ? -2.689 -23.438 -8.438 1 77.75 166 GLU B O 1
ATOM 5756 N N . MET B 1 167 ? -3.797 -24.547 -7.652 1 73.5 167 MET B N 1
ATOM 5757 C CA . MET B 1 167 ? -3.594 -24.391 -6.215 1 73.5 167 MET B CA 1
ATOM 5758 C C . MET B 1 167 ? -3.197 -22.953 -5.871 1 73.5 167 MET B C 1
ATOM 5760 O O . MET B 1 167 ? -2.67 -22.688 -4.789 1 73.5 167 MET B O 1
ATOM 5764 N N . SER B 1 168 ? -3.318 -21.938 -6.695 1 75.75 168 SER B N 1
ATOM 5765 C CA . SER B 1 168 ? -2.943 -20.547 -6.449 1 75.75 168 SER B CA 1
ATOM 5766 C C . SER B 1 168 ? -3.82 -19.922 -5.371 1 75.75 168 SER B C 1
ATOM 5768 O O . SER B 1 168 ? -3.402 -18.984 -4.691 1 75.75 168 SER B O 1
ATOM 5770 N N . MET B 1 169 ? -4.996 -20.453 -5.223 1 87.38 169 MET B N 1
ATOM 5771 C CA . MET B 1 169 ? -5.93 -19.891 -4.25 1 87.38 169 MET B CA 1
ATOM 5772 C C . MET B 1 169 ? -6.133 -20.859 -3.08 1 87.38 169 MET B C 1
ATOM 5774 O O . MET B 1 169 ? -7.246 -20.984 -2.568 1 87.38 169 MET B O 1
ATOM 5778 N N . GLY B 1 170 ? -5.148 -21.625 -2.812 1 85.88 170 GLY B N 1
ATOM 5779 C CA . GLY B 1 170 ? -5.23 -22.547 -1.68 1 85.88 170 GLY B CA 1
ATOM 5780 C C . GLY B 1 170 ? -5.383 -24 -2.092 1 85.88 170 GLY B C 1
ATOM 5781 O O . GLY B 1 170 ? -5.508 -24.297 -3.279 1 85.88 170 GLY B O 1
ATOM 5782 N N . GLU B 1 171 ? -5.402 -24.828 -1.089 1 86.69 171 GLU B N 1
ATOM 5783 C CA . GLU B 1 171 ? -5.504 -26.266 -1.343 1 86.69 171 GLU B CA 1
ATOM 5784 C C . GLU B 1 171 ? -6.93 -26.656 -1.731 1 86.69 171 GLU B C 1
ATOM 5786 O O . GLU B 1 171 ? -7.895 -26.125 -1.183 1 86.69 171 GLU B O 1
ATOM 5791 N N . CYS B 1 172 ? -7.02 -27.438 -2.709 1 91.25 172 CYS B N 1
ATOM 5792 C CA . CYS B 1 172 ? -8.305 -27.891 -3.229 1 91.25 172 CYS B CA 1
ATOM 5793 C C . CYS B 1 172 ? -8.258 -29.359 -3.613 1 91.25 172 CYS B C 1
ATOM 5795 O O . CYS B 1 172 ? -7.234 -29.844 -4.098 1 91.25 172 CYS B O 1
ATOM 5797 N N . SER B 1 173 ? -9.297 -30.094 -3.213 1 89.88 173 SER B N 1
ATOM 5798 C CA . SER B 1 173 ? -9.438 -31.484 -3.617 1 89.88 173 SER B CA 1
ATOM 5799 C C . SER B 1 173 ? -10.867 -31.797 -4.031 1 89.88 173 SER B C 1
ATOM 5801 O O . SER B 1 173 ? -11.812 -31.438 -3.33 1 89.88 173 SER B O 1
ATOM 5803 N N . ILE B 1 174 ? -10.984 -32.375 -5.199 1 91.69 174 ILE B N 1
ATOM 5804 C CA . ILE B 1 174 ? -12.312 -32.812 -5.637 1 91.69 174 ILE B CA 1
ATOM 5805 C C . ILE B 1 174 ? -12.32 -34.312 -5.836 1 91.69 174 ILE B C 1
ATOM 5807 O O . ILE B 1 174 ? -11.266 -34.938 -5.984 1 91.69 174 ILE B O 1
ATOM 5811 N N . GLY B 1 175 ? -13.5 -34.875 -5.777 1 90.5 175 GLY B N 1
ATOM 5812 C CA . GLY B 1 175 ? -13.656 -36.312 -6.012 1 90.5 175 GLY B CA 1
ATOM 5813 C C . GLY B 1 175 ? -13.43 -36.688 -7.461 1 90.5 175 GLY B C 1
ATOM 5814 O O . GLY B 1 175 ? -13.672 -35.906 -8.367 1 90.5 175 GLY B O 1
ATOM 5815 N N . GLN B 1 176 ? -12.859 -37.906 -7.613 1 89.81 176 GLN B N 1
ATOM 5816 C CA . GLN B 1 176 ? -12.664 -38.438 -8.961 1 89.81 176 GLN B CA 1
ATOM 5817 C C . GLN B 1 176 ? -13.875 -39.25 -9.43 1 89.81 176 GLN B C 1
ATOM 5819 O O . GLN B 1 176 ? -14.461 -40 -8.648 1 89.81 176 GLN B O 1
ATOM 5824 N N . LEU B 1 177 ? -14.344 -38.875 -10.617 1 91.69 177 LEU B N 1
ATOM 5825 C CA . LEU B 1 177 ? -15.438 -39.625 -11.227 1 91.69 177 LEU B CA 1
ATOM 5826 C C . LEU B 1 177 ? -14.898 -40.75 -12.086 1 91.69 177 LEU B C 1
ATOM 5828 O O . LEU B 1 177 ? -13.805 -40.656 -12.641 1 91.69 177 LEU B O 1
ATOM 5832 N N . ASP B 1 178 ? -15.633 -41.906 -12.055 1 85.44 178 ASP B N 1
ATOM 5833 C CA . ASP B 1 178 ? -15.242 -43.062 -12.859 1 85.44 178 ASP B CA 1
ATOM 5834 C C . ASP B 1 178 ? -15.156 -42.688 -14.336 1 85.44 178 ASP B C 1
ATOM 5836 O O . ASP B 1 178 ? -15.836 -41.781 -14.797 1 85.44 178 ASP B O 1
ATOM 5840 N N . ALA B 1 179 ? -14.297 -43.656 -14.867 1 79.81 179 ALA B N 1
ATOM 5841 C CA . ALA B 1 179 ? -14.18 -43.469 -16.312 1 79.81 179 ALA B CA 1
ATOM 5842 C C . ALA B 1 179 ? -15.5 -43.781 -17.016 1 79.81 179 ALA B C 1
ATOM 5844 O O . ALA B 1 179 ? -16.203 -44.719 -16.641 1 79.81 179 ALA B O 1
ATOM 5845 N N . GLY B 1 180 ? -16.219 -42.969 -17.625 1 83.38 180 GLY B N 1
ATOM 5846 C CA . GLY B 1 180 ? -17.453 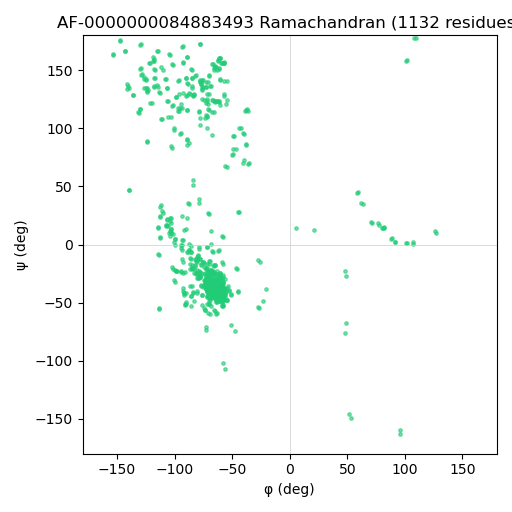-43.156 -18.375 1 83.38 180 GLY B CA 1
ATOM 5847 C C . GLY B 1 180 ? -18.688 -42.625 -17.656 1 83.38 180 GLY B C 1
ATOM 5848 O O . GLY B 1 180 ? -19.812 -42.875 -18.078 1 83.38 180 GLY B O 1
ATOM 5849 N N . PHE B 1 181 ? -18.453 -42.094 -16.594 1 89.94 181 PHE B N 1
ATOM 5850 C CA . PHE B 1 181 ? -19.562 -41.562 -15.812 1 89.94 181 PHE B CA 1
ATOM 5851 C C . PHE B 1 181 ? -20.516 -40.781 -16.703 1 89.94 181 PHE B C 1
ATOM 5853 O O . PHE B 1 181 ? -21.734 -41 -16.672 1 89.94 181 PHE B O 1
ATOM 5860 N N . PHE B 1 182 ? -20.062 -40 -17.625 1 89.19 182 PHE B N 1
ATOM 5861 C CA . PHE B 1 182 ? -20.891 -39.094 -18.391 1 89.19 182 PHE B CA 1
ATOM 5862 C C . PHE B 1 182 ? -21.5 -39.812 -19.594 1 89.19 182 PHE B C 1
ATOM 5864 O O . PHE B 1 182 ? -22.375 -39.25 -20.266 1 89.19 182 PHE B O 1
ATOM 5871 N N . GLN B 1 183 ? -21.094 -41.062 -19.828 1 84.56 183 GLN B N 1
ATOM 5872 C CA . GLN B 1 183 ? -21.625 -41.844 -20.938 1 84.56 183 GLN B CA 1
ATOM 5873 C C . GLN B 1 183 ? -22.703 -42.812 -20.484 1 84.56 183 GLN B C 1
ATOM 5875 O O . GLN B 1 183 ? -23.359 -43.469 -21.312 1 84.56 183 GLN B O 1
ATOM 5880 N N . SER B 1 184 ? -22.953 -42.781 -19.234 1 82.19 184 SER B N 1
ATOM 5881 C CA . SER B 1 184 ? -23.969 -43.688 -18.703 1 82.19 184 SER B CA 1
ATOM 5882 C C . SER B 1 184 ? -25.375 -43.25 -19.141 1 82.19 184 SER B C 1
ATOM 5884 O O . SER B 1 184 ? -25.656 -42.062 -19.234 1 82.19 184 SER B O 1
ATOM 5886 N N . GLU B 1 185 ? -26.203 -44.219 -19.484 1 76.62 185 GLU B N 1
ATOM 5887 C CA . GLU B 1 185 ? -27.578 -43.938 -19.906 1 76.62 185 GLU B CA 1
ATOM 5888 C C . GLU B 1 185 ? -28.406 -43.344 -18.781 1 76.62 185 GLU B C 1
ATOM 5890 O O . GLU B 1 185 ? -29.188 -42.438 -19 1 76.62 185 GLU B O 1
ATOM 5895 N N . ASN B 1 186 ? -28.234 -43.969 -17.531 1 82.94 186 ASN B N 1
ATOM 5896 C CA . ASN B 1 186 ? -28.891 -43.406 -16.344 1 82.94 186 ASN B CA 1
ATOM 5897 C C . ASN B 1 186 ? -27.906 -42.625 -15.477 1 82.94 186 ASN B C 1
ATOM 5899 O O . ASN B 1 186 ? -27.469 -43.125 -14.43 1 82.94 186 ASN B O 1
ATOM 5903 N N . LEU B 1 187 ? -27.734 -41.406 -15.891 1 89.38 187 LEU B N 1
ATOM 5904 C CA . LEU B 1 187 ? -26.719 -40.594 -15.234 1 89.38 187 LEU B CA 1
ATOM 5905 C C . LEU B 1 187 ? -27.234 -40.062 -13.898 1 89.38 187 LEU B C 1
ATOM 5907 O O . LEU B 1 187 ? -28.266 -39.406 -13.844 1 89.38 187 LEU B O 1
ATOM 5911 N N . GLU B 1 188 ? -26.625 -40.5 -12.836 1 90.19 188 GLU B N 1
ATOM 5912 C CA . GLU B 1 188 ? -26.891 -39.969 -11.508 1 90.19 188 GLU B CA 1
ATOM 5913 C C . GLU B 1 188 ? -25.984 -38.781 -11.195 1 90.19 188 GLU B C 1
ATOM 5915 O O . GLU B 1 188 ? -24.938 -38.969 -10.57 1 90.19 188 GLU B O 1
ATOM 5920 N N . TRP B 1 189 ? -26.469 -37.656 -11.539 1 92.62 189 TRP B N 1
ATOM 5921 C CA . TRP B 1 189 ? -25.609 -36.469 -11.445 1 92.62 189 TRP B CA 1
ATOM 5922 C C . TRP B 1 189 ? -25.375 -36.062 -9.992 1 92.62 189 TRP B C 1
ATOM 5924 O O . TRP B 1 189 ? -24.625 -35.125 -9.711 1 92.62 189 TRP B O 1
ATOM 5934 N N . ILE B 1 190 ? -25.984 -36.75 -8.984 1 92.06 190 ILE B N 1
ATOM 5935 C CA . ILE B 1 190 ? -25.703 -36.562 -7.566 1 92.06 190 ILE B CA 1
ATOM 5936 C C . ILE B 1 190 ? -24.25 -36.906 -7.277 1 92.06 190 ILE B C 1
ATOM 5938 O O . ILE B 1 190 ? -23.625 -36.344 -6.383 1 92.06 190 ILE B O 1
ATOM 5942 N N . GLU B 1 191 ? -23.766 -37.906 -7.949 1 93.31 191 GLU B N 1
ATOM 5943 C CA . GLU B 1 191 ? -22.375 -38.281 -7.77 1 93.31 191 GLU B CA 1
ATOM 5944 C C . GLU B 1 191 ? -21.438 -37.156 -8.141 1 93.31 191 GLU B C 1
ATOM 5946 O O . GLU B 1 191 ? -20.391 -36.969 -7.504 1 93.31 191 GLU B O 1
ATOM 5951 N N . MET B 1 192 ? -21.766 -36.438 -9.156 1 94.5 192 MET B N 1
ATOM 5952 C CA . MET B 1 192 ? -20.984 -35.25 -9.516 1 94.5 192 MET B CA 1
ATOM 5953 C C . MET B 1 192 ? -21.094 -34.188 -8.445 1 94.5 192 MET B C 1
ATOM 5955 O O . MET B 1 192 ? -20.109 -33.531 -8.109 1 94.5 192 MET B O 1
ATOM 5959 N N . SER B 1 193 ? -22.25 -34 -7.945 1 94.38 193 SER B N 1
ATOM 5960 C CA . SER B 1 193 ? -22.438 -33.031 -6.867 1 94.38 193 SER B CA 1
ATOM 5961 C C . SER B 1 193 ? -21.562 -33.375 -5.664 1 94.38 193 SER B C 1
ATOM 5963 O O . SER B 1 193 ? -20.953 -32.5 -5.078 1 94.38 193 SER B O 1
ATOM 5965 N N . LYS B 1 194 ? -21.547 -34.625 -5.324 1 93.56 194 LYS B N 1
ATOM 5966 C CA . LYS B 1 194 ? -20.719 -35.062 -4.199 1 93.56 194 LYS B CA 1
ATOM 5967 C C . LYS B 1 194 ? -19.25 -34.844 -4.48 1 93.56 194 LYS B C 1
ATOM 5969 O O . LYS B 1 194 ? -18.484 -34.469 -3.588 1 93.56 194 LYS B O 1
ATOM 5974 N N . SER B 1 195 ? -18.875 -35.062 -5.695 1 94.62 195 SER B N 1
ATOM 5975 C CA . SER B 1 195 ? -17.484 -34.875 -6.09 1 94.62 195 SER B CA 1
ATOM 5976 C C . SER B 1 195 ? -17.062 -33.406 -6.02 1 94.62 195 SER B C 1
ATOM 5978 O O . SER B 1 195 ? -15.914 -33.125 -5.73 1 94.62 195 SER B O 1
ATOM 5980 N N . LEU B 1 196 ? -18 -32.531 -6.262 1 95.44 196 LEU B N 1
ATOM 5981 C CA . LEU B 1 196 ? -17.672 -31.109 -6.352 1 95.44 196 LEU B CA 1
ATOM 5982 C C . LEU B 1 196 ? -18.016 -30.391 -5.047 1 95.44 196 LEU B C 1
ATOM 5984 O O . LEU B 1 196 ? -17.844 -29.172 -4.945 1 95.44 196 LEU B O 1
ATOM 5988 N N . GLN B 1 197 ? -18.422 -31.078 -4.062 1 91.19 197 GLN B N 1
ATOM 5989 C CA . GLN B 1 197 ? -18.922 -30.5 -2.82 1 91.19 197 GLN B CA 1
ATOM 5990 C C . GLN B 1 197 ? -17.828 -29.688 -2.109 1 91.19 197 GLN B C 1
ATOM 5992 O O . GLN B 1 197 ? -18.125 -28.703 -1.439 1 91.19 197 GLN B O 1
ATOM 5997 N N . PHE B 1 198 ? -16.578 -30.031 -2.283 1 91.81 198 PHE B N 1
ATOM 5998 C CA . PHE B 1 198 ? -15.508 -29.406 -1.527 1 91.81 198 PHE B CA 1
ATOM 5999 C C . PHE B 1 198 ? -14.688 -28.469 -2.42 1 91.81 198 PHE B C 1
ATOM 6001 O O . PHE B 1 198 ? -13.578 -28.078 -2.062 1 91.81 198 PHE B O 1
ATOM 6008 N N . LEU B 1 199 ? -15.25 -28.125 -3.555 1 94.94 199 LEU B N 1
ATOM 6009 C CA . LEU B 1 199 ? -14.555 -27.266 -4.5 1 94.94 199 LEU B CA 1
ATOM 6010 C C . LEU B 1 199 ? -14.195 -25.938 -3.855 1 94.94 199 LEU B C 1
ATOM 6012 O O . LEU B 1 199 ? -13.102 -25.406 -4.074 1 94.94 199 LEU B O 1
ATOM 6016 N N . CYS B 1 200 ? -15.109 -25.391 -3.039 1 94.06 200 CYS B N 1
ATOM 6017 C CA . CYS B 1 200 ? -14.914 -24.062 -2.469 1 94.06 200 CYS B CA 1
ATOM 6018 C C . CYS B 1 200 ? -14.281 -24.141 -1.087 1 94.06 200 CYS B C 1
ATOM 6020 O O . CYS B 1 200 ? -13.945 -23.125 -0.486 1 94.06 200 CYS B O 1
ATOM 6022 N N . ARG B 1 201 ? -14.07 -25.312 -0.602 1 92.38 201 ARG B N 1
ATOM 6023 C CA . ARG B 1 201 ? -13.461 -25.484 0.713 1 92.38 201 ARG B CA 1
ATOM 6024 C C . ARG B 1 201 ? -11.961 -25.234 0.652 1 92.38 201 ARG B C 1
ATOM 6026 O O . ARG B 1 201 ? -11.297 -25.625 -0.306 1 92.38 201 ARG B O 1
ATOM 6033 N N . GLY B 1 202 ? -11.453 -24.609 1.688 1 91.12 202 GLY B N 1
ATOM 6034 C CA . GLY B 1 202 ? -10.023 -24.359 1.756 1 91.12 202 GLY B CA 1
ATOM 6035 C C . GLY B 1 202 ? -9.578 -23.156 0.94 1 91.12 202 GLY B C 1
ATOM 6036 O O . GLY B 1 202 ? -8.391 -22.984 0.673 1 91.12 202 GLY B O 1
ATOM 6037 N N . LEU B 1 203 ? -10.508 -22.359 0.53 1 92.88 203 LEU B N 1
ATOM 6038 C CA . LEU B 1 203 ? -10.219 -21.172 -0.251 1 92.88 203 LEU B CA 1
ATOM 6039 C C . LEU B 1 203 ? -9.414 -20.172 0.571 1 92.88 203 LEU B C 1
ATOM 6041 O O . LEU B 1 203 ? -9.812 -19.812 1.685 1 92.88 203 LEU B O 1
ATOM 6045 N N . GLU B 1 204 ? -8.234 -19.797 0.057 1 89.56 204 GLU B N 1
ATOM 6046 C CA . GLU B 1 204 ? -7.438 -18.781 0.709 1 89.56 204 GLU B CA 1
ATOM 6047 C C . GLU B 1 204 ? -7.801 -17.391 0.197 1 89.56 204 GLU B C 1
ATOM 6049 O O . GLU B 1 204 ? -7.711 -17.109 -1.003 1 89.56 204 GLU B O 1
ATOM 6054 N N . SER B 1 205 ? -8.297 -16.625 1.07 1 89.12 205 SER B N 1
ATOM 6055 C CA . SER B 1 205 ? -8.695 -15.258 0.739 1 89.12 205 SER B CA 1
ATOM 6056 C C . SER B 1 205 ? -8.016 -14.242 1.651 1 89.12 205 SER B C 1
ATOM 6058 O O . SER B 1 205 ? -7.758 -14.531 2.822 1 89.12 205 SER B O 1
ATOM 6060 N N . ASP B 1 206 ? -7.629 -13.086 1.035 1 85.12 206 ASP B N 1
ATOM 6061 C CA . ASP B 1 206 ? -6.98 -12.031 1.812 1 85.12 206 ASP B CA 1
ATOM 6062 C C . ASP B 1 206 ? -7.652 -10.68 1.577 1 85.12 206 ASP B C 1
ATOM 6064 O O . ASP B 1 206 ? -8.266 -10.461 0.529 1 85.12 206 ASP B O 1
ATOM 6068 N N . ILE B 1 207 ? -7.523 -9.922 2.619 1 88.19 207 ILE B N 1
ATOM 6069 C CA . ILE B 1 207 ? -7.984 -8.547 2.502 1 88.19 207 ILE B CA 1
ATOM 6070 C C . ILE B 1 207 ? -6.879 -7.684 1.896 1 88.19 207 ILE B C 1
ATOM 6072 O O . ILE B 1 207 ? -5.695 -7.922 2.137 1 88.19 207 ILE B O 1
ATOM 6076 N N . ASN B 1 208 ? -7.332 -6.781 1.109 1 90.19 208 ASN B N 1
ATOM 6077 C CA . ASN B 1 208 ? -6.355 -5.812 0.62 1 90.19 208 ASN B CA 1
ATOM 6078 C C . ASN B 1 208 ? -5.785 -4.973 1.756 1 90.19 208 ASN B C 1
ATOM 6080 O O . ASN B 1 208 ? -6.52 -4.246 2.428 1 90.19 208 ASN B O 1
ATOM 6084 N N . ILE B 1 209 ? -4.551 -4.973 1.898 1 89.12 209 ILE B N 1
ATOM 6085 C CA . ILE B 1 209 ? -3.902 -4.355 3.051 1 89.12 209 ILE B CA 1
ATOM 6086 C C . ILE B 1 209 ? -3.975 -2.834 2.932 1 89.12 209 ILE B C 1
ATOM 6088 O O . ILE B 1 209 ? -3.867 -2.121 3.932 1 89.12 209 ILE B O 1
ATOM 6092 N N . ASP B 1 210 ? -4.188 -2.273 1.76 1 89.19 210 ASP B N 1
ATOM 6093 C CA . ASP B 1 210 ? -4.355 -0.832 1.596 1 89.19 210 ASP B CA 1
ATOM 6094 C C . ASP B 1 210 ? -5.703 -0.37 2.146 1 89.19 210 ASP B C 1
ATOM 6096 O O . ASP B 1 210 ? -5.867 0.801 2.492 1 89.19 210 ASP B O 1
ATOM 6100 N N . ILE B 1 211 ? -6.566 -1.303 2.133 1 90.38 211 ILE B N 1
ATOM 6101 C CA . ILE B 1 211 ? -7.91 -0.965 2.594 1 90.38 211 ILE B CA 1
ATOM 6102 C C . ILE B 1 211 ? -8.016 -1.214 4.098 1 90.38 211 ILE B C 1
ATOM 6104 O O . ILE B 1 211 ? -8.391 -0.318 4.855 1 90.38 211 ILE B O 1
ATOM 6108 N N . ALA B 1 212 ? -7.602 -2.434 4.434 1 92 212 ALA B N 1
ATOM 6109 C CA . ALA B 1 212 ? -7.797 -2.797 5.836 1 92 212 ALA B CA 1
ATOM 6110 C C . ALA B 1 212 ? -6.594 -3.564 6.375 1 92 212 ALA B C 1
ATOM 6112 O O . ALA B 1 212 ? -6.75 -4.613 7.004 1 92 212 ALA B O 1
ATOM 6113 N N . GLY B 1 213 ? -5.469 -3.098 6.133 1 91.81 213 GLY B N 1
ATOM 6114 C CA . GLY B 1 213 ? -4.277 -3.672 6.738 1 91.81 213 GLY B CA 1
ATOM 6115 C C . GLY B 1 213 ? -4.078 -3.248 8.18 1 91.81 213 GLY B C 1
ATOM 6116 O O . GLY B 1 213 ? -4.812 -2.398 8.695 1 91.81 213 GLY B O 1
ATOM 6117 N N . PRO B 1 214 ? -3.129 -3.814 8.844 1 92.5 214 PRO B N 1
ATOM 6118 C CA . PRO B 1 214 ? -2.928 -3.502 10.258 1 92.5 214 PRO B CA 1
ATOM 6119 C C . PRO B 1 214 ? -2.584 -2.033 10.492 1 92.5 214 PRO B C 1
ATOM 6121 O O . PRO B 1 214 ? -3.094 -1.42 11.438 1 92.5 214 PRO B O 1
ATOM 6124 N N . GLY B 1 215 ? -1.679 -1.505 9.711 1 93.44 215 GLY B N 1
ATOM 6125 C CA . GLY B 1 215 ? -1.338 -0.099 9.852 1 93.44 215 GLY B CA 1
ATOM 6126 C C . GLY B 1 215 ? -2.521 0.827 9.656 1 93.44 215 GLY B C 1
ATOM 6127 O O . GLY B 1 215 ? -2.686 1.805 10.383 1 93.44 215 GLY B O 1
ATOM 6128 N N . VAL B 1 216 ? -3.35 0.554 8.68 1 94.25 216 VAL B N 1
ATOM 6129 C CA . VAL B 1 216 ? -4.535 1.35 8.391 1 94.25 216 VAL B CA 1
ATOM 6130 C C . VAL B 1 216 ? -5.508 1.282 9.57 1 94.25 216 VAL B C 1
ATOM 6132 O O . VAL B 1 216 ? -6.023 2.309 10.016 1 94.25 216 VAL B O 1
ATOM 6135 N N . LEU B 1 217 ? -5.723 0.1 10.109 1 95.75 217 LEU B N 1
ATOM 6136 C CA . LEU B 1 217 ? -6.645 -0.064 11.234 1 95.75 217 LEU B CA 1
ATOM 6137 C C . LEU B 1 217 ? -6.137 0.677 12.461 1 95.75 217 LEU B C 1
ATOM 6139 O O . LEU B 1 217 ? -6.918 1.312 13.18 1 95.75 217 LEU B O 1
ATOM 6143 N N . ILE B 1 218 ? -4.863 0.696 12.672 1 95.94 218 ILE B N 1
ATOM 6144 C CA . ILE B 1 218 ? -4.27 1.404 13.805 1 95.94 218 ILE B CA 1
ATOM 6145 C C . ILE B 1 218 ? -4.465 2.908 13.625 1 95.94 218 ILE B C 1
ATOM 6147 O O . ILE B 1 218 ? -4.691 3.629 14.602 1 95.94 218 ILE B O 1
ATOM 6151 N N . THR B 1 219 ? -4.375 3.316 12.414 1 96.5 219 THR B N 1
ATOM 6152 C CA . THR B 1 219 ? -4.574 4.73 12.125 1 96.5 219 THR B CA 1
ATOM 6153 C C . THR B 1 219 ? -5.98 5.172 12.531 1 96.5 219 THR B C 1
ATOM 6155 O O . THR B 1 219 ? -6.152 6.238 13.125 1 96.5 219 THR B O 1
ATOM 6158 N N . TYR B 1 220 ? -6.973 4.355 12.242 1 97.25 220 TYR B N 1
ATOM 6159 C CA . TYR B 1 220 ? -8.344 4.684 12.625 1 97.25 220 TYR B CA 1
ATOM 6160 C C . TYR B 1 220 ? -8.508 4.648 14.141 1 97.25 220 TYR B C 1
ATOM 6162 O O . TYR B 1 220 ? -9.234 5.469 14.711 1 97.25 220 TYR B O 1
ATOM 6170 N N . ILE B 1 221 ? -7.859 3.779 14.766 1 96.88 221 ILE B N 1
ATOM 6171 C CA . ILE B 1 221 ? -7.922 3.688 16.219 1 96.88 221 ILE B CA 1
ATOM 6172 C C . ILE B 1 221 ? -7.285 4.926 16.844 1 96.88 221 ILE B C 1
ATOM 6174 O O . ILE B 1 221 ? -7.828 5.504 17.797 1 96.88 221 ILE B O 1
ATOM 6178 N N . THR B 1 222 ? -6.148 5.309 16.312 1 97.38 222 THR B N 1
ATOM 6179 C CA . THR B 1 222 ? -5.473 6.496 16.828 1 97.38 222 THR B CA 1
ATOM 6180 C C . THR B 1 222 ? -6.32 7.742 16.578 1 97.38 222 THR B C 1
ATOM 6182 O O . THR B 1 222 ? -6.395 8.625 17.438 1 97.38 222 THR B O 1
ATOM 6185 N N . GLN B 1 223 ? -6.906 7.812 15.406 1 97.62 223 GLN B N 1
ATOM 6186 C CA . GLN B 1 223 ? -7.836 8.898 15.109 1 97.62 223 GLN B CA 1
ATOM 6187 C C . GLN B 1 223 ? -8.945 8.977 16.156 1 97.62 223 GLN B C 1
ATOM 6189 O O . GLN B 1 223 ? -9.242 10.055 16.672 1 97.62 223 GLN B O 1
ATOM 6194 N N . THR B 1 224 ? -9.5 7.848 16.438 1 97.69 224 THR B N 1
ATOM 6195 C CA . THR B 1 224 ? -10.586 7.77 17.391 1 97.69 224 THR B CA 1
ATOM 6196 C C . THR B 1 224 ? -10.109 8.164 18.797 1 97.69 224 THR B C 1
ATOM 6198 O O . THR B 1 224 ? -10.781 8.922 19.5 1 97.69 224 THR B O 1
ATOM 6201 N N . ALA B 1 225 ? -8.984 7.727 19.125 1 96.88 225 ALA B N 1
ATOM 6202 C CA . ALA B 1 225 ? -8.422 8.047 20.438 1 96.88 225 ALA B CA 1
ATOM 6203 C C . ALA B 1 225 ? -8.203 9.547 20.578 1 96.88 225 ALA B C 1
ATOM 6205 O O . ALA B 1 225 ? -8.492 10.125 21.641 1 96.88 225 ALA B O 1
ATOM 6206 N N . MET B 1 226 ? -7.691 10.148 19.562 1 97.38 226 MET B N 1
ATOM 6207 C CA . MET B 1 226 ? -7.434 11.586 19.609 1 97.38 226 MET B CA 1
ATOM 6208 C C . MET B 1 226 ? -8.734 12.375 19.688 1 97.38 226 MET B C 1
ATOM 6210 O O . MET B 1 226 ? -8.828 13.367 20.406 1 97.38 226 MET B O 1
ATOM 6214 N N . ALA B 1 227 ? -9.742 11.938 18.953 1 97.19 227 ALA B N 1
ATOM 6215 C CA . ALA B 1 227 ? -11.047 12.602 19 1 97.19 227 ALA B CA 1
ATOM 6216 C C . ALA B 1 227 ? -11.672 12.477 20.391 1 97.19 227 ALA B C 1
ATOM 6218 O O . ALA B 1 227 ? -12.203 13.453 20.922 1 97.19 227 ALA B O 1
ATOM 6219 N N . VAL B 1 228 ? -11.586 11.312 20.969 1 96.38 228 VAL B N 1
ATOM 6220 C CA . VAL B 1 228 ? -12.156 11.078 22.297 1 96.38 228 VAL B CA 1
ATOM 6221 C C . VAL B 1 228 ? -11.398 11.898 23.344 1 96.38 228 VAL B C 1
ATOM 6223 O O . VAL B 1 228 ? -12 12.477 24.25 1 96.38 228 VAL B O 1
ATOM 6226 N N . PHE B 1 229 ? -10.148 11.961 23.203 1 95.62 229 PHE B N 1
ATOM 6227 C CA . PHE B 1 229 ? -9.328 12.75 24.109 1 95.62 229 PHE B CA 1
ATOM 6228 C C . PHE B 1 229 ? -9.766 14.211 24.094 1 95.62 229 PHE B C 1
ATOM 6230 O O . PHE B 1 229 ? -10 14.805 25.156 1 95.62 229 PHE B O 1
ATOM 6237 N N . ALA B 1 230 ? -9.844 14.75 22.891 1 94.5 230 ALA B N 1
ATOM 6238 C CA . ALA B 1 230 ? -10.25 16.141 22.766 1 94.5 230 ALA B CA 1
ATOM 6239 C C . ALA B 1 230 ? -11.672 16.344 23.297 1 94.5 230 ALA B C 1
ATOM 6241 O O . ALA B 1 230 ? -11.945 17.328 23.984 1 94.5 230 ALA B O 1
ATOM 6242 N N . TRP B 1 231 ? -12.523 15.469 22.938 1 95 231 TRP B N 1
ATOM 6243 C CA . TRP B 1 231 ? -13.914 15.547 23.375 1 95 231 TRP B CA 1
ATOM 6244 C C . TRP B 1 231 ? -14.023 15.492 24.891 1 95 231 TRP B C 1
ATOM 6246 O O . TRP B 1 231 ? -14.711 16.312 25.5 1 95 231 TRP B O 1
ATOM 6256 N N . LEU B 1 232 ? -13.344 14.539 25.547 1 92.94 232 LEU B N 1
ATOM 6257 C CA . LEU B 1 232 ? -13.367 14.406 27 1 92.94 232 LEU B CA 1
ATOM 6258 C C . LEU B 1 232 ? -12.797 15.656 27.672 1 92.94 232 LEU B C 1
ATOM 6260 O O . LEU B 1 232 ? -13.305 16.109 28.703 1 92.94 232 LEU B O 1
ATOM 6264 N N . PHE B 1 233 ? -11.805 16.188 27.109 1 91.5 233 PHE B N 1
ATOM 6265 C CA . PHE B 1 233 ? -11.164 17.375 27.656 1 91.5 233 PHE B CA 1
ATOM 6266 C C . PHE B 1 233 ? -12.148 18.547 27.719 1 91.5 233 PHE B C 1
ATOM 6268 O O . PHE B 1 233 ? -12.297 19.188 28.766 1 91.5 233 PHE B O 1
ATOM 6275 N N . PHE B 1 234 ? -12.867 18.797 26.672 1 89.5 234 PHE B N 1
ATOM 6276 C CA . PHE B 1 234 ? -13.758 19.953 26.625 1 89.5 234 PHE B CA 1
ATOM 6277 C C . PHE B 1 234 ? -15.07 19.656 27.344 1 89.5 234 PHE B C 1
ATOM 6279 O O . PHE B 1 234 ? -15.766 20.578 27.781 1 89.5 234 PHE B O 1
ATOM 6286 N N . LEU B 1 235 ? -15.391 18.359 27.406 1 87.5 235 LEU B N 1
ATOM 6287 C CA . LEU B 1 235 ? -16.547 17.984 28.203 1 87.5 235 LEU B CA 1
ATOM 6288 C C . LEU B 1 235 ? -16.312 18.266 29.688 1 87.5 235 LEU B C 1
ATOM 6290 O O . LEU B 1 235 ? -17.188 18.797 30.375 1 87.5 235 LEU B O 1
ATOM 6294 N N . VAL B 1 236 ? -15.188 17.922 30.125 1 82.94 236 VAL B N 1
ATOM 6295 C CA . VAL B 1 236 ? -14.828 18.141 31.531 1 82.94 236 VAL B CA 1
ATOM 6296 C C . VAL B 1 236 ? -14.742 19.625 31.812 1 82.94 236 VAL B C 1
ATOM 6298 O O . VAL B 1 236 ? -15.195 20.094 32.875 1 82.94 236 VAL B O 1
ATOM 6301 N N . LEU B 1 237 ? -14.219 20.375 30.891 1 79.88 237 LEU B N 1
ATOM 6302 C CA . LEU B 1 237 ? -14.141 21.828 31.047 1 79.88 237 LEU B CA 1
ATOM 6303 C C . LEU B 1 237 ? -15.539 22.438 31.078 1 79.88 237 LEU B C 1
ATOM 6305 O O . LEU B 1 237 ? -15.805 23.344 31.891 1 79.88 237 LEU B O 1
ATOM 6309 N N . ALA B 1 238 ? -16.344 21.984 30.234 1 75.88 238 ALA B N 1
ATOM 6310 C CA . ALA B 1 238 ? -17.719 22.5 30.203 1 75.88 238 ALA B CA 1
ATOM 6311 C C . ALA B 1 238 ? -18.484 22.094 31.453 1 75.88 238 ALA B C 1
ATOM 6313 O O . ALA B 1 238 ? -19.266 22.891 31.984 1 75.88 238 ALA B O 1
ATOM 6314 N N . ALA B 1 239 ? -18.297 20.875 31.891 1 69.94 239 ALA B N 1
ATOM 6315 C CA . ALA B 1 239 ? -18.969 20.391 33.094 1 69.94 239 ALA B CA 1
ATOM 6316 C C . ALA B 1 239 ? -18.484 21.172 34.312 1 69.94 239 ALA B C 1
ATOM 6318 O O . ALA B 1 239 ? -19.281 21.484 35.219 1 69.94 239 ALA B O 1
ATOM 6319 N N . SER B 1 240 ? -17.25 21.422 34.312 1 66.12 240 SER B N 1
ATOM 6320 C CA . SER B 1 240 ? -16.688 22.172 35.406 1 66.12 240 SER B CA 1
ATOM 6321 C C . SER B 1 240 ? -17.266 23.594 35.469 1 66.12 240 SER B C 1
ATOM 6323 O O . SER B 1 240 ? -17.594 24.094 36.531 1 66.12 240 SER B O 1
ATOM 6325 N N . ASN B 1 241 ? -17.469 24.047 34.312 1 60.34 241 ASN B N 1
ATOM 6326 C CA . ASN B 1 241 ? -18.094 25.359 34.25 1 60.34 241 ASN B CA 1
ATOM 6327 C C . ASN B 1 241 ? -19.547 25.328 34.688 1 60.34 241 ASN B C 1
ATOM 6329 O O . ASN B 1 241 ? -20.031 26.234 35.375 1 60.34 241 ASN B O 1
ATOM 6333 N N . LEU B 1 242 ? -20.141 24.203 34.25 1 54.97 242 LEU B N 1
ATOM 6334 C CA . LEU B 1 242 ? -21.531 24.031 34.656 1 54.97 242 LEU B CA 1
ATOM 6335 C C . LEU B 1 242 ? -21.656 23.828 36.156 1 54.97 242 LEU B C 1
ATOM 6337 O O . LEU B 1 242 ? -22.578 24.375 36.781 1 54.97 242 LEU B O 1
ATOM 6341 N N . ILE B 1 243 ? -20.812 23 36.656 1 51.66 243 ILE B N 1
ATOM 6342 C CA . ILE B 1 243 ? -20.828 22.75 38.094 1 51.66 243 ILE B CA 1
ATOM 6343 C C . ILE B 1 243 ? -20.547 24.047 38.844 1 51.66 243 ILE B C 1
ATOM 6345 O O . ILE B 1 243 ? -21.219 24.359 39.844 1 51.66 243 ILE B O 1
ATOM 6349 N N . GLN B 1 244 ? -19.609 24.797 38.375 1 54.28 244 GLN B N 1
ATOM 6350 C CA . GLN B 1 244 ? -19.297 26.062 39.031 1 54.28 244 GLN B CA 1
ATOM 6351 C C . GLN B 1 244 ? -20.469 27.047 38.938 1 54.28 244 GLN B C 1
ATOM 6353 O O . GLN B 1 244 ? -20.797 27.719 39.906 1 54.28 244 GLN B O 1
ATOM 6358 N N . ASN B 1 245 ? -21.031 27 37.812 1 53.69 245 ASN B N 1
ATOM 6359 C CA . ASN B 1 245 ? -22.188 27.875 37.656 1 53.69 245 ASN B CA 1
ATOM 6360 C C . ASN B 1 245 ? -23.359 27.438 38.5 1 53.69 245 ASN B C 1
ATOM 6362 O O . ASN B 1 245 ? -24.078 28.266 39.094 1 53.69 245 ASN B O 1
ATOM 6366 N N . SER B 1 246 ? -23.5 26.172 38.594 1 53.56 246 SER B N 1
ATOM 6367 C CA . SER B 1 246 ? -24.609 25.641 39.406 1 53.56 246 SER B CA 1
ATOM 6368 C C . SER B 1 246 ? -24.375 25.875 40.906 1 53.56 246 SER B C 1
ATOM 6370 O O . SER B 1 246 ? -25.312 26.203 41.625 1 53.56 246 SER B O 1
ATOM 6372 N N . ILE B 1 247 ? -23.203 25.609 41.281 1 52.81 247 ILE B N 1
ATOM 6373 C CA . ILE B 1 247 ? -22.875 25.844 42.688 1 52.81 247 ILE B CA 1
ATOM 6374 C C . ILE B 1 247 ? -23.031 27.328 43 1 52.81 247 ILE B C 1
ATOM 6376 O O . ILE B 1 247 ? -23.531 27.703 44.062 1 52.81 247 ILE B O 1
ATOM 6380 N N . SER B 1 248 ? -22.594 28.125 42.094 1 54.16 248 SER B N 1
ATOM 6381 C CA . SER B 1 248 ? -22.734 29.562 42.312 1 54.16 248 SER B CA 1
ATOM 6382 C C . SER B 1 248 ? -24.203 29.969 42.375 1 54.16 248 SER B C 1
ATOM 6384 O O . SER B 1 248 ? -24.578 30.797 43.188 1 54.16 248 SER B O 1
ATOM 6386 N N . ILE B 1 249 ? -24.953 29.359 41.562 1 51.69 249 ILE B N 1
ATOM 6387 C CA . ILE B 1 249 ? -26.391 29.656 41.562 1 51.69 249 ILE B CA 1
ATOM 6388 C C . ILE B 1 249 ? -27.016 29.109 42.844 1 51.69 249 ILE B C 1
ATOM 6390 O O . ILE B 1 249 ? -27.812 29.781 43.5 1 51.69 249 ILE B O 1
ATOM 6394 N N . PHE B 1 250 ? -26.688 27.828 43.031 1 51.66 250 PHE B N 1
ATOM 6395 C CA . PHE B 1 250 ? -27.219 27.203 44.219 1 51.66 250 PHE B CA 1
ATOM 6396 C C . PHE B 1 250 ? -26.797 27.953 45.5 1 51.66 250 PHE B C 1
ATOM 6398 O O . PHE B 1 250 ? -27.578 28.125 46.406 1 51.66 250 PHE B O 1
ATOM 6405 N N . SER B 1 251 ? -25.484 28.203 45.469 1 51.38 251 SER B N 1
ATOM 6406 C CA . SER B 1 251 ? -25.016 28.953 46.625 1 51.38 251 SER B CA 1
ATOM 6407 C C . SER B 1 251 ? -25.688 30.312 46.719 1 51.38 251 SER B C 1
ATOM 6409 O O . SER B 1 251 ? -25.953 30.828 47.812 1 51.38 251 SER B O 1
ATOM 6411 N N . ARG B 1 252 ? -25.969 30.922 45.656 1 55.06 252 ARG B N 1
ATOM 6412 C CA . ARG B 1 252 ? -26.703 32.188 45.688 1 55.06 252 ARG B CA 1
ATOM 6413 C C . ARG B 1 252 ? -28.141 31.969 46.156 1 55.06 252 ARG B C 1
ATOM 6415 O O . ARG B 1 252 ? -28.688 32.812 46.875 1 55.06 252 ARG B O 1
ATOM 6422 N N . VAL B 1 253 ? -28.688 30.922 45.625 1 52.16 253 VAL B N 1
ATOM 6423 C CA . VAL B 1 253 ? -30.078 30.672 45.969 1 52.16 253 VAL B CA 1
ATOM 6424 C C . VAL B 1 253 ? -30.172 30.156 47.406 1 52.16 253 VAL B C 1
ATOM 6426 O O . VAL B 1 253 ? -31.078 30.531 48.156 1 52.16 253 VAL B O 1
ATOM 6429 N N . PHE B 1 254 ? -29.453 29.062 47.656 1 52.41 254 PHE B N 1
ATOM 6430 C CA . PHE B 1 254 ? -29.656 28.469 48.969 1 52.41 254 PHE B CA 1
ATOM 6431 C C . PHE B 1 254 ? -28.719 29.094 50 1 52.41 254 PHE B C 1
ATOM 6433 O O . PHE B 1 254 ? -28.641 28.625 51.125 1 52.41 254 PHE B O 1
ATOM 6440 N N . GLY B 1 255 ? -28.375 30.375 49.969 1 45.97 255 GLY B N 1
ATOM 6441 C CA . GLY B 1 255 ? -27.781 31.266 50.938 1 45.97 255 GLY B CA 1
ATOM 6442 C C . GLY B 1 255 ? -26.562 30.672 51.625 1 45.97 255 GLY B C 1
ATOM 6443 O O . GLY B 1 255 ? -26.094 31.188 52.625 1 45.97 255 GLY B O 1
ATOM 6444 N N . LYS B 1 256 ? -26.375 29.391 51.688 1 49.66 256 LYS B N 1
ATOM 6445 C CA . LYS B 1 256 ? -25.438 28.844 52.656 1 49.66 256 LYS B CA 1
ATOM 6446 C C . LYS B 1 256 ? -23.984 29.109 52.25 1 49.66 256 LYS B C 1
ATOM 6448 O O . LYS B 1 256 ? -23.562 28.703 51.156 1 49.66 256 LYS B O 1
ATOM 6453 N N . LYS B 1 257 ? -23.25 30 52.938 1 45.75 257 LYS B N 1
ATOM 6454 C CA . LYS B 1 257 ? -21.938 30.641 52.906 1 45.75 257 LYS B CA 1
ATOM 6455 C C . LYS B 1 257 ? -20.828 29.609 52.688 1 45.75 257 LYS B C 1
ATOM 6457 O O . LYS B 1 257 ? -19.875 29.859 51.969 1 45.75 257 LYS B O 1
ATOM 6462 N N . ASN B 1 258 ? -20.438 28.703 53.875 1 39.72 258 ASN B N 1
ATOM 6463 C CA . ASN B 1 258 ? -19.125 28.25 54.344 1 39.72 258 ASN B CA 1
ATOM 6464 C C . ASN B 1 258 ? -18.719 26.938 53.688 1 39.72 258 ASN B C 1
ATOM 6466 O O . ASN B 1 258 ? -17.703 26.344 54.062 1 39.72 258 ASN B O 1
ATOM 6470 N N . LEU B 1 259 ? -19.656 26.047 53.562 1 39.75 259 LEU B N 1
ATOM 6471 C CA . LEU B 1 259 ? -19.125 24.703 53.656 1 39.75 259 LEU B CA 1
ATOM 6472 C C . LEU B 1 259 ? -18.062 24.469 52.594 1 39.75 259 LEU B C 1
ATOM 6474 O O . LEU B 1 259 ? -16.969 23.969 52.906 1 39.75 259 LEU B O 1
ATOM 6478 N N . GLY B 1 260 ? -18.391 23.781 51.531 1 43.03 260 GLY B N 1
ATOM 6479 C CA . GLY B 1 260 ? -17.578 23.078 50.562 1 43.03 260 GLY B CA 1
ATOM 6480 C C . GLY B 1 260 ? -16.766 24 49.656 1 43.03 260 GLY B C 1
ATOM 6481 O O . GLY B 1 260 ? -16.344 23.594 48.562 1 43.03 260 GLY B O 1
ATOM 6482 N N . SER B 1 261 ? -16.5 25.094 50.125 1 44.53 261 SER B N 1
ATOM 6483 C CA . SER B 1 261 ? -15.844 26.203 49.438 1 44.53 261 SER B CA 1
ATOM 6484 C C . SER B 1 261 ? -14.391 25.875 49.125 1 44.53 261 SER B C 1
ATOM 6486 O O . SER B 1 261 ? -13.883 26.234 48.062 1 44.53 261 SER B O 1
ATOM 6488 N N . ASP B 1 262 ? -13.734 25.281 50.156 1 46 262 ASP B N 1
ATOM 6489 C CA . ASP B 1 262 ? -12.297 25.156 49.969 1 46 262 ASP B CA 1
ATOM 6490 C C . ASP B 1 262 ? -11.961 24.125 48.906 1 46 262 ASP B C 1
ATOM 6492 O O . ASP B 1 262 ? -11.047 24.328 48.094 1 46 262 ASP B O 1
ATOM 6496 N N . VAL B 1 263 ? -12.438 22.844 49.188 1 45.94 263 VAL B N 1
ATOM 6497 C CA . VAL B 1 263 ? -12.086 21.781 48.25 1 45.94 263 VAL B CA 1
ATOM 6498 C C . VAL B 1 263 ? -12.609 22.125 46.844 1 45.94 263 VAL B C 1
ATOM 6500 O O . VAL B 1 263 ? -11.93 21.906 45.844 1 45.94 263 VAL B O 1
ATOM 6503 N N . LEU B 1 264 ? -13.828 22.609 46.875 1 45.97 264 LEU B N 1
ATOM 6504 C CA . LEU B 1 264 ? -14.391 23.078 45.594 1 45.97 264 LEU B CA 1
ATOM 6505 C C . LEU B 1 264 ? -13.641 24.312 45.094 1 45.97 264 LEU B C 1
ATOM 6507 O O . LEU B 1 264 ? -13.445 24.469 43.875 1 45.97 264 LEU B O 1
ATOM 6511 N N . ALA B 1 265 ? -13.211 25.188 46 1 47 265 ALA B N 1
ATOM 6512 C CA . ALA B 1 265 ? -12.336 26.297 45.625 1 47 265 ALA B CA 1
ATOM 6513 C C . ALA B 1 265 ? -11.031 25.781 45.031 1 47 265 ALA B C 1
ATOM 6515 O O . ALA B 1 265 ? -10.5 26.375 44.094 1 47 265 ALA B O 1
ATOM 6516 N N . ARG B 1 266 ? -10.484 24.844 45.656 1 50.19 266 ARG B N 1
ATOM 6517 C CA . ARG B 1 266 ? -9.227 24.281 45.156 1 50.19 266 ARG B CA 1
ATOM 6518 C C . ARG B 1 266 ? -9.422 23.594 43.812 1 50.19 266 ARG B C 1
ATOM 6520 O O . ARG B 1 266 ? -8.57 23.703 42.938 1 50.19 266 ARG B O 1
ATOM 6527 N N . ARG B 1 267 ? -10.305 22.625 43.719 1 47.91 267 ARG B N 1
ATOM 6528 C CA . ARG B 1 267 ? -10.664 21.984 42.469 1 47.91 267 ARG B CA 1
ATOM 6529 C C . ARG B 1 267 ? -11.031 23.031 41.406 1 47.91 267 ARG B C 1
ATOM 6531 O O . ARG B 1 267 ? -10.695 22.891 40.219 1 47.91 267 ARG B O 1
ATOM 6538 N N . GLU B 1 268 ? -11.781 24 41.812 1 50.91 268 GLU B N 1
ATOM 6539 C CA . GLU B 1 268 ? -12.117 25.156 40.969 1 50.91 268 GLU B CA 1
ATOM 6540 C C . GLU B 1 268 ? -10.859 25.891 40.531 1 50.91 268 GLU B C 1
ATOM 6542 O O . GLU B 1 268 ? -10.773 26.344 39.375 1 50.91 268 GLU B O 1
ATOM 6547 N N . SER B 1 269 ? -9.945 26.031 41.438 1 50.12 269 SER B N 1
ATOM 6548 C CA . SER B 1 269 ? -8.68 26.688 41.094 1 50.12 269 SER B CA 1
ATOM 6549 C C . SER B 1 269 ? -7.902 25.875 40.062 1 50.12 269 SER B C 1
ATOM 6551 O O . SER B 1 269 ? -7.305 26.438 39.156 1 50.12 269 SER B O 1
ATOM 6553 N N . VAL B 1 270 ? -7.887 24.609 40.219 1 48.75 270 VAL B N 1
ATOM 6554 C CA . VAL B 1 270 ? -7.086 23.797 39.312 1 48.75 270 VAL B CA 1
ATOM 6555 C C . VAL B 1 270 ? -7.742 23.75 37.938 1 48.75 270 VAL B C 1
ATOM 6557 O O . VAL B 1 270 ? -7.062 23.859 36.906 1 48.75 270 VAL B O 1
ATOM 6560 N N . LEU B 1 271 ? -8.992 23.547 38 1 49.78 271 LEU B N 1
ATOM 6561 C CA . LEU B 1 271 ? -9.703 23.484 36.719 1 49.78 271 LEU B CA 1
ATOM 6562 C C . LEU B 1 271 ? -9.75 24.859 36.062 1 49.78 271 LEU B C 1
ATOM 6564 O O . LEU B 1 271 ? -9.633 24.953 34.844 1 49.78 271 LEU B O 1
ATOM 6568 N N . GLU B 1 272 ? -10.117 25.891 36.781 1 51.78 272 GLU B N 1
ATOM 6569 C CA . GLU B 1 272 ? -9.938 27.25 36.281 1 51.78 272 GLU B CA 1
ATOM 6570 C C . GLU B 1 272 ? -8.492 27.484 35.844 1 51.78 272 GLU B C 1
ATOM 6572 O O . GLU B 1 272 ? -8.258 28.172 34.844 1 51.78 272 GLU B O 1
ATOM 6577 N N . PHE B 1 273 ? -7.637 26.922 36.625 1 47.94 273 PHE B N 1
ATOM 6578 C CA . PHE B 1 273 ? -6.223 26.953 36.281 1 47.94 273 PHE B CA 1
ATOM 6579 C C . PHE B 1 273 ? -5.977 26.188 34.969 1 47.94 273 PHE B C 1
ATOM 6581 O O . PHE B 1 273 ? -5.25 26.672 34.094 1 47.94 273 PHE B O 1
ATOM 6588 N N . LEU B 1 274 ? -6.586 25.078 34.875 1 50.59 274 LEU B N 1
ATOM 6589 C CA . LEU B 1 274 ? -6.402 24.281 33.656 1 50.59 274 LEU B CA 1
ATOM 6590 C C . LEU B 1 274 ? -6.984 25.016 32.469 1 50.59 274 LEU B C 1
ATOM 6592 O O . LEU B 1 274 ? -6.43 24.953 31.359 1 50.59 274 LEU B O 1
ATOM 6596 N N . GLY B 1 275 ? -8.195 25.656 32.625 1 50.97 275 GLY B N 1
ATOM 6597 C CA . GLY B 1 275 ? -8.852 26.438 31.578 1 50.97 275 GLY B CA 1
ATOM 6598 C C . GLY B 1 275 ? -8.07 27.672 31.172 1 50.97 275 GLY B C 1
ATOM 6599 O O . GLY B 1 275 ? -8.156 28.125 30.031 1 50.97 275 GLY B O 1
ATOM 6600 N N . ARG B 1 276 ? -7.473 28.344 32.219 1 55.94 276 ARG B N 1
ATOM 6601 C CA . ARG B 1 276 ? -6.691 29.547 31.969 1 55.94 276 ARG B CA 1
ATOM 6602 C C . ARG B 1 276 ? -5.227 29.219 31.719 1 55.94 276 ARG B C 1
ATOM 6604 O O . ARG B 1 276 ? -4.395 30.109 31.547 1 55.94 276 ARG B O 1
ATOM 6611 N N . THR B 1 277 ? -5.023 27.812 31.484 1 67 277 THR B N 1
ATOM 6612 C CA . THR B 1 277 ? -3.648 27.344 31.391 1 67 277 THR B CA 1
ATOM 6613 C C . THR B 1 277 ? -3.25 27.109 29.938 1 67 277 THR B C 1
ATOM 6615 O O . THR B 1 277 ? -4.105 27.078 29.047 1 67 277 THR B O 1
ATOM 6618 N N . ASN B 1 278 ? -2.084 27.172 29.719 1 77.75 278 ASN B N 1
ATOM 6619 C CA . ASN B 1 278 ? -1.422 26.891 28.453 1 77.75 278 ASN B CA 1
ATOM 6620 C C . ASN B 1 278 ? -1.929 25.578 27.844 1 77.75 278 ASN B C 1
ATOM 6622 O O . ASN B 1 278 ? -2.023 25.453 26.609 1 77.75 278 ASN B O 1
ATOM 6626 N N . LEU B 1 279 ? -2.529 24.75 28.75 1 83.56 279 LEU B N 1
ATOM 6627 C CA . LEU B 1 279 ? -2.967 23.438 28.266 1 83.56 279 LEU B CA 1
ATOM 6628 C C . LEU B 1 279 ? -4.301 23.547 27.531 1 83.56 279 LEU B C 1
ATOM 6630 O O . LEU B 1 279 ? -4.512 22.891 26.516 1 83.56 279 LEU B O 1
ATOM 6634 N N . ALA B 1 280 ? -5.23 24.297 28 1 84.56 280 ALA B N 1
ATOM 6635 C CA . ALA B 1 280 ? -6.535 24.453 27.359 1 84.56 280 ALA B CA 1
ATOM 6636 C C . ALA B 1 280 ? -6.406 25.141 26 1 84.56 280 ALA B C 1
ATOM 6638 O O . ALA B 1 280 ? -7.07 24.75 25.047 1 84.56 280 ALA B O 1
ATOM 6639 N N . HIS B 1 281 ? -5.543 26.141 25.969 1 86.12 281 HIS B N 1
ATOM 6640 C CA . HIS B 1 281 ? -5.328 26.828 24.703 1 86.12 281 HIS B CA 1
ATOM 6641 C C . HIS B 1 281 ? -4.629 25.938 23.688 1 86.12 281 HIS B C 1
ATOM 6643 O O . HIS B 1 281 ? -4.973 25.938 22.516 1 86.12 281 HIS B O 1
ATOM 6649 N N . ALA B 1 282 ? -3.695 25.172 24.203 1 89.44 282 ALA B N 1
ATOM 6650 C CA . ALA B 1 282 ? -2.998 24.234 23.328 1 89.44 282 ALA B CA 1
ATOM 6651 C C . ALA B 1 282 ? -3.949 23.156 22.812 1 89.44 282 ALA B C 1
ATOM 6653 O O . ALA B 1 282 ? -3.859 22.75 21.656 1 89.44 282 ALA B O 1
ATOM 6654 N N . THR B 1 283 ? -4.836 22.734 23.656 1 91.5 283 THR B N 1
ATOM 6655 C CA . THR B 1 283 ? -5.762 21.672 23.266 1 91.5 283 THR B CA 1
ATOM 6656 C C . THR B 1 283 ? -6.793 22.203 22.266 1 91.5 283 THR B C 1
ATOM 6658 O O . THR B 1 283 ? -7.238 21.469 21.391 1 91.5 283 THR B O 1
ATOM 6661 N N . SER B 1 284 ? -7.168 23.484 22.375 1 91.25 284 SER B N 1
ATOM 6662 C CA . SER B 1 284 ? -8.07 24.078 21.391 1 91.25 284 SER B CA 1
ATOM 6663 C C . SER B 1 284 ? -7.422 24.125 20 1 91.25 284 SER B C 1
ATOM 6665 O O . SER B 1 284 ? -8.062 23.812 19 1 91.25 284 SER B O 1
ATOM 6667 N N . THR B 1 285 ? -6.172 24.453 20 1 90.19 285 THR B N 1
ATOM 6668 C CA . THR B 1 285 ? -5.441 24.484 18.734 1 90.19 285 THR B CA 1
ATOM 6669 C C . THR B 1 285 ? -5.262 23.062 18.203 1 90.19 285 THR B C 1
ATOM 6671 O O . THR B 1 285 ? -5.363 22.828 16.984 1 90.19 285 THR B O 1
ATOM 6674 N N . PHE B 1 286 ? -5.02 22.203 19.109 1 93.25 286 PHE B N 1
ATOM 6675 C CA . PHE B 1 286 ? -4.895 20.797 18.734 1 93.25 286 PHE B CA 1
ATOM 6676 C C . PHE B 1 286 ? -6.18 20.297 18.094 1 93.25 286 PHE B C 1
ATOM 6678 O O . PHE B 1 286 ? -6.141 19.625 17.062 1 93.25 286 PHE B O 1
ATOM 6685 N N . LEU B 1 287 ? -7.262 20.594 18.688 1 95.38 287 LEU B N 1
ATOM 6686 C CA . LEU B 1 287 ? -8.555 20.141 18.188 1 95.38 287 LEU B CA 1
ATOM 6687 C C . LEU B 1 287 ? -8.805 20.656 16.781 1 95.38 287 LEU B C 1
ATOM 6689 O O . LEU B 1 287 ? -9.25 19.922 15.898 1 95.38 287 LEU B O 1
ATOM 6693 N N . ALA B 1 288 ? -8.5 21.891 16.547 1 93 288 ALA B N 1
ATOM 6694 C CA . ALA B 1 288 ? -8.703 22.5 15.234 1 93 288 ALA B CA 1
ATOM 6695 C C . ALA B 1 288 ? -7.793 21.859 14.188 1 93 288 ALA B C 1
ATOM 6697 O O . ALA B 1 288 ? -8.242 21.484 13.102 1 93 288 ALA B O 1
ATOM 6698 N N . GLU B 1 289 ? -6.551 21.672 14.531 1 92.06 289 GLU B N 1
ATOM 6699 C CA . GLU B 1 289 ? -5.586 21.078 13.602 1 92.06 289 GLU B CA 1
ATOM 6700 C C . GLU B 1 289 ? -5.906 19.625 13.328 1 92.06 289 GLU B C 1
ATOM 6702 O O . GLU B 1 289 ? -5.797 19.156 12.188 1 92.06 289 GLU B O 1
ATOM 6707 N N . PHE B 1 290 ? -6.223 18.984 14.352 1 95.69 290 PHE B N 1
ATOM 6708 C CA . PHE B 1 290 ? -6.578 17.578 14.219 1 95.69 290 PHE B CA 1
ATOM 6709 C C . PHE B 1 290 ? -7.812 17.406 13.344 1 95.69 290 PHE B C 1
ATOM 6711 O O . PHE B 1 290 ? -7.848 16.531 12.469 1 95.69 290 PHE B O 1
ATOM 6718 N N . HIS B 1 291 ? -8.797 18.219 13.602 1 96.38 291 HIS B N 1
ATOM 6719 C CA . HIS B 1 291 ? -10.039 18.125 12.852 1 96.38 291 HIS B CA 1
ATOM 6720 C C . HIS B 1 291 ? -9.812 18.359 11.367 1 96.38 291 HIS B C 1
ATOM 6722 O O . HIS B 1 291 ? -10.359 17.641 10.523 1 96.38 291 HIS B O 1
ATOM 6728 N N . GLU B 1 292 ? -9.055 19.312 11.086 1 94.25 292 GLU B N 1
ATOM 6729 C CA . GLU B 1 292 ? -8.727 19.578 9.688 1 94.25 292 GLU B CA 1
ATOM 6730 C C . GLU B 1 292 ? -7.992 18.391 9.07 1 94.25 292 GLU B C 1
ATOM 6732 O O . GLU B 1 292 ? -8.344 17.938 7.977 1 94.25 292 GLU B O 1
ATOM 6737 N N . ALA B 1 293 ? -7.062 17.891 9.812 1 94.56 293 ALA B N 1
ATOM 6738 C CA . ALA B 1 293 ? -6.254 16.781 9.312 1 94.56 293 ALA B CA 1
ATOM 6739 C C . ALA B 1 293 ? -7.109 15.539 9.102 1 94.56 293 ALA B C 1
ATOM 6741 O O . ALA B 1 293 ? -6.969 14.844 8.094 1 94.56 293 ALA B O 1
ATOM 6742 N N . GLN B 1 294 ? -7.941 15.211 10.008 1 97.38 294 GLN B N 1
ATOM 6743 C CA . GLN B 1 294 ? -8.719 13.984 9.898 1 97.38 294 GLN B CA 1
ATOM 6744 C C . GLN B 1 294 ? -9.758 14.086 8.781 1 97.38 294 GLN B C 1
ATOM 6746 O O . GLN B 1 294 ? -10.078 13.086 8.125 1 97.38 294 GLN B O 1
ATOM 6751 N N . CYS B 1 295 ? -10.305 15.305 8.555 1 97.5 295 CYS B N 1
ATOM 6752 C CA . CYS B 1 295 ? -11.242 15.469 7.457 1 97.5 295 CYS B CA 1
ATOM 6753 C C . CYS B 1 295 ? -10.578 15.195 6.117 1 97.5 295 CYS B C 1
ATOM 6755 O O . CYS B 1 295 ? -11.141 14.5 5.266 1 97.5 295 CYS B O 1
ATOM 6757 N N . PHE B 1 296 ? -9.414 15.672 5.938 1 95.69 296 PHE B N 1
ATOM 6758 C CA . PHE B 1 296 ? -8.703 15.422 4.691 1 95.69 296 PHE B CA 1
ATOM 6759 C C . PHE B 1 296 ? -8.266 13.969 4.594 1 95.69 296 PHE B C 1
ATOM 6761 O O . PHE B 1 296 ? -8.242 13.391 3.504 1 95.69 296 PHE B O 1
ATOM 6768 N N . PHE B 1 297 ? -7.902 13.453 5.715 1 94.94 297 PHE B N 1
ATOM 6769 C CA . PHE B 1 297 ? -7.531 12.047 5.762 1 94.94 297 PHE B CA 1
ATOM 6770 C C . PHE B 1 297 ? -8.68 11.164 5.289 1 94.94 297 PHE B C 1
ATOM 6772 O O . PHE B 1 297 ? -8.516 10.344 4.391 1 94.94 297 PHE B O 1
ATOM 6779 N N . VAL B 1 298 ? -9.805 11.352 5.867 1 97 298 VAL B N 1
ATOM 6780 C CA . VAL B 1 298 ? -10.977 10.547 5.547 1 97 298 VAL B CA 1
ATOM 6781 C C . VAL B 1 298 ? -11.422 10.828 4.113 1 97 298 VAL B C 1
ATOM 6783 O O . VAL B 1 298 ? -11.766 9.906 3.367 1 97 298 VAL B O 1
ATOM 6786 N N . ALA B 1 299 ? -11.406 12.047 3.727 1 96.5 299 ALA B N 1
ATOM 6787 C CA . ALA B 1 299 ? -11.805 12.391 2.363 1 96.5 299 ALA B CA 1
ATOM 6788 C C . ALA B 1 299 ? -10.906 11.695 1.341 1 96.5 299 ALA B C 1
ATOM 6790 O O . ALA B 1 299 ? -11.398 11.164 0.344 1 96.5 299 ALA B O 1
ATOM 6791 N N . ALA B 1 300 ? -9.664 11.711 1.604 1 94.62 300 ALA B N 1
ATOM 6792 C CA . ALA B 1 300 ? -8.719 11.086 0.684 1 94.62 300 ALA B CA 1
ATOM 6793 C C . ALA B 1 300 ? -8.977 9.586 0.565 1 94.62 300 ALA B C 1
ATOM 6795 O O . ALA B 1 300 ? -9.016 9.039 -0.54 1 94.62 300 ALA B O 1
ATOM 6796 N N . ILE B 1 301 ? -9.148 8.953 1.653 1 95.62 301 ILE B N 1
ATOM 6797 C CA . ILE B 1 301 ? -9.383 7.512 1.665 1 95.62 301 ILE B CA 1
ATOM 6798 C C . ILE B 1 301 ? -10.695 7.199 0.958 1 95.62 301 ILE B C 1
ATOM 6800 O O . ILE B 1 301 ? -10.773 6.27 0.151 1 95.62 301 ILE B O 1
ATOM 6804 N N . GLU B 1 302 ? -11.711 8.016 1.267 1 97 302 GLU B N 1
ATOM 6805 C CA . GLU B 1 302 ? -13.016 7.746 0.684 1 97 302 GLU B CA 1
ATOM 6806 C C . GLU B 1 302 ? -13.008 7.961 -0.827 1 97 302 GLU B C 1
ATOM 6808 O O . GLU B 1 302 ? -13.664 7.23 -1.57 1 97 302 GLU B O 1
ATOM 6813 N N . ILE B 1 303 ? -12.305 8.898 -1.284 1 94.81 303 ILE B N 1
ATOM 6814 C CA . ILE B 1 303 ? -12.164 9.102 -2.723 1 94.81 303 ILE B CA 1
ATOM 6815 C C . ILE B 1 303 ? -11.5 7.883 -3.357 1 94.81 303 ILE B C 1
ATOM 6817 O O . ILE B 1 303 ? -11.945 7.391 -4.395 1 94.81 303 ILE B O 1
ATOM 6821 N N . ALA B 1 304 ? -10.5 7.375 -2.744 1 93.38 304 ALA B N 1
ATOM 6822 C CA . ALA B 1 304 ? -9.797 6.195 -3.238 1 93.38 304 ALA B CA 1
ATOM 6823 C C . ALA B 1 304 ? -10.711 4.969 -3.238 1 93.38 304 ALA B C 1
ATOM 6825 O O . ALA B 1 304 ? -10.703 4.18 -4.188 1 93.38 304 ALA B O 1
ATOM 6826 N N . LEU B 1 305 ? -11.484 4.859 -2.211 1 93.56 305 LEU B N 1
ATOM 6827 C CA . LEU B 1 305 ? -12.344 3.689 -2.072 1 93.56 305 LEU B CA 1
ATOM 6828 C C . LEU B 1 305 ? -13.508 3.75 -3.057 1 93.56 305 LEU B C 1
ATOM 6830 O O . LEU B 1 305 ? -13.922 2.723 -3.596 1 93.56 305 LEU B O 1
ATOM 6834 N N . ILE B 1 306 ? -14.062 4.902 -3.287 1 93.38 306 ILE B N 1
ATOM 6835 C CA . ILE B 1 306 ? -15.109 5.078 -4.285 1 93.38 306 ILE B CA 1
ATOM 6836 C C . ILE B 1 306 ? -14.586 4.68 -5.664 1 93.38 306 ILE B C 1
ATOM 6838 O O . ILE B 1 306 ? -15.266 3.975 -6.414 1 93.38 306 ILE B O 1
ATOM 6842 N N . ASN B 1 307 ? -13.375 5.023 -5.953 1 89.38 307 ASN B N 1
ATOM 6843 C CA . ASN B 1 307 ? -12.75 4.648 -7.215 1 89.38 307 ASN B CA 1
ATOM 6844 C C . ASN B 1 307 ? -12.5 3.146 -7.293 1 89.38 307 ASN B C 1
ATOM 6846 O O . ASN B 1 307 ? -12.688 2.533 -8.344 1 89.38 307 ASN B O 1
ATOM 6850 N N . ALA B 1 308 ? -12.102 2.592 -6.227 1 86.12 308 ALA B N 1
ATOM 6851 C CA . ALA B 1 308 ? -11.781 1.168 -6.164 1 86.12 308 ALA B CA 1
ATOM 6852 C C . ALA B 1 308 ? -13.031 0.319 -6.414 1 86.12 308 ALA B C 1
ATOM 6854 O O . ALA B 1 308 ? -12.938 -0.767 -6.992 1 86.12 308 ALA B O 1
ATOM 6855 N N . ASN B 1 309 ? -14.117 0.77 -6.016 1 85.44 309 ASN B N 1
ATOM 6856 C CA . ASN B 1 309 ? -15.359 0.012 -6.125 1 85.44 309 ASN B CA 1
ATOM 6857 C C . ASN B 1 309 ? -15.805 -0.133 -7.578 1 85.44 309 ASN B C 1
ATOM 6859 O O . ASN B 1 309 ? -16.609 -1.004 -7.902 1 85.44 309 ASN B O 1
ATOM 6863 N N . SER B 1 310 ? -15.266 0.604 -8.461 1 82.44 310 SER B N 1
ATOM 6864 C CA . SER B 1 310 ? -15.672 0.542 -9.859 1 82.44 310 SER B CA 1
ATOM 6865 C C . SER B 1 310 ? -14.555 -0.017 -10.734 1 82.44 310 SER B C 1
ATOM 6867 O O . SER B 1 310 ? -14.711 -0.141 -11.953 1 82.44 310 SER B O 1
ATOM 6869 N N . ARG B 1 311 ? -13.539 -0.44 -10.148 1 85.5 311 ARG B N 1
ATOM 6870 C CA . ARG B 1 311 ? -12.383 -0.91 -10.914 1 85.5 311 ARG B CA 1
ATOM 6871 C C . ARG B 1 311 ? -12.305 -2.434 -10.898 1 85.5 311 ARG B C 1
ATOM 6873 O O . ARG B 1 311 ? -13 -3.09 -10.125 1 85.5 311 ARG B O 1
ATOM 6880 N N . PRO B 1 312 ? -11.523 -2.896 -11.82 1 86.62 312 PRO B N 1
ATOM 6881 C CA . PRO B 1 312 ? -11.336 -4.348 -11.844 1 86.62 312 PRO B CA 1
ATOM 6882 C C . PRO B 1 312 ? -10.703 -4.879 -10.555 1 86.62 312 PRO B C 1
ATOM 6884 O O . PRO B 1 312 ? -10.086 -4.121 -9.812 1 86.62 312 PRO B O 1
ATOM 6887 N N . ALA B 1 313 ? -10.883 -6.133 -10.344 1 86.19 313 ALA B N 1
ATOM 6888 C CA . ALA B 1 313 ? -10.453 -6.781 -9.109 1 86.19 313 ALA B CA 1
ATOM 6889 C C . ALA B 1 313 ? -8.945 -6.656 -8.922 1 86.19 313 ALA B C 1
ATOM 6891 O O . ALA B 1 313 ? -8.453 -6.582 -7.789 1 86.19 313 ALA B O 1
ATOM 6892 N N . ILE B 1 314 ? -8.258 -6.57 -9.961 1 79.31 314 ILE B N 1
ATOM 6893 C CA . ILE B 1 314 ? -6.805 -6.469 -9.906 1 79.31 314 ILE B CA 1
ATOM 6894 C C . ILE B 1 314 ? -6.406 -5.168 -9.211 1 79.31 314 ILE B C 1
ATOM 6896 O O . ILE B 1 314 ? -5.395 -5.117 -8.508 1 79.31 314 ILE B O 1
ATOM 6900 N N . PHE B 1 315 ? -7.191 -4.18 -9.305 1 81.06 315 PHE B N 1
ATOM 6901 C CA . PHE B 1 315 ? -6.941 -2.879 -8.688 1 81.06 315 PHE B CA 1
ATOM 6902 C C . PHE B 1 315 ? -7.027 -2.971 -7.172 1 81.06 315 PHE B C 1
ATOM 6904 O O . PHE B 1 315 ? -6.246 -2.334 -6.461 1 81.06 315 PHE B O 1
ATOM 6911 N N . THR B 1 316 ? -7.941 -3.811 -6.727 1 81.06 316 THR B N 1
ATOM 6912 C CA . THR B 1 316 ? -8.125 -3.951 -5.289 1 81.06 316 THR B CA 1
ATOM 6913 C C . THR B 1 316 ? -7.301 -5.117 -4.75 1 81.06 316 THR B C 1
ATOM 6915 O O . THR B 1 316 ? -7.352 -5.422 -3.557 1 81.06 316 THR B O 1
ATOM 6918 N N . GLY B 1 317 ? -6.672 -5.711 -5.59 1 81 317 GLY B N 1
ATOM 6919 C CA . GLY B 1 317 ? -5.84 -6.828 -5.168 1 81 317 GLY B CA 1
ATOM 6920 C C . GLY B 1 317 ? -6.641 -8.047 -4.758 1 81 317 GLY B C 1
ATOM 6921 O O . GLY B 1 317 ? -6.148 -8.898 -4.012 1 81 317 GLY B O 1
ATOM 6922 N N . ALA B 1 318 ? -7.832 -8.078 -5.16 1 89.06 318 ALA B N 1
ATOM 6923 C CA . ALA B 1 318 ? -8.656 -9.234 -4.836 1 89.06 318 ALA B CA 1
ATOM 6924 C C . ALA B 1 318 ? -8.422 -10.375 -5.824 1 89.06 318 ALA B C 1
ATOM 6926 O O . ALA B 1 318 ? -8.594 -10.203 -7.031 1 89.06 318 ALA B O 1
ATOM 6927 N N . ASP B 1 319 ? -8.156 -11.508 -5.273 1 90 319 ASP B N 1
ATOM 6928 C CA . ASP B 1 319 ? -7.871 -12.656 -6.129 1 90 319 ASP B CA 1
ATOM 6929 C C . ASP B 1 319 ? -9.133 -13.477 -6.383 1 90 319 ASP B C 1
ATOM 6931 O O . ASP B 1 319 ? -9.188 -14.266 -7.332 1 90 319 ASP B O 1
ATOM 6935 N N . ASN B 1 320 ? -10.031 -13.344 -5.523 1 93.69 320 ASN B N 1
ATOM 6936 C CA . ASN B 1 320 ? -11.273 -14.102 -5.656 1 93.69 320 ASN B CA 1
ATOM 6937 C C . ASN B 1 320 ? -12.469 -13.328 -5.102 1 93.69 320 ASN B C 1
ATOM 6939 O O . ASN B 1 320 ? -12.297 -12.242 -4.535 1 93.69 320 ASN B O 1
ATOM 6943 N N . TRP B 1 321 ? -13.586 -13.867 -5.266 1 92.75 321 TRP B N 1
ATOM 6944 C CA . TRP B 1 321 ? -14.844 -13.219 -4.918 1 92.75 321 TRP B CA 1
ATOM 6945 C C . TRP B 1 321 ? -14.945 -13 -3.41 1 92.75 321 TRP B C 1
ATOM 6947 O O . TRP B 1 321 ? -15.398 -11.945 -2.959 1 92.75 321 TRP B O 1
ATOM 6957 N N . GLN B 1 322 ? -14.531 -13.93 -2.656 1 92.31 322 GLN B N 1
ATOM 6958 C CA . GLN B 1 322 ? -14.57 -13.781 -1.206 1 92.31 322 GLN B CA 1
ATOM 6959 C C . GLN B 1 322 ? -13.703 -12.609 -0.753 1 92.31 322 GLN B C 1
ATOM 6961 O O . GLN B 1 322 ? -14.102 -11.828 0.114 1 92.31 322 GLN B O 1
ATOM 6966 N N . SER B 1 323 ? -12.547 -12.484 -1.315 1 92.19 323 SER B N 1
ATOM 6967 C CA . SER B 1 323 ? -11.672 -11.352 -1.013 1 92.19 323 SER B CA 1
ATOM 6968 C C . SER B 1 323 ? -12.344 -10.031 -1.345 1 92.19 323 SER B C 1
ATOM 6970 O O . SER B 1 323 ? -12.219 -9.055 -0.595 1 92.19 323 SER B O 1
ATOM 6972 N N . LEU B 1 324 ? -13 -10.016 -2.469 1 92 324 LEU B N 1
ATOM 6973 C CA . LEU B 1 324 ? -13.695 -8.797 -2.867 1 92 324 LEU B CA 1
ATOM 6974 C C . LEU B 1 324 ? -14.812 -8.461 -1.884 1 92 324 LEU B C 1
ATOM 6976 O O . LEU B 1 324 ? -15.016 -7.297 -1.541 1 92 324 LEU B O 1
ATOM 6980 N N . LEU B 1 325 ? -15.508 -9.438 -1.437 1 90.12 325 LEU B N 1
ATOM 6981 C CA . LEU B 1 325 ? -16.562 -9.242 -0.453 1 90.12 325 LEU B CA 1
ATOM 6982 C C . LEU B 1 325 ? -16 -8.711 0.859 1 90.12 325 LEU B C 1
ATOM 6984 O O . LEU B 1 325 ? -16.578 -7.801 1.467 1 90.12 325 LEU B O 1
ATOM 6988 N N . TRP B 1 326 ? -14.906 -9.258 1.267 1 91 326 TRP B N 1
ATOM 6989 C CA . TRP B 1 326 ? -14.25 -8.805 2.488 1 91 326 TRP B CA 1
ATOM 6990 C C . TRP B 1 326 ? -13.781 -7.355 2.35 1 91 326 TRP B C 1
ATOM 6992 O O . TRP B 1 326 ? -13.883 -6.574 3.295 1 91 326 TRP B O 1
ATOM 7002 N N . ASN B 1 327 ? -13.25 -7.039 1.226 1 92.31 327 ASN B N 1
ATOM 7003 C CA . ASN B 1 327 ? -12.852 -5.66 0.961 1 92.31 327 ASN B CA 1
ATOM 7004 C C . ASN B 1 327 ? -14.047 -4.711 1.053 1 92.31 327 ASN B C 1
ATOM 7006 O O . ASN B 1 327 ? -13.938 -3.635 1.646 1 92.31 327 ASN B O 1
ATOM 7010 N N . ARG B 1 328 ? -15.102 -5.09 0.465 1 91.31 328 ARG B N 1
ATOM 7011 C CA . ARG B 1 328 ? -16.297 -4.25 0.468 1 91.31 328 ARG B CA 1
ATOM 7012 C C . ARG B 1 328 ? -16.859 -4.102 1.878 1 91.31 328 ARG B C 1
ATOM 7014 O O . ARG B 1 328 ? -17.312 -3.021 2.262 1 91.31 328 ARG B O 1
ATOM 7021 N N . ASP B 1 329 ? -16.844 -5.145 2.629 1 91.44 329 ASP B N 1
ATOM 7022 C CA . ASP B 1 329 ? -17.234 -5.062 4.031 1 91.44 329 ASP B CA 1
ATOM 7023 C C . ASP B 1 329 ? -16.328 -4.109 4.805 1 91.44 329 ASP B C 1
ATOM 7025 O O . ASP B 1 329 ? -16.797 -3.34 5.645 1 91.44 329 ASP B O 1
ATOM 7029 N N . SER B 1 330 ? -15.125 -4.227 4.527 1 93.5 330 SER B N 1
ATOM 7030 C CA . SER B 1 330 ? -14.164 -3.35 5.191 1 93.5 330 SER B CA 1
ATOM 7031 C C . SER B 1 330 ? -14.422 -1.887 4.844 1 93.5 330 SER B C 1
ATOM 7033 O O . SER B 1 330 ? -14.312 -1.012 5.707 1 93.5 330 SER B O 1
ATOM 7035 N N . VAL B 1 331 ? -14.75 -1.665 3.604 1 94.25 331 VAL B N 1
ATOM 7036 C CA . VAL B 1 331 ? -15.031 -0.303 3.162 1 94.25 331 VAL B CA 1
ATOM 7037 C C . VAL B 1 331 ? -16.219 0.255 3.938 1 94.25 331 VAL B C 1
ATOM 7039 O O . VAL B 1 331 ? -16.172 1.378 4.445 1 94.25 331 VAL B O 1
ATOM 7042 N N . ARG B 1 332 ? -17.219 -0.509 4.094 1 94.31 332 ARG B N 1
ATOM 7043 C CA . ARG B 1 332 ? -18.406 -0.075 4.809 1 94.31 332 ARG B CA 1
ATOM 7044 C C . ARG B 1 332 ? -18.109 0.152 6.285 1 94.31 332 ARG B C 1
ATOM 7046 O O . ARG B 1 332 ? -18.578 1.13 6.875 1 94.31 332 ARG B O 1
ATOM 7053 N N . PHE B 1 333 ? -17.438 -0.7 6.809 1 95.44 333 PHE B N 1
ATOM 7054 C CA . PHE B 1 333 ? -17.078 -0.604 8.219 1 95.44 333 PHE B CA 1
ATOM 7055 C C . PHE B 1 333 ? -16.203 0.622 8.477 1 95.44 333 PHE B C 1
ATOM 7057 O O . PHE B 1 333 ? -16.469 1.396 9.398 1 95.44 333 PHE B O 1
ATOM 7064 N N . LEU B 1 334 ? -15.188 0.802 7.707 1 95.25 334 LEU B N 1
ATOM 7065 C CA . LEU B 1 334 ? -14.219 1.867 7.926 1 95.25 334 LEU B CA 1
ATOM 7066 C C . LEU B 1 334 ? -14.805 3.227 7.562 1 95.25 334 LEU B C 1
ATOM 7068 O O . LEU B 1 334 ? -14.375 4.254 8.094 1 95.25 334 LEU B O 1
ATOM 7072 N N . ALA B 1 335 ? -15.734 3.229 6.629 1 96.12 335 ALA B N 1
ATOM 7073 C CA . ALA B 1 335 ? -16.438 4.48 6.348 1 96.12 335 ALA B CA 1
ATOM 7074 C C . ALA B 1 335 ? -17.094 5.039 7.609 1 96.12 335 ALA B C 1
ATOM 7076 O O . ALA B 1 335 ? -16.984 6.234 7.891 1 96.12 335 ALA B O 1
ATOM 7077 N N . GLY B 1 336 ? -17.688 4.184 8.352 1 94.56 336 GLY B N 1
ATOM 7078 C CA . GLY B 1 336 ? -18.25 4.594 9.625 1 94.56 336 GLY B CA 1
ATOM 7079 C C . GLY B 1 336 ? -17.219 4.977 10.656 1 94.56 336 GLY B C 1
ATOM 7080 O O . GLY B 1 336 ? -17.297 6.035 11.273 1 94.56 336 GLY B O 1
ATOM 7081 N N . MET B 1 337 ? -16.188 4.188 10.742 1 95.12 337 MET B N 1
ATOM 7082 C CA . MET B 1 337 ? -15.133 4.41 11.727 1 95.12 337 MET B CA 1
ATOM 7083 C C . MET B 1 337 ? -14.461 5.762 11.5 1 95.12 337 MET B C 1
ATOM 7085 O O . MET B 1 337 ? -14.016 6.398 12.453 1 95.12 337 MET B O 1
ATOM 7089 N N . GLY B 1 338 ? -14.391 6.137 10.258 1 96 338 GLY B N 1
ATOM 7090 C CA . GLY B 1 338 ? -13.742 7.398 9.93 1 96 338 GLY B CA 1
ATOM 7091 C C . GLY B 1 338 ? -14.625 8.609 10.195 1 96 338 GLY B C 1
ATOM 7092 O O . GLY B 1 338 ? -14.117 9.688 10.5 1 96 338 GLY B O 1
ATOM 7093 N N . VAL B 1 339 ? -15.875 8.469 10.133 1 97.12 339 VAL B N 1
ATOM 7094 C CA . VAL B 1 339 ? -16.812 9.586 10.188 1 97.12 339 VAL B CA 1
ATOM 7095 C C . VAL B 1 339 ? -17.109 9.938 11.648 1 97.12 339 VAL B C 1
ATOM 7097 O O . VAL B 1 339 ? -17.266 11.109 11.984 1 97.12 339 VAL B O 1
ATOM 7100 N N . TRP B 1 340 ? -17.172 9.008 12.516 1 97.31 340 TRP B N 1
ATOM 7101 C CA . TRP B 1 340 ? -17.625 9.234 13.883 1 97.31 340 TRP B CA 1
ATOM 7102 C C . TRP B 1 340 ? -16.688 10.203 14.609 1 97.31 340 TRP B C 1
ATOM 7104 O O . TRP B 1 340 ? -17.156 11.172 15.219 1 97.31 340 TRP B O 1
ATOM 7114 N N . PRO B 1 341 ? -15.383 9.969 14.477 1 97.75 341 PRO B N 1
ATOM 7115 C CA . PRO B 1 341 ? -14.5 10.938 15.133 1 97.75 341 PRO B CA 1
ATOM 7116 C C . PRO B 1 341 ? -14.641 12.344 14.562 1 97.75 341 PRO B C 1
ATOM 7118 O O . PRO B 1 341 ? -14.461 13.328 15.281 1 97.75 341 PRO B O 1
ATOM 7121 N N . ILE B 1 342 ? -14.938 12.469 13.328 1 98.25 342 ILE B N 1
ATOM 7122 C CA . ILE B 1 342 ? -15.117 13.773 12.703 1 98.25 342 ILE B CA 1
ATOM 7123 C C . ILE B 1 342 ? -16.312 14.484 13.32 1 98.25 342 ILE B C 1
ATOM 7125 O O . ILE B 1 342 ? -16.25 15.672 13.648 1 98.25 342 ILE B O 1
ATOM 7129 N N . ILE B 1 343 ? -17.391 13.758 13.516 1 97.62 343 ILE B N 1
ATOM 7130 C CA . ILE B 1 343 ? -18.594 14.328 14.094 1 97.62 343 ILE B CA 1
ATOM 7131 C C . ILE B 1 343 ? -18.344 14.719 15.547 1 97.62 343 ILE B C 1
ATOM 7133 O O . ILE B 1 343 ? -18.734 15.805 15.977 1 97.62 343 ILE B O 1
ATOM 7137 N N . LEU B 1 344 ? -17.719 13.852 16.234 1 96.62 344 LEU B N 1
ATOM 7138 C CA . LEU B 1 344 ? -17.406 14.141 17.625 1 96.62 344 LEU B CA 1
ATOM 7139 C C . LEU B 1 344 ? -16.531 15.375 17.75 1 96.62 344 LEU B C 1
ATOM 7141 O O . LEU B 1 344 ? -16.734 16.219 18.625 1 96.62 344 LEU B O 1
ATOM 7145 N N . ALA B 1 345 ? -15.539 15.461 16.891 1 96.94 345 ALA B N 1
ATOM 7146 C CA . ALA B 1 345 ? -14.641 16.609 16.891 1 96.94 345 ALA B CA 1
ATOM 7147 C C . ALA B 1 345 ? -15.375 17.891 16.5 1 96.94 345 ALA B C 1
ATOM 7149 O O . ALA B 1 345 ? -15.102 18.953 17.062 1 96.94 345 ALA B O 1
ATOM 7150 N N . GLN B 1 346 ? -16.281 17.797 15.586 1 96.81 346 GLN B N 1
ATOM 7151 C CA . GLN B 1 346 ? -17.062 18.969 15.172 1 96.81 346 GLN B CA 1
ATOM 7152 C C . GLN B 1 346 ? -17.906 19.5 16.328 1 96.81 346 GLN B C 1
ATOM 7154 O O . GLN B 1 346 ? -18.031 20.703 16.5 1 96.81 346 GLN B O 1
ATOM 7159 N N . ILE B 1 347 ? -18.484 18.609 17.062 1 94.81 347 ILE B N 1
ATOM 7160 C CA . ILE B 1 347 ? -19.281 19 18.219 1 94.81 347 ILE B CA 1
ATOM 7161 C C . ILE B 1 347 ? -18.359 19.641 19.266 1 94.81 347 ILE B C 1
ATOM 7163 O O . ILE B 1 347 ? -18.734 20.641 19.891 1 94.81 347 ILE B O 1
ATOM 7167 N N . SER B 1 348 ? -17.219 19.078 19.391 1 94.19 348 SER B N 1
ATOM 7168 C CA . SER B 1 348 ? -16.25 19.609 20.344 1 94.19 348 SER B CA 1
ATOM 7169 C C . SER B 1 348 ? -15.781 21 19.938 1 94.19 348 SER B C 1
ATOM 7171 O O . SER B 1 348 ? -15.523 21.859 20.797 1 94.19 348 SER B O 1
ATOM 7173 N N . LEU B 1 349 ? -15.633 21.188 18.656 1 94.56 349 LEU B N 1
ATOM 7174 C CA . LEU B 1 349 ? -15.258 22.516 18.156 1 94.56 349 LEU B CA 1
ATOM 7175 C C . LEU B 1 349 ? -16.328 23.547 18.5 1 94.56 349 LEU B C 1
ATOM 7177 O O . LEU B 1 349 ? -16 24.688 18.828 1 94.56 349 LEU B O 1
ATOM 7181 N N . ARG B 1 350 ? -17.547 23.172 18.406 1 90.62 350 ARG B N 1
ATOM 7182 C CA . ARG B 1 350 ? -18.641 24.062 18.781 1 90.62 350 ARG B CA 1
ATOM 7183 C C . ARG B 1 350 ? -18.578 24.406 20.266 1 90.62 350 ARG B C 1
ATOM 7185 O O . ARG B 1 350 ? -18.75 25.562 20.656 1 90.62 350 ARG B O 1
ATOM 7192 N N . ARG B 1 351 ? -18.297 23.391 21.047 1 87.12 351 ARG B N 1
ATOM 7193 C CA . ARG B 1 351 ? -18.203 23.594 22.484 1 87.12 351 ARG B CA 1
ATOM 7194 C C . ARG B 1 351 ? -17.047 24.531 22.828 1 87.12 351 ARG B C 1
ATOM 7196 O O . ARG B 1 351 ? -17.141 25.312 23.781 1 87.12 351 ARG B O 1
ATOM 7203 N N . ALA B 1 352 ? -16 24.453 22.031 1 87.56 352 ALA B N 1
ATOM 7204 C CA . ALA B 1 352 ? -14.828 25.297 22.234 1 87.56 352 ALA B CA 1
ATOM 7205 C C . ALA B 1 352 ? -14.984 26.656 21.562 1 87.56 352 ALA B C 1
ATOM 7207 O O . ALA B 1 352 ? -14.07 27.484 21.594 1 87.56 352 ALA B O 1
ATOM 7208 N N . GLN B 1 353 ? -16.109 26.906 20.875 1 87 353 GLN B N 1
ATOM 7209 C CA . GLN B 1 353 ? -16.422 28.156 20.172 1 87 353 GLN B CA 1
ATOM 7210 C C . GLN B 1 353 ? -15.438 28.406 19.031 1 87 353 GLN B C 1
ATOM 7212 O O . GLN B 1 353 ? -14.984 29.547 18.844 1 87 353 GLN B O 1
ATOM 7217 N N . LEU B 1 354 ? -15.039 27.312 18.438 1 88.12 354 LEU B N 1
ATOM 7218 C CA . LEU B 1 354 ? -14.148 27.391 17.297 1 88.12 354 LEU B CA 1
ATOM 7219 C C . LEU B 1 354 ? -14.836 26.891 16.031 1 88.12 354 LEU B C 1
ATOM 7221 O O . LEU B 1 354 ? -14.18 26.547 15.047 1 88.12 354 LEU B O 1
ATOM 7225 N N . ASN B 1 355 ? -16.078 26.797 16.141 1 85.25 355 ASN B N 1
ATOM 7226 C CA . ASN B 1 355 ? -16.812 26.297 14.984 1 85.25 355 ASN B CA 1
ATOM 7227 C C . ASN B 1 355 ? -16.828 27.312 13.844 1 85.25 355 ASN B C 1
ATOM 7229 O O . ASN B 1 355 ? -17.203 28.469 14.047 1 85.25 355 ASN B O 1
ATOM 7233 N N . SER B 1 356 ? -16.25 27 12.719 1 89.06 356 SER B N 1
ATOM 7234 C CA . SER B 1 356 ? -16.203 27.859 11.547 1 89.06 356 SER B CA 1
ATOM 7235 C C . SER B 1 356 ? -16.891 27.203 10.352 1 89.06 356 SER B C 1
ATOM 7237 O O . SER B 1 356 ? -17.141 26 10.359 1 89.06 356 SER B O 1
ATOM 7239 N N . MET B 1 357 ? -17.25 28.031 9.375 1 90.94 357 MET B N 1
ATOM 7240 C CA . MET B 1 357 ? -17.859 27.516 8.148 1 90.94 357 MET B CA 1
ATOM 7241 C C . MET B 1 357 ? -16.875 26.609 7.398 1 90.94 357 MET B C 1
ATOM 7243 O O . MET B 1 357 ? -17.297 25.641 6.754 1 90.94 357 MET B O 1
ATOM 7247 N N . TYR B 1 358 ? -15.602 26.891 7.535 1 91.19 358 TYR B N 1
ATOM 7248 C CA . TYR B 1 358 ? -14.562 26.109 6.891 1 91.19 358 TYR B CA 1
ATOM 7249 C C . TYR B 1 358 ? -14.555 24.672 7.418 1 91.19 358 TYR B C 1
ATOM 7251 O O . TYR B 1 358 ? -14.57 23.719 6.637 1 91.19 358 TYR B O 1
ATOM 7259 N N . TYR B 1 359 ? -14.586 24.5 8.703 1 94.19 359 TYR B N 1
ATOM 7260 C CA . TYR B 1 359 ? -14.555 23.172 9.312 1 94.19 359 TYR B CA 1
ATOM 7261 C C . TYR B 1 359 ? -15.859 22.422 9.07 1 94.19 359 TYR B C 1
ATOM 7263 O O . TYR B 1 359 ? -15.859 21.219 8.867 1 94.19 359 TYR B O 1
ATOM 7271 N N . LEU B 1 360 ? -16.938 23.172 9.078 1 95.81 360 LEU B N 1
ATOM 7272 C CA . LEU B 1 360 ? -18.219 22.562 8.789 1 95.81 360 LEU B CA 1
ATOM 7273 C C . LEU B 1 360 ? -18.266 22.047 7.355 1 95.81 360 LEU B C 1
ATOM 7275 O O . LEU B 1 360 ? -18.844 20.984 7.094 1 95.81 360 LEU B O 1
ATOM 7279 N N . LEU B 1 361 ? -17.719 22.812 6.484 1 95.81 361 LEU B N 1
ATOM 7280 C CA . LEU B 1 361 ? -17.656 22.375 5.09 1 95.81 361 LEU B CA 1
ATOM 7281 C C . LEU B 1 361 ? -16.812 21.125 4.941 1 95.81 361 LEU B C 1
ATOM 7283 O O . LEU B 1 361 ? -17.203 20.188 4.25 1 95.81 361 LEU B O 1
ATOM 7287 N N . LEU B 1 362 ? -15.68 21.125 5.582 1 96.06 362 LEU B N 1
ATOM 7288 C CA . LEU B 1 362 ? -14.789 19.969 5.516 1 96.06 362 LEU B CA 1
ATOM 7289 C C . LEU B 1 362 ? -15.461 18.734 6.098 1 96.06 362 LEU B C 1
ATOM 7291 O O . LEU B 1 362 ? -15.383 17.656 5.52 1 96.06 362 LEU B O 1
ATOM 7295 N N . SER B 1 363 ? -16.141 18.906 7.188 1 97.69 363 SER B N 1
ATOM 7296 C CA . SER B 1 363 ? -16.844 17.797 7.809 1 97.69 363 SER B CA 1
ATOM 7297 C C . SER B 1 363 ? -17.938 17.266 6.895 1 97.69 363 SER B C 1
ATOM 7299 O O . SER B 1 363 ? -18.109 16.047 6.758 1 97.69 363 SER B O 1
ATOM 7301 N N . THR B 1 364 ? -18.641 18.172 6.277 1 98 364 THR B N 1
ATOM 7302 C CA . THR B 1 364 ? -19.75 17.781 5.398 1 98 364 THR B CA 1
ATOM 7303 C C . THR B 1 364 ? -19.219 17 4.195 1 98 364 THR B C 1
ATOM 7305 O O . THR B 1 364 ? -19.766 15.961 3.836 1 98 364 THR B O 1
ATOM 7308 N N . ILE B 1 365 ? -18.141 17.469 3.658 1 97.56 365 ILE B N 1
ATOM 7309 C CA . ILE B 1 365 ? -17.562 16.797 2.502 1 97.56 365 ILE B CA 1
ATOM 7310 C C . ILE B 1 365 ? -17.094 15.398 2.898 1 97.56 365 ILE B C 1
ATOM 7312 O O . ILE B 1 365 ? -17.375 14.43 2.189 1 97.56 365 ILE B O 1
ATOM 7316 N N . ALA B 1 366 ? -16.422 15.273 4.004 1 97.81 366 ALA B N 1
ATOM 7317 C CA . ALA B 1 366 ? -15.914 13.992 4.465 1 97.81 366 ALA B CA 1
ATOM 7318 C C . ALA B 1 366 ? -17.047 13 4.73 1 97.81 366 ALA B C 1
ATOM 7320 O O . ALA B 1 366 ? -16.969 11.836 4.336 1 97.81 366 ALA B O 1
ATOM 7321 N N . VAL B 1 367 ? -18.125 13.461 5.324 1 97.94 367 VAL B N 1
ATOM 7322 C CA . VAL B 1 367 ? -19.25 12.594 5.676 1 97.94 367 VAL B CA 1
ATOM 7323 C C . VAL B 1 367 ? -19.984 12.172 4.41 1 97.94 367 VAL B C 1
ATOM 7325 O O . VAL B 1 367 ? -20.391 11.008 4.277 1 97.94 367 VAL B O 1
ATOM 7328 N N . VAL B 1 368 ? -20.172 13.07 3.5 1 98.12 368 VAL B N 1
ATOM 7329 C CA . VAL B 1 368 ? -20.844 12.75 2.246 1 98.12 368 VAL B CA 1
ATOM 7330 C C . VAL B 1 368 ? -20.031 11.695 1.484 1 98.12 368 VAL B C 1
ATOM 7332 O O . VAL B 1 368 ? -20.594 10.703 1.007 1 98.12 368 VAL B O 1
ATOM 7335 N N . LEU B 1 369 ? -18.781 11.914 1.44 1 97.81 369 LEU B N 1
ATOM 7336 C CA . LEU B 1 369 ? -17.922 10.977 0.725 1 97.81 369 LEU B CA 1
ATOM 7337 C C . LEU B 1 369 ? -17.938 9.602 1.394 1 97.81 369 LEU B C 1
ATOM 7339 O O . LEU B 1 369 ? -17.969 8.578 0.712 1 97.81 369 LEU B O 1
ATOM 7343 N N . ALA B 1 370 ? -17.922 9.617 2.676 1 97.75 370 ALA B N 1
ATOM 7344 C CA . ALA B 1 370 ? -17.984 8.352 3.402 1 97.75 370 ALA B CA 1
ATOM 7345 C C . ALA B 1 370 ? -19.297 7.629 3.145 1 97.75 370 ALA B C 1
ATOM 7347 O O . ALA B 1 370 ? -19.328 6.41 2.973 1 97.75 370 ALA B O 1
ATOM 7348 N N . GLY B 1 371 ? -20.359 8.352 3.129 1 96.75 371 GLY B N 1
ATOM 7349 C CA . GLY B 1 371 ? -21.656 7.77 2.809 1 96.75 371 GLY B CA 1
ATOM 7350 C C . GLY B 1 371 ? -21.703 7.168 1.417 1 96.75 371 GLY B C 1
ATOM 7351 O O . GLY B 1 371 ? -22.203 6.051 1.236 1 96.75 371 GLY B O 1
ATOM 7352 N N . VAL B 1 372 ? -21.188 7.859 0.489 1 95.94 372 VAL B N 1
ATOM 7353 C CA . VAL B 1 372 ? -21.172 7.395 -0.894 1 95.94 372 VAL B CA 1
ATOM 7354 C C . VAL B 1 372 ? -20.297 6.145 -1.008 1 95.94 372 VAL B C 1
ATOM 7356 O O . VAL B 1 372 ? -20.641 5.199 -1.718 1 95.94 372 VAL B O 1
ATOM 7359 N N . ALA B 1 373 ? -19.172 6.152 -0.344 1 95.38 373 ALA B N 1
ATOM 7360 C CA . ALA B 1 373 ? -18.297 4.984 -0.357 1 95.38 373 ALA B CA 1
ATOM 7361 C C . ALA B 1 373 ? -19.016 3.756 0.203 1 95.38 373 ALA B C 1
ATOM 7363 O O . ALA B 1 373 ? -18.938 2.672 -0.379 1 95.38 373 ALA B O 1
ATOM 7364 N N . ALA B 1 374 ? -19.688 3.941 1.27 1 95.12 374 ALA B N 1
ATOM 7365 C CA . ALA B 1 374 ? -20.422 2.84 1.883 1 95.12 374 ALA B CA 1
ATOM 7366 C C . ALA B 1 374 ? -21.562 2.369 0.98 1 95.12 374 ALA B C 1
ATOM 7368 O O . ALA B 1 374 ? -21.812 1.168 0.859 1 95.12 374 ALA B O 1
ATOM 7369 N N . ASP B 1 375 ? -22.172 3.254 0.333 1 92.94 375 ASP B N 1
ATOM 7370 C CA . ASP B 1 375 ? -23.297 2.939 -0.549 1 92.94 375 ASP B CA 1
ATOM 7371 C C . ASP B 1 375 ? -22.828 2.15 -1.77 1 92.94 375 ASP B C 1
ATOM 7373 O O . ASP B 1 375 ? -23.453 1.161 -2.152 1 92.94 375 ASP B O 1
ATOM 7377 N N . THR B 1 376 ? -21.781 2.525 -2.277 1 89.69 376 THR B N 1
ATOM 7378 C CA . THR B 1 376 ? -21.281 1.877 -3.48 1 89.69 376 THR B CA 1
ATOM 7379 C C . THR B 1 376 ? -20.719 0.492 -3.156 1 89.69 376 THR B C 1
ATOM 7381 O O . THR B 1 376 ? -20.734 -0.403 -4.004 1 89.69 376 THR B O 1
ATOM 7384 N N . ALA B 1 377 ? -20.312 0.301 -1.951 1 89.81 377 ALA B N 1
ATOM 7385 C CA . ALA B 1 377 ? -19.75 -0.982 -1.544 1 89.81 377 ALA B CA 1
ATOM 7386 C C . ALA B 1 377 ? -20.844 -1.964 -1.142 1 89.81 377 ALA B C 1
ATOM 7388 O O . ALA B 1 377 ? -20.609 -3.172 -1.068 1 89.81 377 ALA B O 1
ATOM 7389 N N . SER B 1 378 ? -22.031 -1.722 -0.792 1 84.12 378 SER B N 1
ATOM 7390 C CA . SER B 1 378 ? -23.062 -2.555 -0.188 1 84.12 378 SER B CA 1
ATOM 7391 C C . SER B 1 378 ? -23.688 -3.5 -1.214 1 84.12 378 SER B C 1
ATOM 7393 O O . SER B 1 378 ? -23.984 -4.656 -0.901 1 84.12 378 SER B O 1
ATOM 7395 N N . ARG B 1 379 ? -24.172 -3.092 -2.354 1 73.75 379 ARG B N 1
ATOM 7396 C CA . ARG B 1 379 ? -24.891 -4.016 -3.219 1 73.75 379 ARG B CA 1
ATOM 7397 C C . ARG B 1 379 ? -24.266 -4.07 -4.609 1 73.75 379 ARG B C 1
ATOM 7399 O O . ARG B 1 379 ? -24.734 -3.398 -5.531 1 73.75 379 ARG B O 1
ATOM 7406 N N . PRO B 1 380 ? -23.312 -5.039 -4.508 1 74.62 380 PRO B N 1
ATOM 7407 C CA . PRO B 1 380 ? -22.703 -5.125 -5.832 1 74.62 380 PRO B CA 1
ATOM 7408 C C . PRO B 1 380 ? -23.562 -5.883 -6.84 1 74.62 380 PRO B C 1
ATOM 7410 O O . PRO B 1 380 ? -24.266 -6.824 -6.469 1 74.62 380 PRO B O 1
ATOM 7413 N N . ASP B 1 381 ? -23.594 -5.316 -8.039 1 76.19 381 ASP B N 1
ATOM 7414 C CA . ASP B 1 381 ? -24.25 -6.02 -9.133 1 76.19 381 ASP B CA 1
ATOM 7415 C C . ASP B 1 381 ? -23.469 -7.277 -9.516 1 76.19 381 ASP B C 1
ATOM 7417 O O . ASP B 1 381 ? -22.281 -7.207 -9.844 1 76.19 381 ASP B O 1
ATOM 7421 N N . PRO B 1 382 ? -24.141 -8.383 -9.484 1 77.88 382 PRO B N 1
ATOM 7422 C CA . PRO B 1 382 ? -23.453 -9.633 -9.789 1 77.88 382 PRO B CA 1
ATOM 7423 C C . PRO B 1 382 ? -22.797 -9.625 -11.164 1 77.88 382 PRO B C 1
ATOM 7425 O O . PRO B 1 382 ? -21.719 -10.203 -11.344 1 77.88 382 PRO B O 1
ATOM 7428 N N . ASP B 1 383 ? -23.438 -9.039 -12.094 1 79.75 383 ASP B N 1
ATOM 7429 C CA . ASP B 1 383 ? -22.875 -9 -13.438 1 79.75 383 ASP B CA 1
ATOM 7430 C C . ASP B 1 383 ? -21.594 -8.172 -13.461 1 79.75 383 ASP B C 1
ATOM 7432 O O . ASP B 1 383 ? -20.641 -8.516 -14.172 1 79.75 383 ASP B O 1
ATOM 7436 N N . SER B 1 384 ? -21.672 -7.234 -12.672 1 82.56 384 SER B N 1
ATOM 7437 C CA . SER B 1 384 ? -20.484 -6.375 -12.617 1 82.56 384 SER B CA 1
ATOM 7438 C C . SER B 1 384 ? -19.312 -7.082 -11.938 1 82.56 384 SER B C 1
ATOM 7440 O O . SER B 1 384 ? -18.156 -6.891 -12.312 1 82.56 384 SER B O 1
ATOM 7442 N N . ILE B 1 385 ? -19.703 -7.906 -11.078 1 84.69 385 ILE B N 1
ATOM 7443 C CA . ILE B 1 385 ? -18.672 -8.617 -10.328 1 84.69 385 ILE B CA 1
ATOM 7444 C C . ILE B 1 385 ? -17.969 -9.617 -11.242 1 84.69 385 ILE B C 1
ATOM 7446 O O . ILE B 1 385 ? -16.734 -9.734 -11.203 1 84.69 385 ILE B O 1
ATOM 7450 N N . TYR B 1 386 ? -18.75 -10.281 -11.953 1 87.88 386 TYR B N 1
ATOM 7451 C CA . TYR B 1 386 ? -18.156 -11.25 -12.875 1 87.88 386 TYR B CA 1
ATOM 7452 C C . TYR B 1 386 ? -17.188 -10.57 -13.844 1 87.88 386 TYR B C 1
ATOM 7454 O O . TYR B 1 386 ? -16.109 -11.086 -14.109 1 87.88 386 TYR B O 1
ATOM 7462 N N . LYS B 1 387 ? -17.578 -9.398 -14.234 1 86.25 387 LYS B N 1
ATOM 7463 C CA . LYS B 1 387 ? -16.766 -8.641 -15.18 1 86.25 387 LYS B CA 1
ATOM 7464 C C . LYS B 1 387 ? -15.477 -8.148 -14.523 1 86.25 387 LYS B C 1
ATOM 7466 O O . LYS B 1 387 ? -14.445 -8.023 -15.188 1 86.25 387 LYS B O 1
ATOM 7471 N N . MET B 1 388 ? -15.547 -7.973 -13.266 1 89.12 388 MET B N 1
ATOM 7472 C CA . MET B 1 388 ? -14.383 -7.473 -12.539 1 89.12 388 MET B CA 1
ATOM 7473 C C . MET B 1 388 ? -13.266 -8.508 -12.539 1 89.12 388 MET B C 1
ATOM 7475 O O . MET B 1 388 ? -12.086 -8.156 -12.438 1 89.12 388 MET B O 1
ATOM 7479 N N . PHE B 1 389 ? -13.602 -9.758 -12.688 1 92.06 389 PHE B N 1
ATOM 7480 C CA . PHE B 1 389 ? -12.602 -10.82 -12.617 1 92.06 389 PHE B CA 1
ATOM 7481 C C . PHE B 1 389 ? -12.266 -11.344 -14.008 1 92.06 389 PHE B C 1
ATOM 7483 O O . PHE B 1 389 ? -11.625 -12.391 -14.141 1 92.06 389 PHE B O 1
ATOM 7490 N N . LYS B 1 390 ? -12.648 -10.75 -15.008 1 88.56 390 LYS B N 1
ATOM 7491 C CA . LYS B 1 390 ? -12.57 -11.25 -16.375 1 88.56 390 LYS B CA 1
ATOM 7492 C C . LYS B 1 390 ? -11.125 -11.555 -16.766 1 88.56 390 LYS B C 1
ATOM 7494 O O . LYS B 1 390 ? -10.859 -12.523 -17.484 1 88.56 390 LYS B O 1
ATOM 7499 N N . ASN B 1 391 ? -10.172 -10.883 -16.266 1 84.25 391 ASN B N 1
ATOM 7500 C CA . ASN B 1 391 ? -8.789 -11.062 -16.703 1 84.25 391 ASN B CA 1
ATOM 7501 C C . ASN B 1 391 ? -7.93 -11.664 -15.586 1 84.25 391 ASN B C 1
ATOM 7503 O O . ASN B 1 391 ? -6.707 -11.508 -15.594 1 84.25 391 ASN B O 1
ATOM 7507 N N . LEU B 1 392 ? -8.625 -12.359 -14.711 1 88.25 392 LEU B N 1
ATOM 7508 C CA . LEU B 1 392 ? -7.898 -12.961 -13.602 1 88.25 392 LEU B CA 1
ATOM 7509 C C . LEU B 1 392 ? -8.188 -14.453 -13.508 1 88.25 392 LEU B C 1
ATOM 7511 O O . LEU B 1 392 ? -9.344 -14.875 -13.586 1 88.25 392 LEU B O 1
ATOM 7515 N N . ASN B 1 393 ? -7.152 -15.203 -13.32 1 89.25 393 ASN B N 1
ATOM 7516 C CA . ASN B 1 393 ? -7.266 -16.641 -13.102 1 89.25 393 ASN B CA 1
ATOM 7517 C C . ASN B 1 393 ? -7.973 -17.328 -14.266 1 89.25 393 ASN B C 1
ATOM 7519 O O . ASN B 1 393 ? -8.875 -18.141 -14.055 1 89.25 393 ASN B O 1
ATOM 7523 N N . ASN B 1 394 ? -7.617 -16.984 -15.445 1 91.62 394 ASN B N 1
ATOM 7524 C CA . ASN B 1 394 ? -8.242 -17.578 -16.625 1 91.62 394 ASN B CA 1
ATOM 7525 C C . ASN B 1 394 ? -7.703 -18.984 -16.891 1 91.62 394 ASN B C 1
ATOM 7527 O O . ASN B 1 394 ? -6.508 -19.234 -16.719 1 91.62 394 ASN B O 1
ATOM 7531 N N . LEU B 1 395 ? -8.617 -19.812 -17.266 1 93.25 395 LEU B N 1
ATOM 7532 C CA . LEU B 1 395 ? -8.258 -21.203 -17.578 1 93.25 395 LEU B CA 1
ATOM 7533 C C . LEU B 1 395 ? -8.805 -21.609 -18.938 1 93.25 395 LEU B C 1
ATOM 7535 O O . LEU B 1 395 ? -9.93 -21.234 -19.297 1 93.25 395 LEU B O 1
ATOM 7539 N N . GLU B 1 396 ? -8.125 -22.422 -19.641 1 92.44 396 GLU B N 1
ATOM 7540 C CA . GLU B 1 396 ? -8.555 -22.906 -20.953 1 92.44 396 GLU B CA 1
ATOM 7541 C C . GLU B 1 396 ? -9.758 -23.844 -20.828 1 92.44 396 GLU B C 1
ATOM 7543 O O . GLU B 1 396 ? -10.664 -23.797 -21.656 1 92.44 396 GLU B O 1
ATOM 7548 N N . GLU B 1 397 ? -9.758 -24.672 -19.797 1 94.69 397 GLU B N 1
ATOM 7549 C CA . GLU B 1 397 ? -10.844 -25.641 -19.594 1 94.69 397 GLU B CA 1
ATOM 7550 C C . GLU B 1 397 ? -12.156 -24.922 -19.281 1 94.69 397 GLU B C 1
ATOM 7552 O O . GLU B 1 397 ? -13.234 -25.516 -19.406 1 94.69 397 GLU B O 1
ATOM 7557 N N . CYS B 1 398 ? -11.977 -23.719 -18.906 1 96.19 398 CYS B N 1
ATOM 7558 C CA . CYS B 1 398 ? -13.164 -22.922 -18.625 1 96.19 398 CYS B CA 1
ATOM 7559 C C . CYS B 1 398 ? -13.453 -21.953 -19.766 1 96.19 398 CYS B C 1
ATOM 7561 O O . CYS B 1 398 ? -14.062 -20.906 -19.547 1 96.19 398 CYS B O 1
ATOM 7563 N N . GLY B 1 399 ? -12.898 -22.203 -20.922 1 94.94 399 GLY B N 1
ATOM 7564 C CA . GLY B 1 399 ? -13.172 -21.375 -22.094 1 94.94 399 GLY B CA 1
ATOM 7565 C C . GLY B 1 399 ? -12.43 -20.062 -22.094 1 94.94 399 GLY B C 1
ATOM 7566 O O . GLY B 1 399 ? -12.883 -19.078 -22.688 1 94.94 399 GLY B O 1
ATOM 7567 N N . GLY B 1 400 ? -11.484 -19.969 -21.328 1 93.38 400 GLY B N 1
ATOM 7568 C CA . GLY B 1 400 ? -10.734 -18.734 -21.234 1 93.38 400 GLY B CA 1
ATOM 7569 C C . GLY B 1 400 ? -11.289 -17.766 -20.203 1 93.38 400 GLY B C 1
ATOM 7570 O O . GLY B 1 400 ? -10.852 -16.625 -20.109 1 93.38 400 GLY B O 1
ATOM 7571 N N . HIS B 1 401 ? -12.273 -18.25 -19.5 1 94.88 401 HIS B N 1
ATOM 7572 C CA . HIS B 1 401 ? -12.867 -17.469 -18.438 1 94.88 401 HIS B CA 1
ATOM 7573 C C . HIS B 1 401 ? -12.219 -17.781 -17.094 1 94.88 401 HIS B C 1
ATOM 7575 O O . HIS B 1 401 ? -11.422 -18.719 -16.984 1 94.88 401 HIS B O 1
ATOM 7581 N N . PRO B 1 402 ? -12.578 -16.938 -16.094 1 94.44 402 PRO B N 1
ATOM 7582 C CA . PRO B 1 402 ? -12.016 -17.219 -14.766 1 94.44 402 PRO B CA 1
ATOM 7583 C C . PRO B 1 402 ? -12.422 -18.578 -14.219 1 94.44 402 PRO B C 1
ATOM 7585 O O . PRO B 1 402 ? -13.5 -19.078 -14.539 1 94.44 402 PRO B O 1
ATOM 7588 N N . SER B 1 403 ? -11.539 -19.094 -13.414 1 95.38 403 SER B N 1
ATOM 7589 C CA . SER B 1 403 ? -11.805 -20.391 -12.789 1 95.38 403 SER B CA 1
ATOM 7590 C C . SER B 1 403 ? -13.078 -20.344 -11.953 1 95.38 403 SER B C 1
ATOM 7592 O O . SER B 1 403 ? -13.484 -19.281 -11.484 1 95.38 403 SER B O 1
ATOM 7594 N N . LEU B 1 404 ? -13.641 -21.438 -11.758 1 95.88 404 LEU B N 1
ATOM 7595 C CA . LEU B 1 404 ? -14.852 -21.516 -10.938 1 95.88 404 LEU B CA 1
ATOM 7596 C C . LEU B 1 404 ? -14.539 -21.188 -9.484 1 95.88 404 LEU B C 1
ATOM 7598 O O . LEU B 1 404 ? -15.398 -20.672 -8.766 1 95.88 404 LEU B O 1
ATOM 7602 N N . ARG B 1 405 ? -13.359 -21.5 -9.117 1 95.56 405 ARG B N 1
ATOM 7603 C CA . ARG B 1 405 ? -12.953 -21.281 -7.734 1 95.56 405 ARG B CA 1
ATOM 7604 C C . ARG B 1 405 ? -12.805 -19.797 -7.445 1 95.56 405 ARG B C 1
ATOM 7606 O O . ARG B 1 405 ? -12.836 -19.375 -6.289 1 95.56 405 ARG B O 1
ATOM 7613 N N . THR B 1 406 ? -12.57 -18.984 -8.469 1 95.06 406 THR B N 1
ATOM 7614 C CA . THR B 1 406 ? -12.477 -17.531 -8.32 1 95.06 406 THR B CA 1
ATOM 7615 C C . THR B 1 406 ? -13.758 -16.969 -7.73 1 95.06 406 THR B C 1
ATOM 7617 O O . THR B 1 406 ? -13.727 -15.977 -6.996 1 95.06 406 THR B O 1
ATOM 7620 N N . PHE B 1 407 ? -14.828 -17.672 -8 1 94.69 407 PHE B N 1
ATOM 7621 C CA . PHE B 1 407 ? -16.125 -17.156 -7.578 1 94.69 407 PHE B CA 1
ATOM 7622 C C . PHE B 1 407 ? -16.656 -17.953 -6.395 1 94.69 407 PHE B C 1
ATOM 7624 O O . PHE B 1 407 ? -17.875 -17.984 -6.156 1 94.69 407 PHE B O 1
ATOM 7631 N N . CYS B 1 408 ? -15.828 -18.594 -5.68 1 94.5 408 CYS B N 1
ATOM 7632 C CA . CYS B 1 408 ? -16.203 -19.344 -4.488 1 94.5 408 CYS B CA 1
ATOM 7633 C C . CYS B 1 408 ? -16.234 -18.453 -3.258 1 94.5 408 CYS B C 1
ATOM 7635 O O . CYS B 1 408 ? -15.531 -17.438 -3.207 1 94.5 408 CYS B O 1
ATOM 7637 N N . VAL B 1 409 ? -17.078 -18.844 -2.346 1 92.06 409 VAL B N 1
ATOM 7638 C CA . VAL B 1 409 ? -17.109 -18.25 -1.014 1 92.06 409 VAL B CA 1
ATOM 7639 C C . VAL B 1 409 ? -17.125 -19.344 0.045 1 92.06 409 VAL B C 1
ATOM 7641 O O . VAL B 1 409 ? -18.078 -20.125 0.131 1 92.06 409 VAL B O 1
ATOM 7644 N N . ASP B 1 410 ? -16.078 -19.391 0.781 1 91.25 410 ASP B N 1
ATOM 7645 C CA . ASP B 1 410 ? -15.969 -20.438 1.803 1 91.25 410 ASP B CA 1
ATOM 7646 C C . ASP B 1 410 ? -16.516 -19.953 3.141 1 91.25 410 ASP B C 1
ATOM 7648 O O . ASP B 1 410 ? -17.266 -20.672 3.807 1 91.25 410 ASP B O 1
ATOM 7652 N N . GLN B 1 411 ? -16.156 -18.703 3.422 1 84.69 411 GLN B N 1
ATOM 7653 C CA . GLN B 1 411 ? -16.641 -18.094 4.656 1 84.69 411 GLN B CA 1
ATOM 7654 C C . GLN B 1 411 ? -17.641 -16.969 4.367 1 84.69 411 GLN B C 1
ATOM 7656 O O . GLN B 1 411 ? -17.266 -15.891 3.922 1 84.69 411 GLN B O 1
ATOM 7661 N N . ARG B 1 412 ? -18.828 -17.266 4.664 1 76.62 412 ARG B N 1
ATOM 7662 C CA . ARG B 1 412 ? -19.875 -16.297 4.348 1 76.62 412 ARG B CA 1
ATOM 7663 C C . ARG B 1 412 ? -19.969 -15.211 5.418 1 76.62 412 ARG B C 1
ATOM 7665 O O . ARG B 1 412 ? -20.422 -14.094 5.145 1 76.62 412 ARG B O 1
ATOM 7672 N N . ASP B 1 413 ? -19.375 -15.633 6.504 1 78.19 413 ASP B N 1
ATOM 7673 C CA . ASP B 1 413 ? -19.438 -14.617 7.547 1 78.19 413 ASP B CA 1
ATOM 7674 C C . ASP B 1 413 ? -18.438 -13.492 7.277 1 78.19 413 ASP B C 1
ATOM 7676 O O . ASP B 1 413 ? -17.344 -13.734 6.773 1 78.19 413 ASP B O 1
ATOM 7680 N N . GLY B 1 414 ? -18.969 -12.344 7.418 1 77.56 414 GLY B N 1
ATOM 7681 C CA . GLY B 1 414 ? -18.125 -11.18 7.219 1 77.56 414 GLY B CA 1
ATOM 7682 C C . GLY B 1 414 ? -16.953 -11.133 8.188 1 77.56 414 GLY B C 1
ATOM 7683 O O . GLY B 1 414 ? -16.938 -11.852 9.188 1 77.56 414 GLY B O 1
ATOM 7684 N N . ILE B 1 415 ? -16.016 -10.398 7.832 1 81.94 415 ILE B N 1
ATOM 7685 C CA . ILE B 1 415 ? -14.812 -10.242 8.648 1 81.94 415 ILE B CA 1
ATOM 7686 C C . ILE B 1 415 ? -15.141 -9.398 9.883 1 81.94 415 ILE B C 1
ATOM 7688 O O . ILE B 1 415 ? -14.547 -9.594 10.945 1 81.94 415 ILE B O 1
ATOM 7692 N N . TYR B 1 416 ? -16.109 -8.555 9.695 1 87.56 416 TYR B N 1
ATOM 7693 C CA . TYR B 1 416 ? -16.562 -7.715 10.797 1 87.56 416 TYR B CA 1
ATOM 7694 C C . TYR B 1 416 ? -17.906 -8.18 11.312 1 87.56 416 TYR B C 1
ATOM 7696 O O . TYR B 1 416 ? -18.797 -8.547 10.531 1 87.56 416 TYR B O 1
ATOM 7704 N N . TRP B 1 417 ? -18.016 -8.258 12.617 1 84.69 417 TRP B N 1
ATOM 7705 C CA . TRP B 1 417 ? -19.297 -8.672 13.203 1 84.69 417 TRP B CA 1
ATOM 7706 C C . TRP B 1 417 ? -20.391 -7.664 12.875 1 84.69 417 TRP B C 1
ATOM 7708 O O . TRP B 1 417 ? -21.578 -8.023 12.82 1 84.69 417 TRP B O 1
ATOM 7718 N N . VAL B 1 418 ? -19.953 -6.449 12.633 1 86.56 418 VAL B N 1
ATOM 7719 C CA . VAL B 1 418 ? -20.906 -5.41 12.273 1 86.56 418 VAL B CA 1
ATOM 7720 C C . VAL B 1 418 ? -20.328 -4.508 11.195 1 86.56 418 VAL B C 1
ATOM 7722 O O . VAL B 1 418 ? -19.125 -4.23 11.195 1 86.56 418 VAL B O 1
ATOM 7725 N N . VAL B 1 419 ? -21.203 -4.172 10.219 1 88.56 419 VAL B N 1
ATOM 7726 C CA . VAL B 1 419 ? -20.859 -3.154 9.234 1 88.56 419 VAL B CA 1
ATOM 7727 C C . VAL B 1 419 ? -21.828 -1.987 9.328 1 88.56 419 VAL B C 1
ATOM 7729 O O . VAL B 1 419 ? -22.969 -2.156 9.789 1 88.56 419 VAL B O 1
ATOM 7732 N N . PHE B 1 420 ? -21.359 -0.874 8.992 1 90.88 420 PHE B N 1
ATOM 7733 C CA . PHE B 1 420 ? -22.203 0.313 9.094 1 90.88 420 PHE B CA 1
ATOM 7734 C C . PHE B 1 420 ? -22.844 0.638 7.754 1 90.88 420 PHE B C 1
ATOM 7736 O O . PHE B 1 420 ? -22.156 1.008 6.801 1 90.88 420 PHE B O 1
ATOM 7743 N N . PRO B 1 421 ? -24.156 0.519 7.773 1 91.25 421 PRO B N 1
ATOM 7744 C CA . PRO B 1 421 ? -24.844 0.888 6.527 1 91.25 421 PRO B CA 1
ATOM 7745 C C . PRO B 1 421 ? -24.734 2.381 6.223 1 91.25 421 PRO B C 1
ATOM 7747 O O . PRO 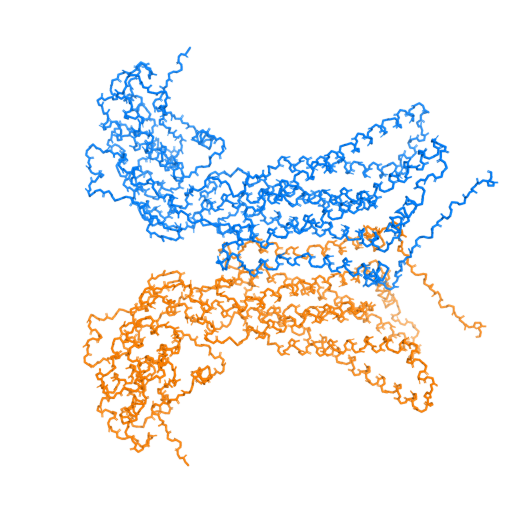B 1 421 ? -24.547 3.189 7.133 1 91.25 421 PRO B O 1
ATOM 7750 N N . ALA B 1 422 ? -24.859 2.725 4.965 1 93.25 422 ALA B N 1
ATOM 7751 C CA . ALA B 1 422 ? -24.75 4.113 4.527 1 93.25 422 ALA B CA 1
ATOM 7752 C C . ALA B 1 422 ? -25.812 4.984 5.184 1 93.25 422 ALA B C 1
ATOM 7754 O O . ALA B 1 422 ? -25.578 6.172 5.43 1 93.25 422 ALA B O 1
ATOM 7755 N N . GLU B 1 423 ? -26.922 4.422 5.562 1 93.38 423 GLU B N 1
ATOM 7756 C CA . GLU B 1 423 ? -28.047 5.152 6.152 1 93.38 423 GLU B CA 1
ATOM 7757 C C . GLU B 1 423 ? -27.656 5.758 7.5 1 93.38 423 GLU B C 1
ATOM 7759 O O . GLU B 1 423 ? -28.078 6.863 7.836 1 93.38 423 GLU B O 1
ATOM 7764 N N . ILE B 1 424 ? -26.922 5.012 8.195 1 93.44 424 ILE B N 1
ATOM 7765 C CA . ILE B 1 424 ? -26.484 5.508 9.492 1 93.44 424 ILE B CA 1
ATOM 7766 C C . ILE B 1 424 ? -25.531 6.691 9.305 1 93.44 424 ILE B C 1
ATOM 7768 O O . ILE B 1 424 ? -25.609 7.672 10.047 1 93.44 424 ILE B O 1
ATOM 7772 N N . ILE B 1 425 ? -24.688 6.645 8.367 1 94.69 425 ILE B N 1
ATOM 7773 C CA . ILE B 1 425 ? -23.75 7.723 8.078 1 94.69 425 ILE B CA 1
ATOM 7774 C C . ILE B 1 425 ? -24.516 8.961 7.609 1 94.69 425 ILE B C 1
ATOM 7776 O O . ILE B 1 425 ? -24.266 10.07 8.078 1 94.69 425 ILE B O 1
ATOM 7780 N N . TYR B 1 426 ? -25.547 8.695 6.773 1 94.31 426 TYR B N 1
ATOM 7781 C CA . TYR B 1 426 ? -26.344 9.805 6.258 1 94.31 426 TYR B CA 1
ATOM 7782 C C . TYR B 1 426 ? -27.172 10.445 7.363 1 94.31 426 TYR B C 1
ATOM 7784 O O . TYR B 1 426 ? -27.469 11.641 7.312 1 94.31 426 TYR B O 1
ATOM 7792 N N . ALA B 1 427 ? -27.516 9.664 8.312 1 93.69 427 ALA B N 1
ATOM 7793 C CA . ALA B 1 427 ? -28.2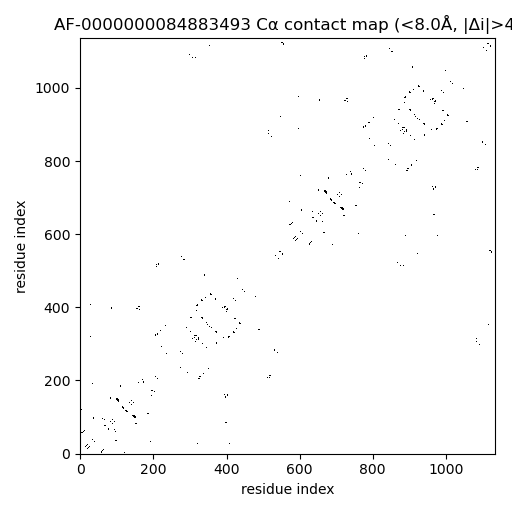66 10.211 9.445 1 93.69 427 ALA B CA 1
ATOM 7794 C C . ALA B 1 427 ? -27.484 11.336 10.125 1 93.69 427 ALA B C 1
ATOM 7796 O O . ALA B 1 427 ? -28.062 12.32 10.578 1 93.69 427 ALA B O 1
ATOM 7797 N N . PHE B 1 428 ? -26.234 11.258 10.148 1 94.25 428 PHE B N 1
ATOM 7798 C CA . PHE B 1 428 ? -25.422 12.273 10.805 1 94.25 428 PHE B CA 1
ATOM 7799 C C . PHE B 1 428 ? -25.25 13.492 9.914 1 94.25 428 PHE B C 1
ATOM 7801 O O . PHE B 1 428 ? -24.766 14.531 10.359 1 94.25 428 PHE B O 1
ATOM 7808 N N . LEU B 1 429 ? -25.594 13.344 8.656 1 94.56 429 LEU B N 1
ATOM 7809 C CA . LEU B 1 429 ? -25.688 14.531 7.809 1 94.56 429 LEU B CA 1
ATOM 7810 C C . LEU B 1 429 ? -26.797 15.461 8.297 1 94.56 429 LEU B C 1
ATOM 7812 O O . LEU B 1 429 ? -26.703 16.688 8.156 1 94.56 429 LEU B O 1
ATOM 7816 N N . GLY B 1 430 ? -27.859 14.828 8.875 1 92.25 430 GLY B N 1
ATOM 7817 C CA . GLY B 1 430 ? -28.891 15.625 9.508 1 92.25 430 GLY B CA 1
ATOM 7818 C C . GLY B 1 430 ? -28.359 16.5 10.633 1 92.25 430 GLY B C 1
ATOM 7819 O O . GLY B 1 430 ? -28.734 17.672 10.75 1 92.25 430 GLY B O 1
ATOM 7820 N N . LEU B 1 431 ? -27.469 15.93 11.438 1 93.31 431 LEU B N 1
ATOM 7821 C CA . LEU B 1 431 ? -26.844 16.703 12.5 1 93.31 431 LEU B CA 1
ATOM 7822 C C . LEU B 1 431 ? -26.031 17.859 11.93 1 93.31 431 LEU B C 1
ATOM 7824 O O . LEU B 1 431 ? -26.078 18.969 12.445 1 93.31 431 LEU B O 1
ATOM 7828 N N . LEU B 1 432 ? -25.266 17.609 10.914 1 95.81 432 LEU B N 1
ATOM 7829 C CA . LEU B 1 432 ? -24.469 18.672 10.297 1 95.81 432 LEU B CA 1
ATOM 7830 C C . LEU B 1 432 ? -25.375 19.75 9.719 1 95.81 432 LEU B C 1
ATOM 7832 O O . LEU B 1 432 ? -25.016 20.938 9.758 1 95.81 432 LEU B O 1
ATOM 7836 N N . ALA B 1 433 ? -26.516 19.328 9.242 1 95.12 433 ALA B N 1
ATOM 7837 C CA . ALA B 1 433 ? -27.469 20.312 8.734 1 95.12 433 ALA B CA 1
ATOM 7838 C C . ALA B 1 433 ? -27.953 21.234 9.852 1 95.12 433 ALA B C 1
ATOM 7840 O O . ALA B 1 433 ? -28.125 22.438 9.641 1 95.12 433 ALA B O 1
ATOM 7841 N N . ILE B 1 434 ? -28.125 20.688 10.969 1 94 434 ILE B N 1
ATOM 7842 C CA . ILE B 1 434 ? -28.547 21.484 12.117 1 94 434 ILE B CA 1
ATOM 7843 C C . ILE B 1 434 ? -27.422 22.453 12.492 1 94 434 ILE B C 1
ATOM 7845 O O . ILE B 1 434 ? -27.688 23.641 12.75 1 94 434 ILE B O 1
ATOM 7849 N N . LEU B 1 435 ? -26.219 21.969 12.5 1 93.88 435 LEU B N 1
ATOM 7850 C CA . LEU B 1 435 ? -25.094 22.844 12.828 1 93.88 435 LEU B CA 1
ATOM 7851 C C . LEU B 1 435 ? -24.938 23.938 11.781 1 93.88 435 LEU B C 1
ATOM 7853 O O . LEU B 1 435 ? -24.625 25.078 12.117 1 93.88 435 LEU B O 1
ATOM 7857 N N . TRP B 1 436 ? -25.125 23.562 10.531 1 94.56 436 TRP B N 1
ATOM 7858 C CA . TRP B 1 436 ? -25.125 24.562 9.461 1 94.56 436 TRP B CA 1
ATOM 7859 C C . TRP B 1 436 ? -26.203 25.594 9.688 1 94.56 436 TRP B C 1
ATOM 7861 O O . TRP B 1 436 ? -25.969 26.797 9.523 1 94.56 436 TRP B O 1
ATOM 7871 N N . TRP B 1 437 ? -27.375 25.156 10.078 1 91.75 437 TRP B N 1
ATOM 7872 C CA . TRP B 1 437 ? -28.5 26.047 10.312 1 91.75 437 TRP B CA 1
ATOM 7873 C C . TRP B 1 437 ? -28.188 27.031 11.438 1 91.75 437 TRP B C 1
ATOM 7875 O O . TRP B 1 437 ? -28.484 28.234 11.32 1 91.75 437 TRP B O 1
ATOM 7885 N N . ILE B 1 438 ? -27.625 26.578 12.445 1 89.31 438 ILE B N 1
ATOM 7886 C CA . ILE B 1 438 ? -27.281 27.438 13.578 1 89.31 438 ILE B CA 1
ATOM 7887 C C . ILE B 1 438 ? -26.25 28.484 13.148 1 89.31 438 ILE B C 1
ATOM 7889 O O . ILE B 1 438 ? -26.406 29.656 13.453 1 89.31 438 ILE B O 1
ATOM 7893 N N . LYS B 1 439 ? -25.297 28.047 12.445 1 89.38 439 LYS B N 1
ATOM 7894 C CA . LYS B 1 439 ? -24.234 28.953 12.016 1 89.38 439 LYS B CA 1
ATOM 7895 C C . LYS B 1 439 ? -24.766 29.984 11.031 1 89.38 439 LYS B C 1
ATOM 7897 O O . LYS B 1 439 ? -24.422 31.172 11.125 1 89.38 439 LYS B O 1
ATOM 7902 N N . LEU B 1 440 ? -25.531 29.562 10.125 1 89.31 440 LEU B N 1
ATOM 7903 C CA . LEU B 1 440 ? -26.094 30.469 9.133 1 89.31 440 LEU B CA 1
ATOM 7904 C C . LEU B 1 440 ? -27.094 31.438 9.7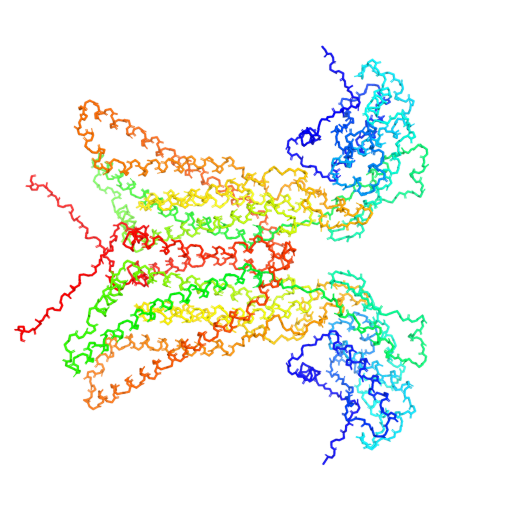73 1 89.31 440 LEU B C 1
ATOM 7906 O O . LEU B 1 440 ? -27.188 32.594 9.383 1 89.31 440 LEU B O 1
ATOM 7910 N N . TRP B 1 441 ? -27.828 30.953 10.719 1 85.44 441 TRP B N 1
ATOM 7911 C CA . TRP B 1 441 ? -28.75 31.812 11.453 1 85.44 441 TRP B CA 1
ATOM 7912 C C . TRP B 1 441 ? -28.016 32.938 12.172 1 85.44 441 TRP B C 1
ATOM 7914 O O . TRP B 1 441 ? -28.453 34.062 12.164 1 85.44 441 TRP B O 1
ATOM 7924 N N . ASP B 1 442 ? -26.922 32.562 12.773 1 82.62 442 ASP B N 1
ATOM 7925 C CA . ASP B 1 442 ? -26.109 33.562 13.461 1 82.62 442 ASP B CA 1
ATOM 7926 C C . ASP B 1 442 ? -25.594 34.594 12.484 1 82.62 442 ASP B C 1
ATOM 7928 O O . ASP B 1 442 ? -25.5 35.781 12.812 1 82.62 442 ASP B O 1
ATOM 7932 N N . LEU B 1 443 ? -25.312 34.188 11.312 1 84.25 443 LEU B N 1
ATOM 7933 C CA . LEU B 1 443 ? -24.797 35.094 10.297 1 84.25 443 LEU B CA 1
ATOM 7934 C C . LEU B 1 443 ? -25.906 36 9.773 1 84.25 443 LEU B C 1
ATOM 7936 O O . LEU B 1 443 ? -25.688 37.188 9.516 1 84.25 443 LEU B O 1
ATOM 7940 N N . ILE B 1 444 ? -27.047 35.469 9.695 1 83 444 ILE B N 1
ATOM 7941 C CA . ILE B 1 444 ? -28.172 36.219 9.141 1 83 444 ILE B CA 1
ATOM 7942 C C . ILE B 1 444 ? -28.672 37.219 10.164 1 83 444 ILE B C 1
ATOM 7944 O O . ILE B 1 444 ? -28.953 38.375 9.82 1 83 444 ILE B O 1
ATOM 7948 N N . VAL B 1 445 ? -28.781 36.812 11.367 1 80.75 445 VAL B N 1
ATOM 7949 C CA . VAL B 1 445 ? -29.266 37.688 12.422 1 80.75 445 VAL B CA 1
ATOM 7950 C C . VAL B 1 445 ? -28.266 38.844 12.641 1 80.75 445 VAL B C 1
ATOM 7952 O O . VAL B 1 445 ? -28.672 39.969 12.969 1 80.75 445 VAL B O 1
ATOM 7955 N N . GLY B 1 446 ? -26.984 38.469 12.422 1 78.06 446 GLY B N 1
ATOM 7956 C CA . GLY B 1 446 ? -25.969 39.5 12.57 1 78.06 446 GLY B CA 1
ATOM 7957 C C . GLY B 1 446 ? -25.875 40.438 11.367 1 78.06 446 GLY B C 1
ATOM 7958 O O . GLY B 1 446 ? -25.188 41.469 11.422 1 78.06 446 GLY B O 1
ATOM 7959 N N . SER B 1 447 ? -26.625 40.125 10.414 1 82.62 447 SER B N 1
ATOM 7960 C CA . SER B 1 447 ? -26.562 40.938 9.195 1 82.62 447 SER B CA 1
ATOM 7961 C C . SER B 1 447 ? -27.391 42.219 9.336 1 82.62 447 SER B C 1
ATOM 7963 O O . SER B 1 447 ? -28.375 42.25 10.086 1 82.62 447 SER B O 1
ATOM 7965 N N . SER B 1 448 ? -26.953 43.312 8.742 1 81.81 448 SER B N 1
ATOM 7966 C CA . SER B 1 448 ? -27.594 44.625 8.797 1 81.81 448 SER B CA 1
ATOM 7967 C C . SER B 1 448 ? -29.016 44.562 8.242 1 81.81 448 SER B C 1
ATOM 7969 O O . SER B 1 448 ? -29.922 45.188 8.766 1 81.81 448 SER B O 1
ATOM 7971 N N . TRP B 1 449 ? -29.125 43.75 7.23 1 80.12 449 TRP B N 1
ATOM 7972 C CA . TRP B 1 449 ? -30.438 43.625 6.602 1 80.12 449 TRP B CA 1
ATOM 7973 C C . TRP B 1 449 ? -31.469 43.062 7.59 1 80.12 449 TRP B C 1
ATOM 7975 O O . TRP B 1 449 ? -32.562 43.594 7.688 1 80.12 449 TRP B O 1
ATOM 7985 N N . PHE B 1 450 ? -31.172 42.031 8.367 1 78.31 450 PHE B N 1
ATOM 7986 C CA . PHE B 1 450 ? -32.062 41.406 9.328 1 78.31 450 PHE B CA 1
ATOM 7987 C C . PHE B 1 450 ? -32.375 42.375 10.484 1 78.31 450 PHE B C 1
ATOM 7989 O O . PHE B 1 450 ? -33.531 42.469 10.938 1 78.31 450 PHE B O 1
ATOM 7996 N N . ILE B 1 451 ? -31.359 43.094 10.898 1 77.44 451 ILE B N 1
ATOM 7997 C CA . ILE B 1 451 ? -31.531 44.031 12 1 77.44 451 ILE B CA 1
ATOM 7998 C C . ILE B 1 451 ? -32.5 45.125 11.594 1 77.44 451 ILE B C 1
ATOM 8000 O O . ILE B 1 451 ? -33.375 45.531 12.375 1 77.44 451 ILE B O 1
ATOM 8004 N N . GLN B 1 452 ? -32.469 45.562 10.414 1 78.94 452 GLN B N 1
ATOM 8005 C CA . GLN B 1 452 ? -33.344 46.625 9.938 1 78.94 452 GLN B CA 1
ATOM 8006 C C . GLN B 1 452 ? -34.781 46.125 9.789 1 78.94 452 GLN B C 1
ATOM 8008 O O . GLN B 1 452 ? -35.75 46.844 10.133 1 78.94 452 GLN B O 1
ATOM 8013 N N . ARG B 1 453 ? -34.875 45 9.352 1 79.31 453 ARG B N 1
ATOM 8014 C CA . ARG B 1 453 ? -36.219 44.438 9.156 1 79.31 453 ARG B CA 1
ATOM 8015 C C . ARG B 1 453 ? -36.875 44.125 10.5 1 79.31 453 ARG B C 1
ATOM 8017 O O . ARG B 1 453 ? -38.094 44.25 10.633 1 79.31 453 ARG B O 1
ATOM 8024 N N . HIS B 1 454 ? -36.125 43.75 11.445 1 76.44 454 HIS B N 1
ATOM 8025 C CA . HIS B 1 454 ? -36.656 43.375 12.758 1 76.44 454 HIS B CA 1
ATOM 8026 C C . HIS B 1 454 ? -37.031 44.594 13.57 1 76.44 454 HIS B C 1
ATOM 8028 O O . HIS B 1 454 ? -37.906 44.531 14.438 1 76.44 454 HIS B O 1
ATOM 8034 N N . LYS B 1 455 ? -36.375 45.656 13.219 1 75.56 455 LYS B N 1
ATOM 8035 C CA . LYS B 1 455 ? -36.75 46.906 13.891 1 75.56 455 LYS B CA 1
ATOM 8036 C C . LYS B 1 455 ? -38.188 47.312 13.523 1 75.56 455 LYS B C 1
ATOM 8038 O O . LYS B 1 455 ? -38.844 48 14.305 1 75.56 455 LYS B O 1
ATOM 8043 N N . SER B 1 456 ? -38.562 46.812 12.414 1 77.62 456 SER B N 1
ATOM 8044 C CA . SER B 1 456 ? -39.875 47.25 11.961 1 77.62 456 SER B CA 1
ATOM 8045 C C . SER B 1 456 ? -41 46.344 12.508 1 77.62 456 SER B C 1
ATOM 8047 O O . SER B 1 456 ? -42.188 46.625 12.305 1 77.62 456 SER B O 1
ATOM 8049 N N . LEU B 1 457 ? -40.594 45.312 13.141 1 76 457 LEU B N 1
ATOM 8050 C CA . LEU B 1 457 ? -41.594 44.375 13.633 1 76 457 LEU B CA 1
ATOM 8051 C C . LEU B 1 457 ? -42.25 44.906 14.914 1 76 457 LEU B C 1
ATOM 8053 O O . LEU B 1 457 ? -41.594 45.594 15.711 1 76 457 LEU B O 1
ATOM 8057 N N . SER B 1 458 ? -43.562 44.719 15.07 1 79.19 458 SER B N 1
ATOM 8058 C CA . SER B 1 458 ? -44.312 45.094 16.266 1 79.19 458 SER B CA 1
ATOM 8059 C C . SER B 1 458 ? -43.812 44.312 17.484 1 79.19 458 SER B C 1
ATOM 8061 O O . SER B 1 458 ? -43.125 43.312 17.359 1 79.19 458 SER B O 1
ATOM 8063 N N . ASN B 1 459 ? -44.031 44.812 18.766 1 80.19 459 ASN B N 1
ATOM 8064 C CA . ASN B 1 459 ? -43.625 44.219 20.031 1 80.19 459 ASN B CA 1
ATOM 8065 C C . ASN B 1 459 ? -44.125 42.781 20.188 1 80.19 459 ASN B C 1
ATOM 8067 O O . ASN B 1 459 ? -43.438 41.906 20.688 1 80.19 459 ASN B O 1
ATOM 8071 N N . GLU B 1 460 ? -45.344 42.531 19.703 1 82.81 460 GLU B N 1
ATOM 8072 C CA . GLU B 1 460 ? -45.906 41.188 19.812 1 82.81 460 GLU B CA 1
ATOM 8073 C C . GLU B 1 460 ? -45.219 40.188 18.891 1 82.81 460 GLU B C 1
ATOM 8075 O O . GLU B 1 460 ? -44.969 39.062 19.266 1 82.81 460 GLU B O 1
ATOM 8080 N N . GLN B 1 461 ? -44.906 40.719 17.719 1 81.62 461 GLN B N 1
ATOM 8081 C CA . GLN B 1 461 ? -44.219 39.844 16.75 1 81.62 461 GLN B CA 1
ATOM 8082 C C . GLN B 1 461 ? -42.812 39.531 17.219 1 81.62 461 GLN B C 1
ATOM 8084 O O . GLN B 1 461 ? -42.312 38.406 17.016 1 81.62 461 GLN B O 1
ATOM 8089 N N . HIS B 1 462 ? -42.219 40.438 17.953 1 82.31 462 HIS B N 1
ATOM 8090 C CA . HIS B 1 462 ? -40.875 40.25 18.484 1 82.31 462 HIS B CA 1
ATOM 8091 C C . HIS B 1 462 ? -40.906 39.156 19.562 1 82.31 462 HIS B C 1
ATOM 8093 O O . HIS B 1 462 ? -39.969 38.344 19.641 1 82.31 462 HIS B O 1
ATOM 8099 N N . GLU B 1 463 ? -41.969 39.188 20.359 1 84 463 GLU B N 1
ATOM 8100 C CA . GLU B 1 463 ? -42.062 38.188 21.422 1 84 463 GLU B CA 1
ATOM 8101 C C . GLU B 1 463 ? -42.281 36.812 20.859 1 84 463 GLU B C 1
ATOM 8103 O O . GLU B 1 463 ? -41.719 35.812 21.375 1 84 463 GLU B O 1
ATOM 8108 N N . HIS B 1 464 ? -43.062 36.719 19.812 1 82.44 464 HIS B N 1
ATOM 8109 C CA . HIS B 1 464 ? -43.312 35.438 19.188 1 82.44 464 HIS B CA 1
ATOM 8110 C C . HIS B 1 464 ? -42.062 34.906 18.531 1 82.44 464 HIS B C 1
ATOM 8112 O O . HIS B 1 464 ? -41.75 33.688 18.609 1 82.44 464 HIS B O 1
ATOM 8118 N N . TRP B 1 465 ? -41.344 35.812 17.906 1 80.75 465 TRP B N 1
ATOM 8119 C CA . TRP B 1 465 ? -40.094 35.438 17.25 1 80.75 465 TRP B CA 1
ATOM 8120 C C . TRP B 1 465 ? -39.062 34.969 18.266 1 80.75 465 TRP B C 1
ATOM 8122 O O . TRP B 1 465 ? -38.344 34 18.016 1 80.75 465 TRP B O 1
ATOM 8132 N N . GLU B 1 466 ? -39 35.594 19.344 1 83.12 466 GLU B N 1
ATOM 8133 C CA . GLU B 1 466 ? -38.062 35.219 20.391 1 83.12 466 GLU B CA 1
ATOM 8134 C C . GLU B 1 466 ? -38.438 33.875 21.016 1 83.12 466 GLU B C 1
ATOM 8136 O O . GLU B 1 466 ? -37.531 33.094 21.375 1 83.12 466 GLU B O 1
ATOM 8141 N N . ARG B 1 467 ? -39.719 33.656 21.141 1 85.69 467 ARG B N 1
ATOM 8142 C CA . ARG B 1 467 ? -40.156 32.375 21.656 1 85.69 467 ARG B CA 1
ATOM 8143 C C . ARG B 1 467 ? -39.844 31.25 20.688 1 85.69 467 ARG B C 1
ATOM 8145 O O . ARG B 1 467 ? -39.375 30.188 21.094 1 85.69 467 ARG B O 1
ATOM 8152 N N . LEU B 1 468 ? -40.031 31.453 19.406 1 83.94 468 LEU B N 1
ATOM 8153 C CA . LEU B 1 468 ? -39.75 30.453 18.391 1 83.94 468 LEU B CA 1
ATOM 8154 C C . LEU B 1 468 ? -38.25 30.172 18.312 1 83.94 468 LEU B C 1
ATOM 8156 O O . LEU B 1 468 ? -37.844 29.031 18.125 1 83.94 468 LEU B O 1
ATOM 8160 N N . LYS B 1 469 ? -37.531 31.156 18.438 1 82.75 469 LYS B N 1
ATOM 8161 C CA . LYS B 1 469 ? -36.094 31.031 18.438 1 82.75 469 LYS B CA 1
ATOM 8162 C C . LYS B 1 469 ? -35.594 30.188 19.609 1 82.75 469 LYS B C 1
ATOM 8164 O O . LYS B 1 469 ? -34.75 29.312 19.453 1 82.75 469 LYS B O 1
ATOM 8169 N N . ARG B 1 470 ? -36.156 30.438 20.719 1 85.88 470 ARG B N 1
ATOM 8170 C CA . ARG B 1 470 ? -35.781 29.719 21.922 1 85.88 470 ARG B CA 1
ATOM 8171 C C . ARG B 1 470 ? -36.156 28.234 21.828 1 85.88 470 ARG B C 1
ATOM 8173 O O . ARG B 1 470 ? -35.375 27.359 22.234 1 85.88 470 ARG B O 1
ATOM 8180 N N . ILE B 1 471 ? -37.25 28.016 21.312 1 88.31 471 ILE B N 1
ATOM 8181 C CA . ILE B 1 471 ? -37.719 26.641 21.156 1 88.31 471 ILE B CA 1
ATOM 8182 C C . ILE B 1 471 ? -36.875 25.922 20.109 1 88.31 471 ILE B C 1
ATOM 8184 O O . ILE B 1 471 ? -36.438 24.797 20.328 1 88.31 471 ILE B O 1
ATOM 8188 N N . ALA B 1 472 ? -36.625 26.562 19.016 1 88.06 472 ALA B N 1
ATOM 8189 C CA . ALA B 1 472 ? -35.844 25.969 17.953 1 88.06 472 ALA B CA 1
ATOM 8190 C C . ALA B 1 472 ? -34.406 25.688 18.422 1 88.06 472 ALA B C 1
ATOM 8192 O O . ALA B 1 472 ? -33.844 24.641 18.109 1 88.06 472 ALA B O 1
ATOM 8193 N N . PHE B 1 473 ? -33.938 26.562 19.156 1 87 473 PHE B N 1
ATOM 8194 C CA . PHE B 1 473 ? -32.562 26.391 19.656 1 87 473 PHE B CA 1
ATOM 8195 C C . PHE B 1 473 ? -32.531 25.281 20.719 1 87 473 PHE B C 1
ATOM 8197 O O . PHE B 1 473 ? -31.562 24.516 20.781 1 87 473 PHE B O 1
ATOM 8204 N N . GLY B 1 474 ? -33.562 25.281 21.531 1 88.31 474 GLY B N 1
ATOM 8205 C CA . GLY B 1 474 ? -33.625 24.219 22.516 1 88.31 474 GLY B CA 1
ATOM 8206 C C . GLY B 1 474 ? -33.719 22.828 21.906 1 88.31 474 GLY B C 1
ATOM 8207 O O . GLY B 1 474 ? -33.062 21.906 22.344 1 88.31 474 GLY B O 1
ATOM 8208 N N . PHE B 1 475 ? -34.531 22.797 20.953 1 91.19 475 PHE B N 1
ATOM 8209 C CA . PHE B 1 475 ? -34.688 21.531 20.25 1 91.19 475 PHE B CA 1
ATOM 8210 C C . PHE B 1 475 ? -33.375 21.141 19.531 1 91.19 475 PHE B C 1
ATOM 8212 O O . PHE B 1 475 ? -33.031 19.969 19.5 1 91.19 475 PHE B O 1
ATOM 8219 N N . SER B 1 476 ? -32.75 22.078 18.938 1 91.44 476 SER B N 1
ATOM 8220 C CA . SER B 1 476 ? -31.484 21.828 18.266 1 91.44 476 SER B CA 1
ATOM 8221 C C . SER B 1 476 ? -30.422 21.344 19.25 1 91.44 476 SER B C 1
ATOM 8223 O O . SER B 1 476 ? -29.656 20.438 18.938 1 91.44 476 SER B O 1
ATOM 8225 N N . LEU B 1 477 ? -30.406 21.875 20.375 1 90.81 477 LEU B N 1
ATOM 8226 C CA . LEU B 1 477 ? -29.438 21.469 21.391 1 90.81 477 LEU B CA 1
ATOM 8227 C C . LEU B 1 477 ? -29.703 20.031 21.859 1 90.81 477 LEU B C 1
ATOM 8229 O O . LEU B 1 477 ? -28.766 19.266 22.078 1 90.81 477 LEU B O 1
ATOM 8233 N N . ALA B 1 478 ? -30.969 19.75 21.969 1 92.56 478 ALA B N 1
ATOM 8234 C CA . ALA B 1 478 ? -31.328 18.391 22.344 1 92.56 478 ALA B CA 1
ATOM 8235 C C . ALA B 1 478 ? -30.906 17.375 21.281 1 92.56 478 ALA B C 1
ATOM 8237 O O . ALA B 1 478 ? -30.422 16.281 21.609 1 92.56 478 ALA B O 1
ATOM 8238 N N . LEU B 1 479 ? -31.062 17.75 20.109 1 92.75 479 LEU B N 1
ATOM 8239 C CA . LEU B 1 479 ? -30.672 16.875 19 1 92.75 479 LEU B CA 1
ATOM 8240 C C . LEU B 1 479 ? -29.156 16.719 18.938 1 92.75 479 LEU B C 1
ATOM 8242 O O . LEU B 1 479 ? -28.656 15.641 18.625 1 92.75 479 LEU B O 1
ATOM 8246 N N . ILE B 1 480 ? -28.453 17.75 19.219 1 93.06 480 ILE B N 1
ATOM 8247 C CA . ILE B 1 480 ? -26.984 17.703 19.219 1 93.06 480 ILE B CA 1
ATOM 8248 C C . ILE B 1 480 ? -26.5 16.781 20.328 1 93.06 480 ILE B C 1
ATOM 8250 O O . ILE B 1 480 ? -25.609 15.953 20.125 1 93.06 480 ILE B O 1
ATOM 8254 N N . HIS B 1 481 ? -27.172 16.859 21.5 1 92.06 481 HIS B N 1
ATOM 8255 C CA . HIS B 1 481 ? -26.797 15.984 22.609 1 92.06 481 HIS B CA 1
ATOM 8256 C C . HIS B 1 481 ? -27.125 14.531 22.297 1 92.06 481 HIS B C 1
ATOM 8258 O O . HIS B 1 481 ? -26.359 13.625 22.625 1 92.06 481 HIS B O 1
ATOM 8264 N N . ALA B 1 482 ? -28.219 14.367 21.672 1 93.56 482 ALA B N 1
ATOM 8265 C CA . ALA B 1 482 ? -28.594 13.016 21.266 1 93.56 482 ALA B CA 1
ATOM 8266 C C . ALA B 1 482 ? -27.609 12.461 20.25 1 93.56 482 ALA B C 1
ATOM 8268 O O . ALA B 1 482 ? -27.234 11.289 20.312 1 93.56 482 ALA B O 1
ATOM 8269 N N . ALA B 1 483 ? -27.234 13.289 19.328 1 93.5 483 ALA B N 1
ATOM 8270 C CA . ALA B 1 483 ? -26.266 12.883 18.328 1 93.5 483 ALA B CA 1
ATOM 8271 C C . ALA B 1 483 ? -24.906 12.586 18.969 1 93.5 483 ALA B C 1
ATOM 8273 O O . ALA B 1 483 ? -24.188 11.688 18.516 1 93.5 483 ALA B O 1
ATOM 8274 N N . GLU B 1 484 ? -24.562 13.367 19.906 1 94.5 484 GLU B N 1
ATOM 8275 C CA . GLU B 1 484 ? -23.312 13.164 20.625 1 94.5 484 GLU B CA 1
ATOM 8276 C C . GLU B 1 484 ? -23.281 11.781 21.281 1 94.5 484 GLU B C 1
ATOM 8278 O O . GLU B 1 484 ? -22.297 11.062 21.156 1 94.5 484 GLU B O 1
ATOM 8283 N N . VAL B 1 485 ? -24.328 11.453 21.922 1 94.5 485 VAL B N 1
ATOM 8284 C CA . VAL B 1 485 ? -24.422 10.133 22.547 1 94.5 485 VAL B CA 1
ATOM 8285 C C . VAL B 1 485 ? -24.438 9.055 21.469 1 94.5 485 VAL B C 1
ATOM 8287 O O . VAL B 1 485 ? -23.781 8.016 21.609 1 94.5 485 VAL B O 1
ATOM 8290 N N . GLY B 1 486 ? -25.188 9.281 20.438 1 94.75 486 GLY B N 1
ATOM 8291 C CA . GLY B 1 486 ? -25.25 8.336 19.344 1 94.75 486 GLY B CA 1
ATOM 8292 C C . GLY B 1 486 ? -23.906 8.062 18.703 1 94.75 486 GLY B C 1
ATOM 8293 O O . GLY B 1 486 ? -23.562 6.91 18.438 1 94.75 486 GLY B O 1
ATOM 8294 N N . VAL B 1 487 ? -23.188 9.133 18.422 1 95.75 487 VAL B N 1
ATOM 8295 C CA . VAL B 1 487 ? -21.875 8.992 17.797 1 95.75 487 VAL B CA 1
ATOM 8296 C C . VAL B 1 487 ? -20.938 8.227 18.734 1 95.75 487 VAL B C 1
ATOM 8298 O O . VAL B 1 487 ? -20.141 7.395 18.297 1 95.75 487 VAL B O 1
ATOM 8301 N N . PHE B 1 488 ? -21.047 8.531 20 1 94.62 488 PHE B N 1
ATOM 8302 C CA . PHE B 1 488 ? -20.203 7.852 20.984 1 94.62 488 PHE B CA 1
ATOM 8303 C C . PHE B 1 488 ? -20.5 6.359 21.016 1 94.62 488 PHE B C 1
ATOM 8305 O O . PHE B 1 488 ? -19.594 5.539 21.094 1 94.62 488 PHE B O 1
ATOM 8312 N N . VAL B 1 489 ? -21.734 6.02 20.969 1 95.06 489 VAL B N 1
ATOM 8313 C CA . VAL B 1 489 ? -22.141 4.617 20.938 1 95.06 489 VAL B CA 1
ATOM 8314 C C . VAL B 1 489 ? -21.609 3.941 19.688 1 95.06 489 VAL B C 1
ATOM 8316 O O . VAL B 1 489 ? -21.078 2.834 19.75 1 95.06 489 VAL B O 1
ATOM 8319 N N . CYS B 1 490 ? -21.734 4.621 18.562 1 94.94 490 CYS B N 1
ATOM 8320 C CA . CYS B 1 490 ? -21.234 4.074 17.312 1 94.94 490 CYS B CA 1
ATOM 8321 C C . CYS B 1 490 ? -19.734 3.865 17.375 1 94.94 490 CYS B C 1
ATOM 8323 O O . CYS B 1 490 ? -19.219 2.867 16.859 1 94.94 490 CYS B O 1
ATOM 8325 N N . MET B 1 491 ? -19.047 4.812 17.969 1 95.88 491 MET B N 1
ATOM 8326 C CA . MET B 1 491 ? -17.594 4.703 18.109 1 95.88 491 MET B CA 1
ATOM 8327 C C . MET B 1 491 ? -17.219 3.506 18.984 1 95.88 491 MET B C 1
ATOM 8329 O O . MET B 1 491 ? -16.281 2.775 18.656 1 95.88 491 MET B O 1
ATOM 8333 N N . CYS B 1 492 ? -17.953 3.279 20.047 1 95.19 492 CYS B N 1
ATOM 8334 C CA . CYS B 1 492 ? -17.703 2.145 20.922 1 95.19 492 CYS B CA 1
ATOM 8335 C C . CYS B 1 492 ? -17.953 0.826 20.203 1 95.19 492 CYS B C 1
ATOM 8337 O O . CYS B 1 492 ? -17.141 -0.103 20.312 1 95.19 492 CYS B O 1
ATOM 8339 N N . ILE B 1 493 ? -18.984 0.762 19.484 1 95.38 493 ILE B N 1
ATOM 8340 C CA . ILE B 1 493 ? -19.297 -0.432 18.719 1 95.38 493 ILE B CA 1
ATOM 8341 C C . ILE B 1 493 ? -18.203 -0.68 17.688 1 95.38 493 ILE B C 1
ATOM 8343 O O . ILE B 1 493 ? -17.766 -1.817 17.5 1 95.38 493 ILE B O 1
ATOM 8347 N N . GLY B 1 494 ? -17.812 0.395 17.062 1 94.75 494 GLY B N 1
ATOM 8348 C CA . GLY B 1 494 ? -16.75 0.281 16.078 1 94.75 494 GLY B CA 1
ATOM 8349 C C . GLY B 1 494 ? -15.445 -0.234 16.672 1 94.75 494 GLY B C 1
ATOM 8350 O O . GLY B 1 494 ? -14.773 -1.079 16.078 1 94.75 494 GLY B O 1
ATOM 8351 N N . LEU B 1 495 ? -15.094 0.204 17.859 1 95 495 LEU B N 1
ATOM 8352 C CA . LEU B 1 495 ? -13.852 -0.207 18.516 1 95 495 LEU B CA 1
ATOM 8353 C C . LEU B 1 495 ? -13.914 -1.671 18.938 1 95 495 LEU B C 1
ATOM 8355 O O . LEU B 1 495 ? -12.922 -2.393 18.844 1 95 495 LEU B O 1
ATOM 8359 N N . VAL B 1 496 ? -15.047 -2.088 19.344 1 94.56 496 VAL B N 1
ATOM 8360 C CA . VAL B 1 496 ? -15.219 -3.486 19.719 1 94.56 496 VAL B CA 1
ATOM 8361 C C . VAL B 1 496 ? -15.148 -4.367 18.469 1 94.56 496 VAL B C 1
ATOM 8363 O O . VAL B 1 496 ? -14.523 -5.43 18.484 1 94.56 496 VAL B O 1
ATOM 8366 N N . ALA B 1 497 ? -15.711 -3.881 17.406 1 94.38 497 ALA B N 1
ATOM 8367 C CA . ALA B 1 497 ? -15.805 -4.664 16.172 1 94.38 497 ALA B CA 1
ATOM 8368 C C . ALA B 1 497 ? -14.445 -4.766 15.492 1 94.38 497 ALA B C 1
ATOM 8370 O O . ALA B 1 497 ? -14.156 -5.754 14.812 1 94.38 497 ALA B O 1
ATOM 8371 N N . ILE B 1 498 ? -13.609 -3.766 15.625 1 94.81 498 ILE B N 1
ATOM 8372 C CA . ILE B 1 498 ? -12.328 -3.73 14.93 1 94.81 498 ILE B CA 1
ATOM 8373 C C . ILE B 1 498 ? -11.328 -4.648 15.633 1 94.81 498 ILE B C 1
ATOM 8375 O O . ILE B 1 498 ? -10.336 -5.066 15.039 1 94.81 498 ILE B O 1
ATOM 8379 N N . ARG B 1 499 ? -11.531 -5.07 16.844 1 92.06 499 ARG B N 1
ATOM 8380 C CA . ARG B 1 499 ? -10.609 -5.859 17.656 1 92.06 499 ARG B CA 1
ATOM 8381 C C . ARG B 1 499 ? -10.352 -7.223 17.031 1 92.06 499 ARG B C 1
ATOM 8383 O O . ARG B 1 499 ? -9.195 -7.645 16.906 1 92.06 499 ARG B O 1
ATOM 8390 N N . GLY B 1 500 ? -11.328 -7.848 16.562 1 89.25 500 GLY B N 1
ATOM 8391 C CA . GLY B 1 500 ? -11.172 -9.172 15.992 1 89.25 500 GLY B CA 1
ATOM 8392 C C . GLY B 1 500 ? -10.273 -9.195 14.766 1 89.25 500 GLY B C 1
ATOM 8393 O O . GLY B 1 500 ? -9.219 -9.836 14.781 1 89.25 500 GLY B O 1
ATOM 8394 N N . PRO B 1 501 ? -10.711 -8.422 13.781 1 89.94 501 PRO B N 1
ATOM 8395 C CA . PRO B 1 501 ? -9.898 -8.398 12.57 1 89.94 501 PRO B CA 1
ATOM 8396 C C . PRO B 1 501 ? -8.469 -7.906 12.828 1 89.94 501 PRO B C 1
ATOM 8398 O O . PRO B 1 501 ? -7.52 -8.422 12.227 1 89.94 501 PRO B O 1
ATOM 8401 N N . LEU B 1 502 ? -8.273 -6.941 13.664 1 91.62 502 LEU B N 1
ATOM 8402 C CA . LEU B 1 502 ? -6.941 -6.434 13.969 1 91.62 502 LEU B CA 1
ATOM 8403 C C . LEU B 1 502 ? -6.09 -7.504 14.648 1 91.62 502 LEU B C 1
ATOM 8405 O O . LEU B 1 502 ? -4.93 -7.703 14.281 1 91.62 502 LEU B O 1
ATOM 8409 N N . LEU B 1 503 ? -6.656 -8.203 15.602 1 89.62 503 LEU B N 1
ATOM 8410 C CA . LEU B 1 503 ? -5.926 -9.25 16.297 1 89.62 503 LEU B CA 1
ATOM 8411 C C . LEU B 1 503 ? -5.555 -10.383 15.352 1 89.62 503 LEU B C 1
ATOM 8413 O O . LEU B 1 503 ? -4.449 -10.922 15.422 1 89.62 503 LEU B O 1
ATOM 8417 N N . ASN B 1 504 ? -6.441 -10.664 14.453 1 85.5 504 ASN B N 1
ATOM 8418 C CA . ASN B 1 504 ? -6.168 -11.695 13.461 1 85.5 504 ASN B CA 1
ATOM 8419 C C . ASN B 1 504 ? -5.016 -11.305 12.539 1 85.5 504 ASN B C 1
ATOM 8421 O O . ASN B 1 504 ? -4.172 -12.133 12.203 1 85.5 504 ASN B O 1
ATOM 8425 N N . LEU B 1 505 ? -4.992 -10.055 12.164 1 85.81 505 LEU B N 1
ATOM 8426 C CA . LEU B 1 505 ? -3.938 -9.57 11.281 1 85.81 505 LEU B CA 1
ATOM 8427 C C . LEU B 1 505 ? -2.6 -9.516 12.016 1 85.81 505 LEU B C 1
ATOM 8429 O O . LEU B 1 505 ? -1.558 -9.828 11.438 1 85.81 505 LEU B O 1
ATOM 8433 N N . LEU B 1 506 ? -2.645 -9.172 13.281 1 84.69 506 LEU B N 1
ATOM 8434 C CA . LEU B 1 506 ? -1.426 -9.055 14.078 1 84.69 506 LEU B CA 1
ATOM 8435 C C . LEU B 1 506 ? -0.859 -10.43 14.406 1 84.69 506 LEU B C 1
ATOM 8437 O O . LEU B 1 506 ? 0.359 -10.602 14.484 1 84.69 506 LEU B O 1
ATOM 8441 N N . LEU B 1 507 ? -1.736 -11.391 14.609 1 79.12 507 LEU B N 1
ATOM 8442 C CA . LEU B 1 507 ? -1.312 -12.742 14.953 1 79.12 507 LEU B CA 1
ATOM 8443 C C . LEU B 1 507 ? -0.802 -13.484 13.719 1 79.12 507 LEU B C 1
ATOM 8445 O O . LEU B 1 507 ? 0.019 -14.398 13.836 1 79.12 507 LEU B O 1
ATOM 8449 N N . ARG B 1 508 ? -1.405 -13.203 12.664 1 70.25 508 ARG B N 1
ATOM 8450 C CA . ARG B 1 508 ? -0.877 -13.828 11.453 1 70.25 508 ARG B CA 1
ATOM 8451 C C . ARG B 1 508 ? 0.58 -13.445 11.227 1 70.25 508 ARG B C 1
ATOM 8453 O O . ARG B 1 508 ? 1.309 -14.141 10.516 1 70.25 508 ARG B O 1
ATOM 8460 N N . GLY B 1 509 ? 1.135 -12.75 12.234 1 54.56 509 GLY B N 1
ATOM 8461 C CA . GLY B 1 509 ? 2.557 -12.453 12.32 1 54.56 509 GLY B CA 1
ATOM 8462 C C . GLY B 1 509 ? 3.113 -11.828 11.055 1 54.56 509 GLY B C 1
ATOM 8463 O O . GLY B 1 509 ? 2.434 -11.039 10.398 1 54.56 509 GLY B O 1
ATOM 8464 N N . GLU B 1 510 ? 4.543 -12.273 10.789 1 53.44 510 GLU B N 1
ATOM 8465 C CA . GLU B 1 510 ? 5.52 -11.898 9.773 1 53.44 510 GLU B CA 1
ATOM 8466 C C . GLU B 1 510 ? 5.031 -12.266 8.375 1 53.44 510 GLU B C 1
ATOM 8468 O O . GLU B 1 510 ? 5.691 -11.953 7.379 1 53.44 510 GLU B O 1
ATOM 8473 N N . SER B 1 511 ? 3.816 -12.984 8.328 1 55.03 511 SER B N 1
ATOM 8474 C CA . SER B 1 511 ? 3.533 -13.609 7.043 1 55.03 511 SER B CA 1
ATOM 8475 C C . SER B 1 511 ? 2.883 -12.625 6.078 1 55.03 511 SER B C 1
ATOM 8477 O O . SER B 1 511 ? 1.711 -12.773 5.727 1 55.03 511 SER B O 1
ATOM 8479 N N . GLY B 1 512 ? 3.436 -11.43 5.848 1 62.69 512 GLY B N 1
ATOM 8480 C CA . GLY B 1 512 ? 3.133 -10.742 4.602 1 62.69 512 GLY B CA 1
ATOM 8481 C C . GLY B 1 512 ? 2.096 -9.641 4.766 1 62.69 512 GLY B C 1
ATOM 8482 O O . GLY B 1 512 ? 1.745 -8.969 3.797 1 62.69 512 GLY B O 1
ATOM 8483 N N . THR B 1 513 ? 1.676 -9.492 6.086 1 76.12 513 THR B N 1
ATOM 8484 C CA . THR B 1 513 ? 0.609 -8.492 6.129 1 76.12 513 THR B CA 1
ATOM 8485 C C . THR B 1 513 ? 1.181 -7.098 6.355 1 76.12 513 THR B C 1
ATOM 8487 O O . THR B 1 513 ? 0.562 -6.102 5.977 1 76.12 513 THR B O 1
ATOM 8490 N N . TRP B 1 514 ? 2.346 -7.055 6.922 1 84.12 514 TRP B N 1
ATOM 8491 C CA . TRP B 1 514 ? 2.975 -5.75 7.109 1 84.12 514 TRP B CA 1
ATOM 8492 C C . TRP B 1 514 ? 3.785 -5.359 5.875 1 84.12 514 TRP B C 1
ATOM 8494 O O . TRP B 1 514 ? 4.469 -6.195 5.281 1 84.12 514 TRP B O 1
ATOM 8504 N N . SER B 1 515 ? 3.58 -4.25 5.426 1 88.31 515 SER B N 1
ATOM 8505 C CA . SER B 1 515 ? 4.316 -3.705 4.289 1 88.31 515 SER B CA 1
ATOM 8506 C C . SER B 1 515 ? 4.848 -2.309 4.594 1 88.31 515 SER B C 1
ATOM 8508 O O . SER B 1 515 ? 4.594 -1.763 5.672 1 88.31 515 SER B O 1
ATOM 8510 N N . VAL B 1 516 ? 5.629 -1.799 3.752 1 89 516 VAL B N 1
ATOM 8511 C CA . VAL B 1 516 ? 6.195 -0.461 3.9 1 89 516 VAL B CA 1
ATOM 8512 C C . VAL B 1 516 ? 5.07 0.563 4.035 1 89 516 VAL B C 1
ATOM 8514 O O . VAL B 1 516 ? 5.117 1.43 4.91 1 89 516 VAL B O 1
ATOM 8517 N N . GLY B 1 517 ? 4.098 0.386 3.27 1 90.19 517 GLY B N 1
ATOM 8518 C CA . GLY B 1 517 ? 2.965 1.297 3.312 1 90.19 517 GLY B CA 1
ATOM 8519 C C . GLY B 1 517 ? 2.229 1.271 4.641 1 90.19 517 GLY B C 1
ATOM 8520 O O . GLY B 1 517 ? 1.741 2.305 5.105 1 90.19 517 GLY B O 1
ATOM 8521 N N . GLN B 1 518 ? 2.215 0.179 5.27 1 91.94 518 GLN B N 1
ATOM 8522 C CA . GLN B 1 518 ? 1.546 0.038 6.559 1 91.94 518 GLN B CA 1
ATOM 8523 C C . GLN B 1 518 ? 2.303 0.783 7.656 1 91.94 518 GLN B C 1
ATOM 8525 O O . GLN B 1 518 ? 1.69 1.375 8.547 1 91.94 518 GLN B O 1
ATOM 8530 N N . LEU B 1 519 ? 3.555 0.77 7.582 1 90.75 519 LEU B N 1
ATOM 8531 C CA . LEU B 1 519 ? 4.352 1.499 8.562 1 90.75 519 LEU B CA 1
ATOM 8532 C C . LEU B 1 519 ? 4.191 3.004 8.383 1 90.75 519 LEU B C 1
ATOM 8534 O O . LEU B 1 519 ? 4.09 3.744 9.367 1 90.75 519 LEU B O 1
ATOM 8538 N N . VAL B 1 520 ? 4.145 3.416 7.176 1 91.06 520 VAL B N 1
ATOM 8539 C CA . VAL B 1 520 ? 3.938 4.832 6.883 1 91.06 520 VAL B CA 1
ATOM 8540 C C . VAL B 1 520 ? 2.557 5.262 7.371 1 91.06 520 VAL B C 1
ATOM 8542 O O . VAL B 1 520 ? 2.402 6.352 7.926 1 91.06 520 VAL B O 1
ATOM 8545 N N . ALA B 1 521 ? 1.608 4.371 7.219 1 92.38 521 ALA B N 1
ATOM 8546 C CA . ALA B 1 521 ? 0.24 4.668 7.633 1 92.38 521 ALA B CA 1
ATOM 8547 C C . ALA B 1 521 ? 0.161 4.898 9.141 1 92.38 521 ALA B C 1
ATOM 8549 O O . ALA B 1 521 ? -0.537 5.809 9.594 1 92.38 521 ALA B O 1
ATOM 8550 N N . VAL B 1 522 ? 0.938 4.211 9.906 1 91.19 522 VAL B N 1
ATOM 8551 C CA . VAL B 1 522 ? 0.907 4.32 11.367 1 91.19 522 VAL B CA 1
ATOM 8552 C C . VAL B 1 522 ? 1.419 5.691 11.789 1 91.19 522 VAL B C 1
ATOM 8554 O O . VAL B 1 522 ? 0.984 6.234 12.812 1 91.19 522 VAL B O 1
ATOM 8557 N N . LEU B 1 523 ? 2.195 6.348 10.93 1 92.5 523 LEU B N 1
ATOM 8558 C CA . LEU B 1 523 ? 2.891 7.562 11.344 1 92.5 523 LEU B CA 1
ATOM 8559 C C . LEU B 1 523 ? 2.188 8.797 10.797 1 92.5 523 LEU B C 1
ATOM 8561 O O . LEU B 1 523 ? 2.68 9.922 10.953 1 92.5 523 LEU B O 1
ATOM 8565 N N . ILE B 1 524 ? 1.033 8.609 10.336 1 91.88 524 ILE B N 1
ATOM 8566 C CA . ILE B 1 524 ? 0.365 9.703 9.641 1 91.88 524 ILE B CA 1
ATOM 8567 C C . ILE B 1 524 ? -0.002 10.805 10.641 1 91.88 524 ILE B C 1
ATOM 8569 O O . ILE B 1 524 ? -0.062 11.977 10.273 1 91.88 524 ILE B O 1
ATOM 8573 N N . TRP B 1 525 ? -0.223 10.469 11.875 1 95.44 525 TRP B N 1
ATOM 8574 C CA . TRP B 1 525 ? -0.693 11.438 12.859 1 95.44 525 TRP B CA 1
ATOM 8575 C C . TRP B 1 525 ? 0.477 12.055 13.617 1 95.44 525 TRP B C 1
ATOM 8577 O O . TRP B 1 525 ? 0.281 12.906 14.484 1 95.44 525 TRP B O 1
ATOM 8587 N N . ALA B 1 526 ? 1.684 11.734 13.273 1 92.69 526 ALA B N 1
ATOM 8588 C CA . ALA B 1 526 ? 2.867 12.195 14 1 92.69 526 ALA B CA 1
ATOM 8589 C C . ALA B 1 526 ? 2.969 13.719 13.969 1 92.69 526 ALA B C 1
ATOM 8591 O O . ALA B 1 526 ? 3.25 14.344 15 1 92.69 526 ALA B O 1
ATOM 8592 N N . PRO B 1 527 ? 2.678 14.336 12.844 1 91.69 527 PRO B N 1
ATOM 8593 C CA . PRO B 1 527 ? 2.783 15.797 12.836 1 91.69 527 PRO B CA 1
ATOM 8594 C C . PRO B 1 527 ? 1.794 16.469 13.789 1 91.69 527 PRO B C 1
ATOM 8596 O O . PRO B 1 527 ? 2.145 17.438 14.477 1 91.69 527 PRO B O 1
ATOM 8599 N N . VAL B 1 528 ? 0.583 15.977 13.836 1 93.56 528 VAL B N 1
ATOM 8600 C CA . VAL B 1 528 ? -0.451 16.547 14.695 1 93.56 528 VAL B CA 1
ATOM 8601 C C . VAL B 1 528 ? -0.062 16.375 16.156 1 93.56 528 VAL B C 1
ATOM 8603 O O . VAL B 1 528 ? -0.177 17.297 16.953 1 93.56 528 VAL B O 1
ATOM 8606 N N . ILE B 1 529 ? 0.472 15.25 16.484 1 93.88 529 ILE B N 1
ATOM 8607 C CA . ILE B 1 529 ? 0.86 14.945 17.859 1 93.88 529 ILE B CA 1
ATOM 8608 C C . ILE B 1 529 ? 2.084 15.766 18.234 1 93.88 529 ILE B C 1
ATOM 8610 O O . ILE B 1 529 ? 2.152 16.312 19.344 1 93.88 529 ILE B O 1
ATOM 8614 N N . SER B 1 530 ? 2.982 15.898 17.328 1 90.81 530 SER B N 1
ATOM 8615 C CA . SER B 1 530 ? 4.191 16.672 17.594 1 90.81 530 SER B CA 1
ATOM 8616 C C . SER B 1 530 ? 3.875 18.141 17.781 1 90.81 530 SER B C 1
ATOM 8618 O O . SER B 1 530 ? 4.434 18.812 18.656 1 90.81 530 SER B O 1
ATOM 8620 N N . LYS B 1 531 ? 3.041 18.672 16.984 1 90.38 531 LYS B N 1
ATOM 8621 C CA . LYS B 1 531 ? 2.627 20.062 17.109 1 90.38 531 LYS B CA 1
ATOM 8622 C C . LYS B 1 531 ? 1.966 20.312 18.469 1 90.38 531 LYS B C 1
ATOM 8624 O O . LYS B 1 531 ? 2.213 21.344 19.109 1 90.38 531 LYS B O 1
ATOM 8629 N N . TYR B 1 532 ? 1.13 19.391 18.828 1 92.31 532 TYR B N 1
ATOM 8630 C CA . TYR B 1 532 ? 0.465 19.516 20.125 1 92.31 532 TYR B CA 1
ATOM 8631 C C . TYR B 1 532 ? 1.481 19.516 21.25 1 9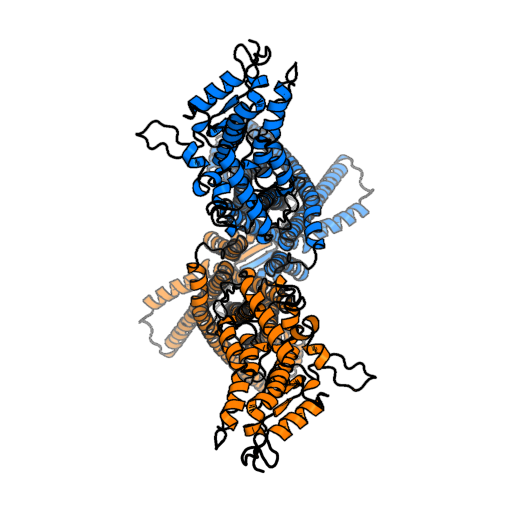2.31 532 TYR B C 1
ATOM 8633 O O . TYR B 1 532 ? 1.4 20.344 22.156 1 92.31 532 TYR B O 1
ATOM 8641 N N . ALA B 1 533 ? 2.441 18.594 21.188 1 90 533 ALA B N 1
ATOM 8642 C CA . ALA B 1 533 ? 3.48 18.531 22.203 1 90 533 ALA B CA 1
ATOM 8643 C C . ALA B 1 533 ? 4.293 19.828 22.25 1 90 533 ALA B C 1
ATOM 8645 O O . ALA B 1 533 ? 4.602 20.328 23.328 1 90 533 ALA B O 1
ATOM 8646 N N . HIS B 1 534 ? 4.539 20.359 21.156 1 87.25 534 HIS B N 1
ATOM 8647 C CA . HIS B 1 534 ? 5.305 21.594 21.062 1 87.25 534 HIS B CA 1
ATOM 8648 C C . HIS B 1 534 ? 4.535 22.766 21.672 1 87.25 534 HIS B C 1
ATOM 8650 O O . HIS B 1 534 ? 5.117 23.594 22.359 1 87.25 534 HIS B O 1
ATOM 8656 N N . LEU B 1 535 ? 3.24 22.828 21.359 1 87.5 535 LEU B N 1
ATOM 8657 C CA . LEU B 1 535 ? 2.402 23.891 21.891 1 87.5 535 LEU B CA 1
ATOM 8658 C C . LEU B 1 535 ? 2.242 23.781 23.406 1 87.5 535 LEU B C 1
ATOM 8660 O O . LEU B 1 535 ? 2.184 24.781 24.109 1 87.5 535 LEU B O 1
ATOM 8664 N N . VAL B 1 536 ? 2.225 22.547 23.906 1 88.25 536 VAL B N 1
ATOM 8665 C CA . VAL B 1 536 ? 2.057 22.328 25.328 1 88.25 536 VAL B CA 1
ATOM 8666 C C . VAL B 1 536 ? 3.338 22.703 26.078 1 88.25 536 VAL B C 1
ATOM 8668 O O . VAL B 1 536 ? 3.285 23.312 27.141 1 88.25 536 VAL B O 1
ATOM 8671 N N . ILE B 1 537 ? 4.473 22.516 25.484 1 84.94 537 ILE B N 1
ATOM 8672 C CA . ILE B 1 537 ? 5.758 22.719 26.141 1 84.94 537 ILE B CA 1
ATOM 8673 C C . ILE B 1 537 ? 6.168 24.188 26.031 1 84.94 537 ILE B C 1
ATOM 8675 O O . ILE B 1 537 ? 6.547 24.812 27.031 1 84.94 537 ILE B O 1
ATOM 8679 N N . LEU B 1 538 ? 6.031 24.859 24.859 1 83.69 538 LEU B N 1
ATOM 8680 C CA . LEU B 1 538 ? 6.559 26.203 24.625 1 83.69 538 LEU B CA 1
ATOM 8681 C C . LEU B 1 538 ? 5.469 27.25 24.781 1 83.69 538 LEU B C 1
ATOM 8683 O O . LEU B 1 538 ? 5.762 28.422 24.984 1 83.69 538 LEU B O 1
ATOM 8687 N N . GLY B 1 539 ? 4.262 26.844 24.641 1 82.19 539 GLY B N 1
ATOM 8688 C CA . GLY B 1 539 ? 3.158 27.781 24.719 1 82.19 539 GLY B CA 1
ATOM 8689 C C . GLY B 1 539 ? 2.613 28.156 23.344 1 82.19 539 GLY B C 1
ATOM 8690 O O . GLY B 1 539 ? 3.316 28.047 22.344 1 82.19 539 GLY B O 1
ATOM 8691 N N . VAL B 1 540 ? 1.447 28.609 23.281 1 81.31 540 VAL B N 1
ATOM 8692 C CA . VAL B 1 540 ? 0.729 28.891 22.047 1 81.31 540 VAL B CA 1
ATOM 8693 C C . VAL B 1 540 ? 1.335 30.109 21.359 1 81.31 540 VAL B C 1
ATOM 8695 O O . VAL B 1 540 ? 1.465 30.141 20.141 1 81.31 540 VAL B O 1
ATOM 8698 N N . GLU B 1 541 ? 1.764 31.125 22.094 1 81.25 541 GLU B N 1
ATOM 8699 C CA . GLU B 1 541 ? 2.318 32.344 21.531 1 81.25 541 GLU B CA 1
ATOM 8700 C C . GLU B 1 541 ? 3.621 32.062 20.781 1 81.25 541 GLU B C 1
ATOM 8702 O O . GLU B 1 541 ? 3.773 32.438 19.625 1 81.25 541 GLU B O 1
ATOM 8707 N N . LYS B 1 542 ? 4.5 31.312 21.422 1 78.88 542 LYS B N 1
ATOM 8708 C CA . LYS B 1 542 ? 5.789 31 20.812 1 78.88 542 LYS B CA 1
ATOM 8709 C C . LYS B 1 542 ? 5.625 30 19.656 1 78.88 542 LYS B C 1
ATOM 8711 O O . LYS B 1 542 ? 6.375 30.047 18.688 1 78.88 542 LYS B O 1
ATOM 8716 N N . GLY B 1 543 ? 4.641 29.156 19.766 1 79.94 543 GLY B N 1
ATOM 8717 C CA . GLY B 1 543 ? 4.406 28.172 18.734 1 79.94 543 GLY B CA 1
ATOM 8718 C C . GLY B 1 543 ? 3.881 28.781 17.438 1 79.94 543 GLY B C 1
ATOM 8719 O O . GLY B 1 543 ? 4.266 28.359 16.359 1 79.94 543 GLY B O 1
ATOM 8720 N N . PHE B 1 544 ? 3.076 29.734 17.594 1 80.25 544 PHE B N 1
ATOM 8721 C CA . PHE B 1 544 ? 2.494 30.344 16.406 1 80.25 544 PHE B CA 1
ATOM 8722 C C . PHE B 1 544 ? 3.447 31.375 15.805 1 80.25 544 PHE B C 1
ATOM 8724 O O . PHE B 1 544 ? 3.346 31.703 14.625 1 80.25 544 PHE B O 1
ATOM 8731 N N . ARG B 1 545 ? 4.312 31.906 16.625 1 78.19 545 ARG B N 1
ATOM 8732 C CA . ARG B 1 545 ? 5.285 32.875 16.125 1 78.19 545 ARG B CA 1
ATOM 8733 C C . ARG B 1 545 ? 6.18 32.25 15.055 1 78.19 545 ARG B C 1
ATOM 8735 O O . ARG B 1 545 ? 6.656 32.938 14.148 1 78.19 545 ARG B O 1
ATOM 8742 N N . LEU B 1 546 ? 6.281 30.969 15.141 1 78.62 546 LEU B N 1
ATOM 8743 C CA . LEU B 1 546 ? 7.117 30.25 14.188 1 78.62 546 LEU B CA 1
ATOM 8744 C C . LEU B 1 546 ? 6.438 30.172 12.828 1 78.62 546 LEU B C 1
ATOM 8746 O O . LEU B 1 546 ? 7.09 29.891 11.82 1 78.62 546 LEU B O 1
ATOM 8750 N N . ARG B 1 547 ? 5.168 30.438 12.828 1 79.81 547 ARG B N 1
ATOM 8751 C CA . ARG B 1 547 ? 4.402 30.188 11.609 1 79.81 547 ARG B CA 1
ATOM 8752 C C . ARG B 1 547 ? 3.902 31.5 11 1 79.81 547 ARG B C 1
ATOM 8754 O O . ARG B 1 547 ? 3.32 31.5 9.914 1 79.81 547 ARG B O 1
ATOM 8761 N N . LEU B 1 548 ? 4.078 32.562 11.734 1 79.06 548 LEU B N 1
ATOM 8762 C CA . LEU B 1 548 ? 3.586 33.844 11.289 1 79.06 548 LEU B CA 1
ATOM 8763 C C . LEU B 1 548 ? 4.738 34.75 10.844 1 79.06 548 LEU B C 1
ATOM 8765 O O . LEU B 1 548 ? 5.832 34.688 11.414 1 79.06 548 LEU B O 1
ATOM 8769 N N . SER B 1 549 ? 4.398 35.469 9.789 1 73.44 549 SER B N 1
ATOM 8770 C CA . SER B 1 549 ? 5.375 36.469 9.375 1 73.44 549 SER B CA 1
ATOM 8771 C C . SER B 1 549 ? 5.688 37.438 10.516 1 73.44 549 SER B C 1
ATOM 8773 O O . SER B 1 549 ? 4.871 37.625 11.422 1 73.44 549 SER B O 1
ATOM 8775 N N . ARG B 1 550 ? 6.805 38.094 10.562 1 75.69 550 ARG B N 1
ATOM 8776 C CA . ARG B 1 550 ? 7.266 39 11.617 1 75.69 550 ARG B CA 1
ATOM 8777 C C . ARG B 1 550 ? 6.395 40.25 11.695 1 75.69 550 ARG B C 1
ATOM 8779 O O . ARG B 1 550 ? 6.438 41 12.688 1 75.69 550 ARG B O 1
ATOM 8786 N N . ALA B 1 551 ? 5.516 40.312 10.742 1 74.31 551 ALA B N 1
ATOM 8787 C CA . ALA B 1 551 ? 4.645 41.5 10.703 1 74.31 551 ALA B CA 1
ATOM 8788 C C . ALA B 1 551 ? 3.471 41.344 11.664 1 74.31 551 ALA B C 1
ATOM 8790 O O . ALA B 1 551 ? 2.791 42.312 11.984 1 74.31 551 ALA B O 1
ATOM 8791 N N . PHE B 1 552 ? 3.307 40.062 12.156 1 79.06 552 PHE B N 1
ATOM 8792 C CA . PHE B 1 552 ? 2.156 39.812 13.016 1 79.06 552 PHE B CA 1
ATOM 8793 C C . PHE B 1 552 ? 2.604 39.406 14.406 1 79.06 552 PHE B C 1
ATOM 8795 O O . PHE B 1 552 ? 3.697 38.844 14.57 1 79.06 552 PHE B O 1
ATOM 8802 N N . GLU B 1 553 ? 1.877 39.844 15.422 1 80.5 553 GLU B N 1
ATOM 8803 C CA . GLU B 1 553 ? 2.117 39.375 16.797 1 80.5 553 GLU B CA 1
ATOM 8804 C C . GLU B 1 553 ? 0.841 38.844 17.422 1 80.5 553 GLU B C 1
ATOM 8806 O O . GLU B 1 553 ? -0.263 39.25 17.078 1 80.5 553 GLU B O 1
ATOM 8811 N N . ILE B 1 554 ? 0.978 37.844 18.203 1 81.56 554 ILE B N 1
ATOM 8812 C CA . ILE B 1 554 ? -0.143 37.281 18.938 1 81.56 554 ILE B CA 1
ATOM 8813 C C . ILE B 1 554 ? -0.204 37.875 20.328 1 81.56 554 ILE B C 1
ATOM 8815 O O . ILE B 1 554 ? 0.786 37.875 21.062 1 81.56 554 ILE B O 1
ATOM 8819 N N . VAL B 1 555 ? -1.305 38.562 20.594 1 80.5 555 VAL B N 1
ATOM 8820 C CA . VAL B 1 555 ? -1.46 39.219 21.906 1 80.5 555 VAL B CA 1
ATOM 8821 C C . VAL B 1 555 ? -2.668 38.625 22.625 1 80.5 555 VAL B C 1
ATOM 8823 O O . VAL B 1 555 ? -3.686 38.312 22 1 80.5 555 VAL B O 1
ATOM 8826 N N . LYS B 1 556 ? -2.477 38.344 23.875 1 78.81 556 LYS B N 1
ATOM 8827 C CA . LYS B 1 556 ? -3.604 37.906 24.703 1 78.81 556 LYS B CA 1
ATOM 8828 C C . LYS B 1 556 ? -4.566 39.062 24.953 1 78.81 556 LYS B C 1
ATOM 8830 O O . LYS B 1 556 ? -4.141 40.188 25.234 1 78.81 556 LYS B O 1
ATOM 8835 N N . LYS B 1 557 ? -5.836 38.969 24.75 1 75.19 557 LYS B N 1
ATOM 8836 C CA . LYS B 1 557 ? -6.828 40 25.016 1 75.19 557 LYS B CA 1
ATOM 8837 C C . LYS B 1 557 ? -6.875 40.375 26.5 1 75.19 557 LYS B C 1
ATOM 8839 O O . LYS B 1 557 ? -6.844 39.469 27.359 1 75.19 557 LYS B O 1
ATOM 8844 N N . PRO B 1 558 ? -6.668 41.75 26.703 1 64.38 558 PRO B N 1
ATOM 8845 C CA . PRO B 1 558 ? -6.75 42.156 28.109 1 64.38 558 PRO B CA 1
ATOM 8846 C C . PRO B 1 558 ? -8.062 41.75 28.766 1 64.38 558 PRO B C 1
ATOM 8848 O O . PRO B 1 558 ? -9.109 41.688 28.094 1 64.38 558 PRO B O 1
ATOM 8851 N N . GLU B 1 559 ? -8.008 41 29.781 1 53.03 559 GLU B N 1
ATOM 8852 C CA . GLU B 1 559 ? -9.219 40.688 30.531 1 53.03 559 GLU B CA 1
ATOM 8853 C C . GLU B 1 559 ? -10.055 41.938 30.812 1 53.03 559 GLU B C 1
ATOM 8855 O O . GLU B 1 559 ? -9.562 42.906 31.391 1 53.03 559 GLU B O 1
ATOM 8860 N N . ILE B 1 560 ? -10.852 42.5 30.078 1 46.16 560 ILE B N 1
ATOM 8861 C CA . ILE B 1 560 ? -11.742 43.594 30.5 1 46.16 560 ILE B CA 1
ATOM 8862 C C . ILE B 1 560 ? -12.297 43.281 31.891 1 46.16 560 ILE B C 1
ATOM 8864 O O . ILE B 1 560 ? -12.969 42.281 32.094 1 46.16 560 ILE B O 1
ATOM 8868 N N . GLY B 1 561 ? -11.719 43.781 32.938 1 40.5 561 GLY B N 1
ATOM 8869 C CA . GLY B 1 561 ? -12.398 43.906 34.219 1 40.5 561 GLY B CA 1
ATOM 8870 C C . GLY B 1 561 ? -13.859 44.281 34.094 1 40.5 561 GLY B C 1
ATOM 8871 O O . GLY B 1 561 ? -14.219 45.125 33.25 1 40.5 561 GLY B O 1
ATOM 8872 N N . VAL B 1 562 ? -14.789 43.469 34.5 1 40.81 562 VAL B N 1
ATOM 8873 C CA . VAL B 1 562 ? -16.125 43.938 34.844 1 40.81 562 VAL B CA 1
ATOM 8874 C C . VAL B 1 562 ? -16.062 45.281 35.5 1 40.81 562 VAL B C 1
ATOM 8876 O O . VAL B 1 562 ? -15.555 45.406 36.625 1 40.81 562 VAL B O 1
ATOM 8879 N N . MET B 1 563 ? -15.742 46.281 34.844 1 33.28 563 MET B N 1
ATOM 8880 C CA . MET B 1 563 ? -16.188 47.5 35.531 1 33.28 563 MET B CA 1
ATOM 8881 C C . MET B 1 563 ? -17.609 47.344 36.062 1 33.28 563 MET B C 1
ATOM 8883 O O . MET B 1 563 ? -18.516 46.969 35.312 1 33.28 563 MET B O 1
ATOM 8887 N N . ASN B 1 564 ? -17.703 47.062 37.375 1 32.66 564 ASN B N 1
ATOM 8888 C CA . ASN B 1 564 ? -18.891 47.312 38.188 1 32.66 564 ASN B CA 1
ATOM 8889 C C . ASN B 1 564 ? -19.531 48.656 37.812 1 32.66 564 ASN B C 1
ATOM 8891 O O . ASN B 1 564 ? -18.938 49.719 38.062 1 32.66 564 ASN B O 1
ATOM 8895 N N . ASN B 1 565 ? -20.109 48.719 36.781 1 30.39 565 ASN B N 1
ATOM 8896 C CA . ASN B 1 565 ? -21.016 49.844 36.594 1 30.39 565 ASN B CA 1
ATOM 8897 C C . ASN B 1 565 ? -21.859 50.062 37.844 1 30.39 565 ASN B C 1
ATOM 8899 O O . ASN B 1 565 ? -23.031 49.719 37.875 1 30.39 565 ASN B O 1
ATOM 8903 N N . HIS B 1 566 ? -21.406 49.719 39.062 1 29.08 566 HIS B N 1
ATOM 8904 C CA . HIS B 1 566 ? -22.219 50.344 40.125 1 29.08 566 HIS B CA 1
ATOM 8905 C C . HIS B 1 566 ? -22.172 51.844 40.062 1 29.08 566 HIS B C 1
ATOM 8907 O O . HIS B 1 566 ? -22.828 52.531 40.844 1 29.08 566 HIS B O 1
ATOM 8913 N N . ASP B 1 567 ? -21.078 52.5 39.5 1 28.61 567 ASP B N 1
ATOM 8914 C CA . ASP B 1 567 ? -21.203 53.938 39.781 1 28.61 567 ASP B CA 1
ATOM 8915 C C . ASP B 1 567 ? -22.219 54.594 38.844 1 28.61 567 ASP B C 1
ATOM 8917 O O . ASP B 1 567 ? -22.375 55.812 38.844 1 28.61 567 ASP B O 1
ATOM 8921 N N . LEU B 1 568 ? -22.719 53.906 37.688 1 23.23 568 LEU B N 1
ATOM 8922 C CA . LEU B 1 568 ? -23.922 54.656 37.344 1 23.23 568 LEU B CA 1
ATOM 8923 C C . LEU B 1 568 ? -25.156 54.094 38.031 1 23.23 568 LEU B C 1
ATOM 8925 O O . LEU B 1 568 ? -25.281 52.875 38.188 1 23.23 568 LEU B O 1
#

Organism: Fusarium pseudograminearum (strain CS3096) (NCBI:txid1028729)